Protein 5OD2 (pdb70)

Structure (mmCIF, N/CA/C/O backbone):
data_5OD2
#
_entry.id   5OD2
#
_cell.length_a   154.565
_cell.length_b   154.565
_cell.length_c   50.483
_cell.angle_alpha   90.00
_cell.angle_beta   90.00
_cell.angle_gamma   120.00
#
_symmetry.space_group_name_H-M   'P 31'
#
loop_
_entity.id
_entity.type
_entity.pdbx_description
1 polymer 'Bifunctional ADP-specific glucokinase/phosphofructokinase'
2 non-polymer alpha-D-glucopyranose
3 non-polymer (2R,3R,4S,5R)-2-(4-AMINO-5-IODO-7H-PYRROLO[2,3-D]PYRIMIDIN-7-YL)-5-(HYDROXYMETHYL)TETRAHYDROFURAN-3,4-DIOL
4 non-polymer 'MAGNESIUM ION'
5 non-polymer 'PHOSPHATE ION'
6 water water
#
loop_
_atom_site.group_PDB
_atom_site.id
_atom_site.type_symbol
_atom_site.label_atom_id
_atom_site.label_alt_id
_atom_site.label_comp_id
_atom_site.label_asym_id
_atom_site.label_entity_id
_atom_site.label_seq_id
_atom_site.pdbx_PDB_ins_code
_atom_site.Cartn_x
_atom_site.Cartn_y
_atom_site.Cartn_z
_atom_site.occupancy
_atom_site.B_iso_or_equiv
_atom_site.auth_seq_id
_atom_site.auth_comp_id
_atom_site.auth_asym_id
_atom_site.auth_atom_id
_atom_site.pdbx_PDB_model_num
ATOM 1 N N . GLU A 1 3 ? 35.447 -10.090 -7.417 1.00 42.56 6 GLU A N 1
ATOM 2 C CA . GLU A 1 3 ? 36.580 -10.814 -8.080 1.00 42.37 6 GLU A CA 1
ATOM 3 C C . GLU A 1 3 ? 37.118 -11.998 -7.255 1.00 39.15 6 GLU A C 1
ATOM 4 O O . GLU A 1 3 ? 37.214 -13.080 -7.787 1.00 33.80 6 GLU A O 1
ATOM 10 N N . ILE A 1 4 ? 37.466 -11.813 -5.978 1.00 36.73 7 ILE A N 1
ATOM 11 C CA . ILE A 1 4 ? 37.735 -12.970 -5.112 1.00 35.09 7 ILE A CA 1
ATOM 12 C C . ILE A 1 4 ? 36.495 -13.875 -5.026 1.00 34.37 7 ILE A C 1
ATOM 13 O O . ILE A 1 4 ? 36.594 -15.076 -5.142 1.00 34.11 7 ILE A O 1
ATOM 18 N N . LYS A 1 5 ? 35.333 -13.275 -4.844 1.00 36.46 8 LYS A N 1
ATOM 19 C CA . LYS A 1 5 ? 34.064 -13.982 -4.863 1.00 38.19 8 LYS A CA 1
ATOM 20 C C . LYS A 1 5 ? 33.892 -14.889 -6.046 1.00 36.23 8 LYS A C 1
ATOM 21 O O . LYS A 1 5 ? 33.423 -16.024 -5.946 1.00 33.93 8 LYS A O 1
ATOM 27 N N . LYS A 1 6 ? 34.188 -14.320 -7.188 1.00 31.79 9 LYS A N 1
ATOM 28 C CA . LYS A 1 6 ? 34.031 -15.012 -8.428 1.00 35.46 9 LYS A CA 1
ATOM 29 C C . LYS A 1 6 ? 34.983 -16.211 -8.486 1.00 30.01 9 LYS A C 1
ATOM 30 O O . LYS A 1 6 ? 34.560 -17.258 -8.917 1.00 27.00 9 LYS A O 1
ATOM 36 N N . PHE A 1 7 ? 36.246 -16.037 -8.093 1.00 26.59 10 PHE A N 1
ATOM 37 C CA . PHE A 1 7 ? 37.196 -17.152 -8.059 1.00 27.68 10 PHE A CA 1
ATOM 38 C C . PHE A 1 7 ? 36.655 -18.274 -7.166 1.00 25.39 10 PHE A C 1
ATOM 39 O O . PHE A 1 7 ? 36.591 -19.427 -7.591 1.00 23.34 10 PHE A O 1
ATOM 47 N N . ILE A 1 8 ? 36.210 -17.907 -5.963 1.00 23.36 11 ILE A N 1
ATOM 48 C CA . ILE A 1 8 ? 35.719 -18.855 -4.991 1.00 24.84 11 ILE A CA 1
ATOM 49 C C . ILE A 1 8 ? 34.456 -19.615 -5.445 1.00 26.69 11 ILE A C 1
ATOM 50 O O . ILE A 1 8 ? 34.356 -20.838 -5.234 1.00 24.75 11 ILE A O 1
ATOM 55 N N . GLU A 1 9 ? 33.523 -18.893 -6.070 1.00 26.31 12 GLU A N 1
ATOM 56 C CA . GLU A 1 9 ? 32.346 -19.486 -6.687 1.00 28.90 12 GLU A CA 1
ATOM 57 C C . GLU A 1 9 ? 32.726 -20.495 -7.721 1.00 26.20 12 GLU A C 1
ATOM 58 O O . GLU A 1 9 ? 32.096 -21.555 -7.833 1.00 23.16 12 GLU A O 1
ATOM 64 N N . THR A 1 10 ? 33.715 -20.148 -8.538 1.00 24.13 13 THR A N 1
ATOM 65 C CA . THR A 1 10 ? 34.116 -21.010 -9.650 1.00 24.35 13 THR A CA 1
ATOM 66 C C . THR A 1 10 ? 34.623 -22.351 -9.187 1.00 23.24 13 THR A C 1
ATOM 67 O O . THR A 1 10 ? 34.320 -23.360 -9.816 1.00 22.26 13 THR A O 1
ATOM 71 N N . ILE A 1 11 ? 35.339 -22.394 -8.070 1.00 23.75 14 ILE A N 1
ATOM 72 C CA . ILE A 1 11 ? 35.882 -23.666 -7.589 1.00 24.35 14 ILE A CA 1
ATOM 73 C C . ILE A 1 11 ? 35.000 -24.449 -6.627 1.00 23.95 14 ILE A C 1
ATOM 74 O O . ILE A 1 11 ? 35.336 -25.579 -6.262 1.00 20.89 14 ILE A O 1
ATOM 79 N N . LYS A 1 12 ? 33.913 -23.845 -6.189 1.00 25.63 15 LYS A N 1
ATOM 80 C CA . LYS A 1 12 ? 33.176 -24.373 -5.065 1.00 28.30 15 LYS A CA 1
ATOM 81 C C . LYS A 1 12 ? 32.634 -25.815 -5.295 1.00 26.83 15 LYS A C 1
ATOM 82 O O . LYS A 1 12 ? 32.657 -26.640 -4.371 1.00 29.96 15 LYS A O 1
ATOM 88 N N . GLY A 1 13 ? 32.177 -26.104 -6.502 1.00 24.48 16 GLY A N 1
ATOM 89 C CA . GLY A 1 13 ? 31.595 -27.392 -6.803 1.00 24.09 16 GLY A CA 1
ATOM 90 C C . GLY A 1 13 ? 32.612 -28.463 -7.082 1.00 24.73 16 GLY A C 1
ATOM 91 O O . GLY A 1 13 ? 32.229 -29.594 -7.217 1.00 26.57 16 GLY A O 1
ATOM 92 N N . THR A 1 14 ? 33.902 -28.130 -7.073 1.00 23.91 17 THR A N 1
ATOM 93 C CA . THR A 1 14 ? 34.960 -29.098 -7.396 1.00 23.03 17 THR A CA 1
ATOM 94 C C . THR A 1 14 ? 35.356 -29.948 -6.178 1.00 23.67 17 THR A C 1
ATOM 95 O O . THR A 1 14 ? 35.271 -29.519 -5.027 1.00 28.85 17 THR A O 1
ATOM 99 N N . LYS A 1 15 ? 35.606 -31.208 -6.439 1.00 21.37 18 LYS A N 1
ATOM 100 C CA . LYS A 1 15 ? 35.861 -32.164 -5.397 1.00 22.91 18 LYS A CA 1
ATOM 101 C C . LYS A 1 15 ? 37.195 -32.751 -5.703 1.00 19.31 18 LYS A C 1
ATOM 102 O O . LYS A 1 15 ? 37.479 -33.060 -6.840 1.00 19.52 18 LYS A O 1
ATOM 108 N N . LEU A 1 16 ? 37.968 -32.970 -4.666 1.00 21.19 19 LEU A N 1
ATOM 109 C CA . LEU A 1 16 ? 39.378 -33.347 -4.791 1.00 20.65 19 LEU A CA 1
ATOM 110 C C . LEU A 1 16 ? 39.772 -34.538 -3.925 1.00 20.35 19 LEU A C 1
ATOM 111 O O . LEU A 1 16 ? 39.463 -34.566 -2.726 1.00 20.08 19 LEU A O 1
ATOM 116 N N . PHE A 1 17 ? 40.548 -35.444 -4.499 1.00 19.48 20 PHE A N 1
ATOM 117 C CA . PHE A 1 17 ? 41.284 -36.442 -3.759 1.00 20.98 20 PHE A CA 1
ATOM 118 C C . PHE A 1 17 ? 4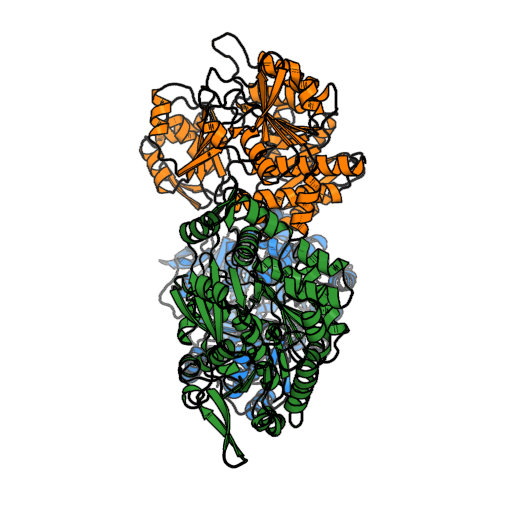2.756 -36.037 -3.729 1.00 20.54 20 PHE A C 1
ATOM 119 O O . PHE A 1 17 ? 43.306 -35.579 -4.730 1.00 20.96 20 PHE A O 1
ATOM 127 N N . THR A 1 18 ? 43.428 -36.257 -2.611 1.00 19.88 21 THR A N 1
ATOM 128 C CA . THR A 1 18 ? 44.850 -36.018 -2.572 1.00 20.60 21 THR A CA 1
ATOM 129 C C . THR A 1 18 ? 45.553 -37.094 -1.731 1.00 21.20 21 THR A C 1
ATOM 130 O O . THR A 1 18 ? 45.020 -37.563 -0.733 1.00 18.01 21 THR A O 1
ATOM 134 N N . ALA A 1 19 ? 46.756 -37.443 -2.170 1.00 19.71 22 ALA A N 1
ATOM 135 C CA . ALA A 1 19 ? 47.615 -38.445 -1.557 1.00 20.05 22 ALA A CA 1
ATOM 136 C C . ALA A 1 19 ? 49.050 -38.167 -2.009 1.00 17.99 22 ALA A C 1
ATOM 137 O O . ALA A 1 19 ? 49.223 -37.498 -3.000 1.00 21.31 22 ALA A O 1
ATOM 139 N N . TYR A 1 20 ? 50.089 -38.643 -1.367 1.00 19.47 23 TYR A N 1
ATOM 140 C CA . TYR A 1 20 ? 50.096 -39.577 -0.256 1.00 19.40 23 TYR A CA 1
ATOM 141 C C . TYR A 1 20 ? 50.708 -39.057 1.036 1.00 21.41 23 TYR A C 1
ATOM 142 O O . TYR A 1 20 ? 50.732 -39.792 2.065 1.00 20.86 23 TYR A O 1
ATOM 151 N N . ASN A 1 21 ? 51.234 -37.833 0.990 1.00 20.20 24 ASN A N 1
ATOM 152 C CA . ASN A 1 21 ? 52.191 -37.354 2.013 1.00 20.33 24 ASN A CA 1
ATOM 153 C C . ASN A 1 21 ? 51.676 -36.257 2.878 1.00 20.25 24 ASN A C 1
ATOM 154 O O . ASN A 1 21 ? 51.253 -35.191 2.388 1.00 17.59 24 ASN A O 1
ATOM 159 N N . THR A 1 22 ? 51.676 -36.550 4.188 1.00 21.34 25 THR A N 1
ATOM 160 C CA . THR A 1 22 ? 51.454 -35.542 5.197 1.00 23.01 25 THR A CA 1
ATOM 161 C C . THR A 1 22 ? 52.488 -35.737 6.279 1.00 22.98 25 THR A C 1
ATOM 162 O O . THR A 1 22 ? 52.992 -36.837 6.513 1.00 22.75 25 THR A O 1
ATOM 166 N N . ASN A 1 23 ? 52.874 -34.633 6.890 1.00 25.00 26 ASN A N 1
ATOM 167 C CA . ASN A 1 23 ? 53.845 -34.684 7.969 1.00 24.20 26 ASN A CA 1
ATOM 168 C C . ASN A 1 23 ? 53.742 -33.401 8.755 1.00 23.42 26 ASN A C 1
ATOM 169 O O . ASN A 1 23 ? 52.950 -32.516 8.440 1.00 22.37 26 ASN A O 1
ATOM 174 N N . VAL A 1 24 ? 54.504 -33.326 9.823 1.00 23.24 27 VAL A N 1
ATOM 175 C CA . VAL A 1 24 ? 54.760 -32.045 10.465 1.00 23.29 27 VAL A CA 1
ATOM 176 C C . VAL A 1 24 ? 55.994 -31.420 9.757 1.00 19.84 27 VAL A C 1
ATOM 177 O O . VAL A 1 24 ? 57.014 -32.107 9.538 1.00 20.50 27 VAL A O 1
ATOM 181 N N . ASP A 1 25 ? 55.894 -30.129 9.447 1.00 18.37 28 ASP A N 1
ATOM 182 C CA . ASP A 1 25 ? 57.034 -29.313 9.028 1.00 17.47 28 ASP A CA 1
ATOM 183 C C . ASP A 1 25 ? 57.433 -28.456 10.214 1.00 19.03 28 ASP A C 1
ATOM 184 O O . ASP A 1 25 ? 56.671 -27.618 10.677 1.00 19.27 28 ASP A O 1
ATOM 189 N N . ALA A 1 26 ? 58.588 -28.763 10.774 1.00 20.80 29 ALA A N 1
ATOM 190 C CA . ALA A 1 26 ? 59.155 -27.965 11.874 1.00 20.25 29 ALA A CA 1
ATOM 191 C C . ALA A 1 26 ? 60.051 -26.931 11.215 1.00 21.89 29 ALA A C 1
ATOM 192 O O . ALA A 1 26 ? 61.058 -27.289 10.587 1.00 21.72 29 ALA A O 1
ATOM 194 N N . ILE A 1 27 ? 59.687 -25.667 11.352 1.00 21.77 30 ILE A N 1
ATOM 195 C CA . ILE A 1 27 ? 60.289 -24.562 10.601 1.00 22.87 30 ILE A CA 1
ATOM 196 C C . ILE A 1 27 ? 61.227 -23.745 11.498 1.00 23.16 30 ILE A C 1
ATOM 197 O O . ILE A 1 27 ? 60.841 -23.320 12.586 1.00 22.17 30 ILE A O 1
ATOM 202 N N . LYS A 1 28 ? 62.469 -23.591 11.044 1.00 23.42 31 LYS A N 1
ATOM 203 C CA . LYS A 1 28 ? 63.413 -22.596 11.590 1.00 24.38 31 LYS A CA 1
ATOM 204 C C . LYS A 1 28 ? 63.612 -21.411 10.628 1.00 24.60 31 LYS A C 1
ATOM 205 O O . LYS A 1 28 ? 63.995 -21.598 9.457 1.00 24.21 31 LYS A O 1
ATOM 211 N N . TYR A 1 29 ? 63.338 -20.207 11.116 1.00 24.25 32 TYR A N 1
ATOM 212 C CA . TYR A 1 29 ? 63.616 -18.949 10.385 1.00 24.54 32 TYR A CA 1
ATOM 213 C C . TYR A 1 29 ? 65.010 -18.535 10.693 1.00 24.75 32 TYR A C 1
ATOM 214 O O . TYR A 1 29 ? 65.297 -18.072 11.795 1.00 24.53 32 TYR A O 1
ATOM 223 N N . LEU A 1 30 ? 65.908 -18.795 9.757 1.00 25.77 33 LEU A N 1
ATOM 224 C CA . LEU A 1 30 ? 67.345 -18.617 10.022 1.00 26.39 33 LEU A CA 1
ATOM 225 C C . LEU A 1 30 ? 67.674 -17.145 10.049 1.00 27.41 33 LEU A C 1
ATOM 226 O O . LEU A 1 30 ? 67.191 -16.392 9.211 1.00 26.81 33 LEU A O 1
ATOM 231 N N . LYS A 1 31 ? 68.483 -16.758 11.029 1.00 30.33 34 LYS A N 1
ATOM 232 C CA . LYS A 1 31 ? 69.180 -15.471 11.048 1.00 32.53 34 LYS A CA 1
ATOM 233 C C . LYS A 1 31 ? 70.686 -15.669 10.828 1.00 31.57 34 LYS A C 1
ATOM 234 O O . LYS A 1 31 ? 71.226 -16.794 10.995 1.00 28.25 34 LYS A O 1
ATOM 240 N N . ASP A 1 32 ? 71.378 -14.586 10.457 1.00 33.05 35 ASP A N 1
ATOM 241 C CA . ASP A 1 32 ? 72.845 -14.589 10.227 1.00 32.03 35 ASP A CA 1
ATOM 242 C C . ASP A 1 32 ? 73.577 -15.420 11.270 1.00 33.19 35 ASP A C 1
ATOM 243 O O . ASP A 1 32 ? 74.370 -16.296 10.959 1.00 31.28 35 ASP A O 1
ATOM 248 N N . GLU A 1 33 ? 73.263 -15.138 12.522 1.00 35.19 36 GLU A N 1
ATOM 249 C CA . GLU A 1 33 ? 73.945 -15.754 13.631 1.00 38.34 36 GLU A CA 1
ATOM 250 C C . GLU A 1 33 ? 73.620 -17.251 13.786 1.00 34.71 36 GLU A C 1
ATOM 251 O O . GLU A 1 33 ? 74.459 -18.002 14.256 1.00 30.89 36 GLU A O 1
ATOM 257 N N . ASP A 1 34 ? 72.429 -17.689 13.371 1.00 34.64 37 ASP A N 1
ATOM 258 C CA . ASP A 1 34 ? 72.081 -19.112 13.427 1.00 30.65 37 ASP A CA 1
ATOM 259 C C . ASP A 1 34 ? 72.983 -19.868 12.492 1.00 30.28 37 ASP A C 1
ATOM 260 O O . ASP A 1 34 ? 73.522 -20.930 12.827 1.00 35.36 37 ASP A O 1
ATOM 265 N N . VAL A 1 35 ? 73.180 -19.321 11.306 1.00 28.28 38 VAL A N 1
ATOM 266 C CA . VAL A 1 35 ? 74.035 -19.985 10.304 1.00 27.26 38 VAL A CA 1
ATOM 267 C C . VAL A 1 35 ? 75.526 -19.939 10.721 1.00 27.31 38 VAL A C 1
ATOM 268 O O . VAL A 1 35 ? 76.247 -20.949 10.622 1.00 26.39 38 VAL A O 1
ATOM 272 N N . GLN A 1 36 ? 75.964 -18.779 11.192 1.00 27.94 39 GLN A N 1
ATOM 273 C CA . GLN A 1 36 ? 77.325 -18.619 11.662 1.00 27.54 39 GLN A CA 1
ATOM 274 C C . GLN A 1 36 ? 77.670 -19.640 12.730 1.00 27.56 39 GLN A C 1
ATOM 275 O O . GLN A 1 36 ? 78.734 -20.230 12.691 1.00 25.19 39 GLN A O 1
ATOM 281 N N . LYS A 1 37 ? 76.741 -19.839 13.654 1.00 28.52 40 LYS A N 1
ATOM 282 C CA . LYS A 1 37 ? 76.857 -20.862 14.691 1.00 33.01 40 LYS A CA 1
ATOM 283 C C . LYS A 1 37 ? 76.918 -22.289 14.142 1.00 32.39 40 LYS A C 1
ATOM 284 O O . LYS A 1 37 ? 77.676 -23.120 14.640 1.00 33.12 40 LYS A O 1
ATOM 290 N N . LEU A 1 38 ? 76.106 -22.591 13.148 1.00 28.84 41 LEU A N 1
ATOM 291 C CA . LEU A 1 38 ? 76.145 -23.913 12.541 1.00 32.70 41 LEU A CA 1
ATOM 292 C C . LEU A 1 38 ? 77.527 -24.180 11.912 1.00 29.91 41 LEU A C 1
ATOM 293 O O . LEU A 1 38 ? 78.150 -25.175 12.238 1.00 29.70 41 LEU A O 1
ATOM 298 N N . VAL A 1 39 ? 78.023 -23.270 11.074 1.00 29.76 42 VAL A N 1
ATOM 299 C CA . VAL A 1 39 ? 79.341 -23.475 10.436 1.00 27.22 42 VAL A CA 1
ATOM 300 C C . VAL A 1 39 ? 80.515 -23.475 11.448 1.00 27.44 42 VAL A C 1
ATOM 301 O O . VAL A 1 39 ? 81.444 -24.296 11.331 1.00 28.62 42 VAL A O 1
ATOM 305 N N . ASP A 1 40 ? 80.436 -22.636 12.464 1.00 28.36 43 ASP A N 1
ATOM 306 C CA . ASP A 1 40 ? 81.488 -22.579 13.510 1.00 31.63 43 ASP A CA 1
ATOM 307 C C . ASP A 1 40 ? 81.631 -23.856 14.399 1.00 31.90 43 ASP A C 1
ATOM 308 O O . ASP A 1 40 ? 82.656 -24.044 15.066 1.00 32.70 43 ASP A O 1
ATOM 313 N N . GLU A 1 41 ? 80.624 -24.727 14.403 1.00 31.87 44 GLU A N 1
ATOM 314 C CA . GLU A 1 41 ? 80.749 -26.012 15.079 1.00 33.09 44 GLU A CA 1
ATOM 315 C C . GLU A 1 41 ? 81.762 -26.940 14.370 1.00 32.89 44 GLU A C 1
ATOM 316 O O . GLU A 1 41 ? 82.238 -27.921 14.960 1.00 26.48 44 GLU A O 1
ATOM 322 N N . PHE A 1 42 ? 82.106 -26.628 13.129 1.00 29.28 45 PHE A N 1
ATOM 323 C CA . PHE A 1 42 ? 83.003 -27.463 12.327 1.00 32.58 45 PHE A CA 1
ATOM 324 C C . PHE A 1 42 ? 84.232 -26.692 11.894 1.00 32.64 45 PHE A C 1
ATOM 325 O O . PHE A 1 42 ? 84.254 -25.480 11.942 1.00 32.79 45 PHE A O 1
ATOM 333 N N . ASN A 1 43 ? 85.262 -27.433 11.500 1.00 32.89 46 ASN A N 1
ATOM 334 C CA . ASN A 1 43 ? 86.360 -26.887 10.729 1.00 33.86 46 ASN A CA 1
ATOM 335 C C . ASN A 1 43 ? 85.795 -26.448 9.371 1.00 28.96 46 ASN A C 1
ATOM 336 O O . ASN A 1 43 ? 85.218 -27.258 8.646 1.00 28.89 46 ASN A O 1
ATOM 341 N N . HIS A 1 44 ? 85.949 -25.163 9.050 1.00 29.67 47 HIS A N 1
ATOM 342 C CA . HIS A 1 44 ? 85.426 -24.572 7.803 1.00 29.51 47 HIS A CA 1
ATOM 343 C C . HIS A 1 44 ? 85.961 -25.258 6.567 1.00 29.16 47 HIS A C 1
ATOM 344 O O . HIS A 1 44 ? 85.195 -25.486 5.613 1.00 32.68 47 HIS A O 1
ATOM 351 N N . LYS A 1 45 ? 87.218 -25.693 6.628 1.00 26.74 48 LYS A N 1
ATOM 352 C CA . LYS A 1 45 ? 87.812 -26.551 5.605 1.00 27.03 48 LYS A CA 1
ATOM 353 C C . LYS A 1 45 ? 87.032 -27.881 5.400 1.00 27.14 48 LYS A C 1
ATOM 354 O O . LYS A 1 45 ? 86.889 -28.331 4.271 1.00 23.24 48 LYS A O 1
ATOM 356 N N . ASP A 1 46 ? 86.556 -28.505 6.481 1.00 25.44 49 ASP A N 1
ATOM 357 C CA . ASP A 1 46 ? 85.788 -29.770 6.362 1.00 28.10 49 ASP A CA 1
ATOM 358 C C . ASP A 1 46 ? 84.444 -29.539 5.681 1.00 25.36 49 ASP A C 1
ATOM 359 O O . ASP A 1 46 ? 83.967 -30.385 4.941 1.00 24.25 49 ASP A O 1
ATOM 364 N N . ILE A 1 47 ? 83.840 -28.377 5.946 1.00 27.15 50 ILE A N 1
ATOM 365 C CA . ILE A 1 47 ? 82.617 -27.984 5.268 1.00 26.19 50 ILE A CA 1
ATOM 366 C C . ILE A 1 47 ? 82.848 -27.843 3.757 1.00 25.31 50 ILE A C 1
ATOM 367 O O . ILE A 1 47 ? 82.061 -28.339 2.939 1.00 25.79 50 ILE A O 1
ATOM 372 N N . ILE A 1 48 ? 83.899 -27.144 3.379 1.00 28.11 51 ILE A N 1
ATOM 373 C CA . ILE A 1 48 ? 84.193 -26.899 1.939 1.00 28.62 51 ILE A CA 1
ATOM 374 C C . ILE A 1 48 ? 84.442 -28.227 1.245 1.00 28.65 51 ILE A C 1
ATOM 375 O O . ILE A 1 48 ? 83.956 -28.420 0.158 1.00 28.33 51 ILE A O 1
ATOM 380 N N . GLU A 1 49 ? 85.167 -29.135 1.902 1.00 31.87 52 GLU A N 1
ATOM 381 C CA . GLU A 1 49 ? 85.501 -30.462 1.329 1.00 34.50 52 GLU A CA 1
ATOM 382 C C . GLU A 1 49 ? 84.248 -31.334 1.217 1.00 31.68 52 GLU A C 1
ATOM 383 O O . GLU A 1 49 ? 83.988 -31.924 0.176 1.00 30.31 52 GLU A O 1
ATOM 389 N N . ARG A 1 50 ? 83.403 -31.298 2.234 1.00 28.35 53 ARG A N 1
ATOM 390 C CA . ARG A 1 50 ? 82.137 -32.004 2.135 1.00 27.94 53 ARG A CA 1
ATOM 391 C C . ARG A 1 50 ? 81.194 -31.430 1.038 1.00 27.59 53 ARG A C 1
ATOM 392 O O . ARG A 1 50 ? 80.485 -32.185 0.396 1.00 26.91 53 ARG A O 1
ATOM 400 N N . MET A 1 51 ? 81.170 -30.111 0.841 1.00 30.84 54 MET A N 1
ATOM 401 C CA . MET A 1 51 ? 80.398 -29.489 -0.266 1.00 27.51 54 MET A CA 1
ATOM 402 C C . MET A 1 51 ? 80.895 -29.986 -1.612 1.00 26.86 54 MET A C 1
ATOM 403 O O . MET A 1 51 ? 80.090 -30.239 -2.497 1.00 24.29 54 MET A O 1
ATOM 408 N N . GLU A 1 52 ? 82.216 -30.171 -1.753 1.00 30.31 55 GLU A N 1
ATOM 409 C CA . GLU A 1 52 ? 82.821 -30.736 -2.984 1.00 31.68 55 GLU A CA 1
ATOM 410 C C . GLU A 1 52 ? 82.288 -32.163 -3.264 1.00 29.06 55 GLU A C 1
ATOM 411 O O . GLU A 1 52 ? 82.081 -32.551 -4.396 1.00 27.04 55 GLU A O 1
ATOM 417 N N . GLU A 1 53 ? 82.022 -32.917 -2.208 1.00 28.42 56 GLU A N 1
ATOM 418 C CA . GLU A 1 53 ? 81.509 -34.270 -2.364 1.00 28.02 56 GLU A CA 1
ATOM 419 C C . GLU A 1 53 ? 80.031 -34.323 -2.737 1.00 27.55 56 GLU A C 1
ATOM 420 O O . GLU A 1 53 ? 79.576 -35.308 -3.291 1.00 25.80 56 GLU A O 1
ATOM 426 N N . TYR A 1 54 ? 79.293 -33.279 -2.371 1.00 27.46 57 TYR A N 1
ATOM 427 C CA . TYR A 1 54 ? 77.865 -33.139 -2.623 1.00 25.70 57 TYR A CA 1
ATOM 428 C C . TYR A 1 54 ? 77.000 -34.316 -2.105 1.00 25.01 57 TYR A C 1
ATOM 429 O O . TYR A 1 54 ? 76.506 -35.104 -2.884 1.00 23.23 57 TYR A O 1
ATOM 438 N N . PRO A 1 55 ? 76.890 -34.465 -0.793 1.00 22.00 58 PRO A N 1
ATOM 439 C CA . PRO A 1 55 ? 76.215 -35.643 -0.282 1.00 21.98 58 PRO A CA 1
ATOM 440 C C . PRO A 1 55 ? 74.750 -35.541 -0.626 1.00 23.50 58 PRO A C 1
ATOM 441 O O . PRO A 1 55 ? 74.148 -34.480 -0.487 1.00 24.27 58 PRO A O 1
ATOM 445 N N . ARG A 1 56 ? 74.204 -36.650 -1.074 1.00 24.65 59 ARG A N 1
ATOM 446 C CA . ARG A 1 56 ? 72.812 -36.766 -1.462 1.00 27.39 59 ARG A CA 1
ATOM 447 C C . ARG A 1 56 ? 71.989 -37.416 -0.371 1.00 24.77 59 ARG A C 1
ATOM 448 O O . ARG A 1 56 ? 70.790 -37.640 -0.545 1.00 20.61 59 ARG A O 1
ATOM 456 N N . ILE A 1 57 ? 72.638 -37.743 0.744 1.00 23.70 60 ILE A N 1
ATOM 457 C CA . ILE A 1 57 ? 71.918 -38.181 1.931 1.00 24.29 60 ILE A CA 1
ATOM 458 C C . ILE A 1 57 ? 72.676 -37.637 3.119 1.00 23.61 60 ILE A C 1
ATOM 459 O O . ILE A 1 57 ? 73.900 -37.635 3.135 1.00 23.34 60 ILE A O 1
ATOM 464 N N . ILE A 1 58 ? 71.941 -37.173 4.096 1.00 22.87 61 ILE A N 1
ATOM 465 C CA . ILE A 1 58 ? 72.510 -36.699 5.362 1.00 23.04 61 ILE A CA 1
ATOM 466 C C . ILE A 1 58 ? 72.703 -37.873 6.333 1.00 24.45 61 ILE A C 1
ATOM 467 O O . ILE A 1 58 ? 71.758 -38.459 6.818 1.00 23.33 61 ILE A O 1
ATOM 472 N N . GLU A 1 59 ? 73.963 -38.252 6.555 1.00 27.61 62 GLU A N 1
ATOM 473 C CA . GLU A 1 59 ? 74.310 -39.308 7.530 1.00 28.77 62 GLU A CA 1
ATOM 474 C C . GLU A 1 59 ? 74.921 -38.754 8.819 1.00 30.69 62 GLU A C 1
ATOM 475 O O . GLU A 1 59 ? 74.918 -39.429 9.837 1.00 29.71 62 GLU A O 1
ATOM 481 N N . GLU A 1 60 ? 75.490 -37.550 8.763 1.00 27.90 63 GLU A N 1
ATOM 482 C CA . GLU A 1 60 ? 76.005 -36.890 9.955 1.00 28.45 63 GLU A CA 1
ATOM 483 C C . GLU A 1 60 ? 75.762 -35.401 9.786 1.00 26.85 63 GLU A C 1
ATOM 484 O O . GLU A 1 60 ? 75.566 -34.929 8.653 1.00 26.58 63 GLU A O 1
ATOM 490 N N . PRO A 1 61 ? 75.798 -34.650 10.888 1.00 27.99 64 PRO A N 1
ATOM 491 C CA . PRO A 1 61 ? 75.486 -33.231 10.786 1.00 26.76 64 PRO A CA 1
ATOM 492 C C . PRO A 1 61 ? 76.306 -32.440 9.750 1.00 25.42 64 PRO A C 1
ATOM 493 O O . PRO A 1 61 ? 75.799 -31.484 9.184 1.00 26.82 64 PRO A O 1
ATOM 497 N N . LEU A 1 62 ? 77.564 -32.815 9.508 1.00 24.13 65 LEU A N 1
ATOM 498 C CA . LEU A 1 62 ? 78.383 -32.119 8.518 1.00 23.18 65 LEU A CA 1
ATOM 499 C C . LEU A 1 62 ? 77.785 -32.166 7.087 1.00 23.07 65 LEU A C 1
ATOM 500 O O . LEU A 1 62 ? 77.874 -31.198 6.330 1.00 22.04 65 LEU A O 1
ATOM 505 N N . ASP A 1 63 ? 77.137 -33.271 6.747 1.00 23.25 66 ASP A N 1
ATOM 506 C CA . ASP A 1 63 ? 76.417 -33.423 5.495 1.00 21.44 66 ASP A CA 1
ATOM 507 C C . ASP A 1 63 ? 75.326 -32.361 5.358 1.00 22.95 66 ASP A C 1
ATOM 508 O O . ASP A 1 63 ? 75.193 -31.727 4.312 1.00 25.26 66 ASP A O 1
ATOM 513 N N . PHE A 1 64 ? 74.591 -32.133 6.442 1.00 22.39 67 PHE A N 1
ATOM 514 C CA . PHE A 1 64 ? 73.541 -31.117 6.523 1.00 22.70 67 PHE A CA 1
ATOM 515 C C . PHE A 1 64 ? 74.074 -29.720 6.320 1.00 22.92 67 PHE A C 1
ATOM 516 O O . PHE A 1 64 ? 73.556 -28.953 5.501 1.00 25.31 67 PHE A O 1
ATOM 524 N N . VAL A 1 65 ? 75.095 -29.379 7.092 1.00 23.54 68 VAL A N 1
ATOM 525 C CA . VAL A 1 65 ? 75.684 -28.067 7.025 1.00 22.21 68 VAL A CA 1
ATOM 526 C C . VAL A 1 65 ? 76.202 -27.804 5.623 1.00 20.50 68 VAL A C 1
ATOM 527 O O . VAL A 1 65 ? 75.964 -26.732 5.084 1.00 21.81 68 VAL A O 1
ATOM 531 N N . ALA A 1 66 ? 76.881 -28.784 5.032 1.00 21.29 69 ALA A N 1
ATOM 532 C CA . ALA A 1 66 ? 77.377 -28.631 3.648 1.00 21.84 69 ALA A CA 1
ATOM 533 C C . ALA A 1 66 ? 76.286 -28.319 2.656 1.00 20.31 69 ALA A C 1
ATOM 534 O O . ALA A 1 66 ? 76.412 -27.383 1.874 1.00 21.94 69 ALA A O 1
ATOM 536 N N . ARG A 1 67 ? 75.211 -29.103 2.681 1.00 20.51 70 ARG A N 1
ATOM 537 C CA . ARG A 1 67 ? 74.092 -28.871 1.735 1.00 19.81 70 ARG A CA 1
ATOM 538 C C . ARG A 1 67 ? 73.302 -27.590 2.052 1.00 19.77 70 ARG A C 1
ATOM 539 O O . ARG A 1 67 ? 72.842 -26.940 1.133 1.00 19.92 70 ARG A O 1
ATOM 547 N N . LEU A 1 68 ? 73.162 -27.217 3.320 1.00 19.24 71 LEU A N 1
ATOM 548 C CA . LEU A 1 68 ? 72.494 -25.957 3.658 1.00 20.24 71 LEU A CA 1
ATOM 549 C C . LEU A 1 68 ? 73.291 -24.777 3.102 1.00 21.20 71 LEU A C 1
ATOM 550 O O . LEU A 1 68 ? 72.732 -23.889 2.470 1.00 24.26 71 LEU A O 1
ATOM 555 N N . VAL A 1 69 ? 74.606 -24.778 3.299 1.00 21.35 72 VAL A N 1
ATOM 556 C CA . VAL A 1 69 ? 75.439 -23.669 2.772 1.00 21.19 72 VAL A CA 1
ATOM 557 C C . VAL A 1 69 ? 75.311 -23.612 1.285 1.00 20.61 72 VAL A C 1
ATOM 558 O O . VAL A 1 69 ? 75.187 -22.543 0.698 1.00 19.39 72 VAL A O 1
ATOM 562 N N . HIS A 1 70 ? 75.357 -24.775 0.648 1.00 21.01 73 HIS A N 1
ATOM 563 C CA . HIS A 1 70 ? 75.177 -24.822 -0.788 1.00 22.01 73 HIS A CA 1
ATOM 564 C C . HIS A 1 70 ? 73.840 -24.174 -1.247 1.00 21.11 73 HIS A C 1
ATOM 565 O O . HIS A 1 70 ? 73.805 -23.444 -2.267 1.00 24.37 73 HIS A O 1
ATOM 572 N N . SER A 1 71 ? 72.761 -24.450 -0.517 1.00 20.65 74 SER A N 1
ATOM 573 C CA . SER A 1 71 ? 71.418 -23.911 -0.851 1.00 20.90 74 SER A CA 1
ATOM 574 C C . SER A 1 71 ? 71.416 -22.387 -0.691 1.00 21.54 74 SER A C 1
ATOM 575 O O . SER A 1 71 ? 70.974 -21.657 -1.566 1.00 20.42 74 SER A O 1
ATOM 578 N N . ILE A 1 72 ? 71.969 -21.904 0.423 1.00 24.22 75 ILE A N 1
ATOM 579 C CA . ILE A 1 72 ? 72.072 -20.456 0.639 1.00 25.44 75 ILE A CA 1
ATOM 580 C C . ILE A 1 72 ? 72.922 -19.774 -0.450 1.00 26.77 75 ILE A C 1
ATOM 581 O O . ILE A 1 72 ? 72.536 -18.740 -1.018 1.00 24.02 75 ILE A O 1
ATOM 586 N N . LYS A 1 73 ? 74.065 -20.387 -0.749 1.00 27.59 76 LYS A N 1
ATOM 587 C CA . LYS A 1 73 ? 75.025 -19.811 -1.670 1.00 27.58 76 LYS A CA 1
ATOM 588 C C . LYS A 1 73 ? 74.511 -19.754 -3.096 1.00 25.14 76 LYS A C 1
ATOM 589 O O . LYS A 1 73 ? 74.671 -18.757 -3.777 1.00 24.87 76 LYS A O 1
ATOM 595 N N . THR A 1 74 ? 73.870 -20.824 -3.542 1.00 24.98 77 THR A N 1
ATOM 596 C CA . THR A 1 74 ? 73.299 -20.854 -4.881 1.00 25.93 77 THR A CA 1
ATOM 597 C C . THR A 1 74 ? 71.910 -20.201 -4.928 1.00 22.89 77 THR A C 1
ATOM 598 O O . THR A 1 74 ? 71.393 -19.963 -5.980 1.00 21.45 77 THR A O 1
ATOM 602 N N . GLY A 1 75 ? 71.296 -19.993 -3.781 1.00 22.60 78 GLY A N 1
ATOM 603 C CA . GLY A 1 75 ? 69.961 -19.432 -3.708 1.00 24.81 78 GLY A CA 1
ATOM 604 C C . GLY A 1 75 ? 68.873 -20.349 -4.210 1.00 25.51 78 GLY A C 1
ATOM 605 O O . GLY A 1 75 ? 67.863 -19.856 -4.675 1.00 25.06 78 GLY A O 1
ATOM 606 N N . LYS A 1 76 ? 69.068 -21.665 -4.092 1.00 24.86 79 LYS A N 1
ATOM 607 C CA . LYS A 1 76 ? 68.149 -22.642 -4.648 1.00 28.73 79 LYS A CA 1
ATOM 608 C C . LYS A 1 76 ? 67.631 -23.590 -3.595 1.00 26.21 79 LYS A C 1
ATOM 609 O O . LYS A 1 76 ? 68.413 -24.112 -2.806 1.00 28.16 79 LYS A O 1
ATOM 615 N N . PRO A 1 77 ? 66.312 -23.851 -3.629 1.00 23.37 80 PRO A N 1
ATOM 616 C CA . PRO A 1 77 ? 65.755 -24.862 -2.735 1.00 21.67 80 PRO A CA 1
ATOM 617 C C . PRO A 1 77 ? 66.316 -26.261 -2.939 1.00 19.27 80 PRO A C 1
ATOM 618 O O . PRO A 1 77 ? 66.688 -26.611 -4.034 1.00 18.85 80 PRO A O 1
ATOM 622 N N . ALA A 1 78 ? 66.322 -27.055 -1.879 1.00 19.22 81 ALA A N 1
ATOM 623 C CA . ALA A 1 78 ? 66.655 -28.470 -1.967 1.00 19.72 81 ALA A CA 1
ATOM 624 C C . ALA A 1 78 ? 65.965 -29.246 -0.869 1.00 21.46 81 ALA A C 1
ATOM 625 O O . ALA A 1 78 ? 65.558 -28.657 0.156 1.00 20.01 81 ALA A O 1
ATOM 627 N N . GLU A 1 79 ? 65.800 -30.554 -1.128 1.00 20.52 82 GLU A N 1
ATOM 628 C CA . GLU A 1 79 ? 65.244 -31.494 -0.160 1.00 21.43 82 GLU A CA 1
ATOM 629 C C . GLU A 1 79 ? 66.143 -32.750 -0.127 1.00 21.63 82 GLU A C 1
ATOM 630 O O . GLU A 1 79 ? 66.390 -33.381 -1.171 1.00 21.29 82 GLU A O 1
ATOM 636 N N . VAL A 1 80 ? 66.688 -33.044 1.046 1.00 20.10 83 VAL A N 1
ATOM 637 C CA . VAL A 1 80 ? 67.721 -34.045 1.183 1.00 21.94 83 VAL A CA 1
ATOM 638 C C . VAL A 1 80 ? 67.363 -34.982 2.318 1.00 22.63 83 VAL A C 1
ATOM 639 O O . VAL A 1 80 ? 67.130 -34.510 3.444 1.00 19.87 83 VAL A O 1
ATOM 643 N N . PRO A 1 81 ? 67.329 -36.302 2.046 1.00 21.41 84 PRO A N 1
ATOM 644 C CA . PRO A 1 81 ? 66.913 -37.207 3.092 1.00 22.53 84 PRO A CA 1
ATOM 645 C C . PRO A 1 81 ? 67.959 -37.407 4.190 1.00 25.14 84 PRO A C 1
ATOM 646 O O . PRO A 1 81 ? 69.165 -37.285 3.934 1.00 23.87 84 PRO A O 1
ATOM 650 N N . ILE A 1 82 ? 67.470 -37.785 5.374 1.00 24.28 85 ILE A N 1
ATOM 651 C CA . ILE A 1 82 ? 68.330 -38.223 6.459 1.00 24.04 85 ILE A CA 1
ATOM 652 C C . ILE A 1 82 ? 68.234 -39.713 6.678 1.00 22.63 85 ILE A C 1
ATOM 653 O O . ILE A 1 82 ? 67.163 -40.317 6.500 1.00 22.95 85 ILE A O 1
ATOM 658 N N . LYS A 1 83 ? 69.339 -40.287 7.142 1.00 22.75 86 LYS A N 1
ATOM 659 C CA . LYS A 1 83 ? 69.360 -41.627 7.696 1.00 23.97 86 LYS A CA 1
ATOM 660 C C . LYS A 1 83 ? 68.636 -41.584 9.079 1.00 29.45 86 LYS A C 1
ATOM 661 O O . LYS A 1 83 ? 68.548 -40.554 9.736 1.00 34.33 86 LYS A O 1
ATOM 664 N N . ASP A 1 84 ? 68.084 -42.711 9.460 1.00 32.23 87 ASP A N 1
ATOM 665 C CA . ASP A 1 84 ? 67.199 -42.811 10.614 1.00 40.46 87 ASP A CA 1
ATOM 666 C C . ASP A 1 84 ? 67.889 -42.954 11.978 1.00 39.05 87 ASP A C 1
ATOM 667 O O . ASP A 1 84 ? 67.178 -43.131 12.983 1.00 44.13 87 ASP A O 1
ATOM 672 N N . ASP A 1 85 ? 69.216 -42.938 12.055 1.00 35.67 88 ASP A N 1
ATOM 673 C CA . ASP A 1 85 ? 69.864 -43.156 13.377 1.00 39.80 88 ASP A CA 1
ATOM 674 C C . ASP A 1 85 ? 69.589 -42.092 14.476 1.00 34.30 88 ASP A C 1
ATOM 675 O O . ASP A 1 85 ? 69.315 -40.898 14.227 1.00 30.31 88 ASP A O 1
ATOM 680 N N . LYS A 1 86 ? 69.702 -42.564 15.714 1.00 36.74 89 LYS A N 1
ATOM 681 C CA . LYS A 1 86 ? 69.376 -41.792 16.901 1.00 34.56 89 LYS A CA 1
ATOM 682 C C . LYS A 1 86 ? 70.237 -40.545 17.045 1.00 38.02 89 LYS A C 1
ATOM 683 O O . LYS A 1 86 ? 69.713 -39.446 17.285 1.00 36.50 89 LYS A O 1
ATOM 689 N N . LYS A 1 87 ? 71.558 -40.726 16.944 1.00 43.05 90 LYS A N 1
ATOM 690 C CA . LYS A 1 87 ? 72.517 -39.642 17.212 1.00 42.32 90 LYS A CA 1
ATOM 691 C C . LYS A 1 87 ? 72.240 -38.456 16.350 1.00 35.27 90 LYS A C 1
ATOM 692 O O . LYS A 1 87 ? 72.312 -37.345 16.812 1.00 38.90 90 LYS A O 1
ATOM 698 N N . LEU A 1 88 ? 71.976 -38.712 15.082 1.00 33.58 91 LEU A N 1
ATOM 699 C CA . LEU A 1 88 ? 71.661 -37.673 14.112 1.00 33.66 91 LEU A CA 1
ATOM 700 C C . LEU A 1 88 ? 70.323 -36.952 14.378 1.00 38.30 91 LEU A C 1
ATOM 701 O O . LEU A 1 88 ? 70.271 -35.719 14.398 1.00 37.91 91 LEU A O 1
ATOM 706 N N . HIS A 1 89 ? 69.268 -37.745 14.561 1.00 40.58 92 HIS A N 1
ATOM 707 C CA . HIS A 1 89 ? 67.921 -37.282 15.001 1.00 47.31 92 HIS A CA 1
ATOM 708 C C . HIS A 1 89 ? 67.984 -36.327 16.230 1.00 43.89 92 HIS A C 1
ATOM 709 O O . HIS A 1 89 ? 67.385 -35.239 16.237 1.00 38.45 92 HIS A O 1
ATOM 716 N N . GLU A 1 90 ? 68.754 -36.724 17.235 1.00 40.63 93 GLU A N 1
ATOM 717 C CA . GLU A 1 90 ? 68.944 -35.921 18.428 1.00 39.12 93 GLU A CA 1
ATOM 718 C C . GLU A 1 90 ? 69.685 -34.623 18.186 1.00 39.74 93 GLU A C 1
ATOM 719 O O . GLU A 1 90 ? 69.350 -33.595 18.789 1.00 38.73 93 GLU A O 1
ATOM 725 N N . TRP A 1 91 ? 70.710 -34.654 17.335 1.00 38.69 94 TRP A N 1
ATOM 726 C CA . TRP A 1 91 ? 71.450 -33.433 17.010 1.00 36.97 94 TRP A CA 1
ATOM 727 C C . TRP A 1 91 ? 70.482 -32.414 16.390 1.00 37.89 94 TRP A C 1
ATOM 728 O O . TRP A 1 91 ? 70.525 -31.227 16.705 1.00 38.72 94 TRP A O 1
ATOM 739 N N . PHE A 1 92 ? 69.599 -32.902 15.530 1.00 35.69 95 PHE A N 1
ATOM 740 C CA . PHE A 1 92 ? 68.578 -32.061 14.920 1.00 37.73 95 PHE A CA 1
ATOM 741 C C . PHE A 1 92 ? 67.529 -31.529 15.913 1.00 43.14 95 PHE A C 1
ATOM 742 O O . PHE A 1 92 ? 66.970 -30.454 15.684 1.00 41.19 95 PHE A O 1
ATOM 750 N N . ASP A 1 93 ? 67.206 -32.301 16.952 1.00 47.00 96 ASP A N 1
ATOM 751 C CA . ASP A 1 93 ? 66.250 -31.851 18.000 1.00 49.89 96 ASP A CA 1
ATOM 752 C C . ASP A 1 93 ? 66.772 -30.726 18.851 1.00 44.13 96 ASP A C 1
ATOM 753 O O . ASP A 1 93 ? 65.981 -29.953 19.324 1.00 45.84 96 ASP A O 1
ATOM 758 N N . ARG A 1 94 ? 68.077 -30.672 19.098 1.00 37.40 97 ARG A N 1
ATOM 759 C CA . ARG A 1 94 ? 68.702 -29.538 19.823 1.00 35.90 97 ARG A CA 1
ATOM 760 C C . ARG A 1 94 ? 68.481 -28.176 19.115 1.00 35.79 97 ARG A C 1
ATOM 761 O O . ARG A 1 94 ? 68.658 -27.121 19.721 1.00 33.24 97 ARG A O 1
ATOM 763 N N . ILE A 1 95 ? 68.102 -28.197 17.835 1.00 31.23 98 ILE A N 1
ATOM 764 C CA . ILE A 1 95 ? 67.850 -26.975 17.115 1.00 31.88 98 ILE A CA 1
ATOM 765 C C . ILE A 1 95 ? 66.524 -26.438 17.620 1.00 30.35 98 ILE A C 1
ATOM 766 O O . ILE A 1 95 ? 65.614 -27.209 17.871 1.00 28.11 98 ILE A O 1
ATOM 771 N N . LYS A 1 96 ? 66.433 -25.121 17.760 1.00 30.37 99 LYS A N 1
ATOM 772 C CA . LYS A 1 96 ? 65.204 -24.465 18.240 1.00 33.25 99 LYS A CA 1
ATOM 773 C C . LYS A 1 96 ? 64.368 -24.044 17.036 1.00 32.16 99 LYS A C 1
ATOM 774 O O . LYS A 1 96 ? 64.745 -23.158 16.270 1.00 32.23 99 LYS A O 1
ATOM 780 N N . TYR A 1 97 ? 63.228 -24.694 16.852 1.00 30.74 100 TYR A N 1
ATOM 781 C CA . TYR A 1 97 ? 62.335 -24.391 15.704 1.00 30.15 100 TYR A CA 1
ATOM 782 C C . TYR A 1 97 ? 61.364 -23.307 16.090 1.00 28.76 100 TYR A C 1
ATOM 783 O O . TYR A 1 97 ? 60.972 -23.208 17.232 1.00 31.49 100 TYR A O 1
ATOM 792 N N . ASP A 1 98 ? 60.977 -22.477 15.152 1.00 25.20 101 ASP A N 1
ATOM 793 C CA . ASP A 1 98 ? 60.091 -21.372 15.470 1.00 27.15 101 ASP A CA 1
ATOM 794 C C . ASP A 1 98 ? 58.598 -21.735 15.425 1.00 28.84 101 ASP A C 1
ATOM 795 O O . ASP A 1 98 ? 57.806 -21.141 16.143 1.00 28.20 101 ASP A O 1
ATOM 800 N N . GLU A 1 99 ? 58.219 -22.674 14.551 1.00 29.51 102 GLU A N 1
ATOM 801 C CA . GLU A 1 99 ? 56.832 -23.121 14.447 1.00 27.70 102 GLU A CA 1
ATOM 802 C C . GLU A 1 99 ? 56.760 -24.536 13.879 1.00 27.03 102 GLU A C 1
ATOM 803 O O . GLU A 1 99 ? 57.704 -25.033 13.274 1.00 23.77 102 GLU A O 1
ATOM 809 N N . GLU A 1 100 ? 55.636 -25.186 14.141 1.00 25.15 103 GLU A N 1
ATOM 810 C CA . GLU A 1 100 ? 55.268 -26.436 13.520 1.00 27.39 103 GLU A CA 1
ATOM 811 C C . GLU A 1 100 ? 54.013 -26.173 12.706 1.00 27.10 103 GLU A C 1
ATOM 812 O O . GLU A 1 100 ? 53.095 -25.549 13.217 1.00 22.62 103 GLU A O 1
ATOM 818 N N . ARG A 1 101 ? 53.958 -26.696 11.485 1.00 25.63 104 ARG A N 1
ATOM 819 C CA . ARG A 1 101 ? 52.740 -26.657 10.691 1.00 26.76 104 ARG A CA 1
ATOM 820 C C . ARG A 1 101 ? 52.577 -27.874 9.783 1.00 24.19 104 ARG A C 1
ATOM 821 O O . ARG A 1 101 ? 53.449 -28.724 9.703 1.00 26.53 104 ARG A O 1
ATOM 829 N N . MET A 1 102 ? 51.404 -27.990 9.174 1.00 21.30 105 MET A N 1
ATOM 830 C CA . MET A 1 102 ? 51.126 -29.073 8.252 1.00 21.30 105 MET A CA 1
ATOM 831 C C . MET A 1 102 ? 52.152 -29.031 7.126 1.00 19.86 105 MET A C 1
ATOM 832 O O . MET A 1 102 ? 52.429 -27.968 6.584 1.00 20.37 105 MET A O 1
ATOM 837 N N . GLY A 1 103 ? 52.749 -30.173 6.865 1.00 20.45 106 GLY A N 1
ATOM 838 C CA . GLY A 1 103 ? 53.680 -30.340 5.777 1.00 20.92 106 GLY A CA 1
ATOM 839 C C . GLY A 1 103 ? 53.268 -31.492 4.901 1.00 20.55 106 GLY A C 1
ATOM 840 O O . GLY A 1 103 ? 52.362 -32.268 5.253 1.00 21.89 106 GLY A O 1
ATOM 841 N N . GLY A 1 104 ? 53.913 -31.577 3.735 1.00 20.47 107 GLY A N 1
ATOM 842 C CA . GLY A 1 104 ? 53.598 -32.595 2.728 1.00 19.20 107 GLY A CA 1
ATOM 843 C C . GLY A 1 104 ? 52.549 -32.067 1.779 1.00 19.04 107 GLY A C 1
ATOM 844 O O . GLY A 1 104 ? 51.584 -31.406 2.190 1.00 18.27 107 GLY A O 1
ATOM 845 N N . GLN A 1 105 ? 52.718 -32.376 0.503 1.00 16.47 108 GLN A N 1
ATOM 846 C CA . GLN A 1 105 ? 51.798 -31.902 -0.521 1.00 18.88 108 GLN A CA 1
ATOM 847 C C . GLN A 1 105 ? 50.352 -32.197 -0.182 1.00 18.45 108 GLN A C 1
ATOM 848 O O . GLN A 1 105 ? 49.499 -31.325 -0.256 1.00 16.83 108 GLN A O 1
ATOM 854 N N . ALA A 1 106 ? 50.044 -33.454 0.156 1.00 20.51 109 ALA A N 1
ATOM 855 C CA . ALA A 1 106 ? 48.642 -33.818 0.349 1.00 18.90 109 ALA A CA 1
ATOM 856 C C . ALA A 1 106 ? 48.068 -33.111 1.571 1.00 19.56 109 ALA A C 1
ATOM 857 O O . ALA A 1 106 ? 46.913 -32.739 1.598 1.00 19.72 109 ALA A O 1
ATOM 859 N N . GLY A 1 107 ? 48.896 -32.871 2.574 1.00 19.42 110 GLY A N 1
ATOM 860 C CA . GLY A 1 107 ? 48.449 -32.096 3.760 1.00 19.04 110 GLY A CA 1
ATOM 861 C C . GLY A 1 107 ? 48.215 -30.615 3.475 1.00 18.34 110 GLY A C 1
ATOM 862 O O . GLY A 1 107 ? 47.192 -30.056 3.875 1.00 18.77 110 GLY A O 1
ATOM 863 N N . ILE A 1 108 ? 49.170 -29.985 2.798 1.00 18.12 111 ILE A N 1
ATOM 864 C CA . ILE A 1 108 ? 49.088 -28.566 2.474 1.00 19.61 111 ILE A CA 1
ATOM 865 C C . ILE A 1 108 ? 47.919 -28.273 1.522 1.00 17.70 111 ILE A C 1
ATOM 866 O O . ILE A 1 108 ? 47.150 -27.391 1.750 1.00 19.30 111 ILE A O 1
ATOM 871 N N . VAL A 1 109 ? 47.803 -29.058 0.474 1.00 18.97 112 VAL A N 1
ATOM 872 C CA . VAL A 1 109 ? 46.753 -28.914 -0.513 1.00 18.50 112 VAL A CA 1
ATOM 873 C C . VAL A 1 109 ? 45.390 -29.179 0.115 1.00 21.06 112 VAL A C 1
ATOM 874 O O . VAL A 1 109 ? 44.472 -28.421 -0.129 1.00 20.24 112 VAL A O 1
ATOM 878 N N . SER A 1 110 ? 45.267 -30.226 0.946 1.00 20.13 113 SER A N 1
ATOM 879 C CA . SER A 1 110 ? 44.018 -30.472 1.683 1.00 20.29 113 SER A CA 1
ATOM 880 C C . SER A 1 110 ? 43.571 -29.275 2.487 1.00 20.23 113 SER A C 1
ATOM 881 O O . SER A 1 110 ? 42.411 -28.895 2.440 1.00 19.08 113 SER A O 1
ATOM 884 N N . ASN A 1 111 ? 44.483 -28.764 3.304 1.00 20.59 114 ASN A N 1
ATOM 885 C CA . ASN A 1 111 ? 44.197 -27.613 4.130 1.00 19.56 114 ASN A CA 1
ATOM 886 C C . ASN A 1 111 ? 43.793 -26.394 3.314 1.00 17.95 114 ASN A C 1
ATOM 887 O O . ASN A 1 111 ? 42.822 -25.712 3.655 1.00 18.87 114 ASN A O 1
ATOM 892 N N . LEU A 1 112 ? 44.508 -26.157 2.230 1.00 18.23 115 LEU A N 1
ATOM 893 C CA . LEU A 1 112 ? 44.203 -25.008 1.361 1.00 19.43 115 LEU A CA 1
ATOM 894 C C . LEU A 1 112 ? 42.800 -25.103 0.781 1.00 20.32 115 LEU A C 1
ATOM 895 O O . LEU A 1 112 ? 42.015 -24.150 0.861 1.00 20.17 115 LEU A O 1
ATOM 900 N N . MET A 1 113 ? 42.479 -26.273 0.226 1.00 20.71 116 MET A N 1
ATOM 901 C CA . MET A 1 113 ? 41.205 -26.461 -0.407 1.00 20.20 116 MET A CA 1
ATOM 902 C C . MET A 1 113 ? 40.050 -26.477 0.628 1.00 21.69 116 MET A C 1
ATOM 903 O O . MET A 1 113 ? 38.940 -26.043 0.282 1.00 21.55 116 MET A O 1
ATOM 908 N N . ALA A 1 114 ? 40.331 -26.903 1.873 1.00 20.16 117 ALA A N 1
ATOM 909 C CA . ALA A 1 114 ? 39.340 -26.798 2.949 1.00 19.63 117 ALA A CA 1
ATOM 910 C C . ALA A 1 114 ? 39.123 -25.339 3.306 1.00 19.78 117 ALA A C 1
ATOM 911 O O . ALA A 1 114 ? 37.985 -24.908 3.437 1.00 21.22 117 ALA A O 1
ATOM 913 N N . THR A 1 115 ? 40.208 -24.576 3.416 1.00 19.56 118 THR A N 1
ATOM 914 C CA . THR A 1 115 ? 40.117 -23.157 3.657 1.00 20.38 118 THR A CA 1
ATOM 915 C C . THR A 1 115 ? 39.356 -22.416 2.568 1.00 20.82 118 THR A C 1
ATOM 916 O O . THR A 1 115 ? 38.572 -21.497 2.862 1.00 19.99 118 THR A O 1
ATOM 920 N N . LEU A 1 116 ? 39.568 -22.800 1.317 1.00 19.77 119 LEU A N 1
ATOM 921 C CA . LEU A 1 116 ? 38.854 -22.205 0.220 1.00 19.89 119 LEU A CA 1
ATOM 922 C C . LEU A 1 116 ? 37.426 -22.729 0.061 1.00 22.48 119 LEU A C 1
ATOM 923 O O . LEU A 1 116 ? 36.717 -22.238 -0.818 1.00 22.93 119 LEU A O 1
ATOM 928 N N . GLN A 1 117 ? 37.024 -23.719 0.857 1.00 21.53 120 GLN A N 1
ATOM 929 C CA . GLN A 1 117 ? 35.620 -24.167 0.984 1.00 24.41 120 GLN A CA 1
ATOM 930 C C . GLN A 1 117 ? 35.044 -24.850 -0.269 1.00 23.54 120 GLN A C 1
ATOM 931 O O . GLN A 1 117 ? 33.861 -24.692 -0.595 1.00 21.51 120 GLN A O 1
ATOM 937 N N . ILE A 1 118 ? 35.881 -25.660 -0.917 1.00 20.49 121 ILE A N 1
ATOM 938 C CA . ILE A 1 118 ? 35.411 -26.470 -2.018 1.00 22.77 121 ILE A CA 1
ATOM 939 C C . ILE A 1 118 ? 34.548 -27.611 -1.438 1.00 22.21 121 ILE A C 1
ATOM 940 O O . ILE A 1 118 ? 34.561 -27.866 -0.229 1.00 22.72 121 ILE A O 1
ATOM 945 N N . ASP A 1 119 ? 33.762 -28.208 -2.316 1.00 24.79 122 ASP A N 1
ATOM 946 C CA . ASP A 1 119 ? 32.628 -29.089 -1.922 1.00 27.04 122 ASP A CA 1
ATOM 947 C C . ASP A 1 119 ? 33.125 -30.300 -1.160 1.00 23.70 122 ASP A C 1
ATOM 948 O O . ASP A 1 119 ? 32.552 -30.658 -0.139 1.00 21.93 122 ASP A O 1
ATOM 953 N N . LYS A 1 120 ? 34.241 -30.878 -1.582 1.00 21.87 123 LYS A N 1
ATOM 954 C CA . LYS A 1 120 ? 34.729 -32.063 -0.911 1.00 23.68 123 LYS A CA 1
ATOM 955 C C . LYS A 1 120 ? 36.200 -32.280 -1.115 1.00 22.10 123 LYS A C 1
ATOM 956 O O . LYS A 1 120 ? 36.711 -32.121 -2.255 1.00 21.48 123 LYS A O 1
ATOM 962 N N . ILE A 1 121 ? 36.873 -32.694 -0.030 1.00 20.28 124 ILE A N 1
ATOM 963 C CA . ILE A 1 121 ? 38.278 -33.113 -0.096 1.00 20.80 124 ILE A CA 1
ATOM 964 C C . ILE A 1 121 ? 38.445 -34.455 0.598 1.00 20.62 124 ILE A C 1
ATOM 965 O O . ILE A 1 121 ? 38.061 -34.594 1.751 1.00 21.29 124 ILE A O 1
ATOM 970 N N . ILE A 1 122 ? 39.051 -35.400 -0.090 1.00 19.83 125 ILE A N 1
ATOM 971 C CA . ILE A 1 122 ? 39.357 -36.687 0.497 1.00 20.69 125 ILE A CA 1
ATOM 972 C C . ILE A 1 122 ? 40.866 -36.824 0.490 1.00 20.57 125 ILE A C 1
ATOM 973 O O . ILE A 1 122 ? 41.483 -36.767 -0.565 1.00 20.06 125 ILE A O 1
ATOM 978 N N . VAL A 1 123 ? 41.447 -36.921 1.668 1.00 19.93 126 VAL A N 1
ATOM 979 C CA . VAL A 1 123 ? 42.916 -37.022 1.823 1.00 19.68 126 VAL A CA 1
ATOM 980 C C . VAL A 1 123 ? 43.275 -38.408 2.332 1.00 19.52 126 VAL A C 1
ATOM 981 O O . VAL A 1 123 ? 42.604 -38.947 3.199 1.00 21.40 126 VAL A O 1
ATOM 985 N N . TYR A 1 124 ? 44.316 -38.992 1.766 1.00 20.77 127 TYR A N 1
ATOM 986 C CA . TYR A 1 124 ? 44.807 -40.240 2.261 1.00 21.69 127 TYR A CA 1
ATOM 987 C C . TYR A 1 124 ? 46.290 -40.135 2.528 1.00 21.58 127 TYR A C 1
ATOM 988 O O . TYR A 1 124 ? 47.084 -39.688 1.681 1.00 22.74 127 TYR A O 1
ATOM 997 N N . THR A 1 125 ? 46.654 -40.640 3.688 1.00 21.40 128 THR A N 1
ATOM 998 C CA . THR A 1 125 ? 48.026 -40.785 4.075 1.00 22.53 128 THR A CA 1
ATOM 999 C C . THR A 1 125 ? 48.080 -41.954 5.061 1.00 23.18 128 THR A C 1
ATOM 1000 O O . THR A 1 125 ? 47.122 -42.158 5.780 1.00 22.21 128 THR A O 1
ATOM 1004 N N . PRO A 1 126 ? 49.161 -42.738 5.073 1.00 25.16 129 PRO A N 1
ATOM 1005 C CA . PRO A 1 126 ? 49.121 -43.947 5.914 1.00 26.75 129 PRO A CA 1
ATOM 1006 C C . PRO A 1 126 ? 49.193 -43.721 7.404 1.00 25.94 129 PRO A C 1
ATOM 1007 O O . PRO A 1 126 ? 48.540 -44.412 8.104 1.00 27.41 129 PRO A O 1
ATOM 1011 N N . PHE A 1 127 ? 49.976 -42.752 7.878 1.00 27.29 130 PHE A N 1
ATOM 1012 C CA . PHE A 1 127 ? 50.028 -42.418 9.296 1.00 28.76 130 PHE A CA 1
ATOM 1013 C C . PHE A 1 127 ? 49.180 -41.201 9.656 1.00 28.34 130 PHE A C 1
ATOM 1014 O O . PHE A 1 127 ? 49.377 -40.084 9.124 1.00 26.91 130 PHE A O 1
ATOM 1022 N N . LEU A 1 128 ? 48.298 -41.390 10.632 1.00 22.55 131 LEU A N 1
ATOM 1023 C CA . LEU A 1 128 ? 47.457 -40.321 11.088 1.00 24.32 131 LEU A CA 1
ATOM 1024 C C . LEU A 1 128 ? 47.326 -40.348 12.625 1.00 23.31 131 LEU A C 1
ATOM 1025 O O . LEU A 1 128 ? 46.317 -40.742 13.168 1.00 24.60 131 LEU A O 1
ATOM 1030 N N . SER A 1 129 ? 48.371 -39.915 13.286 1.00 21.72 132 SER A N 1
ATOM 1031 C CA . SER A 1 129 ? 48.354 -39.697 14.719 1.00 24.18 132 SER A CA 1
ATOM 1032 C C . SER A 1 129 ? 47.463 -38.522 15.053 1.00 22.62 132 SER A C 1
ATOM 1033 O O . SER A 1 129 ? 47.126 -37.704 14.207 1.00 24.34 132 SER A O 1
ATOM 1036 N N . LYS A 1 130 ? 47.105 -38.430 16.321 1.00 25.30 133 LYS A N 1
ATOM 1037 C CA . LYS A 1 130 ? 46.270 -37.338 16.789 1.00 26.03 133 LYS A CA 1
ATOM 1038 C C . LYS A 1 130 ? 46.935 -35.989 16.518 1.00 26.80 133 LYS A C 1
ATOM 1039 O O . LYS A 1 130 ? 46.289 -35.057 16.067 1.00 26.26 133 LYS A O 1
ATOM 1045 N N . LYS A 1 131 ? 48.213 -35.860 16.840 1.00 29.84 134 LYS A N 1
ATOM 1046 C CA . LYS A 1 131 ? 48.905 -34.581 16.637 1.00 28.71 134 LYS A CA 1
ATOM 1047 C C . LYS A 1 131 ? 48.879 -34.196 15.160 1.00 27.74 134 LYS A C 1
ATOM 1048 O O . LYS A 1 131 ? 48.659 -33.030 14.814 1.00 29.04 134 LYS A O 1
ATOM 1054 N N . GLN A 1 132 ? 49.110 -35.170 14.302 1.00 26.23 135 GLN A N 1
ATOM 1055 C CA . GLN A 1 132 ? 49.070 -34.943 12.867 1.00 28.08 135 GLN A CA 1
ATOM 1056 C C . GLN A 1 132 ? 47.670 -34.552 12.412 1.00 28.43 135 GLN A C 1
ATOM 1057 O O . GLN A 1 132 ? 47.508 -33.602 11.621 1.00 30.69 135 GLN A O 1
ATOM 1063 N N . ALA A 1 133 ? 46.655 -35.256 12.893 1.00 26.64 136 ALA A N 1
ATOM 1064 C CA . ALA A 1 133 ? 45.297 -35.006 12.441 1.00 26.25 136 ALA A CA 1
ATOM 1065 C C . ALA A 1 133 ? 44.866 -33.621 12.848 1.00 25.43 136 ALA A C 1
ATOM 1066 O O . ALA A 1 133 ? 44.095 -32.975 12.139 1.00 22.34 136 ALA A O 1
ATOM 1068 N N . GLU A 1 134 ? 45.329 -33.164 14.007 1.00 24.43 137 GLU A N 1
ATOM 1069 C CA . GLU A 1 134 ? 44.896 -31.864 14.523 1.00 27.12 137 GLU A CA 1
ATOM 1070 C C . GLU A 1 134 ? 45.604 -30.692 13.891 1.00 27.95 137 GLU A C 1
ATOM 1071 O O . GLU A 1 134 ? 45.250 -29.567 14.154 1.00 27.51 137 GLU A O 1
ATOM 1077 N N . MET A 1 135 ? 46.544 -30.944 12.991 1.00 25.74 138 MET A N 1
ATOM 1078 C CA . MET A 1 135 ? 47.071 -29.889 12.137 1.00 27.11 138 MET A CA 1
ATOM 1079 C C . MET A 1 135 ? 46.271 -29.717 10.855 1.00 25.77 138 MET A C 1
ATOM 1080 O O . MET A 1 135 ? 46.605 -28.834 10.043 1.00 28.13 138 MET A O 1
ATOM 1085 N N . PHE A 1 136 ? 45.244 -30.547 10.630 1.00 20.81 139 PHE A N 1
ATOM 1086 C CA . PHE A 1 136 ? 44.344 -30.314 9.501 1.00 20.29 139 PHE A CA 1
ATOM 1087 C C . PHE A 1 136 ? 43.372 -29.200 9.851 1.00 20.31 139 PHE A C 1
ATOM 1088 O O . PHE A 1 136 ? 43.011 -29.015 11.024 1.00 20.19 139 PHE A O 1
ATOM 1096 N N . VAL A 1 137 ? 42.930 -28.484 8.844 1.00 19.21 140 VAL A N 1
ATOM 1097 C CA . VAL A 1 137 ? 41.890 -27.478 8.996 1.00 22.63 140 VAL A CA 1
ATOM 1098 C C . VAL A 1 137 ? 40.571 -28.160 9.430 1.00 23.59 140 VAL A C 1
ATOM 1099 O O . VAL A 1 137 ? 40.287 -29.304 9.059 1.00 23.19 140 VAL A O 1
ATOM 1103 N N . ASP A 1 138 ? 39.814 -27.446 10.251 1.00 25.13 141 ASP A N 1
ATOM 1104 C CA . ASP A 1 138 ? 38.552 -27.926 10.764 1.00 27.47 141 ASP A CA 1
ATOM 1105 C C . ASP A 1 138 ? 37.515 -27.628 9.699 1.00 24.83 141 ASP A C 1
ATOM 1106 O O . ASP A 1 138 ? 37.061 -26.511 9.562 1.00 24.09 141 ASP A O 1
ATOM 1111 N N . TYR A 1 139 ? 37.132 -28.645 8.950 1.00 25.61 142 TYR A N 1
ATOM 1112 C CA . TYR A 1 139 ? 36.134 -28.488 7.900 1.00 23.63 142 TYR A CA 1
ATOM 1113 C C . TYR A 1 139 ? 35.427 -29.797 7.753 1.00 24.22 142 TYR A C 1
ATOM 1114 O O . TYR A 1 139 ? 36.068 -30.846 7.574 1.00 23.12 142 TYR A O 1
ATOM 1123 N N . ASP A 1 140 ? 34.097 -29.776 7.825 1.00 27.22 143 ASP A N 1
ATOM 1124 C CA . ASP A 1 140 ? 33.315 -31.032 7.807 1.00 28.10 143 ASP A CA 1
ATOM 1125 C C . ASP A 1 140 ? 33.492 -31.844 6.519 1.00 27.43 143 ASP A C 1
ATOM 1126 O O . ASP A 1 140 ? 33.384 -33.041 6.561 1.00 23.64 143 ASP A O 1
ATOM 1131 N N . ASN A 1 141 ? 33.802 -31.203 5.392 1.00 25.63 144 ASN A N 1
ATOM 1132 C CA . ASN A 1 141 ? 34.014 -31.932 4.139 1.00 26.02 144 ASN A CA 1
ATOM 1133 C C . ASN A 1 141 ? 35.476 -32.179 3.725 1.00 24.48 144 ASN A C 1
ATOM 1134 O O . ASN A 1 141 ? 35.766 -32.392 2.553 1.00 25.27 144 ASN A O 1
ATOM 1139 N N . LEU A 1 142 ? 36.376 -32.115 4.696 1.00 22.34 145 LEU A N 1
ATOM 1140 C CA . LEU A 1 142 ? 37.723 -32.615 4.587 1.00 22.77 145 LEU A CA 1
ATOM 1141 C C . LEU A 1 142 ? 37.773 -33.983 5.272 1.00 22.58 145 LEU A C 1
ATOM 1142 O O . LEU A 1 142 ? 37.767 -34.081 6.515 1.00 20.86 145 LEU A O 1
ATOM 1147 N N . LEU A 1 143 ? 37.871 -35.024 4.443 1.00 23.19 146 LEU A N 1
ATOM 1148 C CA . LEU A 1 143 ? 37.573 -36.404 4.826 1.00 23.19 146 LEU A CA 1
ATOM 1149 C C . LEU A 1 143 ? 38.732 -37.339 4.613 1.00 23.96 146 LEU A C 1
ATOM 1150 O O . LEU A 1 143 ? 39.545 -37.133 3.734 1.00 21.94 146 LEU A O 1
ATOM 1155 N N . TYR A 1 144 ? 38.784 -38.376 5.465 1.00 23.79 147 TYR A N 1
ATOM 1156 C CA . TYR A 1 144 ? 39.770 -39.409 5.435 1.00 25.85 147 TYR A CA 1
ATOM 1157 C C . TYR A 1 144 ? 39.059 -40.771 5.279 1.00 28.54 147 TYR A C 1
ATOM 1158 O O . TYR A 1 144 ? 38.076 -41.035 5.971 1.00 22.62 147 TYR A O 1
ATOM 1167 N N . PRO A 1 145 ? 39.552 -41.636 4.360 1.00 28.15 148 PRO A N 1
ATOM 1168 C CA . PRO A 1 145 ? 38.895 -42.939 4.142 1.00 28.90 148 PRO A CA 1
ATOM 1169 C C . PRO A 1 145 ? 39.347 -43.987 5.141 1.00 31.54 148 PRO A C 1
ATOM 1170 O O . PRO A 1 145 ? 40.561 -44.173 5.345 1.00 31.48 148 PRO A O 1
ATOM 1174 N N . LEU A 1 146 ? 38.364 -44.627 5.782 1.00 33.76 149 LEU A N 1
ATOM 1175 C CA . LEU A 1 146 ? 38.575 -45.723 6.753 1.00 35.00 149 LEU A CA 1
ATOM 1176 C C . LEU A 1 146 ? 37.764 -46.946 6.302 1.00 33.65 149 LEU A C 1
ATOM 1177 O O . LEU A 1 146 ? 36.743 -46.806 5.616 1.00 33.15 149 LEU A O 1
ATOM 1182 N N . VAL A 1 147 ? 38.199 -48.131 6.707 1.00 31.27 150 VAL A N 1
ATOM 1183 C CA . VAL A 1 147 ? 37.373 -49.329 6.535 1.00 32.80 150 VAL A CA 1
ATOM 1184 C C . VAL A 1 147 ? 36.907 -49.831 7.911 1.00 35.07 150 VAL A C 1
ATOM 1185 O O . VAL A 1 147 ? 37.728 -50.196 8.749 1.00 33.40 150 VAL A O 1
ATOM 1189 N N . GLU A 1 148 ? 35.589 -49.856 8.103 1.00 34.35 151 GLU A N 1
ATOM 1190 C CA . GLU A 1 148 ? 34.965 -50.291 9.341 1.00 38.25 151 GLU A CA 1
ATOM 1191 C C . GLU A 1 148 ? 33.959 -51.368 8.999 1.00 37.90 151 GLU A C 1
ATOM 1192 O O . GLU A 1 148 ? 33.008 -51.103 8.257 1.00 36.35 151 GLU A O 1
ATOM 1198 N N . ASN A 1 149 ? 34.198 -52.577 9.514 1.00 39.81 152 ASN A N 1
ATOM 1199 C CA . ASN A 1 149 ? 33.333 -53.767 9.280 1.00 40.78 152 ASN A CA 1
ATOM 1200 C C . ASN A 1 149 ? 33.118 -54.022 7.815 1.00 37.89 152 ASN A C 1
ATOM 1201 O O . ASN A 1 149 ? 31.975 -54.109 7.349 1.00 39.77 152 ASN A O 1
ATOM 1206 N N . GLY A 1 150 ? 34.234 -54.015 7.094 1.00 35.94 153 GLY A N 1
ATOM 1207 C CA . GLY A 1 150 ? 34.230 -54.217 5.663 1.00 38.08 153 GLY A CA 1
ATOM 1208 C C . GLY A 1 150 ? 33.600 -53.150 4.777 1.00 36.87 153 GLY A C 1
ATOM 1209 O O . GLY A 1 150 ? 33.352 -53.412 3.631 1.00 39.33 153 GLY A O 1
ATOM 1210 N N . ASN A 1 151 ? 33.288 -51.973 5.315 1.00 36.43 154 ASN A N 1
ATOM 1211 C CA . ASN A 1 151 ? 32.646 -50.884 4.564 1.00 35.24 154 ASN A CA 1
ATOM 1212 C C . ASN A 1 151 ? 33.524 -49.635 4.593 1.00 32.32 154 ASN A C 1
ATOM 1213 O O . ASN A 1 151 ? 34.161 -49.334 5.620 1.00 27.52 154 ASN A O 1
ATOM 1218 N N . LEU A 1 152 ? 33.538 -48.924 3.458 1.00 30.13 155 LEU A N 1
ATOM 1219 C CA . LEU A 1 152 ? 34.200 -47.621 3.357 1.00 29.46 155 LEU A CA 1
ATOM 1220 C C . LEU A 1 152 ? 33.448 -46.547 4.159 1.00 31.22 155 LEU A C 1
ATOM 1221 O O . LEU A 1 152 ? 32.251 -46.289 3.918 1.00 30.35 155 LEU A O 1
ATOM 1226 N N . VAL A 1 153 ? 34.166 -45.893 5.061 1.00 31.54 156 VAL A N 1
ATOM 1227 C CA . VAL A 1 153 ? 33.670 -44.732 5.796 1.00 30.32 156 VAL A CA 1
ATOM 1228 C C . VAL A 1 153 ? 34.628 -43.552 5.476 1.00 29.76 156 VAL A C 1
ATOM 1229 O O . VAL A 1 153 ? 35.855 -43.663 5.621 1.00 29.72 156 VAL A O 1
ATOM 1233 N N . LEU A 1 154 ? 34.045 -42.444 5.063 1.00 25.38 157 LEU A N 1
ATOM 1234 C CA . LEU A 1 154 ? 34.719 -41.177 4.904 1.00 28.37 157 LEU A CA 1
ATOM 1235 C C . LEU A 1 154 ? 34.419 -40.348 6.114 1.00 27.00 157 LEU A C 1
ATOM 1236 O O . LEU A 1 154 ? 33.298 -39.970 6.352 1.00 27.44 157 LEU A O 1
ATOM 1241 N N . LYS A 1 155 ? 35.457 -40.103 6.891 1.00 27.55 158 LYS A N 1
ATOM 1242 C CA . LYS A 1 155 ? 35.345 -39.485 8.189 1.00 29.93 158 LYS A CA 1
ATOM 1243 C C . LYS A 1 155 ? 36.149 -38.175 8.237 1.00 28.26 158 LYS A C 1
ATOM 1244 O O . LYS A 1 155 ? 37.255 -38.099 7.683 1.00 23.73 158 LYS A O 1
ATOM 1250 N N . LYS A 1 156 ? 35.614 -37.199 8.966 1.00 24.74 159 LYS A N 1
ATOM 1251 C CA . LYS A 1 156 ? 36.251 -35.903 9.107 1.00 25.78 159 LYS A CA 1
ATOM 1252 C C . LYS A 1 156 ? 37.651 -36.111 9.617 1.00 25.13 159 LYS A C 1
ATOM 1253 O O . LYS A 1 156 ? 37.851 -36.776 10.645 1.00 24.16 159 LYS A O 1
ATOM 1259 N N . VAL A 1 157 ? 38.639 -35.606 8.889 1.00 23.54 160 VAL A N 1
ATOM 1260 C CA . VAL A 1 157 ? 40.008 -36.079 9.113 1.00 25.37 160 VAL A CA 1
ATOM 1261 C C . VAL A 1 157 ? 40.461 -35.873 10.537 1.00 21.62 160 VAL A C 1
ATOM 1262 O O . VAL A 1 157 ? 41.175 -36.689 11.081 1.00 22.86 160 VAL A O 1
ATOM 1266 N N . ARG A 1 158 ? 40.066 -34.766 11.127 1.00 24.80 161 ARG A N 1
ATOM 1267 C CA . ARG A 1 158 ? 40.501 -34.418 12.482 1.00 26.03 161 ARG A CA 1
ATOM 1268 C C . ARG A 1 158 ? 40.024 -35.443 13.552 1.00 26.75 161 ARG A C 1
ATOM 1269 O O . ARG A 1 158 ? 40.577 -35.481 14.631 1.00 27.62 161 ARG A O 1
ATOM 1277 N N . GLU A 1 159 ? 39.012 -36.232 13.240 1.00 28.23 162 GLU A N 1
ATOM 1278 C CA . GLU A 1 159 ? 38.464 -37.251 14.153 1.00 30.21 162 GLU A CA 1
ATOM 1279 C C . GLU A 1 159 ? 38.879 -38.659 13.777 1.00 29.75 162 GLU A C 1
ATOM 1280 O O . GLU A 1 159 ? 38.466 -39.597 14.418 1.00 28.65 162 GLU A O 1
ATOM 1286 N N . ALA A 1 160 ? 39.678 -38.815 12.714 1.00 27.95 163 ALA A N 1
ATOM 1287 C CA . ALA A 1 160 ? 39.960 -40.133 12.139 1.00 27.13 163 ALA A CA 1
ATOM 1288 C C . ALA A 1 160 ? 41.292 -40.726 12.625 1.00 26.48 163 ALA A C 1
ATOM 1289 O O . ALA A 1 160 ? 41.757 -41.704 12.104 1.00 25.47 163 ALA A O 1
ATOM 1291 N N . TYR A 1 161 ? 41.891 -40.125 13.641 1.00 30.41 164 TYR A N 1
ATOM 1292 C CA . TYR A 1 161 ? 43.264 -40.458 14.038 1.00 28.53 164 TYR A CA 1
ATOM 1293 C C . TYR A 1 161 ? 43.320 -41.777 14.772 1.00 28.88 164 TYR A C 1
ATOM 1294 O O . TYR A 1 161 ? 42.313 -42.302 15.215 1.00 26.10 164 TYR A O 1
ATOM 1303 N N . ARG A 1 162 ? 44.526 -42.290 14.890 1.00 29.80 165 ARG A N 1
ATOM 1304 C CA . ARG A 1 162 ? 44.754 -43.527 15.566 1.00 33.92 165 ARG A CA 1
ATOM 1305 C C . ARG A 1 162 ? 46.166 -43.462 16.117 1.00 35.75 165 ARG A C 1
ATOM 1306 O O . ARG A 1 162 ? 46.831 -42.425 16.001 1.00 33.10 165 ARG A O 1
ATOM 1314 N N . ASP A 1 163 ? 46.641 -44.561 16.699 1.00 36.03 166 ASP A N 1
ATOM 1315 C CA . ASP A 1 163 ? 47.891 -44.568 17.455 1.00 33.33 166 ASP A CA 1
ATOM 1316 C C . ASP A 1 163 ? 49.049 -44.835 16.528 1.00 30.67 166 ASP A C 1
ATOM 1317 O O . ASP A 1 163 ? 49.807 -45.803 16.701 1.00 34.91 166 ASP A O 1
ATOM 1322 N N . ASP A 1 164 ? 49.224 -43.961 15.555 1.00 30.54 167 ASP A N 1
ATOM 1323 C CA . ASP A 1 164 ? 50.240 -44.130 14.537 1.00 29.52 167 ASP A CA 1
ATOM 1324 C C . ASP A 1 164 ? 51.476 -43.323 14.936 1.00 28.86 167 ASP A C 1
ATOM 1325 O O . ASP A 1 164 ? 51.391 -42.354 15.678 1.00 24.94 167 ASP A O 1
ATOM 1330 N N . PRO A 1 165 ? 52.634 -43.705 14.400 1.00 29.33 168 PRO A N 1
ATOM 1331 C CA . PRO A 1 165 ? 53.780 -42.812 14.519 1.00 29.05 168 PRO A CA 1
ATOM 1332 C C . PRO A 1 165 ? 53.568 -41.457 13.815 1.00 30.81 168 PRO A C 1
ATOM 1333 O O . PRO A 1 165 ? 52.673 -41.308 12.991 1.00 28.89 168 PRO A O 1
ATOM 1337 N N . ILE A 1 166 ? 54.463 -40.521 14.090 1.00 36.14 169 ILE A N 1
ATOM 1338 C CA . ILE A 1 166 ? 54.415 -39.150 13.549 1.00 32.19 169 ILE A CA 1
ATOM 1339 C C . ILE A 1 166 ? 55.696 -38.998 12.725 1.00 31.25 169 ILE A C 1
ATOM 1340 O O . ILE A 1 166 ? 56.765 -39.541 13.095 1.00 27.03 169 ILE A O 1
ATOM 1345 N N . LYS A 1 167 ? 55.574 -38.353 11.554 1.00 27.75 170 LYS A N 1
ATOM 1346 C CA . LYS A 1 167 ? 56.708 -38.008 10.699 1.00 24.50 170 LYS A CA 1
ATOM 1347 C C . LYS A 1 167 ? 56.984 -36.510 10.823 1.00 24.56 170 LYS A C 1
ATOM 1348 O O . LYS A 1 167 ? 56.056 -35.695 10.683 1.00 22.31 170 LYS A O 1
ATOM 1354 N N . ILE A 1 168 ? 58.258 -36.156 11.023 1.00 22.48 171 ILE A N 1
ATOM 1355 C CA . ILE A 1 168 ? 58.660 -34.745 11.121 1.00 24.08 171 ILE A CA 1
ATOM 1356 C C . ILE A 1 168 ? 59.727 -34.435 10.116 1.00 22.02 171 ILE A C 1
ATOM 1357 O O . ILE A 1 168 ? 60.767 -35.078 10.098 1.00 26.58 171 ILE A O 1
ATOM 1362 N N . ASN A 1 169 ? 59.474 -33.449 9.257 1.00 20.91 172 ASN A N 1
ATOM 1363 C CA . ASN A 1 169 ? 60.504 -32.859 8.430 1.00 20.59 172 ASN A CA 1
ATOM 1364 C C . ASN A 1 169 ? 60.936 -31.492 8.967 1.00 22.00 172 ASN A C 1
ATOM 1365 O O . ASN A 1 169 ? 60.149 -30.746 9.571 1.00 22.06 172 ASN A O 1
ATOM 1370 N N . ARG A 1 170 ? 62.164 -31.130 8.648 1.00 21.05 173 ARG A N 1
ATOM 1371 C CA . ARG A 1 170 ? 62.737 -29.909 9.188 1.00 23.13 173 ARG A CA 1
ATOM 1372 C C . ARG A 1 170 ? 63.039 -28.961 8.058 1.00 20.11 173 ARG A C 1
ATOM 1373 O O . ARG A 1 170 ? 63.732 -29.298 7.091 1.00 20.70 173 ARG A O 1
ATOM 1381 N N . ILE A 1 171 ? 62.460 -27.785 8.170 1.00 19.09 174 ILE A N 1
ATOM 1382 C CA . ILE A 1 171 ? 62.471 -26.785 7.142 1.00 18.85 174 ILE A CA 1
ATOM 1383 C C . ILE A 1 171 ? 63.358 -25.614 7.606 1.00 21.34 174 ILE A C 1
ATOM 1384 O O . ILE A 1 171 ? 63.081 -24.975 8.629 1.00 18.44 174 ILE A O 1
ATOM 1389 N N . PHE A 1 172 ? 64.398 -25.317 6.822 1.00 20.50 175 PHE A N 1
ATOM 1390 C CA . PHE A 1 172 ? 65.287 -24.186 7.118 1.00 19.49 175 PHE A CA 1
ATOM 1391 C C . PHE A 1 172 ? 65.067 -23.086 6.154 1.00 17.84 175 PHE A C 1
ATOM 1392 O O . PHE A 1 172 ? 65.482 -23.164 4.998 1.00 20.34 175 PHE A O 1
ATOM 1400 N N . GLU A 1 173 ? 64.363 -22.052 6.632 1.00 19.47 176 GLU A N 1
ATOM 1401 C CA . GLU A 1 173 ? 63.955 -20.895 5.819 1.00 20.13 176 GLU A CA 1
ATOM 1402 C C . GLU A 1 173 ? 64.971 -19.764 5.934 1.00 19.70 176 GLU A C 1
ATOM 1403 O O . GLU A 1 173 ? 65.391 -19.428 7.004 1.00 20.20 176 GLU A O 1
ATOM 1409 N N . PHE A 1 174 ? 65.360 -19.202 4.816 1.00 21.39 177 PHE A N 1
ATOM 1410 C CA . PHE A 1 174 ? 66.229 -18.035 4.831 1.00 23.14 177 PHE A CA 1
ATOM 1411 C C . PHE A 1 174 ? 65.767 -17.027 3.826 1.00 24.20 177 PHE A C 1
ATOM 1412 O O . PHE A 1 174 ? 65.073 -17.355 2.868 1.00 23.93 177 PHE A O 1
ATOM 1420 N N . LYS A 1 175 ? 66.128 -15.783 4.092 1.00 26.42 178 LYS A N 1
ATOM 1421 C CA . LYS A 1 175 ? 65.728 -14.647 3.288 1.00 28.61 178 LYS A CA 1
ATOM 1422 C C . LYS A 1 175 ? 66.900 -14.060 2.541 1.00 24.88 178 LYS A C 1
ATOM 1423 O O . LYS A 1 175 ? 68.034 -14.117 3.009 1.00 23.62 178 LYS A O 1
ATOM 1429 N N . LYS A 1 176 ? 66.600 -13.479 1.383 1.00 26.21 179 LYS A N 1
ATOM 1430 C CA . LYS A 1 176 ? 67.514 -12.601 0.661 1.00 27.67 179 LYS A CA 1
ATOM 1431 C C . LYS A 1 176 ? 68.153 -11.612 1.618 1.00 26.33 179 LYS A C 1
ATOM 1432 O O . LYS A 1 176 ? 67.445 -11.000 2.395 1.00 25.19 179 LYS A O 1
ATOM 1438 N N . GLY A 1 177 ? 69.480 -11.525 1.611 1.00 27.38 180 GLY A N 1
ATOM 1439 C CA . GLY A 1 177 ? 70.211 -10.623 2.505 1.00 27.18 180 GLY A CA 1
ATOM 1440 C C . GLY A 1 177 ? 70.854 -11.309 3.697 1.00 27.35 180 GLY A C 1
ATOM 1441 O O . GLY A 1 177 ? 71.724 -10.727 4.342 1.00 30.59 180 GLY A O 1
ATOM 1442 N N . LEU A 1 178 ? 70.444 -12.539 4.005 1.00 27.36 181 LEU A N 1
ATOM 1443 C CA . LEU A 1 178 ? 71.063 -13.291 5.086 1.00 25.67 181 LEU A CA 1
ATOM 1444 C C . LEU A 1 178 ? 72.537 -13.439 4.742 1.00 24.91 181 LEU A C 1
ATOM 1445 O O . LEU A 1 178 ? 72.889 -13.640 3.569 1.00 25.08 181 LEU A O 1
ATOM 1450 N N . LYS A 1 179 ? 73.392 -13.321 5.742 1.00 24.54 182 LYS A N 1
ATOM 1451 C CA . LYS A 1 179 ? 74.832 -13.402 5.504 1.00 28.26 182 LYS A CA 1
ATOM 1452 C C . LYS A 1 179 ? 75.616 -14.001 6.650 1.00 26.59 182 LYS A C 1
ATOM 1453 O O . LYS A 1 179 ? 75.243 -13.912 7.810 1.00 28.05 182 LYS A O 1
ATOM 1459 N N . PHE A 1 180 ? 76.742 -14.581 6.290 1.00 25.48 183 PHE A N 1
ATOM 1460 C CA . PHE A 1 180 ? 77.614 -15.227 7.237 1.00 25.26 183 PHE A CA 1
ATOM 1461 C C . PHE A 1 180 ? 78.983 -15.408 6.597 1.00 26.82 183 PHE A C 1
ATOM 1462 O O . PHE A 1 180 ? 79.175 -15.142 5.383 1.00 25.49 183 PHE A O 1
ATOM 1470 N N . LYS A 1 181 ? 79.934 -15.883 7.394 1.00 29.58 184 LYS A N 1
ATOM 1471 C CA . LYS A 1 181 ? 81.315 -16.077 6.916 1.00 32.58 184 LYS A CA 1
ATOM 1472 C C . LYS A 1 181 ? 81.712 -17.556 6.938 1.00 28.49 184 LYS A C 1
ATOM 1473 O O . LYS A 1 181 ? 81.568 -18.229 7.934 1.00 29.75 184 LYS A O 1
ATOM 1479 N N . LEU A 1 182 ? 82.222 -18.028 5.829 1.00 26.58 185 LEU A N 1
ATOM 1480 C CA . LEU A 1 182 ? 82.775 -19.370 5.716 1.00 26.28 185 LEU A CA 1
ATOM 1481 C C . LEU A 1 182 ? 84.177 -19.340 5.075 1.00 25.08 185 LEU A C 1
ATOM 1482 O O . LEU A 1 182 ? 84.350 -19.014 3.900 1.00 29.11 185 LEU A O 1
ATOM 1487 N N . ASN A 1 183 ? 85.167 -19.735 5.853 1.00 25.62 186 ASN A N 1
ATOM 1488 C CA . ASN A 1 183 ? 86.552 -19.849 5.414 1.00 30.55 186 ASN A CA 1
ATOM 1489 C C . ASN A 1 183 ? 87.050 -18.501 4.780 1.00 31.86 186 ASN A C 1
ATOM 1490 O O . ASN A 1 183 ? 87.661 -18.474 3.709 1.00 32.49 186 ASN A O 1
ATOM 1495 N N . GLY A 1 184 ? 86.736 -17.411 5.461 1.00 33.88 187 GLY A N 1
ATOM 1496 C CA . GLY A 1 184 ? 87.103 -16.070 5.024 1.00 38.16 187 GLY A CA 1
ATOM 1497 C C . GLY A 1 184 ? 86.127 -15.363 4.099 1.00 36.96 187 GLY A C 1
ATOM 1498 O O . GLY A 1 184 ? 86.196 -14.137 3.988 1.00 41.16 187 GLY A O 1
ATOM 1499 N N . GLU A 1 185 ? 85.273 -16.118 3.397 1.00 33.52 188 GLU A N 1
ATOM 1500 C CA . GLU A 1 185 ? 84.388 -15.551 2.384 1.00 31.00 188 GLU A CA 1
ATOM 1501 C C . GLU A 1 185 ? 83.059 -15.208 3.043 1.00 29.94 188 GLU A C 1
ATOM 1502 O O . GLU A 1 185 ? 82.458 -16.022 3.774 1.00 28.71 188 GLU A O 1
ATOM 1508 N N . GLU A 1 186 ? 82.603 -13.991 2.811 1.00 27.44 189 GLU A N 1
ATOM 1509 C CA . GLU A 1 186 ? 81.280 -13.623 3.253 1.00 30.72 189 GLU A CA 1
ATOM 1510 C C . GLU A 1 186 ? 80.299 -14.096 2.195 1.00 29.00 189 GLU A C 1
ATOM 1511 O O . GLU A 1 186 ? 80.434 -13.774 1.032 1.00 29.14 189 GLU A O 1
ATOM 1517 N N . ILE A 1 187 ? 79.336 -14.898 2.618 1.00 30.38 190 ILE A N 1
ATOM 1518 C CA . ILE A 1 187 ? 78.326 -15.430 1.727 1.00 29.13 190 ILE A CA 1
ATOM 1519 C C . ILE A 1 187 ? 77.006 -14.712 2.037 1.00 30.95 190 ILE A C 1
ATOM 1520 O O . ILE A 1 187 ? 76.634 -14.574 3.205 1.00 27.45 190 ILE A O 1
ATOM 1525 N N . THR A 1 188 ? 76.346 -14.224 0.985 1.00 28.80 191 THR A N 1
ATOM 1526 C CA . THR A 1 188 ? 75.103 -13.500 1.120 1.00 29.03 191 THR A CA 1
ATOM 1527 C C . THR A 1 188 ? 74.042 -14.208 0.286 1.00 26.94 191 THR A C 1
ATOM 1528 O O . THR A 1 188 ? 74.261 -14.509 -0.878 1.00 26.99 191 THR A O 1
ATOM 1532 N N . ALA A 1 189 ? 72.923 -14.521 0.908 1.00 25.69 192 ALA A N 1
ATOM 1533 C CA . ALA A 1 189 ? 71.766 -15.056 0.166 1.00 26.44 192 ALA A CA 1
ATOM 1534 C C . ALA A 1 189 ? 71.205 -14.032 -0.821 1.00 28.57 192 ALA A C 1
ATOM 1535 O O . ALA A 1 189 ? 70.860 -12.917 -0.445 1.00 28.17 192 ALA A O 1
ATOM 1537 N N . LYS A 1 190 ? 71.078 -14.442 -2.077 1.00 30.99 193 LYS A N 1
ATOM 1538 C CA . LYS A 1 190 ? 70.490 -13.614 -3.134 1.00 33.23 193 LYS A CA 1
ATOM 1539 C C . LYS A 1 190 ? 68.987 -13.868 -3.351 1.00 31.30 193 LYS A C 1
ATOM 1540 O O . LYS A 1 190 ? 68.341 -13.151 -4.105 1.00 27.72 193 LYS A O 1
ATOM 1546 N N . GLN A 1 191 ? 68.473 -14.933 -2.753 1.00 27.02 194 GLN A N 1
ATOM 1547 C CA . GLN A 1 191 ? 67.059 -15.312 -2.872 1.00 25.77 194 GLN A CA 1
ATOM 1548 C C . GLN A 1 191 ? 66.549 -15.758 -1.522 1.00 24.00 194 GLN A C 1
ATOM 1549 O O . GLN A 1 191 ? 67.308 -16.266 -0.692 1.00 24.40 194 GLN A O 1
ATOM 1555 N N . SER A 1 192 ? 65.251 -15.640 -1.338 1.00 23.77 195 SER A N 1
ATOM 1556 C CA . SER A 1 192 ? 64.577 -16.209 -0.189 1.00 24.65 195 SER A CA 1
ATOM 1557 C C . SER A 1 192 ? 64.079 -17.589 -0.583 1.00 22.16 195 SER A C 1
ATOM 1558 O O . SER A 1 192 ? 63.303 -17.711 -1.524 1.00 21.59 195 SER A O 1
ATOM 1561 N N . THR A 1 193 ? 64.485 -18.621 0.127 1.00 21.86 196 THR A N 1
ATOM 1562 C CA . THR A 1 193 ? 63.972 -19.972 -0.164 1.00 22.37 196 THR A CA 1
ATOM 1563 C C . THR A 1 193 ? 64.188 -20.839 1.061 1.00 22.28 196 THR A C 1
ATOM 1564 O O . THR A 1 193 ? 64.360 -20.302 2.163 1.00 22.14 196 THR A O 1
ATOM 1568 N N . ARG A 1 194 ? 64.181 -22.157 0.900 1.00 22.59 197 ARG A N 1
ATOM 1569 C CA . ARG A 1 194 ? 64.230 -23.064 2.051 1.00 23.00 197 ARG A CA 1
ATOM 1570 C C . ARG A 1 194 ? 64.911 -24.375 1.685 1.00 21.75 197 ARG A C 1
ATOM 1571 O O . ARG A 1 194 ? 64.830 -24.813 0.531 1.00 21.98 197 ARG A O 1
ATOM 1579 N N . PHE A 1 195 ? 65.554 -24.950 2.685 1.00 20.91 198 PHE A N 1
ATOM 1580 C CA . PHE A 1 195 ? 66.247 -26.212 2.580 1.00 20.79 198 PHE A CA 1
ATOM 1581 C C . PHE A 1 195 ? 65.521 -27.202 3.483 1.00 19.02 198 PHE A C 1
ATOM 1582 O O . PHE A 1 195 ? 65.266 -26.904 4.665 1.00 17.35 198 PHE A O 1
ATOM 1590 N N . ILE A 1 196 ? 65.167 -28.355 2.912 1.00 17.40 199 ILE A N 1
ATOM 1591 C CA . ILE A 1 196 ? 64.355 -29.344 3.606 1.00 18.63 199 ILE A CA 1
ATOM 1592 C C . ILE A 1 196 ? 65.168 -30.572 3.966 1.00 20.52 199 ILE A C 1
ATOM 1593 O O . ILE A 1 196 ? 65.772 -31.192 3.087 1.00 19.24 199 ILE A O 1
ATOM 1598 N N . VAL A 1 197 ? 65.139 -30.926 5.250 1.00 19.58 200 VAL A N 1
ATOM 1599 C CA . VAL A 1 197 ? 65.672 -32.151 5.726 1.00 19.04 200 VAL A CA 1
ATOM 1600 C C . VAL A 1 197 ? 64.554 -33.152 5.808 1.00 19.59 200 VAL A C 1
ATOM 1601 O O . VAL A 1 197 ? 63.634 -33.001 6.598 1.00 21.56 200 VAL A O 1
ATOM 1605 N N . ALA A 1 198 ? 64.625 -34.176 4.963 1.00 21.17 201 ALA A N 1
ATOM 1606 C CA . ALA A 1 198 ? 63.503 -35.078 4.712 1.00 20.29 201 ALA A CA 1
ATOM 1607 C C . ALA A 1 198 ? 63.674 -36.394 5.470 1.00 22.61 201 ALA A C 1
ATOM 1608 O O . ALA A 1 198 ? 64.631 -37.127 5.277 1.00 22.65 201 ALA A O 1
ATOM 1610 N N . SER A 1 199 ? 62.707 -36.675 6.319 1.00 19.58 202 SER A N 1
ATOM 1611 C CA . SER A 1 199 ? 62.638 -37.940 6.975 1.00 20.94 202 SER A CA 1
ATOM 1612 C C . SER A 1 199 ? 61.985 -38.951 6.029 1.00 19.93 202 SER A C 1
ATOM 1613 O O . SER A 1 199 ? 61.086 -38.596 5.281 1.00 21.78 202 SER A O 1
ATOM 1616 N N . ARG A 1 200 ? 62.472 -40.184 6.037 1.00 19.31 203 ARG A N 1
ATOM 1617 C CA . ARG A 1 200 ? 61.871 -41.288 5.287 1.00 20.54 203 ARG A CA 1
ATOM 1618 C C . ARG A 1 200 ? 61.750 -42.497 6.212 1.00 21.65 203 ARG A C 1
ATOM 1619 O O . ARG A 1 200 ? 62.515 -43.464 6.116 1.00 21.60 203 ARG A O 1
ATOM 1627 N N . PRO A 1 201 ? 60.760 -42.473 7.112 1.00 23.67 204 PRO A N 1
ATOM 1628 C CA . PRO A 1 201 ? 60.808 -43.508 8.144 1.00 25.44 204 PRO A CA 1
ATOM 1629 C C . PRO A 1 201 ? 60.605 -44.877 7.513 1.00 26.28 204 PRO A C 1
ATOM 1630 O O . PRO A 1 201 ? 59.809 -45.010 6.586 1.00 27.13 204 PRO A O 1
ATOM 1634 N N . GLU A 1 202 ? 61.360 -45.863 7.994 1.00 27.97 205 GLU A N 1
ATOM 1635 C CA . GLU A 1 202 ? 61.368 -47.200 7.399 1.00 28.49 205 GLU A CA 1
ATOM 1636 C C . GLU A 1 202 ? 59.951 -47.788 7.252 1.00 28.00 205 GLU A C 1
ATOM 1637 O O . GLU A 1 202 ? 59.624 -48.383 6.203 1.00 26.75 205 GLU 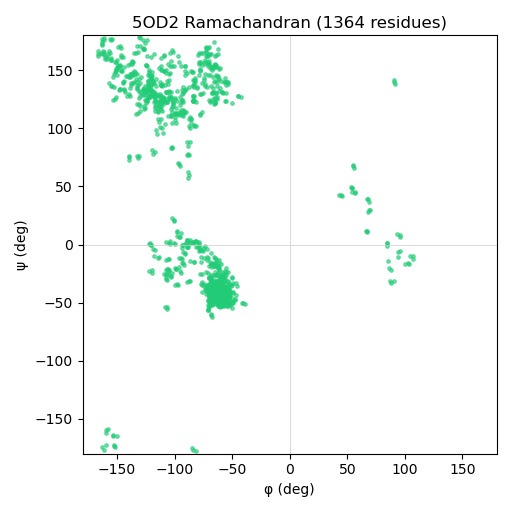A O 1
ATOM 1643 N N . ALA A 1 203 ? 59.115 -47.598 8.273 1.00 27.33 206 ALA A N 1
ATOM 1644 C CA . ALA A 1 203 ? 57.761 -48.180 8.319 1.00 29.38 206 ALA A CA 1
ATOM 1645 C C . ALA A 1 203 ? 56.686 -47.479 7.441 1.00 28.01 206 ALA A C 1
ATOM 1646 O O . ALA A 1 203 ? 55.616 -48.037 7.201 1.00 24.78 206 ALA A O 1
ATOM 1648 N N . LEU A 1 204 ? 56.977 -46.268 6.974 1.00 28.66 207 LEU A N 1
ATOM 1649 C CA . LEU A 1 204 ? 55.998 -45.428 6.269 1.00 28.03 207 LEU A CA 1
ATOM 1650 C C . LEU A 1 204 ? 56.180 -45.607 4.773 1.00 23.68 207 LEU A C 1
ATOM 1651 O O . LEU A 1 204 ? 57.196 -45.250 4.207 1.00 26.42 207 LEU A O 1
ATOM 1656 N N . ARG A 1 205 ? 55.188 -46.214 4.157 1.00 22.81 208 ARG A N 1
ATOM 1657 C CA . ARG A 1 205 ? 55.249 -46.539 2.738 1.00 23.33 208 ARG A CA 1
ATOM 1658 C C . ARG A 1 205 ? 54.369 -45.584 1.930 1.00 23.32 208 ARG A C 1
ATOM 1659 O O . ARG A 1 205 ? 53.302 -45.080 2.375 1.00 23.09 208 ARG A O 1
ATOM 1667 N N . ILE A 1 206 ? 54.826 -45.315 0.726 1.00 21.72 209 ILE A N 1
ATOM 1668 C CA . ILE A 1 206 ? 54.100 -44.422 -0.127 1.00 22.47 209 ILE A CA 1
ATOM 1669 C C . ILE A 1 206 ? 53.138 -45.325 -0.873 1.00 21.94 209 ILE A C 1
ATOM 1670 O O . ILE A 1 206 ? 53.459 -45.828 -1.967 1.00 24.29 209 ILE A O 1
ATOM 1675 N N . GLU A 1 207 ? 51.973 -45.535 -0.256 1.00 21.69 210 GLU A N 1
ATOM 1676 C CA . GLU A 1 207 ? 50.982 -46.437 -0.798 1.00 22.61 210 GLU A CA 1
ATOM 1677 C C . GLU A 1 207 ? 49.637 -46.177 -0.213 1.00 25.15 210 GLU A C 1
ATOM 1678 O O . GLU A 1 207 ? 49.539 -45.522 0.816 1.00 28.73 210 GLU A O 1
ATOM 1684 N N . ILE A 1 208 ? 48.606 -46.704 -0.865 1.00 25.68 211 ILE A N 1
ATOM 1685 C CA . ILE A 1 208 ? 47.304 -46.880 -0.264 1.00 27.99 211 ILE A CA 1
ATOM 1686 C C . ILE A 1 208 ? 47.284 -48.308 0.303 1.00 28.36 211 ILE A C 1
ATOM 1687 O O . ILE A 1 208 ? 47.530 -49.266 -0.410 1.00 25.39 211 ILE A O 1
ATOM 1692 N N . LYS A 1 209 ? 46.994 -48.450 1.584 1.00 30.39 212 LYS A N 1
ATOM 1693 C CA . LYS A 1 209 ? 46.985 -49.782 2.208 1.00 34.46 212 LYS A CA 1
ATOM 1694 C C . LYS A 1 209 ? 45.833 -50.610 1.649 1.00 30.85 212 LYS A C 1
ATOM 1695 O O . LYS A 1 209 ? 44.817 -50.021 1.225 1.00 29.52 212 LYS A O 1
ATOM 1701 N N . ASP A 1 210 ? 45.991 -51.942 1.656 1.00 28.20 213 ASP A N 1
ATOM 1702 C CA . ASP A 1 210 ? 45.019 -52.889 1.019 1.00 30.04 213 ASP A CA 1
ATOM 1703 C C . ASP A 1 210 ? 43.563 -52.652 1.386 1.00 27.52 213 ASP A C 1
ATOM 1704 O O . ASP A 1 210 ? 42.702 -52.702 0.510 1.00 27.44 213 ASP A O 1
ATOM 1709 N N . ASP A 1 211 ? 43.291 -52.354 2.659 1.00 27.31 214 ASP A N 1
ATOM 1710 C CA . ASP A 1 211 ? 41.919 -52.157 3.114 1.00 29.23 214 ASP A CA 1
ATOM 1711 C C . ASP A 1 211 ? 41.213 -51.053 2.319 1.00 28.63 214 ASP A C 1
ATOM 1712 O O . ASP A 1 211 ? 40.181 -51.291 1.680 1.00 27.93 214 ASP A O 1
ATOM 1717 N N . VAL A 1 212 ? 41.827 -49.882 2.242 1.00 27.57 215 VAL A N 1
ATOM 1718 C CA . VAL A 1 212 ? 41.224 -48.764 1.525 1.00 26.02 215 VAL A CA 1
ATOM 1719 C C . VAL A 1 212 ? 41.360 -48.966 0.008 1.00 26.36 215 VAL A C 1
ATOM 1720 O O . VAL A 1 212 ? 40.503 -48.519 -0.776 1.00 29.24 215 VAL A O 1
ATOM 1724 N N . ARG A 1 213 ? 42.465 -49.569 -0.415 1.00 27.48 216 ARG A N 1
ATOM 1725 C CA . ARG A 1 213 ? 42.807 -49.633 -1.852 1.00 29.21 216 ARG A CA 1
ATOM 1726 C C . ARG A 1 213 ? 41.744 -50.327 -2.697 1.00 30.56 216 ARG A C 1
ATOM 1727 O O . ARG A 1 213 ? 41.471 -49.925 -3.823 1.00 24.88 216 ARG A O 1
ATOM 1735 N N . LYS A 1 214 ? 41.125 -51.354 -2.115 1.00 33.13 217 LYS A N 1
ATOM 1736 C CA . LYS A 1 214 ? 39.885 -51.985 -2.661 1.00 35.17 217 LYS A CA 1
ATOM 1737 C C . LYS A 1 214 ? 38.794 -50.951 -3.103 1.00 33.91 217 LYS A C 1
ATOM 1738 O O . LYS A 1 214 ? 38.057 -51.158 -4.073 1.00 33.81 217 LYS A O 1
ATOM 1744 N N . PHE A 1 215 ? 38.675 -49.840 -2.377 1.00 32.42 218 PHE A N 1
ATOM 1745 C CA . PHE A 1 215 ? 37.658 -48.821 -2.682 1.00 31.37 218 PHE A CA 1
ATOM 1746 C C . PHE A 1 215 ? 38.139 -47.629 -3.531 1.00 29.84 218 PHE A C 1
ATOM 1747 O O . PHE A 1 215 ? 37.385 -46.674 -3.723 1.00 30.26 218 PHE A O 1
ATOM 1755 N N . LEU A 1 216 ? 39.366 -47.655 -4.042 1.00 27.87 219 LEU A N 1
ATOM 1756 C CA . LEU A 1 216 ? 39.858 -46.508 -4.848 1.00 28.20 219 LEU A CA 1
ATOM 1757 C C . LEU A 1 216 ? 38.942 -46.111 -5.993 1.00 27.38 219 LEU A C 1
ATOM 1758 O O . LEU A 1 216 ? 38.720 -44.924 -6.174 1.00 29.77 219 LEU A O 1
ATOM 1763 N N . PRO A 1 217 ? 38.416 -47.095 -6.756 1.00 27.28 220 PRO A N 1
ATOM 1764 C CA . PRO A 1 217 ? 37.462 -46.729 -7.801 1.00 26.63 220 PRO A CA 1
ATOM 1765 C C . PRO A 1 217 ? 36.277 -45.897 -7.309 1.00 25.63 220 PRO A C 1
ATOM 1766 O O . PRO A 1 217 ? 35.886 -44.960 -8.010 1.00 26.96 220 PRO A O 1
ATOM 1770 N N . LYS A 1 218 ? 35.727 -46.258 -6.135 1.00 23.85 221 LYS A N 1
ATOM 1771 C CA . LYS A 1 218 ? 34.565 -45.556 -5.541 1.00 23.24 221 LYS A CA 1
ATOM 1772 C C . LYS A 1 218 ? 34.990 -44.164 -5.079 1.00 22.84 221 LYS A C 1
ATOM 1773 O O . LYS A 1 218 ? 34.257 -43.211 -5.222 1.00 22.21 221 LYS A O 1
ATOM 1775 N N . ILE A 1 219 ? 36.197 -44.061 -4.519 1.00 23.05 222 ILE A N 1
ATOM 1776 C CA . ILE A 1 219 ? 36.783 -42.757 -4.162 1.00 24.86 222 ILE A CA 1
ATOM 1777 C C . ILE A 1 219 ? 36.922 -41.853 -5.390 1.00 23.07 222 ILE A C 1
ATOM 1778 O O . ILE A 1 219 ? 36.560 -40.682 -5.353 1.00 21.80 222 ILE A O 1
ATOM 1783 N N . GLY A 1 220 ? 37.460 -42.391 -6.472 1.00 24.96 223 GLY A N 1
ATOM 1784 C CA . GLY A 1 220 ? 37.505 -41.659 -7.755 1.00 25.11 223 GLY A CA 1
ATOM 1785 C C . GLY A 1 220 ? 36.166 -41.120 -8.228 1.00 27.21 223 GLY A C 1
ATOM 1786 O O . GLY A 1 220 ? 36.068 -39.978 -8.705 1.00 26.55 223 GLY A O 1
ATOM 1787 N N . GLU A 1 221 ? 35.129 -41.954 -8.136 1.00 29.21 224 GLU A N 1
ATOM 1788 C CA . GLU A 1 221 ? 33.778 -41.526 -8.505 1.00 30.33 224 GLU A CA 1
ATOM 1789 C C . GLU A 1 221 ? 33.249 -40.437 -7.623 1.00 27.63 224 GLU A C 1
ATOM 1790 O O . GLU A 1 221 ? 32.432 -39.658 -8.066 1.00 23.84 224 GLU A O 1
ATOM 1796 N N . ALA A 1 222 ? 33.657 -40.427 -6.356 1.00 25.01 225 ALA A N 1
ATOM 1797 C CA . ALA A 1 222 ? 33.256 -39.364 -5.438 1.00 25.93 225 ALA A CA 1
ATOM 1798 C C . ALA A 1 222 ? 33.916 -37.982 -5.702 1.00 24.96 225 ALA A C 1
ATOM 1799 O O . ALA A 1 222 ? 33.514 -37.013 -5.096 1.00 26.82 225 ALA A O 1
ATOM 1801 N N . VAL A 1 223 ? 34.957 -37.907 -6.528 1.00 21.53 226 VAL A N 1
ATOM 1802 C CA . VAL A 1 223 ? 35.688 -36.639 -6.752 1.00 22.39 226 VAL A CA 1
ATOM 1803 C C . VAL A 1 223 ? 35.735 -36.254 -8.246 1.00 22.92 226 VAL A C 1
ATOM 1804 O O . VAL A 1 223 ? 35.251 -36.993 -9.098 1.00 20.62 226 VAL A O 1
ATOM 1808 N N . ASP A 1 224 ? 36.313 -35.080 -8.531 1.00 21.57 227 ASP A N 1
ATOM 1809 C CA . ASP A 1 224 ? 36.504 -34.611 -9.891 1.00 21.92 227 ASP A CA 1
ATOM 1810 C C . ASP A 1 224 ? 37.950 -34.697 -10.337 1.00 22.66 227 ASP A C 1
ATOM 1811 O O . ASP A 1 224 ? 38.226 -34.729 -11.540 1.00 21.24 227 ASP A O 1
ATOM 1816 N N . CYS A 1 225 ? 38.873 -34.741 -9.385 1.00 19.99 228 CYS A N 1
ATOM 1817 C CA . CYS A 1 225 ? 40.281 -34.691 -9.730 1.00 20.32 228 CYS A CA 1
ATOM 1818 C C . CYS A 1 225 ? 41.127 -35.142 -8.576 1.00 18.72 228 CYS A C 1
ATOM 1819 O O . CYS A 1 225 ? 40.628 -35.301 -7.453 1.00 17.52 228 CYS A O 1
ATOM 1822 N N . ALA A 1 226 ? 42.395 -35.439 -8.876 1.00 18.31 229 ALA A N 1
ATOM 1823 C CA . ALA A 1 226 ? 43.313 -35.908 -7.872 1.00 18.40 229 ALA A CA 1
ATOM 1824 C C . ALA A 1 226 ? 44.633 -35.165 -7.958 1.00 18.70 229 ALA A C 1
ATOM 1825 O O . ALA A 1 226 ? 45.126 -34.923 -9.069 1.00 19.68 229 ALA A O 1
ATOM 1827 N N . PHE A 1 227 ? 45.177 -34.768 -6.794 1.00 17.93 230 PHE A N 1
ATOM 1828 C CA . PHE A 1 227 ? 46.484 -34.104 -6.687 1.00 17.48 230 PHE A CA 1
ATOM 1829 C C . PHE A 1 227 ? 47.394 -35.088 -5.926 1.00 18.93 230 PHE A C 1
ATOM 1830 O O . PHE A 1 227 ? 47.188 -35.366 -4.733 1.00 18.19 230 PHE A O 1
ATOM 1838 N N . LEU A 1 228 ? 48.417 -35.576 -6.632 1.00 18.13 231 LEU A N 1
ATOM 1839 C CA . LEU A 1 228 ? 49.254 -36.651 -6.186 1.00 18.16 231 LEU A CA 1
ATOM 1840 C C . LEU A 1 228 ? 50.713 -36.252 -6.074 1.00 18.49 231 LEU A C 1
ATOM 1841 O O . LEU A 1 228 ? 51.300 -35.651 -7.004 1.00 18.59 231 LEU A O 1
ATOM 1846 N N . SER A 1 229 ? 51.292 -36.607 -4.938 1.00 16.96 232 SER A N 1
ATOM 1847 C CA . SER A 1 229 ? 52.706 -36.393 -4.701 1.00 18.85 232 SER A CA 1
ATOM 1848 C C . SER A 1 229 ? 53.193 -37.275 -3.551 1.00 18.40 232 SER A C 1
ATOM 1849 O O . SER A 1 229 ? 52.442 -38.099 -3.054 1.00 20.95 232 SER A O 1
ATOM 1852 N N . GLY A 1 230 ? 54.457 -37.131 -3.177 1.00 19.07 233 GLY A N 1
ATOM 1853 C CA . GLY A 1 230 ? 55.028 -37.932 -2.108 1.00 19.65 233 GLY A CA 1
ATOM 1854 C C . GLY A 1 230 ? 55.990 -38.981 -2.597 1.00 20.39 233 GLY A C 1
ATOM 1855 O O . GLY A 1 230 ? 56.735 -39.550 -1.805 1.00 20.60 233 GLY A O 1
ATOM 1856 N N . TYR A 1 231 ? 56.039 -39.182 -3.914 1.00 21.35 234 TYR A N 1
ATOM 1857 C CA . TYR A 1 231 ? 56.927 -40.180 -4.536 1.00 20.72 234 TYR A CA 1
ATOM 1858 C C . TYR A 1 231 ? 58.373 -39.892 -4.163 1.00 22.38 234 TYR A C 1
ATOM 1859 O O . TYR A 1 231 ? 59.218 -40.814 -4.119 1.00 22.19 234 TYR A O 1
ATOM 1868 N N . GLN A 1 232 ? 58.664 -38.613 -3.884 1.00 20.32 235 GLN A N 1
ATOM 1869 C CA . GLN A 1 232 ? 60.000 -38.183 -3.487 1.00 20.06 235 GLN A CA 1
ATOM 1870 C C . GLN A 1 232 ? 60.603 -38.875 -2.251 1.00 20.36 235 GLN A C 1
ATOM 1871 O O . GLN A 1 232 ? 61.828 -38.875 -2.080 1.00 19.92 235 GLN A O 1
ATOM 1877 N N . ALA A 1 233 ? 59.753 -39.436 -1.389 1.00 20.14 236 ALA A N 1
ATOM 1878 C CA . ALA A 1 233 ? 60.228 -40.158 -0.221 1.00 20.05 236 ALA A CA 1
ATOM 1879 C C . ALA A 1 233 ? 60.380 -41.674 -0.425 1.00 21.12 236 ALA A C 1
ATOM 1880 O O . ALA A 1 233 ? 60.855 -42.331 0.489 1.00 19.44 236 ALA A O 1
ATOM 1882 N N . ILE A 1 234 ? 60.078 -42.216 -1.619 1.00 20.99 237 ILE A N 1
ATOM 1883 C CA . ILE A 1 234 ? 60.266 -43.653 -1.861 1.00 21.87 237 ILE A CA 1
ATOM 1884 C C . ILE A 1 234 ? 61.755 -44.005 -1.849 1.00 23.09 237 ILE A C 1
ATOM 1885 O O . ILE A 1 234 ? 62.550 -43.306 -2.461 1.00 20.64 237 ILE A O 1
ATOM 1890 N N . LYS A 1 235 ? 62.125 -45.042 -1.094 1.00 22.77 238 LYS A N 1
ATOM 1891 C CA . LYS A 1 235 ? 63.515 -45.547 -1.091 1.00 24.88 238 LYS A CA 1
ATOM 1892 C C . LYS A 1 235 ? 63.677 -46.637 -2.141 1.00 23.40 238 LYS A C 1
ATOM 1893 O O . LYS A 1 235 ? 62.726 -47.369 -2.448 1.00 21.00 238 LYS A O 1
ATOM 1899 N N . GLU A 1 236 ? 64.895 -46.790 -2.634 1.00 22.54 239 GLU A N 1
ATOM 1900 C CA . GLU A 1 236 ? 65.270 -47.921 -3.491 1.00 24.71 239 GLU A CA 1
ATOM 1901 C C . GLU A 1 236 ? 65.007 -49.305 -2.869 1.00 24.10 239 GLU A C 1
ATOM 1902 O O . GLU A 1 236 ? 64.485 -50.211 -3.523 1.00 23.99 239 GLU A O 1
ATOM 1908 N N . GLU A 1 237 ? 65.340 -49.453 -1.592 1.00 25.41 240 GLU A N 1
ATOM 1909 C CA . GLU A 1 237 ? 65.165 -50.710 -0.873 1.00 27.38 240 GLU A CA 1
ATOM 1910 C C . GLU A 1 237 ? 64.656 -50.457 0.522 1.00 25.61 240 GLU A C 1
ATOM 1911 O O . GLU A 1 237 ? 65.031 -49.474 1.146 1.00 23.14 240 GLU A O 1
ATOM 1917 N N . TYR A 1 238 ? 63.803 -51.362 0.996 1.00 23.67 241 TYR A N 1
ATOM 1918 C CA . TYR A 1 238 ? 63.421 -51.444 2.391 1.00 25.91 241 TYR A CA 1
ATOM 1919 C C . TYR A 1 238 ? 64.006 -52.741 2.977 1.00 25.86 241 TYR A C 1
ATOM 1920 O O . TYR A 1 238 ? 64.292 -53.711 2.245 1.00 25.79 241 TYR A O 1
ATOM 1929 N N . ARG A 1 239 ? 64.236 -52.744 4.283 1.00 26.69 242 ARG A N 1
ATOM 1930 C CA . ARG A 1 239 ? 64.826 -53.928 4.940 1.00 26.81 242 ARG A CA 1
ATOM 1931 C C . ARG A 1 239 ? 63.988 -55.215 4.796 1.00 25.45 242 ARG A C 1
ATOM 1932 O O . ARG A 1 239 ? 64.525 -56.292 4.800 1.00 25.06 242 ARG A O 1
ATOM 1940 N N . ASP A 1 240 ? 62.684 -55.079 4.656 1.00 24.05 243 ASP A N 1
ATOM 1941 C CA . ASP A 1 240 ? 61.781 -56.224 4.452 1.00 23.88 243 ASP A CA 1
ATOM 1942 C C . ASP A 1 240 ? 61.790 -56.743 3.025 1.00 25.21 243 ASP A C 1
ATOM 1943 O O . ASP A 1 240 ? 61.044 -57.683 2.716 1.00 25.60 243 ASP A O 1
ATOM 1948 N N . GLY A 1 241 ? 62.622 -56.156 2.156 1.00 23.32 244 GLY A N 1
ATOM 1949 C CA . GLY A 1 241 ? 62.796 -56.659 0.806 1.00 23.41 244 GLY A CA 1
ATOM 1950 C C . GLY A 1 241 ? 61.917 -56.015 -0.242 1.00 23.99 244 GLY A C 1
ATOM 1951 O O . GLY A 1 241 ? 62.109 -56.266 -1.403 1.00 23.80 244 GLY A O 1
ATOM 1952 N N . LYS A 1 242 ? 60.980 -55.163 0.168 1.00 26.17 245 LYS A N 1
ATOM 1953 C CA . LYS A 1 242 ? 60.267 -54.312 -0.779 1.00 24.61 245 LYS A CA 1
ATOM 1954 C C . LYS A 1 242 ? 61.243 -53.312 -1.361 1.00 22.33 245 LYS A C 1
ATOM 1955 O O . LYS A 1 242 ? 62.216 -52.910 -0.728 1.00 19.87 245 LYS A O 1
ATOM 1961 N N . THR A 1 243 ? 60.972 -52.923 -2.590 1.00 21.27 246 THR A N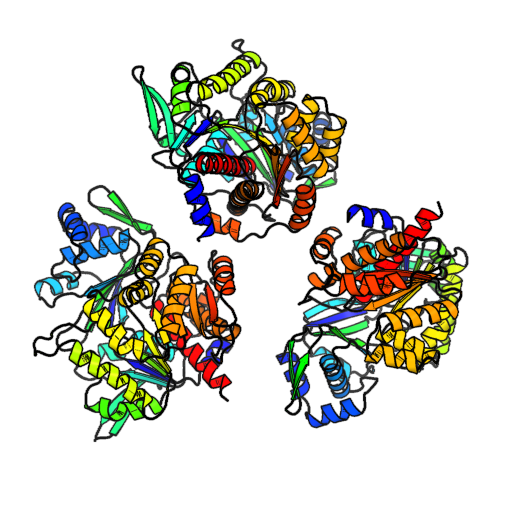 1
ATOM 1962 C CA . THR A 1 243 ? 61.789 -51.996 -3.352 1.00 20.62 246 THR A CA 1
ATOM 1963 C C . THR A 1 243 ? 60.948 -50.854 -3.976 1.00 21.40 246 THR A C 1
ATOM 1964 O O . THR A 1 243 ? 59.720 -50.896 -3.981 1.00 17.92 246 THR A O 1
ATOM 1968 N N . ALA A 1 244 ? 61.657 -49.855 -4.528 1.00 21.79 247 ALA A N 1
ATOM 1969 C CA . ALA A 1 244 ? 61.021 -48.729 -5.190 1.00 23.20 247 ALA A CA 1
ATOM 1970 C C . ALA A 1 244 ? 60.061 -49.237 -6.280 1.00 24.03 247 ALA A C 1
ATOM 1971 O O . ALA A 1 244 ? 58.929 -48.810 -6.383 1.00 23.73 247 ALA A O 1
ATOM 1973 N N . LYS A 1 245 ? 60.536 -50.191 -7.058 1.00 26.74 248 LYS A N 1
ATOM 1974 C CA . LYS A 1 245 ? 59.723 -50.734 -8.161 1.00 30.53 248 LYS A CA 1
ATOM 1975 C C . LYS A 1 245 ? 58.353 -51.225 -7.710 1.00 25.59 248 LYS A C 1
ATOM 1976 O O . LYS A 1 245 ? 57.366 -51.010 -8.409 1.00 24.85 248 LYS A O 1
ATOM 1982 N N . TYR A 1 246 ? 58.293 -51.882 -6.555 1.00 24.17 249 TYR A N 1
ATOM 1983 C CA . TYR A 1 246 ? 57.026 -52.419 -6.020 1.00 21.91 249 TYR A CA 1
ATOM 1984 C C . TYR A 1 246 ? 56.083 -51.256 -5.788 1.00 21.84 249 TYR A C 1
ATOM 1985 O O . TYR A 1 246 ? 54.921 -51.343 -6.170 1.00 25.68 249 TYR A O 1
ATOM 1994 N N . TYR A 1 247 ? 56.572 -50.172 -5.174 1.00 20.48 250 TYR A N 1
ATOM 1995 C CA . TYR A 1 247 ? 55.685 -49.023 -4.834 1.00 21.17 250 TYR A CA 1
ATOM 1996 C C . TYR A 1 247 ? 55.317 -48.206 -6.047 1.00 19.33 250 TYR A C 1
ATOM 1997 O O . TYR A 1 247 ? 54.177 -47.741 -6.175 1.00 18.40 250 TYR A O 1
ATOM 2006 N N . PHE A 1 248 ? 56.234 -48.108 -6.978 1.00 20.57 251 PHE A N 1
ATOM 2007 C CA . PHE A 1 248 ? 55.910 -47.425 -8.228 1.00 23.09 251 PHE A CA 1
ATOM 2008 C C . PHE A 1 248 ? 54.896 -48.173 -9.124 1.00 24.51 251 PHE A C 1
ATOM 2009 O O . PHE A 1 248 ? 53.984 -47.528 -9.659 1.00 25.09 251 PHE A O 1
ATOM 2017 N N . GLU A 1 249 ? 55.046 -49.491 -9.279 1.00 25.65 252 GLU A N 1
ATOM 2018 C CA . GLU A 1 249 ? 54.050 -50.293 -10.006 1.00 25.63 252 GLU A CA 1
ATOM 2019 C C . GLU A 1 249 ? 52.685 -50.176 -9.360 1.00 24.09 252 GLU A C 1
ATOM 2020 O O . GLU A 1 249 ? 51.696 -49.976 -10.029 1.00 20.99 252 GLU A O 1
ATOM 2026 N N . ARG A 1 250 ? 52.672 -50.250 -8.032 1.00 22.27 253 ARG A N 1
ATOM 2027 C CA . ARG A 1 250 ? 51.442 -50.083 -7.274 1.00 24.31 253 ARG A CA 1
ATOM 2028 C C . ARG A 1 250 ? 50.798 -48.684 -7.437 1.00 23.52 253 ARG A C 1
ATOM 2029 O O . ARG A 1 250 ? 49.580 -48.564 -7.573 1.00 25.37 253 ARG A O 1
ATOM 2037 N N . ALA A 1 251 ? 51.625 -47.644 -7.398 1.00 22.22 254 ALA A N 1
ATOM 2038 C CA . ALA A 1 251 ? 51.163 -46.268 -7.551 1.00 21.58 254 ALA A CA 1
ATOM 2039 C C . ALA A 1 251 ? 50.614 -45.960 -8.940 1.00 21.00 254 ALA A C 1
ATOM 2040 O O . ALA A 1 251 ? 49.655 -45.201 -9.073 1.00 19.90 254 ALA A O 1
ATOM 2042 N N . GLU A 1 252 ? 51.231 -46.526 -9.973 1.00 22.51 255 GLU A N 1
ATOM 2043 C CA . GLU A 1 252 ? 50.726 -46.430 -11.332 1.00 23.10 255 GLU A CA 1
ATOM 2044 C C . GLU A 1 252 ? 49.362 -47.061 -11.435 1.00 24.37 255 GLU A C 1
ATOM 2045 O O . GLU A 1 252 ? 48.418 -46.493 -12.007 1.00 25.37 255 GLU A O 1
ATOM 2051 N N . GLU A 1 253 ? 49.231 -48.237 -10.842 1.00 23.74 256 GLU A N 1
ATOM 2052 C CA . GLU A 1 253 ? 47.950 -48.886 -10.759 1.00 26.08 256 GLU A CA 1
ATOM 2053 C C . GLU A 1 253 ? 46.913 -48.087 -9.956 1.00 23.85 256 GLU A C 1
ATOM 2054 O O . GLU A 1 253 ? 45.748 -48.065 -10.305 1.00 22.91 256 GLU A O 1
ATOM 2060 N N . ASP A 1 254 ? 47.325 -47.405 -8.896 1.00 23.83 257 ASP A N 1
ATOM 2061 C CA . ASP A 1 254 ? 46.423 -46.508 -8.139 1.00 24.78 257 ASP A CA 1
ATOM 2062 C C . ASP A 1 254 ? 45.752 -45.476 -9.034 1.00 22.98 257 ASP A C 1
ATOM 2063 O O . ASP A 1 254 ? 44.549 -45.200 -8.890 1.00 20.41 257 ASP A O 1
ATOM 2068 N N . ILE A 1 255 ? 46.533 -44.927 -9.957 1.00 22.08 258 ILE A N 1
ATOM 2069 C CA . ILE A 1 255 ? 46.032 -43.932 -10.872 1.00 24.33 258 ILE A CA 1
ATOM 2070 C C . ILE A 1 255 ? 44.929 -44.553 -11.791 1.00 25.09 258 ILE A C 1
ATOM 2071 O O . ILE A 1 255 ? 43.877 -43.971 -11.976 1.00 20.93 258 ILE A O 1
ATOM 2076 N N . LYS A 1 256 ? 45.175 -45.758 -12.298 1.00 26.77 259 LYS A N 1
ATOM 2077 C CA . LYS A 1 256 ? 44.160 -46.449 -13.109 1.00 31.00 259 LYS A CA 1
ATOM 2078 C C . LYS A 1 256 ? 42.925 -46.792 -12.294 1.00 25.69 259 LYS A C 1
ATOM 2079 O O . LYS A 1 256 ? 41.819 -46.676 -12.780 1.00 23.89 259 LYS A O 1
ATOM 2085 N N . LEU A 1 257 ? 43.117 -47.242 -11.051 1.00 26.18 260 LEU A N 1
ATOM 2086 C CA . LEU A 1 257 ? 41.982 -47.524 -10.136 1.00 25.03 260 LEU A CA 1
ATOM 2087 C C . LEU A 1 257 ? 41.128 -46.286 -9.862 1.00 26.74 260 LEU A C 1
ATOM 2088 O O . LEU A 1 257 ? 39.887 -46.323 -9.918 1.00 22.94 260 LEU A O 1
ATOM 2093 N N . LEU A 1 258 ? 41.793 -45.159 -9.628 1.00 26.25 261 LEU A N 1
ATOM 2094 C CA . LEU A 1 258 ? 41.082 -43.918 -9.446 1.00 26.70 261 LEU A CA 1
ATOM 2095 C C 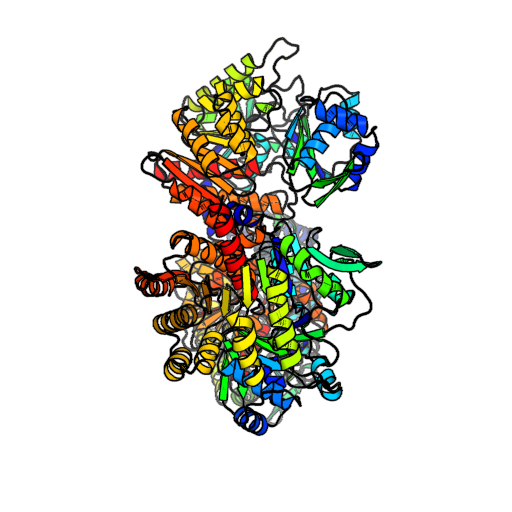. LEU A 1 258 ? 40.255 -43.543 -10.653 1.00 26.26 261 LEU A C 1
ATOM 2096 O O . LEU A 1 258 ? 39.219 -42.902 -10.510 1.00 23.67 261 LEU A O 1
ATOM 2101 N N . LYS A 1 259 ? 40.769 -43.855 -11.843 1.00 26.50 262 LYS A N 1
ATOM 2102 C CA . LYS A 1 259 ? 40.085 -43.524 -13.086 1.00 27.90 262 LYS A CA 1
ATOM 2103 C C . LYS A 1 259 ? 39.098 -44.599 -13.553 1.00 29.04 262 LYS A C 1
ATOM 2104 O O . LYS A 1 259 ? 38.527 -44.466 -14.613 1.00 26.99 262 LYS A O 1
ATOM 2110 N N . LYS A 1 260 ? 38.934 -45.652 -12.775 1.00 30.85 263 LYS A N 1
ATOM 2111 C CA . LYS A 1 260 ? 38.271 -46.870 -13.259 1.00 37.15 263 LYS A CA 1
ATOM 2112 C C . LYS A 1 260 ? 36.786 -46.666 -13.550 1.00 35.99 263 LYS A C 1
ATOM 2113 O O . LYS A 1 260 ? 36.287 -47.138 -14.566 1.00 32.13 263 LYS A O 1
ATOM 2119 N N . ASN A 1 261 ? 36.088 -45.965 -12.663 1.00 34.23 264 ASN A N 1
ATOM 2120 C CA . ASN A 1 261 ? 34.662 -45.725 -12.873 1.00 37.00 264 ASN A CA 1
ATOM 2121 C C . ASN A 1 261 ? 34.337 -44.308 -13.313 1.00 38.08 264 ASN A C 1
ATOM 2122 O O . ASN A 1 261 ? 33.200 -44.063 -13.713 1.00 39.51 264 ASN A O 1
ATOM 2127 N N . LYS A 1 262 ? 35.299 -43.385 -13.211 1.00 35.31 265 LYS A N 1
ATOM 2128 C CA . LYS A 1 262 ? 35.112 -41.998 -13.646 1.00 34.22 265 LYS A CA 1
ATOM 2129 C C . LYS A 1 262 ? 36.435 -41.504 -14.128 1.00 33.39 265 LYS A C 1
ATOM 2130 O O . LYS A 1 262 ? 37.436 -41.706 -13.461 1.00 37.13 265 LYS A O 1
ATOM 2136 N N . ASN A 1 263 ? 36.482 -40.868 -15.280 1.00 36.67 266 ASN A N 1
ATOM 2137 C CA . ASN A 1 263 ? 37.772 -40.377 -15.769 1.00 40.25 266 ASN A CA 1
ATOM 2138 C C . ASN A 1 263 ? 38.054 -38.958 -15.219 1.00 38.02 266 ASN A C 1
ATOM 2139 O O . ASN A 1 263 ? 37.852 -37.928 -15.869 1.00 40.58 266 ASN A O 1
ATOM 2144 N N . ILE A 1 264 ? 38.452 -38.960 -13.948 1.00 33.11 267 ILE A N 1
ATOM 2145 C CA . ILE A 1 264 ? 38.852 -37.764 -13.242 1.00 29.56 267 ILE A CA 1
ATOM 2146 C C . ILE A 1 264 ? 40.187 -37.288 -13.772 1.00 27.28 267 ILE A C 1
ATOM 2147 O O . ILE A 1 264 ? 40.982 -38.090 -14.298 1.00 26.27 267 ILE A O 1
ATOM 2152 N N . LYS A 1 265 ? 40.459 -35.997 -13.601 1.00 25.16 268 LYS A N 1
ATOM 2153 C CA . LYS A 1 265 ? 41.762 -35.443 -13.947 1.00 25.29 268 LYS A CA 1
ATOM 2154 C C . LYS A 1 265 ? 42.750 -35.673 -12.810 1.00 22.01 268 LYS A C 1
ATOM 2155 O O . LYS A 1 265 ? 42.414 -35.513 -11.647 1.00 20.53 268 LYS A O 1
ATOM 2161 N N . THR A 1 266 ? 43.978 -36.045 -13.170 1.00 21.95 269 THR A N 1
ATOM 2162 C CA . THR A 1 266 ? 45.020 -36.301 -12.182 1.00 21.83 269 THR A CA 1
ATOM 2163 C C . THR A 1 266 ? 46.252 -35.402 -12.458 1.00 20.50 269 THR A C 1
ATOM 2164 O O . THR A 1 266 ? 46.599 -35.117 -13.595 1.00 18.51 269 THR A O 1
ATOM 2168 N N . HIS A 1 267 ? 46.891 -35.011 -11.371 1.00 19.19 270 HIS A N 1
ATOM 2169 C CA . HIS A 1 267 ? 47.992 -34.085 -11.358 1.00 19.88 270 HIS A CA 1
ATOM 2170 C C . HIS A 1 267 ? 49.126 -34.663 -10.542 1.00 18.80 270 HIS A C 1
ATOM 2171 O O . HIS A 1 267 ? 48.916 -35.114 -9.403 1.00 19.21 270 HIS A O 1
ATOM 2178 N N . LEU A 1 268 ? 50.318 -34.597 -11.121 1.00 18.50 271 LEU A N 1
ATOM 2179 C CA . LEU A 1 268 ? 51.563 -34.929 -10.454 1.00 18.42 271 LEU A CA 1
ATOM 2180 C C . LEU A 1 268 ? 52.294 -33.664 -10.055 1.00 17.25 271 LEU A C 1
ATOM 2181 O O . LEU A 1 268 ? 52.595 -32.844 -10.871 1.00 16.10 271 LEU A O 1
ATOM 2186 N N . GLU A 1 269 ? 52.608 -33.533 -8.773 1.00 19.18 272 GLU A N 1
ATOM 2187 C CA . GLU A 1 269 ? 53.463 -32.449 -8.330 1.00 18.27 272 GLU A CA 1
ATOM 2188 C C . GLU A 1 269 ? 54.819 -33.024 -8.100 1.00 17.42 272 GLU A C 1
ATOM 2189 O O . GLU A 1 269 ? 55.004 -33.863 -7.246 1.00 16.72 272 GLU A O 1
ATOM 2195 N N . PHE A 1 270 ? 55.769 -32.516 -8.869 1.00 17.70 273 PHE A N 1
ATOM 2196 C CA . PHE A 1 270 ? 57.165 -32.856 -8.727 1.00 18.89 273 PHE A CA 1
ATOM 2197 C C . PHE A 1 270 ? 57.735 -32.215 -7.479 1.00 18.96 273 PHE A C 1
ATOM 2198 O O . PHE A 1 270 ? 57.087 -31.431 -6.805 1.00 19.87 273 PHE A O 1
ATOM 2206 N N . ALA A 1 271 ? 58.944 -32.615 -7.141 1.00 17.70 274 ALA A N 1
ATOM 2207 C CA . ALA A 1 271 ? 59.647 -32.119 -5.977 1.00 18.26 274 ALA A CA 1
ATOM 2208 C C . ALA A 1 271 ? 61.149 -32.288 -6.206 1.00 20.39 274 ALA A C 1
ATOM 2209 O O . ALA A 1 271 ? 61.562 -32.820 -7.211 1.00 21.68 274 ALA A O 1
ATOM 2211 N N . SER A 1 272 ? 61.966 -31.807 -5.269 1.00 21.19 275 SER A N 1
ATOM 2212 C CA . SER A 1 272 ? 63.409 -32.006 -5.329 1.00 20.44 275 SER A CA 1
ATOM 2213 C C . SER A 1 272 ? 63.664 -33.478 -4.855 1.00 20.98 275 SER A C 1
ATOM 2214 O O . SER A 1 272 ? 63.356 -33.835 -3.714 1.00 22.81 275 SER A O 1
ATOM 2217 N N . ILE A 1 273 ? 64.112 -34.327 -5.764 1.00 19.38 276 ILE A N 1
ATOM 2218 C CA . ILE A 1 273 ? 64.321 -35.763 -5.503 1.00 21.11 276 ILE A CA 1
ATOM 2219 C C . ILE A 1 273 ? 65.812 -36.038 -5.606 1.00 20.02 276 ILE A C 1
ATOM 2220 O O . ILE A 1 273 ? 66.393 -36.038 -6.708 1.00 18.51 276 ILE A O 1
ATOM 2225 N N . SER A 1 274 ? 66.416 -36.271 -4.449 1.00 20.20 277 SER A N 1
ATOM 2226 C CA . SER A 1 274 ? 67.861 -36.437 -4.333 1.00 21.43 277 SER A CA 1
ATOM 2227 C C . SER A 1 274 ? 68.387 -37.664 -5.047 1.00 21.16 277 SER A C 1
ATOM 2228 O O . SER A 1 274 ? 69.476 -37.631 -5.587 1.00 24.74 277 SER A O 1
ATOM 2231 N N . ASN A 1 275 ? 67.634 -38.750 -5.056 1.00 20.76 278 ASN A N 1
ATOM 2232 C CA . ASN A 1 275 ? 68.083 -39.998 -5.658 1.00 20.58 278 ASN A CA 1
ATOM 2233 C C . ASN A 1 275 ? 67.614 -40.021 -7.079 1.00 21.69 278 ASN A C 1
ATOM 2234 O O . ASN A 1 275 ? 66.415 -40.093 -7.353 1.00 20.69 278 ASN A O 1
ATOM 2239 N N . ILE A 1 276 ? 68.567 -40.019 -7.994 1.00 21.85 279 ILE A N 1
ATOM 2240 C CA . ILE A 1 276 ? 68.240 -39.938 -9.426 1.00 24.08 279 ILE A CA 1
ATOM 2241 C C . ILE A 1 276 ? 67.476 -41.163 -9.955 1.00 21.89 279 ILE A C 1
ATOM 2242 O O . ILE A 1 276 ? 66.732 -41.026 -10.915 1.00 22.88 279 ILE A O 1
ATOM 2247 N N . GLU A 1 277 ? 67.623 -42.335 -9.332 1.00 23.03 280 GLU A N 1
ATOM 2248 C CA . GLU A 1 277 ? 66.846 -43.526 -9.746 1.00 25.89 280 GLU A CA 1
ATOM 2249 C C . GLU A 1 277 ? 65.369 -43.417 -9.403 1.00 25.33 280 GLU A C 1
ATOM 2250 O O . GLU A 1 277 ? 64.534 -43.744 -10.210 1.00 26.22 280 GLU A O 1
ATOM 2256 N N . ILE A 1 278 ? 65.071 -42.901 -8.223 1.00 24.27 281 ILE A N 1
ATOM 2257 C CA . ILE A 1 278 ? 63.695 -42.587 -7.847 1.00 22.35 281 ILE A CA 1
ATOM 2258 C C . ILE A 1 278 ? 63.109 -41.505 -8.764 1.00 21.55 281 ILE A C 1
ATOM 2259 O O . ILE A 1 278 ? 61.944 -41.605 -9.204 1.00 20.49 281 ILE A O 1
ATOM 2264 N N . ARG A 1 279 ? 63.918 -40.490 -9.045 1.00 20.11 282 ARG A N 1
ATOM 2265 C CA . ARG A 1 279 ? 63.462 -39.383 -9.905 1.00 21.28 282 ARG A CA 1
ATOM 2266 C C . ARG A 1 279 ? 63.033 -39.900 -11.276 1.00 20.57 282 ARG A C 1
ATOM 2267 O O . ARG A 1 279 ? 61.996 -39.517 -11.828 1.00 20.98 282 ARG A O 1
ATOM 2275 N N . LYS A 1 280 ? 63.844 -40.796 -11.797 1.00 20.83 283 LYS A N 1
ATOM 2276 C CA . LYS A 1 280 ? 63.525 -41.472 -13.039 1.00 23.21 283 LYS A CA 1
ATOM 2277 C C . LYS A 1 280 ? 62.252 -42.257 -12.994 1.00 21.40 283 LYS A C 1
ATOM 2278 O O . LYS A 1 280 ? 61.443 -42.225 -13.929 1.00 22.32 283 LYS A O 1
ATOM 2284 N N . MET A 1 281 ? 62.053 -42.980 -11.906 1.00 21.19 284 MET A N 1
ATOM 2285 C CA . MET A 1 281 ? 60.822 -43.753 -11.762 1.00 23.02 284 MET A CA 1
ATOM 2286 C C . MET A 1 281 ? 59.551 -42.877 -11.713 1.00 22.42 284 MET A C 1
ATOM 2287 O O . MET A 1 281 ? 58.495 -43.290 -12.206 1.00 19.42 284 MET A O 1
ATOM 2292 N N . VAL A 1 282 ? 59.658 -41.685 -11.137 1.00 20.88 285 VAL A N 1
ATOM 2293 C CA . VAL A 1 282 ? 58.500 -40.760 -11.104 1.00 19.95 285 VAL A CA 1
ATOM 2294 C C . VAL A 1 282 ? 58.082 -40.407 -12.541 1.00 20.04 285 VAL A C 1
ATOM 2295 O O . VAL A 1 282 ? 56.912 -40.525 -12.923 1.00 18.29 285 VAL A O 1
ATOM 2299 N N . VAL A 1 283 ? 59.081 -40.110 -13.367 1.00 20.50 286 VAL A N 1
ATOM 2300 C CA . VAL A 1 283 ? 58.857 -39.903 -14.797 1.00 22.96 286 VAL A CA 1
ATOM 2301 C C . VAL A 1 283 ? 58.251 -41.117 -15.500 1.00 21.76 286 VAL A C 1
ATOM 2302 O O . VAL A 1 283 ? 57.236 -41.020 -16.181 1.00 21.48 286 VAL A O 1
ATOM 2306 N N . ASP A 1 284 ? 58.874 -42.270 -15.334 1.00 24.27 287 ASP A N 1
ATOM 2307 C CA . ASP A 1 284 ? 58.457 -43.481 -16.083 1.00 26.01 287 ASP A CA 1
ATOM 2308 C C . ASP A 1 284 ? 57.105 -44.024 -15.670 1.00 24.94 287 ASP A C 1
ATOM 2309 O O . ASP A 1 284 ? 56.337 -44.484 -16.509 1.00 23.19 287 ASP A O 1
ATOM 2314 N N . TYR A 1 285 ? 56.813 -43.970 -14.380 1.00 22.60 288 TYR A N 1
ATOM 2315 C CA . TYR A 1 285 ? 55.609 -44.604 -13.856 1.00 23.91 288 TYR A CA 1
ATOM 2316 C C . TYR A 1 285 ? 54.460 -43.637 -13.637 1.00 24.11 288 TYR A C 1
ATOM 2317 O O . TYR A 1 285 ? 53.308 -44.058 -13.742 1.00 25.11 288 TYR A O 1
ATOM 2326 N N . ILE A 1 286 ? 54.747 -42.388 -13.243 1.00 22.50 289 ILE A N 1
ATOM 2327 C CA . ILE A 1 286 ? 53.670 -41.456 -12.808 1.00 21.69 289 ILE A CA 1
ATOM 2328 C C . ILE A 1 286 ? 53.398 -40.366 -13.860 1.00 22.92 289 ILE A C 1
ATOM 2329 O O . ILE A 1 286 ? 52.249 -40.228 -14.308 1.00 20.33 289 ILE A O 1
ATOM 2334 N N . LEU A 1 287 ? 54.444 -39.641 -14.280 1.00 21.65 290 LEU A N 1
ATOM 2335 C CA . LEU A 1 287 ? 54.290 -38.578 -15.279 1.00 22.94 290 LEU A CA 1
ATOM 2336 C C . LEU A 1 287 ? 53.596 -39.075 -16.554 1.00 22.98 290 LEU A C 1
ATOM 2337 O O . LEU A 1 287 ? 52.805 -38.364 -17.123 1.00 22.55 290 LEU A O 1
ATOM 2342 N N . SER A 1 288 ? 53.901 -40.306 -16.968 1.00 23.11 291 SER A N 1
ATOM 2343 C CA . SER A 1 288 ? 53.309 -40.970 -18.132 1.00 25.03 291 SER A CA 1
ATOM 2344 C C . SER A 1 288 ? 51.825 -41.272 -18.018 1.00 24.24 291 SER A C 1
ATOM 2345 O O . SER A 1 288 ? 51.233 -41.638 -19.030 1.00 21.44 291 SER A O 1
ATOM 2348 N N . ASN A 1 289 ? 51.228 -41.125 -16.828 1.00 21.48 292 ASN A N 1
ATOM 2349 C CA . ASN A 1 289 ? 49.834 -41.472 -16.602 1.00 24.97 292 ASN A CA 1
ATOM 2350 C C . ASN A 1 289 ? 48.922 -40.373 -16.091 1.00 25.73 292 ASN A C 1
ATOM 2351 O O . ASN A 1 289 ? 47.726 -40.615 -15.883 1.00 32.45 292 ASN A O 1
ATOM 2356 N N . VAL A 1 290 ? 49.469 -39.185 -15.901 1.00 23.44 293 VAL A N 1
ATOM 2357 C CA . VAL A 1 290 ? 48.682 -38.080 -15.410 1.00 23.13 293 VAL A CA 1
ATOM 2358 C C . VAL A 1 290 ? 48.261 -37.108 -16.521 1.00 21.91 293 VAL A C 1
ATOM 2359 O O . VAL A 1 290 ? 48.796 -37.112 -17.637 1.00 21.84 293 VAL A O 1
ATOM 2363 N N . GLU A 1 291 ? 47.300 -36.252 -16.185 1.00 21.29 294 GLU A N 1
ATOM 2364 C CA . GLU A 1 291 ? 46.856 -35.210 -17.096 1.00 20.62 294 GLU A CA 1
ATOM 2365 C C . GLU A 1 291 ? 47.537 -33.852 -16.882 1.00 18.67 294 GLU A C 1
ATOM 2366 O O . GLU A 1 291 ? 47.509 -32.986 -17.780 1.00 18.65 294 GLU A O 1
ATOM 2372 N N . SER A 1 292 ? 48.053 -33.625 -15.683 1.00 17.64 295 SER A N 1
ATOM 2373 C CA . SER A 1 292 ? 48.653 -32.360 -15.326 1.00 17.41 295 SER A CA 1
ATOM 2374 C C . SER A 1 292 ? 49.898 -32.601 -14.540 1.00 17.95 295 SER A C 1
ATOM 2375 O O . SER A 1 292 ? 49.970 -33.590 -13.785 1.00 19.05 295 SER A O 1
ATOM 2378 N N . VAL A 1 293 ? 50.901 -31.747 -14.737 1.00 17.44 296 VAL A N 1
ATOM 2379 C CA . VAL A 1 293 ? 52.142 -31.832 -14.008 1.00 17.64 296 VAL A CA 1
ATOM 2380 C C . VAL A 1 293 ? 52.606 -30.429 -13.594 1.00 19.40 296 VAL A C 1
ATOM 2381 O O . VAL A 1 293 ? 52.477 -29.473 -14.373 1.00 18.09 296 VAL A O 1
ATOM 2385 N N . GLY A 1 294 ? 53.073 -30.332 -12.348 1.00 18.43 297 GLY A N 1
ATOM 2386 C CA . GLY A 1 294 ? 53.534 -29.105 -11.766 1.00 19.53 297 GLY A CA 1
ATOM 2387 C C . GLY A 1 294 ? 54.996 -29.269 -11.371 1.00 18.60 297 GLY A C 1
ATOM 2388 O O . GLY A 1 294 ? 55.347 -30.222 -10.707 1.00 20.75 297 GLY A O 1
ATOM 2389 N N . MET A 1 295 ? 55.817 -28.338 -11.809 1.00 18.59 298 MET A N 1
ATOM 2390 C CA . MET A 1 295 ? 57.259 -28.350 -11.612 1.00 18.83 298 MET A CA 1
ATOM 2391 C C . MET A 1 295 ? 57.763 -26.930 -11.436 1.00 18.17 298 MET A C 1
ATOM 2392 O O . MET A 1 295 ? 57.229 -26.014 -12.043 1.00 16.93 298 MET A O 1
ATOM 2397 N N . ASP A 1 296 ? 58.831 -26.750 -10.671 1.00 20.21 299 ASP A N 1
ATOM 2398 C CA . ASP A 1 296 ? 59.652 -25.559 -10.831 1.00 19.75 299 ASP A CA 1
ATOM 2399 C C . ASP A 1 296 ? 60.629 -25.735 -11.995 1.00 20.31 299 ASP A C 1
ATOM 2400 O O . ASP A 1 296 ? 60.615 -26.728 -12.696 1.00 20.00 299 ASP A O 1
ATOM 2405 N N . GLU A 1 297 ? 61.465 -24.734 -12.215 1.00 22.38 300 GLU A N 1
ATOM 2406 C CA . GLU A 1 297 ? 62.357 -24.725 -13.355 1.00 26.51 300 GLU A CA 1
ATOM 2407 C C . GLU A 1 297 ? 63.400 -25.824 -13.290 1.00 23.45 300 GLU A C 1
ATOM 2408 O O . GLU A 1 297 ? 63.712 -26.444 -14.292 1.00 22.46 300 GLU A O 1
ATOM 2414 N N . THR A 1 298 ? 63.962 -26.018 -12.120 1.00 21.76 301 THR A N 1
ATOM 2415 C CA . THR A 1 298 ? 64.922 -27.065 -11.911 1.00 22.45 301 THR A CA 1
ATOM 2416 C C . THR A 1 298 ? 64.277 -28.420 -12.177 1.00 21.83 301 THR A C 1
ATOM 2417 O O . THR A 1 298 ? 64.918 -29.323 -12.710 1.00 24.02 301 THR A O 1
ATOM 2421 N N . GLU A 1 299 ? 63.036 -28.581 -11.755 1.00 20.23 302 GLU A N 1
ATOM 2422 C CA . GLU A 1 299 ? 62.346 -29.875 -11.879 1.00 19.10 302 GLU A CA 1
ATOM 2423 C C . GLU A 1 299 ? 62.106 -30.194 -13.344 1.00 18.37 302 GLU A C 1
ATOM 2424 O O . GLU A 1 299 ? 62.396 -31.322 -13.773 1.00 19.43 302 GLU A O 1
ATOM 2430 N N . ILE A 1 300 ? 61.680 -29.224 -14.136 1.00 19.06 303 ILE A N 1
ATOM 2431 C CA . ILE A 1 300 ? 61.495 -29.507 -15.577 1.00 19.90 303 ILE A CA 1
ATOM 2432 C C . ILE A 1 300 ? 62.828 -29.798 -16.237 1.00 20.38 303 ILE A C 1
ATOM 2433 O O . ILE A 1 300 ? 62.924 -30.717 -17.068 1.00 22.31 303 ILE A O 1
ATOM 2438 N N . ALA A 1 301 ? 63.873 -29.070 -15.855 1.00 19.48 304 ALA A N 1
ATOM 2439 C CA . ALA A 1 301 ? 65.220 -29.407 -16.362 1.00 20.98 304 ALA A CA 1
ATOM 2440 C C . ALA A 1 301 ? 65.570 -30.867 -16.059 1.00 21.28 304 ALA A C 1
ATOM 2441 O O . ALA A 1 301 ? 66.005 -31.592 -16.934 1.00 22.92 304 ALA A O 1
ATOM 2443 N N . ASN A 1 302 ? 65.359 -31.269 -14.821 1.00 21.68 305 ASN A N 1
ATOM 2444 C CA . ASN A 1 302 ? 65.612 -32.623 -14.399 1.00 21.58 305 ASN A CA 1
ATOM 2445 C C . ASN A 1 302 ? 64.855 -33.676 -15.191 1.00 21.63 305 ASN A C 1
ATOM 2446 O O . ASN A 1 302 ? 65.422 -34.715 -15.522 1.00 18.75 305 ASN A O 1
ATOM 2451 N N . VAL A 1 303 ? 63.571 -33.413 -15.447 1.00 19.74 306 VAL A N 1
ATOM 2452 C CA . VAL A 1 303 ? 62.754 -34.298 -16.264 1.00 20.28 306 VAL A CA 1
ATOM 2453 C C . VAL A 1 303 ? 63.304 -34.404 -17.688 1.00 20.26 306 VAL A C 1
ATOM 2454 O O . VAL A 1 303 ? 63.359 -35.496 -18.277 1.00 17.14 306 VAL A O 1
ATOM 2458 N N . LEU A 1 304 ? 63.666 -33.257 -18.234 1.00 19.29 307 LEU A N 1
ATOM 2459 C CA . LEU A 1 304 ? 64.162 -33.194 -19.598 1.00 21.61 307 LEU A CA 1
ATOM 2460 C C . LEU A 1 304 ? 65.445 -33.967 -19.749 1.00 21.41 307 LEU A C 1
ATOM 2461 O O . LEU A 1 304 ? 65.612 -34.687 -20.723 1.00 20.96 307 LEU A O 1
ATOM 2466 N N . HIS A 1 305 ? 66.309 -33.872 -18.744 1.00 21.49 308 HIS A N 1
ATOM 2467 C CA . HIS A 1 305 ? 67.552 -34.638 -18.676 1.00 22.58 308 HIS A CA 1
ATOM 2468 C C . HIS A 1 305 ? 67.317 -36.171 -18.618 1.00 23.23 308 HIS A C 1
ATOM 2469 O O . HIS A 1 305 ? 67.880 -36.939 -19.418 1.00 20.32 308 HIS A O 1
ATOM 2476 N N . ILE A 1 306 ? 66.393 -36.591 -17.769 1.00 21.61 309 ILE A N 1
ATOM 2477 C CA . ILE A 1 306 ? 65.922 -37.990 -17.766 1.00 24.41 309 ILE A CA 1
ATOM 2478 C C . ILE A 1 306 ? 65.410 -38.460 -19.148 1.00 24.38 309 ILE A C 1
ATOM 2479 O O . ILE A 1 306 ? 65.600 -39.612 -19.515 1.00 26.82 309 ILE A O 1
ATOM 2484 N N . LEU A 1 307 ? 64.762 -37.587 -19.897 1.00 23.13 310 LEU A N 1
ATOM 2485 C CA . LEU A 1 307 ? 64.258 -37.906 -21.231 1.00 23.60 310 LEU A CA 1
ATOM 2486 C C . LEU A 1 307 ? 65.306 -37.756 -22.343 1.00 24.46 310 LEU A C 1
ATOM 2487 O O . LEU A 1 307 ? 65.002 -37.927 -23.506 1.00 27.11 310 LEU A O 1
ATOM 2492 N N . GLY A 1 308 ? 66.525 -37.387 -21.994 1.00 25.16 311 GLY A N 1
ATOM 2493 C CA . GLY A 1 308 ? 67.626 -37.348 -22.921 1.00 24.60 311 GLY A CA 1
ATOM 2494 C C . GLY A 1 308 ? 67.886 -36.012 -23.538 1.00 25.87 311 GLY A C 1
ATOM 2495 O O . GLY A 1 308 ? 68.729 -35.950 -24.417 1.00 26.61 311 GLY A O 1
ATOM 2496 N N . TYR A 1 309 ? 67.182 -34.956 -23.098 1.00 25.10 312 TYR A N 1
ATOM 2497 C CA . TYR A 1 309 ? 67.349 -33.593 -23.649 1.00 27.18 312 TYR A CA 1
ATOM 2498 C C . TYR A 1 309 ? 68.315 -32.790 -22.805 1.00 25.09 312 TYR A C 1
ATOM 2499 O O . TYR A 1 309 ? 67.925 -31.796 -22.153 1.00 25.32 312 TYR A O 1
ATOM 2508 N N . ASP A 1 310 ? 69.568 -33.228 -22.854 1.00 25.60 313 ASP A N 1
ATOM 2509 C CA . ASP A 1 310 ? 70.647 -32.746 -21.978 1.00 26.20 313 ASP A CA 1
ATOM 2510 C C . ASP A 1 310 ? 70.993 -31.314 -22.250 1.00 23.35 313 ASP A C 1
ATOM 2511 O O . ASP A 1 310 ? 71.085 -30.520 -21.331 1.00 22.89 313 ASP A O 1
ATOM 2516 N N . GLU A 1 311 ? 71.158 -30.951 -23.513 1.00 23.90 314 GLU A N 1
ATOM 2517 C CA . GLU A 1 311 ? 71.550 -29.573 -23.818 1.00 24.68 314 GLU A CA 1
ATOM 2518 C C . GLU A 1 311 ? 70.454 -28.571 -23.403 1.00 22.57 314 GLU A C 1
ATOM 2519 O O . GLU A 1 311 ? 70.740 -27.547 -22.796 1.00 22.73 314 GLU A O 1
ATOM 2525 N N . LEU A 1 312 ? 69.199 -28.883 -23.708 1.00 25.34 315 LEU A N 1
ATOM 2526 C CA . LEU A 1 312 ? 68.081 -27.971 -23.376 1.00 24.10 315 LEU A CA 1
ATOM 2527 C C . LEU A 1 312 ? 67.959 -27.893 -21.878 1.00 23.51 315 LEU A C 1
ATOM 2528 O O . LEU A 1 312 ? 67.812 -26.816 -21.290 1.00 21.92 315 LEU A O 1
ATOM 2533 N N . SER A 1 313 ? 68.020 -29.034 -21.218 1.00 24.88 316 SER A N 1
ATOM 2534 C CA . SER A 1 313 ? 67.941 -28.990 -19.746 1.00 25.42 316 SER A CA 1
ATOM 2535 C C . SER A 1 313 ? 69.057 -28.155 -19.105 1.00 23.11 316 SER A C 1
ATOM 2536 O O . SER A 1 313 ? 68.803 -27.381 -18.184 1.00 20.66 316 SER A O 1
ATOM 2539 N N . ASN A 1 314 ? 70.296 -28.324 -19.557 1.00 22.71 317 ASN A N 1
ATOM 2540 C CA . ASN A 1 314 ? 71.403 -27.544 -19.012 1.00 22.45 317 ASN A CA 1
ATOM 2541 C C . ASN A 1 314 ? 71.219 -26.041 -19.331 1.00 23.38 317 ASN A C 1
ATOM 2542 O O . ASN A 1 314 ? 71.501 -25.204 -18.503 1.00 23.51 317 ASN A O 1
ATOM 2547 N N . ASN A 1 315 ? 70.728 -25.716 -20.522 1.00 23.71 318 ASN A N 1
ATOM 2548 C CA . ASN A 1 315 ? 70.435 -24.320 -20.841 1.00 24.36 318 ASN A CA 1
ATOM 2549 C C . ASN A 1 315 ? 69.402 -23.713 -19.923 1.00 23.17 318 ASN A C 1
ATOM 2550 O O . ASN A 1 315 ? 69.559 -22.596 -19.449 1.00 24.44 318 ASN A O 1
ATOM 2555 N N . ILE A 1 316 ? 68.375 -24.495 -19.614 1.00 22.66 319 ILE A N 1
ATOM 2556 C CA . ILE A 1 316 ? 67.377 -24.062 -18.638 1.00 22.60 319 ILE A CA 1
ATOM 2557 C C . ILE A 1 316 ? 67.991 -23.744 -17.290 1.00 20.34 319 ILE A C 1
ATOM 2558 O O . ILE A 1 316 ? 67.759 -22.670 -16.755 1.00 23.11 319 ILE A O 1
ATOM 2563 N N . LEU A 1 317 ? 68.756 -24.674 -16.761 1.00 20.45 320 LEU A N 1
ATOM 2564 C CA . LEU A 1 317 ? 69.484 -24.467 -15.490 1.00 21.84 320 LEU A CA 1
ATOM 2565 C C . LEU A 1 317 ? 70.391 -23.240 -15.517 1.00 23.07 320 LEU A C 1
ATOM 2566 O O . LEU A 1 317 ? 70.446 -22.487 -14.580 1.00 22.41 320 LEU A O 1
ATOM 2571 N N . LYS A 1 318 ? 71.109 -23.064 -16.615 1.00 23.59 321 LYS A N 1
ATOM 2572 C CA . LYS A 1 318 ? 72.033 -21.962 -16.766 1.00 25.51 321 LYS A CA 1
ATOM 2573 C C . LYS A 1 318 ? 71.388 -20.591 -16.883 1.00 26.45 321 LYS A C 1
ATOM 2574 O O . LYS A 1 318 ? 71.808 -19.646 -16.208 1.00 23.03 321 LYS A O 1
ATOM 2580 N N . ASP A 1 319 ? 70.443 -20.453 -17.802 1.00 26.96 322 ASP A N 1
ATOM 2581 C CA . ASP A 1 319 ? 69.923 -19.119 -18.178 1.00 28.20 322 ASP A CA 1
ATOM 2582 C C . ASP A 1 319 ? 68.473 -18.823 -17.827 1.00 29.42 322 ASP A C 1
ATOM 2583 O O . ASP A 1 319 ? 68.046 -17.671 -17.965 1.00 28.86 322 ASP A O 1
ATOM 2588 N N . SER A 1 320 ? 67.707 -19.842 -17.410 1.00 28.25 323 SER A N 1
ATOM 2589 C CA . SER A 1 320 ? 66.265 -19.694 -17.169 1.00 29.67 323 SER A CA 1
ATOM 2590 C C . SER A 1 320 ? 65.478 -18.929 -18.244 1.00 29.47 323 SER A C 1
ATOM 2591 O O . SER A 1 320 ? 64.694 -18.082 -17.891 1.00 32.98 323 SER A O 1
ATOM 2594 N N . PHE A 1 321 ? 65.735 -19.153 -19.526 1.00 28.36 324 PHE A N 1
ATOM 2595 C CA . PHE A 1 321 ? 65.018 -18.440 -20.584 1.00 29.31 324 PHE A CA 1
ATOM 2596 C C . PHE A 1 321 ? 63.650 -19.063 -20.712 1.00 27.55 324 PHE A C 1
ATOM 2597 O O . PHE A 1 321 ? 63.512 -20.271 -20.875 1.00 26.71 324 PHE A O 1
ATOM 2605 N N . ILE A 1 322 ? 62.664 -18.207 -20.689 1.00 25.77 325 ILE A N 1
ATOM 2606 C CA . ILE A 1 322 ? 61.297 -18.620 -20.795 1.00 27.95 325 ILE A CA 1
ATOM 2607 C C . ILE A 1 322 ? 61.065 -19.390 -22.078 1.00 24.28 325 ILE A C 1
ATOM 2608 O O . ILE A 1 322 ? 60.330 -20.384 -22.070 1.00 22.34 325 ILE A O 1
ATOM 2613 N N . GLU A 1 323 ? 61.744 -18.988 -23.152 1.00 23.43 326 GLU A N 1
ATOM 2614 C CA . GLU A 1 323 ? 61.689 -19.703 -24.425 1.00 25.74 326 GLU A CA 1
ATOM 2615 C C . GLU A 1 323 ? 62.103 -21.170 -24.294 1.00 23.66 326 GLU A C 1
ATOM 2616 O O . GLU A 1 323 ? 61.499 -22.060 -24.884 1.00 24.29 326 GLU A O 1
ATOM 2622 N N . ASP A 1 324 ? 63.147 -21.414 -23.532 1.00 23.16 327 ASP A N 1
ATOM 2623 C CA . ASP A 1 324 ? 63.612 -22.765 -23.338 1.00 23.33 327 ASP A CA 1
ATOM 2624 C C . ASP A 1 324 ? 62.656 -23.604 -22.487 1.00 22.88 327 ASP A C 1
ATOM 2625 O O . ASP A 1 324 ? 62.462 -24.786 -22.764 1.00 23.17 327 ASP A O 1
ATOM 2630 N N . VAL A 1 325 ? 62.079 -22.987 -21.459 1.00 22.04 328 VAL A N 1
ATOM 2631 C CA . VAL A 1 325 ? 61.069 -23.653 -20.621 1.00 21.75 328 VAL A CA 1
ATOM 2632 C C . VAL A 1 325 ? 59.872 -24.061 -21.468 1.00 20.30 328 VAL A C 1
ATOM 2633 O O . VAL A 1 325 ? 59.387 -25.211 -21.403 1.00 18.57 328 VAL A O 1
ATOM 2637 N N . ILE A 1 326 ? 59.408 -23.126 -22.289 1.00 22.50 329 ILE A N 1
ATOM 2638 C CA . ILE A 1 326 ? 58.297 -23.408 -23.204 1.00 22.29 329 ILE A CA 1
ATOM 2639 C C . ILE A 1 326 ? 58.644 -24.574 -24.140 1.00 22.66 329 ILE A C 1
ATOM 2640 O O . ILE A 1 326 ? 57.860 -25.505 -24.276 1.00 22.83 329 ILE A O 1
ATOM 2645 N N . GLU A 1 327 ? 59.822 -24.548 -24.739 1.00 23.96 330 GLU A N 1
ATOM 2646 C CA . GLU A 1 327 ? 60.272 -25.656 -25.594 1.00 26.73 330 GLU A CA 1
ATOM 2647 C C . GLU A 1 327 ? 60.221 -26.970 -24.838 1.00 24.92 330 GLU A C 1
ATOM 2648 O O . GLU A 1 327 ? 59.753 -27.996 -25.374 1.00 26.41 330 GLU A O 1
ATOM 2654 N N . GLY A 1 328 ? 60.686 -26.964 -23.594 1.00 22.87 331 GLY A N 1
ATOM 2655 C CA . GLY A 1 328 ? 60.648 -28.170 -22.798 1.00 20.87 331 GLY A CA 1
ATOM 2656 C C . GLY A 1 328 ? 59.229 -28.675 -22.584 1.00 22.06 331 GLY A C 1
ATOM 2657 O O . GLY A 1 328 ? 58.942 -29.881 -22.627 1.00 22.31 331 GLY A O 1
ATOM 2658 N N . ALA A 1 329 ? 58.333 -27.757 -22.296 1.00 23.60 332 ALA A N 1
ATOM 2659 C CA . ALA A 1 329 ? 56.928 -28.126 -22.041 1.00 23.92 332 ALA A CA 1
ATOM 2660 C C . ALA A 1 329 ? 56.311 -28.799 -23.235 1.00 22.86 332 ALA A C 1
ATOM 2661 O O . ALA A 1 329 ? 55.599 -29.800 -23.113 1.00 24.23 332 ALA A O 1
ATOM 2663 N N . LYS A 1 330 ? 56.598 -28.251 -24.400 1.00 23.23 333 LYS A N 1
ATOM 2664 C CA . LYS A 1 330 ? 56.137 -28.828 -25.663 1.00 24.12 333 LYS A CA 1
ATOM 2665 C C . LYS A 1 330 ? 56.665 -30.228 -25.896 1.00 23.10 333 LYS A C 1
ATOM 2666 O O . LYS A 1 330 ? 55.927 -31.093 -26.336 1.00 23.79 333 LYS A O 1
ATOM 2672 N N . ILE A 1 331 ? 57.929 -30.449 -25.552 1.00 22.90 334 ILE A N 1
ATOM 2673 C CA . ILE A 1 331 ? 58.493 -31.795 -25.603 1.00 24.34 334 ILE A CA 1
ATOM 2674 C C . ILE A 1 331 ? 57.700 -32.749 -24.734 1.00 22.51 334 ILE A C 1
ATOM 2675 O O . ILE A 1 331 ? 57.372 -33.848 -25.175 1.00 24.71 334 ILE A O 1
ATOM 2680 N N . LEU A 1 332 ? 57.378 -32.341 -23.508 1.00 22.18 335 LEU A N 1
ATOM 2681 C CA . LEU A 1 332 ? 56.552 -33.199 -22.651 1.00 22.78 335 LEU A CA 1
ATOM 2682 C C . LEU A 1 332 ? 55.176 -33.499 -23.234 1.00 22.60 335 LEU A C 1
ATOM 2683 O O . LEU A 1 332 ? 54.741 -34.644 -23.236 1.00 23.74 335 LEU A O 1
ATOM 2688 N N . LEU A 1 333 ? 54.486 -32.473 -23.704 1.00 22.43 336 LEU A N 1
ATOM 2689 C CA . LEU A 1 333 ? 53.189 -32.642 -24.393 1.00 23.28 336 LEU A CA 1
ATOM 2690 C C . LEU A 1 333 ? 53.251 -33.581 -25.596 1.00 24.10 336 LEU A C 1
ATOM 2691 O O . LEU A 1 333 ? 52.395 -34.460 -25.765 1.00 22.11 336 LEU A O 1
ATOM 2696 N N . ASP A 1 334 ? 54.306 -33.460 -26.371 1.00 27.40 337 ASP A N 1
ATOM 2697 C CA . ASP A 1 334 ? 54.499 -34.357 -27.515 1.00 31.05 337 ASP A CA 1
ATOM 2698 C C . ASP A 1 334 ? 54.851 -35.777 -27.115 1.00 30.03 337 ASP A C 1
ATOM 2699 O O . ASP A 1 334 ? 54.371 -36.706 -27.713 1.00 27.80 337 ASP A O 1
ATOM 2704 N N . LYS A 1 335 ? 55.653 -35.927 -26.082 1.00 30.70 338 LYS A N 1
ATOM 2705 C CA . LYS A 1 335 ? 56.033 -37.240 -25.572 1.00 35.14 338 LYS A CA 1
ATOM 2706 C C . LYS A 1 335 ? 54.879 -37.991 -24.869 1.00 33.62 338 LYS A C 1
ATOM 2707 O O . LYS A 1 335 ? 54.782 -39.197 -25.001 1.00 32.28 338 LYS A O 1
ATOM 2713 N N . PHE A 1 336 ? 54.081 -37.280 -24.061 1.00 29.88 339 PHE A N 1
ATOM 2714 C CA . PHE A 1 336 ? 53.069 -37.867 -23.187 1.00 27.98 339 PHE A CA 1
ATOM 2715 C C . PHE A 1 336 ? 51.657 -37.441 -23.602 1.00 30.46 339 PHE A C 1
ATOM 2716 O O . PHE A 1 336 ? 51.166 -36.355 -23.255 1.00 26.08 339 PHE A O 1
ATOM 2724 N N . LYS A 1 337 ? 51.036 -38.297 -24.396 1.00 33.52 340 LYS A N 1
ATOM 2725 C CA . LYS A 1 337 ? 49.704 -38.050 -24.951 1.00 37.53 340 LYS A CA 1
ATOM 2726 C C . LYS A 1 337 ? 48.614 -37.801 -23.929 1.00 34.10 340 LYS A C 1
ATOM 2727 O O . LYS A 1 337 ? 47.649 -37.113 -24.252 1.00 31.61 340 LYS A O 1
ATOM 2733 N N . ASN A 1 338 ? 48.700 -38.467 -22.774 1.00 34.09 341 ASN A N 1
ATOM 2734 C CA . ASN A 1 338 ? 47.723 -38.280 -21.678 1.00 34.86 341 ASN A CA 1
ATOM 2735 C C . ASN A 1 338 ? 47.821 -36.912 -21.049 1.00 28.55 341 ASN A C 1
ATOM 2736 O O . ASN A 1 338 ? 46.855 -36.435 -20.465 1.00 23.45 341 ASN A O 1
ATOM 2741 N N . LEU A 1 339 ? 49.000 -36.317 -21.124 1.00 23.61 342 LEU A N 1
ATOM 2742 C CA . LEU A 1 339 ? 49.206 -35.016 -20.540 1.00 26.52 342 LEU A CA 1
ATOM 2743 C C . LEU A 1 339 ? 48.393 -33.965 -21.319 1.00 26.36 342 LEU A C 1
ATOM 2744 O O . LEU A 1 339 ? 48.403 -33.996 -22.525 1.00 25.48 342 LEU A O 1
ATOM 2749 N N . GLU A 1 340 ? 47.638 -33.150 -20.610 1.00 23.31 343 GLU A N 1
ATOM 2750 C CA . GLU A 1 340 ? 46.895 -32.039 -21.166 1.00 24.81 343 GLU A CA 1
ATOM 2751 C C . GLU A 1 340 ? 47.495 -30.675 -20.836 1.00 23.08 343 GLU A C 1
ATOM 2752 O O . GLU A 1 340 ? 47.261 -29.722 -21.541 1.00 22.52 343 GLU A O 1
ATOM 2758 N N . VAL A 1 341 ? 48.149 -30.556 -19.691 1.00 21.13 344 VAL A N 1
ATOM 2759 C CA . VAL A 1 341 ? 48.707 -29.272 -19.292 1.00 19.38 344 VAL A CA 1
ATOM 2760 C C . VAL A 1 341 ? 50.041 -29.432 -18.580 1.00 19.10 344 VAL A C 1
ATOM 2761 O O . VAL A 1 341 ? 50.186 -30.275 -17.684 1.00 16.90 344 VAL A O 1
ATOM 2765 N N . VAL A 1 342 ? 51.025 -28.649 -19.017 1.00 18.77 345 VAL A N 1
ATOM 2766 C CA . VAL A 1 342 ? 52.319 -28.595 -18.384 1.00 19.63 345 VAL A CA 1
ATOM 2767 C C . VAL A 1 342 ? 52.381 -27.275 -17.651 1.00 19.46 345 VAL A C 1
ATOM 2768 O O . VAL A 1 342 ? 52.231 -26.226 -18.257 1.00 17.26 345 VAL A O 1
ATOM 2772 N N . GLN A 1 343 ? 52.621 -27.353 -16.343 1.00 19.53 346 GLN A N 1
ATOM 2773 C CA . GLN A 1 343 ? 52.712 -26.165 -15.510 1.00 20.43 346 GLN A CA 1
ATOM 2774 C C . GLN A 1 343 ? 54.079 -26.011 -14.877 1.00 20.69 346 GLN A C 1
ATOM 2775 O O . GLN A 1 343 ? 54.588 -26.954 -14.180 1.00 18.56 346 GLN A O 1
ATOM 2781 N N . VAL A 1 344 ? 54.659 -24.840 -15.087 1.00 18.48 347 VAL A N 1
ATOM 2782 C CA . VAL A 1 344 ? 55.976 -24.508 -14.509 1.00 19.93 347 VAL A CA 1
ATOM 2783 C C . VAL A 1 344 ? 55.873 -23.239 -13.707 1.00 18.08 347 VAL A C 1
ATOM 2784 O O . VAL A 1 344 ? 55.289 -22.273 -14.164 1.00 22.13 347 VAL A O 1
ATOM 2788 N N . HIS A 1 345 ? 56.368 -23.255 -12.494 1.00 18.15 348 HIS A N 1
ATOM 2789 C CA . HIS A 1 345 ? 56.333 -22.079 -11.629 1.00 19.03 348 HIS A CA 1
ATOM 2790 C C . HIS A 1 345 ? 57.750 -21.683 -11.201 1.00 18.68 348 HIS A C 1
ATOM 2791 O O . HIS A 1 345 ? 58.536 -22.544 -10.856 1.00 19.49 348 HIS A O 1
ATOM 2798 N N . THR A 1 346 ? 58.079 -20.413 -11.274 1.00 19.32 349 THR A N 1
ATOM 2799 C CA . THR A 1 346 ? 59.357 -19.895 -10.778 1.00 21.34 349 THR A CA 1
ATOM 2800 C C . THR A 1 346 ? 59.022 -18.707 -9.904 1.00 22.59 349 THR A C 1
ATOM 2801 O O . THR A 1 346 ? 57.869 -18.327 -9.788 1.00 19.78 349 THR A O 1
ATOM 2805 N N . ILE A 1 347 ? 60.042 -18.096 -9.306 1.00 24.85 350 ILE A N 1
ATOM 2806 C CA . ILE A 1 347 ? 59.816 -16.917 -8.494 1.00 26.53 350 ILE A CA 1
ATOM 2807 C C . ILE A 1 347 ? 59.286 -15.719 -9.311 1.00 23.11 350 ILE A C 1
ATOM 2808 O O . ILE A 1 347 ? 58.710 -14.805 -8.729 1.00 24.17 350 ILE A O 1
ATOM 2813 N N . TYR A 1 348 ? 59.405 -15.761 -10.620 1.00 23.25 351 TYR A N 1
ATOM 2814 C CA . TYR A 1 348 ? 58.946 -14.695 -11.493 1.00 26.32 351 TYR A CA 1
ATOM 2815 C C . TYR A 1 348 ? 57.589 -14.917 -12.170 1.00 26.56 351 TYR A C 1
ATOM 2816 O O . TYR A 1 348 ? 56.983 -13.953 -12.643 1.00 22.23 351 TYR A O 1
ATOM 2825 N N . TYR A 1 349 ? 57.116 -16.173 -12.262 1.00 24.89 352 TYR A N 1
ATOM 2826 C CA . TYR A 1 349 ? 55.914 -16.457 -13.056 1.00 23.63 352 TYR A CA 1
ATOM 2827 C C . TYR A 1 349 ? 55.372 -17.839 -12.779 1.00 23.85 352 TYR A C 1
ATOM 2828 O O . TYR A 1 349 ? 56.098 -18.716 -12.263 1.00 22.82 352 TYR A O 1
ATOM 2837 N N . ILE A 1 350 ? 54.119 -18.037 -13.165 1.00 21.20 353 ILE A N 1
ATOM 2838 C CA . ILE A 1 350 ? 53.608 -19.389 -13.397 1.00 21.64 353 ILE A CA 1
ATOM 2839 C C . ILE A 1 350 ? 53.161 -19.449 -14.864 1.00 22.11 353 ILE A C 1
ATOM 2840 O O . ILE A 1 350 ? 52.576 -18.481 -15.373 1.00 21.22 353 ILE A O 1
ATOM 2845 N N . LEU A 1 351 ? 53.420 -20.593 -15.499 1.00 19.37 354 LEU A N 1
ATOM 2846 C CA . LEU A 1 351 ? 53.190 -20.846 -16.900 1.00 20.00 354 LEU A CA 1
ATOM 2847 C C . LEU A 1 351 ? 52.335 -22.074 -17.066 1.00 19.01 354 LEU A C 1
ATOM 2848 O O . LEU A 1 351 ? 52.628 -23.088 -16.433 1.00 18.47 354 LEU A O 1
ATOM 2853 N N . PHE A 1 352 ? 51.338 -22.011 -17.957 1.00 19.25 355 PHE A N 1
ATOM 2854 C CA . PHE A 1 352 ? 50.685 -23.162 -18.534 1.00 19.02 355 PHE A CA 1
ATOM 2855 C C . PHE A 1 352 ? 51.020 -23.302 -20.044 1.00 20.17 355 PHE A C 1
ATOM 2856 O O . PHE A 1 352 ? 50.988 -22.329 -20.819 1.00 19.42 355 PHE A O 1
ATOM 2864 N N . VAL A 1 353 ? 51.300 -24.534 -20.440 1.00 20.34 356 VAL A N 1
ATOM 2865 C CA . VAL A 1 353 ? 51.439 -24.909 -21.841 1.00 20.03 356 VAL A CA 1
ATOM 2866 C C . VAL A 1 353 ? 50.462 -26.027 -22.115 1.00 19.38 356 VAL A C 1
ATOM 2867 O O . VAL A 1 353 ? 50.467 -27.068 -21.435 1.00 19.51 356 VAL A O 1
ATOM 2871 N N . CYS A 1 354 ? 49.635 -25.830 -23.136 1.00 19.67 357 CYS A N 1
ATOM 2872 C CA . CYS A 1 354 ? 48.588 -26.773 -23.526 1.00 20.11 357 CYS A CA 1
ATOM 2873 C C . CYS A 1 354 ? 48.596 -26.937 -25.050 1.00 20.96 357 CYS A C 1
ATOM 2874 O O . CYS A 1 354 ? 49.197 -26.163 -25.768 1.00 19.16 357 CYS A O 1
ATOM 2877 N N . ARG A 1 355 ? 47.929 -27.962 -25.538 1.00 23.18 358 ARG A N 1
ATOM 2878 C CA . ARG A 1 355 ? 47.711 -28.118 -26.984 1.00 22.20 358 ARG A CA 1
ATOM 2879 C C . ARG A 1 355 ? 46.563 -27.179 -27.396 1.00 23.76 358 ARG A C 1
ATOM 2880 O O . ARG A 1 355 ? 45.699 -26.790 -26.565 1.00 24.30 358 ARG A O 1
ATOM 2888 N N . ALA A 1 356 ? 46.544 -26.796 -28.661 1.00 22.26 359 ALA A N 1
ATOM 2889 C CA . ALA A 1 356 ? 45.450 -25.968 -29.220 1.00 21.87 359 ALA A CA 1
ATOM 2890 C C . ALA A 1 356 ? 44.080 -26.625 -29.081 1.00 22.70 359 ALA A C 1
ATOM 2891 O O . ALA A 1 356 ? 43.063 -25.950 -28.883 1.00 24.18 359 ALA A O 1
ATOM 2893 N N . ASP A 1 357 ? 44.042 -27.942 -29.137 1.00 21.09 360 ASP A N 1
ATOM 2894 C CA . ASP A 1 357 ? 42.808 -28.688 -28.976 1.00 23.26 360 ASP A CA 1
ATOM 2895 C C . ASP A 1 357 ? 42.255 -28.719 -27.564 1.00 23.46 360 ASP A C 1
ATOM 2896 O O . ASP A 1 357 ? 41.212 -29.305 -27.338 1.00 25.50 360 ASP A O 1
ATOM 2901 N N . ASN A 1 358 ? 42.966 -28.137 -26.594 1.00 25.45 361 ASN A N 1
ATOM 2902 C CA . ASN A 1 358 ? 42.440 -28.065 -25.221 1.00 23.13 361 ASN A CA 1
ATOM 2903 C C . ASN A 1 358 ? 41.068 -27.391 -25.274 1.00 24.69 361 ASN A C 1
ATOM 2904 O O . ASN A 1 358 ? 40.905 -26.432 -26.010 1.00 23.84 361 ASN A O 1
ATOM 2909 N N . PRO A 1 359 ? 40.072 -27.908 -24.534 1.00 23.96 362 PRO A N 1
ATOM 2910 C CA . PRO A 1 359 ? 38.764 -27.184 -24.521 1.00 23.52 362 PRO A CA 1
ATOM 2911 C C . PRO A 1 359 ? 38.820 -25.731 -24.027 1.00 24.11 362 PRO A C 1
ATOM 2912 O O . PRO A 1 359 ? 37.965 -24.950 -24.403 1.00 25.52 362 PRO A O 1
ATOM 2916 N N . LEU A 1 360 ? 39.792 -25.361 -23.198 1.00 23.37 363 LEU A N 1
ATOM 2917 C CA . LEU A 1 360 ? 39.857 -23.986 -22.684 1.00 24.57 363 LEU A CA 1
ATOM 2918 C C . LEU A 1 360 ? 40.550 -23.033 -23.635 1.00 23.97 363 LEU A C 1
ATOM 2919 O O . LEU A 1 360 ? 41.449 -23.412 -24.375 1.00 23.09 363 LEU A O 1
ATOM 2924 N N . SER A 1 361 ? 40.124 -21.780 -23.613 1.00 23.28 364 SER A N 1
ATOM 2925 C CA . SER A 1 361 ? 40.788 -20.734 -24.361 1.00 22.88 364 SER A CA 1
ATOM 2926 C C . SER A 1 361 ? 42.022 -20.273 -23.617 1.00 23.85 364 SER A C 1
ATOM 2927 O O . SER A 1 361 ? 42.159 -20.502 -22.416 1.00 23.77 364 SER A O 1
ATOM 2930 N N . LYS A 1 362 ? 42.902 -19.580 -24.315 1.00 24.52 365 LYS A N 1
ATOM 2931 C CA . LYS A 1 362 ? 44.018 -18.939 -23.642 1.00 27.56 365 LYS A CA 1
ATOM 2932 C C . LYS A 1 362 ? 43.571 -18.042 -22.472 1.00 25.79 365 LYS A C 1
ATOM 2933 O O . LYS A 1 362 ? 44.222 -18.028 -21.450 1.00 24.79 365 LYS A O 1
ATOM 2939 N N . GLU A 1 363 ? 42.496 -17.286 -22.632 1.00 27.59 366 GLU A N 1
ATOM 2940 C CA . GLU A 1 363 ? 42.001 -16.384 -21.570 1.00 26.67 366 GLU A CA 1
ATOM 2941 C C . GLU A 1 363 ? 41.535 -17.197 -20.343 1.00 25.90 366 GLU A C 1
ATOM 2942 O O . GLU A 1 363 ? 41.706 -16.770 -19.202 1.00 26.69 366 GLU A O 1
ATOM 2948 N N . GLU A 1 364 ? 40.912 -18.347 -20.569 1.00 24.45 367 GLU A N 1
ATOM 2949 C CA . GLU A 1 364 ? 40.477 -19.177 -19.452 1.00 25.70 367 GLU A CA 1
ATOM 2950 C C . GLU A 1 364 ? 41.701 -19.770 -18.732 1.00 22.66 367 GLU A C 1
ATOM 2951 O O . GLU A 1 364 ? 41.736 -19.885 -17.504 1.00 24.38 367 GLU A O 1
ATOM 2957 N N . LEU A 1 365 ? 42.715 -20.140 -19.496 1.00 22.29 368 LEU A N 1
ATOM 2958 C CA . LEU A 1 365 ? 43.961 -20.620 -18.878 1.00 22.17 368 LEU A CA 1
ATOM 2959 C C . LEU A 1 365 ? 44.563 -19.504 -18.030 1.00 22.21 368 LEU A C 1
ATOM 2960 O O . LEU A 1 365 ? 45.009 -19.783 -16.897 1.00 19.82 368 LEU A O 1
ATOM 2965 N N . GLU A 1 366 ? 44.552 -18.266 -18.554 1.00 21.13 369 GLU A N 1
ATOM 2966 C CA . GLU A 1 366 ? 45.066 -17.133 -17.815 1.00 24.16 369 GLU A CA 1
ATOM 2967 C C . GLU A 1 366 ? 44.361 -16.946 -16.507 1.00 22.59 369 GLU A C 1
ATOM 2968 O O . GLU A 1 366 ? 44.988 -16.593 -15.521 1.00 21.41 369 GLU A O 1
ATOM 2974 N N . GLU A 1 367 ? 43.038 -17.093 -16.508 1.00 22.17 370 GLU A N 1
ATOM 2975 C CA . GLU A 1 367 ? 42.230 -16.908 -15.273 1.00 23.92 370 GLU A CA 1
ATOM 2976 C C . GLU A 1 367 ? 42.647 -17.906 -14.189 1.00 23.16 370 GLU A C 1
ATOM 2977 O O . GLU A 1 367 ? 42.818 -17.529 -13.033 1.00 24.54 370 GLU A O 1
ATOM 2983 N N . CYS A 1 368 ? 42.900 -19.164 -14.570 1.00 20.77 371 CYS A N 1
ATOM 2984 C CA . CYS A 1 368 ? 43.493 -20.130 -13.642 1.00 20.44 371 CYS A CA 1
ATOM 2985 C C . CYS A 1 368 ? 44.766 -19.635 -12.990 1.00 18.61 371 CYS A C 1
ATOM 2986 O O . CYS A 1 368 ? 44.956 -19.746 -11.802 1.00 16.56 371 CYS A O 1
ATOM 2989 N N . LEU A 1 369 ? 45.649 -19.107 -13.796 1.00 19.69 372 LEU A N 1
ATOM 2990 C CA . LEU A 1 369 ? 46.974 -18.670 -13.303 1.00 21.13 372 LEU A CA 1
ATOM 2991 C C . LEU A 1 369 ? 46.910 -17.410 -12.483 1.00 21.65 372 LEU A C 1
ATOM 2992 O O . LEU A 1 369 ? 47.600 -17.288 -11.478 1.00 19.33 372 LEU A O 1
ATOM 2997 N N . GLU A 1 370 ? 46.091 -16.473 -12.911 1.00 21.38 373 GLU A N 1
ATOM 2998 C CA . GLU A 1 370 ? 45.836 -15.286 -12.113 1.00 24.47 373 GLU A CA 1
ATOM 2999 C C . GLU A 1 370 ? 45.276 -15.639 -10.728 1.00 22.33 373 GLU A C 1
ATOM 3000 O O . GLU A 1 370 ? 45.749 -15.124 -9.725 1.00 20.42 373 GLU A O 1
ATOM 3006 N N . PHE A 1 371 ? 44.317 -16.574 -10.657 1.00 21.53 374 PHE A N 1
ATOM 3007 C CA . PHE A 1 371 ? 43.838 -17.052 -9.341 1.00 20.19 374 PHE A CA 1
ATOM 3008 C C . PHE A 1 371 ? 45.001 -17.609 -8.518 1.00 18.70 374 PHE A C 1
ATOM 3009 O O . PHE A 1 371 ? 45.158 -17.313 -7.328 1.00 17.70 374 PHE A O 1
ATOM 3017 N N . SER A 1 372 ? 45.797 -18.453 -9.145 1.00 19.32 375 SER A N 1
ATOM 3018 C CA . SER A 1 372 ? 46.833 -19.152 -8.429 1.00 20.89 375 SER A CA 1
ATOM 3019 C C . SER A 1 372 ? 47.855 -18.190 -7.868 1.00 19.31 375 SER A C 1
ATOM 3020 O O . SER A 1 372 ? 48.290 -18.337 -6.709 1.00 20.23 375 SER A O 1
ATOM 3023 N N . THR A 1 373 ? 48.191 -17.175 -8.646 1.00 18.29 376 THR A N 1
ATOM 3024 C CA . THR A 1 373 ? 49.158 -16.150 -8.200 1.00 20.60 376 THR A CA 1
ATOM 3025 C C . THR A 1 373 ? 48.655 -15.378 -6.971 1.00 20.42 376 THR A C 1
ATOM 3026 O O . THR A 1 373 ? 49.425 -15.090 -6.058 1.00 18.52 376 THR A O 1
ATOM 3030 N N . ILE A 1 374 ? 47.359 -15.091 -6.911 1.00 20.62 377 ILE A N 1
ATOM 3031 C CA . ILE A 1 374 ? 46.783 -14.481 -5.711 1.00 22.29 377 ILE A CA 1
ATOM 3032 C C . ILE A 1 374 ? 46.930 -15.344 -4.464 1.00 22.26 377 ILE A C 1
ATOM 3033 O O . ILE A 1 374 ? 47.289 -14.860 -3.368 1.00 23.30 377 ILE A O 1
ATOM 3038 N N . LEU A 1 375 ? 46.727 -16.650 -4.626 1.00 20.84 378 LEU A N 1
ATOM 3039 C CA . LEU A 1 375 ? 46.978 -17.547 -3.508 1.00 20.00 378 LEU A CA 1
ATOM 3040 C C . LEU A 1 375 ? 48.442 -17.519 -3.062 1.00 19.93 378 LEU A C 1
ATOM 3041 O O . LEU A 1 375 ? 48.744 -17.414 -1.875 1.00 21.64 378 LEU A O 1
ATOM 3046 N N . ALA A 1 376 ? 49.344 -17.661 -4.014 1.00 20.44 379 ALA A N 1
ATOM 3047 C CA . ALA A 1 376 ? 50.766 -17.743 -3.704 1.00 20.03 379 ALA A CA 1
ATOM 3048 C C . ALA A 1 376 ? 51.291 -16.465 -3.050 1.00 20.76 379 ALA A C 1
ATOM 3049 O O . ALA A 1 376 ? 51.969 -16.547 -2.038 1.00 18.77 379 ALA A O 1
ATOM 3051 N N . SER A 1 377 ? 50.948 -15.296 -3.589 1.00 21.13 380 SER A N 1
ATOM 3052 C CA . SER A 1 377 ? 51.434 -14.060 -2.989 1.00 22.49 380 SER A CA 1
ATOM 3053 C C . SER A 1 377 ? 50.841 -13.839 -1.629 1.00 22.02 380 SER A C 1
ATOM 3054 O O . SER A 1 377 ? 51.539 -13.340 -0.780 1.00 22.86 380 SER A O 1
ATOM 3057 N N . THR A 1 378 ? 49.570 -14.189 -1.416 1.00 22.48 381 THR A N 1
ATOM 3058 C CA . THR A 1 378 ? 48.972 -14.107 -0.049 1.00 20.72 381 THR A CA 1
ATOM 3059 C C . THR A 1 378 ? 49.769 -14.956 0.920 1.00 21.24 381 THR A C 1
ATOM 3060 O O . THR A 1 378 ? 50.144 -14.524 2.024 1.00 21.99 381 THR A O 1
ATOM 3064 N N . LYS A 1 379 ? 50.051 -16.188 0.515 1.00 19.56 382 LYS A N 1
ATOM 3065 C CA . LYS A 1 379 ? 50.787 -17.093 1.390 1.00 20.45 382 LYS A CA 1
ATOM 3066 C C . LYS A 1 379 ? 52.203 -16.552 1.633 1.00 19.11 382 LYS A C 1
ATOM 3067 O O . LYS A 1 379 ? 52.697 -16.663 2.740 1.00 19.16 382 LYS A O 1
ATOM 3073 N N . ALA A 1 380 ? 52.870 -16.037 0.605 1.00 20.83 383 ALA A N 1
ATOM 3074 C CA . ALA A 1 380 ? 54.237 -15.488 0.771 1.00 21.79 383 ALA A CA 1
ATOM 3075 C C . ALA A 1 380 ? 54.265 -14.313 1.793 1.00 25.56 383 ALA A C 1
ATOM 3076 O O . ALA A 1 380 ? 55.185 -14.203 2.621 1.00 25.00 383 ALA A O 1
ATOM 3078 N N . LYS A 1 381 ? 53.224 -13.488 1.758 1.00 25.26 384 LYS A N 1
ATOM 3079 C CA . LYS A 1 381 ? 53.083 -12.337 2.672 1.00 28.18 384 LYS A CA 1
ATOM 3080 C C . LYS A 1 381 ? 52.815 -12.777 4.099 1.00 30.08 384 LYS A C 1
ATOM 3081 O O . LYS A 1 381 ? 53.548 -12.426 5.014 1.00 27.73 384 LYS A O 1
ATOM 3087 N N . LEU A 1 382 ? 51.789 -13.602 4.282 1.00 30.63 385 LEU A N 1
ATOM 3088 C CA . LEU A 1 382 ? 51.340 -13.982 5.607 1.00 30.58 385 LEU A CA 1
ATOM 3089 C C . LEU A 1 382 ? 51.964 -15.226 6.153 1.00 31.48 385 LEU A C 1
ATOM 3090 O O . LEU A 1 382 ? 51.848 -15.471 7.330 1.00 40.04 385 LEU A O 1
ATOM 3095 N N . GLY A 1 383 ? 52.565 -16.067 5.330 1.00 32.55 386 GLY A N 1
ATOM 3096 C CA . GLY A 1 383 ? 53.030 -17.374 5.781 1.00 31.36 386 GLY A CA 1
ATOM 3097 C C . GLY A 1 383 ? 52.009 -18.490 5.638 1.00 31.43 386 GLY A C 1
ATOM 3098 O O . GLY A 1 383 ? 52.381 -19.652 5.449 1.00 32.98 386 GLY A O 1
ATOM 3099 N N . ASN A 1 384 ? 50.729 -18.155 5.766 1.00 34.18 387 ASN A N 1
ATOM 3100 C CA . ASN A 1 384 ? 49.616 -19.129 5.712 1.00 37.43 387 ASN A CA 1
ATOM 3101 C C . ASN A 1 384 ? 48.385 -18.417 5.197 1.00 35.07 387 ASN A C 1
ATOM 3102 O O . ASN A 1 384 ? 48.241 -17.226 5.450 1.00 32.62 387 ASN A O 1
ATOM 3107 N N . ILE A 1 385 ? 47.522 -19.152 4.487 1.00 31.33 388 ILE A N 1
ATOM 3108 C CA . ILE A 1 385 ? 46.216 -18.694 4.096 1.00 30.09 388 ILE A CA 1
ATOM 3109 C C . ILE A 1 385 ? 45.233 -19.327 5.104 1.00 29.62 388 ILE A C 1
ATOM 3110 O O . ILE A 1 385 ? 45.035 -20.547 5.109 1.00 23.91 388 ILE A O 1
ATOM 3115 N N . ARG A 1 386 ? 44.660 -18.504 5.979 1.00 29.01 389 ARG A N 1
ATOM 3116 C CA . ARG A 1 386 ? 43.811 -18.985 7.062 1.00 29.76 389 ARG A CA 1
ATOM 3117 C C . ARG A 1 386 ? 42.334 -18.749 6.725 1.00 29.52 389 ARG A C 1
ATOM 3118 O O . ARG A 1 386 ? 41.478 -19.453 7.209 1.00 27.36 389 ARG A O 1
ATOM 3120 N N . ALA A 1 387 ? 42.041 -17.742 5.903 1.00 31.33 390 ALA A N 1
ATOM 3121 C CA . ALA A 1 387 ? 40.675 -17.450 5.488 1.00 32.58 390 ALA A CA 1
ATOM 3122 C C . ALA A 1 387 ? 40.661 -16.839 4.105 1.00 31.82 390 ALA A C 1
ATOM 3123 O O . ALA A 1 387 ? 41.623 -16.224 3.669 1.00 31.29 390 ALA A O 1
ATOM 3125 N N . ILE A 1 388 ? 39.547 -17.042 3.415 1.00 28.12 391 ILE A N 1
ATOM 3126 C CA . ILE A 1 388 ? 39.334 -16.522 2.053 1.00 28.25 391 ILE A CA 1
ATOM 3127 C C . ILE A 1 388 ? 39.601 -15.013 2.004 1.00 26.89 391 ILE A C 1
ATOM 3128 O O . ILE A 1 388 ? 40.164 -14.464 1.057 1.00 25.65 391 ILE A O 1
ATOM 3133 N N . ASP A 1 389 ? 39.175 -14.348 3.064 1.00 27.32 392 ASP A N 1
ATOM 3134 C CA . ASP A 1 389 ? 39.385 -12.941 3.177 1.00 27.54 392 ASP A CA 1
ATOM 3135 C C . ASP A 1 389 ? 40.877 -12.512 3.096 1.00 26.17 392 ASP A C 1
ATOM 3136 O O . ASP A 1 389 ? 41.187 -11.380 2.661 1.00 26.02 392 ASP A O 1
ATOM 3141 N N . ASP A 1 390 ? 41.786 -13.374 3.551 1.00 25.33 393 ASP A N 1
ATOM 3142 C CA . ASP A 1 390 ? 43.237 -13.105 3.440 1.00 24.59 393 ASP A CA 1
ATOM 3143 C C . ASP A 1 390 ? 43.691 -12.836 2.012 1.00 24.18 393 ASP A C 1
ATOM 3144 O O . ASP A 1 390 ? 44.720 -12.202 1.828 1.00 23.20 393 ASP A O 1
ATOM 3149 N N . LEU A 1 391 ? 42.952 -13.348 1.007 1.00 23.88 394 LEU A N 1
ATOM 3150 C CA . LEU A 1 391 ? 43.340 -13.221 -0.359 1.00 23.27 394 LEU A CA 1
ATOM 3151 C C . LEU A 1 391 ? 43.432 -11.783 -0.838 1.00 25.22 394 LEU A C 1
ATOM 3152 O O . LEU A 1 391 ? 44.128 -11.497 -1.829 1.00 25.47 394 LEU A O 1
ATOM 3157 N N . HIS A 1 392 ? 42.765 -10.874 -0.141 1.00 26.03 395 HIS A N 1
ATOM 3158 C CA . HIS A 1 392 ? 42.940 -9.438 -0.406 1.00 28.39 395 HIS A CA 1
ATOM 3159 C C . HIS A 1 392 ? 44.384 -8.951 -0.250 1.00 25.66 395 HIS A C 1
ATOM 3160 O O . HIS A 1 392 ? 44.795 -8.056 -0.952 1.00 24.87 395 HIS A O 1
ATOM 3167 N N . GLU A 1 393 ? 45.175 -9.618 0.572 1.00 28.75 396 GLU A N 1
ATOM 3168 C CA . GLU A 1 393 ? 46.599 -9.296 0.672 1.00 30.01 396 GLU A CA 1
ATOM 3169 C C . GLU A 1 393 ? 47.303 -9.512 -0.645 1.00 32.56 396 GLU A C 1
ATOM 3170 O O . GLU A 1 393 ? 48.089 -8.661 -1.116 1.00 31.63 396 GLU A O 1
ATOM 3176 N N . GLY A 1 394 ? 47.085 -10.683 -1.229 1.00 32.71 397 GLY A N 1
ATOM 3177 C CA . GLY A 1 394 ? 47.760 -11.011 -2.471 1.00 31.68 397 GLY A CA 1
ATOM 3178 C C . GLY A 1 394 ? 47.347 -10.097 -3.594 1.00 33.87 397 GLY A C 1
ATOM 3179 O O . GLY A 1 394 ? 48.146 -9.717 -4.448 1.00 36.54 397 GLY A O 1
ATOM 3180 N N . LEU A 1 395 ? 46.083 -9.731 -3.580 1.00 34.45 398 LEU A N 1
ATOM 3181 C CA . LEU A 1 395 ? 45.533 -8.844 -4.588 1.00 38.10 398 LEU A CA 1
ATOM 3182 C C . LEU A 1 395 ? 46.092 -7.414 -4.543 1.00 36.88 398 LEU A C 1
ATOM 3183 O O . LEU A 1 395 ? 46.161 -6.781 -5.553 1.00 41.75 398 LEU A O 1
ATOM 3188 N N . LYS A 1 396 ? 46.550 -6.957 -3.390 1.00 41.58 399 LYS A N 1
ATOM 3189 C CA . LYS A 1 396 ? 47.277 -5.679 -3.243 1.00 46.26 399 LYS A CA 1
ATOM 3190 C C . LYS A 1 396 ? 48.677 -5.672 -3.903 1.00 43.26 399 LYS A C 1
ATOM 3191 O O . LYS A 1 396 ? 49.178 -4.610 -4.214 1.00 40.17 399 LYS A O 1
ATOM 3197 N N . ILE A 1 397 ? 49.337 -6.826 -4.020 1.00 39.54 400 ILE A N 1
ATOM 3198 C CA . ILE A 1 397 ? 50.726 -6.884 -4.467 1.00 34.04 400 ILE A CA 1
ATOM 3199 C C . ILE A 1 397 ? 50.743 -6.848 -5.983 1.00 33.11 400 ILE A C 1
ATOM 3200 O O . ILE A 1 397 ? 50.102 -7.662 -6.604 1.00 26.86 400 ILE A O 1
ATOM 3205 N N . PRO A 1 398 ? 51.470 -5.881 -6.580 1.00 34.76 401 PRO A N 1
ATOM 3206 C CA . PRO A 1 398 ? 51.433 -5.794 -8.021 1.00 34.77 401 PRO A CA 1
ATOM 3207 C C . PRO A 1 398 ? 52.304 -6.865 -8.676 1.00 36.84 401 PRO A C 1
ATOM 3208 O O . PRO A 1 398 ? 53.209 -7.428 -8.038 1.00 34.73 401 PRO A O 1
ATOM 3212 N N . HIS A 1 399 ? 51.977 -7.173 -9.936 1.00 37.44 402 HIS A N 1
ATOM 3213 C CA . HIS A 1 399 ? 52.759 -8.086 -10.775 1.00 38.09 402 HIS A CA 1
ATOM 3214 C C . HIS A 1 399 ? 54.198 -7.600 -10.792 1.00 37.89 402 HIS A C 1
ATOM 3215 O O . HIS A 1 399 ? 54.414 -6.407 -10.847 1.00 39.27 402 HIS A O 1
ATOM 3222 N N . ASN A 1 400 ? 55.177 -8.503 -10.723 1.00 36.77 403 ASN A N 1
ATOM 3223 C CA . ASN A 1 400 ? 56.590 -8.084 -10.659 1.00 35.67 403 ASN A CA 1
ATOM 3224 C C . ASN A 1 400 ? 57.007 -7.355 -11.954 1.00 39.00 403 ASN A C 1
ATOM 3225 O O . ASN A 1 400 ? 56.294 -7.429 -12.984 1.00 40.10 403 ASN A O 1
ATOM 3230 N N . LYS A 1 401 ? 58.123 -6.623 -11.894 1.00 40.41 404 LYS A N 1
ATOM 3231 C CA . LYS A 1 401 ? 58.430 -5.656 -12.973 1.00 39.33 404 LYS A CA 1
ATOM 3232 C C . LYS A 1 401 ? 58.812 -6.312 -14.300 1.00 41.55 404 LYS A C 1
ATOM 3233 O O . LYS A 1 401 ? 58.674 -5.698 -15.333 1.00 43.70 404 LYS A O 1
ATOM 3239 N N . TYR A 1 402 ? 59.191 -7.581 -14.277 1.00 40.27 405 TYR A N 1
ATOM 3240 C CA . TYR A 1 402 ? 59.499 -8.340 -15.496 1.00 44.31 405 TYR A CA 1
ATOM 3241 C C . TYR A 1 402 ? 58.241 -8.878 -16.217 1.00 44.03 405 TYR A C 1
ATOM 3242 O O . TYR A 1 402 ? 58.373 -9.540 -17.233 1.00 51.79 405 TYR A O 1
ATOM 3251 N N . GLY A 1 403 ? 57.042 -8.572 -15.708 1.00 46.09 406 GLY A N 1
ATOM 3252 C CA . GLY A 1 403 ? 55.835 -9.275 -16.041 1.00 39.90 406 GLY A CA 1
ATOM 3253 C C . GLY A 1 403 ? 55.441 -9.043 -17.463 1.00 45.25 406 GLY A C 1
ATOM 3254 O O . GLY A 1 403 ? 55.383 -9.983 -18.255 1.00 53.23 406 GLY A O 1
ATOM 3255 N N . ASP A 1 404 ? 55.152 -7.801 -17.815 1.00 48.20 407 ASP A N 1
ATOM 3256 C CA . ASP A 1 404 ? 54.664 -7.519 -19.175 1.00 51.75 407 ASP A CA 1
ATOM 3257 C C . ASP A 1 404 ? 55.607 -8.140 -20.159 1.00 50.07 407 ASP A C 1
ATOM 3258 O O . ASP A 1 404 ? 55.195 -8.616 -21.206 1.00 55.51 407 ASP A O 1
ATOM 3263 N N . LEU A 1 405 ? 56.884 -8.145 -19.796 1.00 50.03 408 LEU A N 1
ATOM 3264 C CA . LEU A 1 405 ? 57.948 -8.612 -20.657 1.00 48.10 408 LEU A CA 1
ATOM 3265 C C . LEU A 1 405 ? 57.915 -10.141 -20.829 1.00 38.27 408 LEU A C 1
ATOM 3266 O O . LEU A 1 405 ? 57.850 -10.642 -21.929 1.00 32.96 408 LEU A O 1
ATOM 3271 N N . LEU A 1 406 ? 57.946 -10.871 -19.721 1.00 34.72 409 LEU A N 1
ATOM 3272 C CA . LEU A 1 406 ? 57.773 -12.333 -19.725 1.00 36.67 409 LEU A CA 1
ATOM 3273 C C . LEU A 1 406 ? 56.492 -12.776 -20.423 1.00 34.53 409 LEU A C 1
ATOM 3274 O O . LEU A 1 406 ? 56.475 -13.702 -21.229 1.00 33.25 409 LEU A O 1
ATOM 3279 N N . LYS A 1 407 ? 55.417 -12.082 -20.100 1.00 32.19 410 LYS A N 1
ATOM 3280 C CA . LYS A 1 407 ? 54.107 -12.352 -20.667 1.00 39.23 410 LYS A CA 1
ATOM 3281 C C . LYS A 1 407 ? 54.099 -12.183 -22.186 1.00 36.64 410 LYS A C 1
ATOM 3282 O O . LYS A 1 407 ? 53.569 -13.011 -22.914 1.00 35.07 410 LYS A O 1
ATOM 3288 N N . GLU A 1 408 ? 54.661 -11.062 -22.626 1.00 39.20 411 GLU A N 1
ATOM 3289 C CA . GLU A 1 408 ? 54.821 -10.724 -24.044 1.00 42.78 411 GLU A CA 1
ATOM 3290 C C . GLU A 1 408 ? 55.606 -11.808 -24.758 1.00 35.05 411 GLU A C 1
ATOM 3291 O O . GLU A 1 408 ? 55.176 -12.270 -25.793 1.00 37.10 411 GLU A O 1
ATOM 3297 N N . ILE A 1 409 ? 56.724 -12.236 -24.186 1.00 35.55 412 ILE A N 1
ATOM 3298 C CA . ILE A 1 409 ? 57.553 -13.267 -24.818 1.00 36.91 412 ILE A CA 1
ATOM 3299 C C . ILE A 1 409 ? 56.791 -14.575 -24.955 1.00 39.99 412 ILE A C 1
ATOM 3300 O O . ILE A 1 409 ? 56.693 -15.182 -26.033 1.00 38.61 412 ILE A O 1
ATOM 3305 N N . ALA A 1 410 ? 56.247 -15.030 -23.835 1.00 41.58 413 ALA A N 1
ATOM 3306 C CA . ALA A 1 410 ? 55.520 -16.298 -23.821 1.00 42.31 413 ALA A CA 1
ATOM 3307 C C . ALA A 1 410 ? 54.337 -16.284 -24.779 1.00 38.87 413 ALA A C 1
ATOM 3308 O O . ALA A 1 410 ? 54.069 -17.280 -25.476 1.00 39.10 413 ALA A O 1
ATOM 3310 N N . GLU A 1 411 ? 53.629 -15.157 -24.806 1.00 43.84 414 GLU A N 1
ATOM 3311 C CA . GLU A 1 411 ? 52.366 -15.011 -25.559 1.00 49.67 414 GLU A CA 1
ATOM 3312 C C . GLU A 1 411 ? 52.565 -15.192 -27.050 1.00 42.97 414 GLU A C 1
ATOM 3313 O O . GLU A 1 411 ? 51.706 -15.736 -27.744 1.00 38.99 414 GLU A O 1
ATOM 3319 N N . LYS A 1 412 ? 53.729 -14.784 -27.529 1.00 42.37 415 LYS A N 1
ATOM 3320 C CA . LYS A 1 412 ? 54.091 -15.032 -28.913 1.00 37.82 415 LYS A CA 1
ATOM 3321 C C . LYS A 1 412 ? 54.235 -16.494 -29.270 1.00 34.05 415 LYS A C 1
ATOM 3322 O O . LYS A 1 412 ? 54.378 -16.765 -30.419 1.00 34.32 415 LYS A O 1
ATOM 3324 N N . PHE A 1 413 ? 54.275 -17.436 -28.323 1.00 34.38 416 PHE A N 1
ATOM 3325 C CA . PHE A 1 413 ? 54.290 -18.887 -28.647 1.00 34.06 416 PHE A CA 1
ATOM 3326 C C . PHE A 1 413 ? 52.893 -19.521 -28.744 1.00 34.24 416 PHE A C 1
ATOM 3327 O O . PHE A 1 413 ? 52.791 -20.742 -28.943 1.00 31.56 416 PHE A O 1
ATOM 3335 N N . ASN A 1 414 ? 51.835 -18.720 -28.564 1.00 31.07 417 ASN A N 1
ATOM 3336 C CA . ASN A 1 414 ? 50.504 -19.143 -28.944 1.00 29.23 417 ASN A CA 1
ATOM 3337 C C . ASN A 1 414 ? 50.458 -19.273 -30.423 1.00 30.85 417 ASN A C 1
ATOM 3338 O O . ASN A 1 414 ? 50.741 -18.323 -31.113 1.00 33.68 417 ASN A O 1
ATOM 3343 N N . ASP A 1 415 ? 50.053 -20.429 -30.931 1.00 31.38 418 ASP A N 1
ATOM 3344 C CA . ASP A 1 415 ? 49.957 -20.595 -32.376 1.00 30.03 418 ASP A CA 1
ATOM 3345 C C . ASP A 1 415 ? 48.925 -21.654 -32.643 1.00 29.81 418 ASP A C 1
ATOM 3346 O O . ASP A 1 415 ? 48.177 -22.004 -31.752 1.00 29.22 418 ASP A O 1
ATOM 3351 N N . ASN A 1 416 ? 48.886 -22.191 -33.844 1.00 29.09 419 ASN A N 1
ATOM 3352 C CA . ASN A 1 416 ? 47.859 -23.164 -34.191 1.00 30.33 419 ASN A CA 1
ATOM 3353 C C . ASN A 1 416 ? 47.968 -24.444 -33.438 1.00 29.43 419 ASN A C 1
ATOM 3354 O O . ASN A 1 416 ? 47.036 -25.216 -33.496 1.00 29.56 419 ASN A O 1
ATOM 3359 N N . ASN A 1 417 ? 49.127 -24.733 -32.839 1.00 25.93 420 ASN A N 1
ATOM 3360 C CA . ASN A 1 417 ? 49.362 -26.028 -32.196 1.00 26.20 420 ASN A CA 1
ATOM 3361 C C . ASN A 1 417 ? 49.355 -25.984 -30.675 1.00 24.45 420 ASN A C 1
ATOM 3362 O O . ASN A 1 417 ? 49.065 -26.993 -30.036 1.00 24.68 420 ASN A O 1
ATOM 3367 N N . TYR A 1 418 ? 49.664 -24.831 -30.075 1.00 22.35 421 TYR A N 1
ATOM 3368 C CA . TYR A 1 418 ? 49.830 -24.768 -28.613 1.00 22.67 421 TYR A CA 1
ATOM 3369 C C . TYR A 1 418 ? 49.160 -23.516 -28.083 1.00 22.35 421 TYR A C 1
ATOM 3370 O O . TYR A 1 418 ? 49.103 -22.500 -28.771 1.00 22.30 421 TYR A O 1
ATOM 3379 N N . LYS A 1 419 ? 48.629 -23.612 -26.878 1.00 22.20 422 LYS A N 1
ATOM 3380 C CA . LYS A 1 419 ? 48.062 -22.492 -26.133 1.00 22.24 422 LYS A CA 1
ATOM 3381 C C . LYS A 1 419 ? 48.997 -22.270 -24.957 1.00 24.54 422 LYS A C 1
ATOM 3382 O O . LYS A 1 419 ? 49.319 -23.226 -24.229 1.00 23.87 422 LYS A O 1
ATOM 3388 N N . ILE A 1 420 ? 49.444 -21.022 -24.785 1.00 24.42 423 ILE A N 1
ATOM 3389 C CA . ILE A 1 420 ? 50.330 -20.635 -23.692 1.00 26.09 423 ILE A CA 1
ATOM 3390 C C . ILE A 1 420 ? 49.718 -19.489 -22.879 1.00 24.94 423 ILE A C 1
ATOM 3391 O O . ILE A 1 420 ? 49.195 -18.523 -23.441 1.00 22.85 423 ILE A O 1
ATOM 3396 N N . ALA A 1 421 ? 49.750 -19.635 -21.554 1.00 23.31 424 ALA A N 1
ATOM 3397 C CA . ALA A 1 421 ? 49.345 -18.564 -20.620 1.00 23.24 424 ALA A CA 1
ATOM 3398 C C . ALA A 1 421 ? 50.419 -18.402 -19.585 1.00 22.99 424 ALA A C 1
ATOM 3399 O O . ALA A 1 421 ? 51.030 -19.398 -19.176 1.00 23.05 424 ALA A O 1
ATOM 3401 N N . LEU A 1 422 ? 50.664 -17.150 -19.202 1.00 21.97 425 LEU A N 1
ATOM 3402 C CA . LEU A 1 422 ? 51.661 -16.829 -18.213 1.00 24.30 425 LEU A CA 1
ATOM 3403 C C . LEU A 1 422 ? 51.138 -15.744 -17.271 1.00 25.68 425 LEU A C 1
ATOM 3404 O O . LEU A 1 422 ? 50.703 -14.701 -17.742 1.00 29.70 425 LEU A O 1
ATOM 3409 N N . SER A 1 423 ? 51.205 -15.987 -15.963 1.00 22.98 426 SER A N 1
ATOM 3410 C CA . SER A 1 423 ? 50.911 -14.982 -14.987 1.00 25.91 426 SER A CA 1
ATOM 3411 C C . SER A 1 423 ? 52.177 -14.606 -14.225 1.00 25.43 426 SER A C 1
ATOM 3412 O O . SER A 1 423 ? 52.772 -15.450 -13.561 1.00 22.97 426 SER A O 1
ATOM 3415 N N . PRO A 1 424 ? 52.607 -13.334 -14.315 1.00 24.48 427 PRO A N 1
ATOM 3416 C CA . PRO A 1 424 ? 53.784 -12.913 -13.522 1.00 24.86 427 PRO A CA 1
ATOM 3417 C C . PRO A 1 424 ? 53.495 -13.046 -12.054 1.00 22.21 427 PRO A C 1
ATOM 3418 O O . PRO A 1 424 ? 52.383 -12.767 -11.634 1.00 22.31 427 PRO A O 1
ATOM 3422 N N . SER A 1 425 ? 54.481 -13.406 -11.261 1.00 23.05 428 SER A N 1
ATOM 3423 C CA . SER A 1 425 ? 54.283 -13.430 -9.820 1.00 23.36 428 SER A CA 1
ATOM 3424 C C . SER A 1 425 ? 54.038 -12.035 -9.272 1.00 26.82 428 SER A C 1
ATOM 3425 O O . SER A 1 425 ? 54.504 -11.020 -9.831 1.00 24.13 428 SER A O 1
ATOM 3428 N N . ARG A 1 426 ? 53.344 -12.011 -8.142 1.00 27.99 429 ARG A N 1
ATOM 3429 C CA . ARG A 1 426 ? 53.131 -10.809 -7.355 1.00 28.93 429 ARG A CA 1
ATOM 3430 C C . ARG A 1 426 ? 54.097 -10.862 -6.148 1.00 31.11 429 ARG A C 1
ATOM 3431 O O . ARG A 1 426 ? 53.739 -11.298 -5.050 1.00 27.30 429 ARG A O 1
ATOM 3439 N N . TYR A 1 427 ? 55.327 -10.421 -6.402 1.00 32.64 430 TYR A N 1
ATOM 3440 C CA . TYR A 1 427 ? 56.474 -10.747 -5.608 1.00 31.46 430 TYR A CA 1
ATOM 3441 C C . TYR A 1 427 ? 56.573 -9.854 -4.409 1.00 30.24 430 TYR A C 1
ATOM 3442 O O . TYR A 1 427 ? 56.419 -8.648 -4.508 1.00 29.13 430 TYR A O 1
ATOM 3451 N N . VAL A 1 428 ? 56.856 -10.470 -3.282 1.00 30.58 431 VAL A N 1
ATOM 3452 C CA . VAL A 1 428 ? 56.950 -9.817 -1.967 1.00 33.01 431 VAL A CA 1
ATOM 3453 C C . VAL A 1 428 ? 58.431 -9.920 -1.602 1.00 39.15 431 VAL A C 1
ATOM 3454 O O . VAL A 1 428 ? 58.975 -11.047 -1.569 1.00 37.92 431 VAL A O 1
ATOM 3458 N N . GLU A 1 429 ? 59.094 -8.790 -1.331 1.00 38.09 432 GLU A N 1
ATOM 3459 C CA . GLU A 1 429 ? 60.548 -8.803 -1.034 1.00 37.94 432 GLU A CA 1
ATOM 3460 C C . GLU A 1 429 ? 60.935 -9.583 0.195 1.00 34.57 432 GLU A C 1
ATOM 3461 O O . GLU A 1 429 ? 61.939 -10.285 0.179 1.00 34.34 432 GLU A O 1
ATOM 3467 N N . LYS A 1 430 ? 60.168 -9.483 1.263 1.00 35.19 433 LYS A N 1
ATOM 3468 C CA . LYS A 1 430 ? 60.535 -10.181 2.508 1.00 39.31 433 LYS A CA 1
ATOM 3469 C C . LYS A 1 430 ? 59.418 -11.148 2.854 1.00 33.89 433 LYS A C 1
ATOM 3470 O O . LYS A 1 430 ? 58.553 -10.822 3.651 1.00 30.61 433 LYS A O 1
ATOM 3476 N N . PRO A 1 431 ? 59.413 -12.329 2.218 1.00 30.82 434 PRO A N 1
ATOM 3477 C CA . PRO A 1 431 ? 58.287 -13.227 2.454 1.00 27.97 434 PRO A CA 1
ATOM 3478 C C . PRO A 1 431 ? 58.396 -13.843 3.839 1.00 28.30 434 PRO A C 1
ATOM 3479 O O . PRO A 1 431 ? 59.507 -14.036 4.347 1.00 23.50 434 PRO A O 1
ATOM 3483 N N . LYS A 1 432 ? 57.259 -14.089 4.473 1.00 27.58 435 LYS A N 1
ATOM 3484 C CA . LYS A 1 432 ? 57.291 -14.695 5.778 1.00 32.17 435 LYS A CA 1
ATOM 3485 C C . LYS A 1 432 ? 57.887 -16.095 5.726 1.00 31.22 435 LYS A C 1
ATOM 3486 O O . LYS A 1 432 ? 58.730 -16.457 6.553 1.00 32.38 435 LYS A O 1
ATOM 3492 N N . SER A 1 433 ? 57.485 -16.856 4.731 1.00 28.81 436 SER A N 1
ATOM 3493 C CA . SER A 1 433 ? 58.040 -18.206 4.503 1.00 31.46 436 SER A CA 1
ATOM 3494 C C . SER A 1 433 ? 57.836 -18.598 3.044 1.00 28.89 436 SER A C 1
ATOM 3495 O O . SER A 1 433 ? 57.105 -17.909 2.324 1.00 32.73 436 SER A O 1
ATOM 3498 N N . THR A 1 434 ? 58.515 -19.658 2.615 1.00 24.87 437 THR A N 1
ATOM 3499 C CA . THR A 1 434 ? 58.462 -20.139 1.270 1.00 21.50 437 THR A CA 1
ATOM 3500 C C . THR A 1 434 ? 58.007 -21.571 1.135 1.00 21.51 437 THR A C 1
ATOM 3501 O O . THR A 1 434 ? 57.552 -21.959 0.070 1.00 22.62 437 THR A O 1
ATOM 3505 N N . VAL A 1 435 ? 58.136 -22.375 2.167 1.00 18.66 438 VAL A N 1
ATOM 3506 C CA . VAL A 1 435 ? 57.769 -23.780 2.047 1.00 19.32 438 VAL A CA 1
ATOM 3507 C C . VAL A 1 435 ? 56.286 -23.880 1.706 1.00 17.72 438 VAL A C 1
ATOM 3508 O O . VAL A 1 435 ? 55.470 -23.195 2.320 1.00 17.85 438 VAL A O 1
ATOM 3512 N N . GLY A 1 436 ? 55.968 -24.692 0.699 1.00 17.28 439 GLY A N 1
ATOM 3513 C CA . GLY A 1 436 ? 54.579 -24.902 0.290 1.00 18.68 439 GLY A CA 1
ATOM 3514 C C . GLY A 1 436 ? 53.997 -23.885 -0.656 1.00 18.12 439 GLY A C 1
ATOM 3515 O O . GLY A 1 436 ? 52.832 -24.033 -1.090 1.00 17.56 439 GLY A O 1
ATOM 3516 N N . LEU A 1 437 ? 54.786 -22.895 -1.058 1.00 17.48 440 LEU A N 1
ATOM 3517 C CA . LEU A 1 437 ? 54.299 -21.929 -2.055 1.00 18.73 440 LEU A CA 1
ATOM 3518 C C . LEU A 1 437 ? 53.987 -22.617 -3.399 1.00 19.51 440 LEU A C 1
ATOM 3519 O O . LEU A 1 437 ? 52.962 -22.313 -4.048 1.00 20.08 440 LEU A O 1
ATOM 3524 N N . GLY A 1 438 ? 54.844 -23.546 -3.807 1.00 17.51 441 GLY A N 1
ATOM 3525 C CA . GLY A 1 438 ? 54.612 -24.254 -5.037 1.00 18.10 441 GLY A CA 1
ATOM 3526 C C . GLY A 1 438 ? 53.354 -25.095 -4.961 1.00 17.90 441 GLY A C 1
ATOM 3527 O O . GLY A 1 438 ? 52.566 -25.160 -5.924 1.00 17.88 441 GLY A O 1
ATOM 3528 N N . ASP A 1 439 ? 53.176 -25.780 -3.839 1.00 18.42 442 ASP A N 1
ATOM 3529 C CA . ASP A 1 439 ? 52.006 -26.663 -3.698 1.00 18.38 442 ASP A CA 1
ATOM 3530 C C . ASP A 1 439 ? 50.723 -25.830 -3.774 1.00 17.30 442 ASP A C 1
ATOM 3531 O O . ASP A 1 439 ? 49.700 -26.267 -4.333 1.00 16.31 442 ASP A O 1
ATOM 3536 N N . THR A 1 440 ? 50.809 -24.626 -3.221 1.00 17.44 443 THR A N 1
ATOM 3537 C CA . THR A 1 440 ? 49.703 -23.706 -3.154 1.00 16.94 443 THR A CA 1
ATOM 3538 C C . THR A 1 440 ? 49.374 -23.220 -4.562 1.00 18.94 443 THR A C 1
ATOM 3539 O O . THR A 1 440 ? 48.212 -23.261 -4.993 1.00 20.24 443 THR A O 1
ATOM 3543 N N . ILE A 1 441 ? 50.387 -22.795 -5.295 1.00 18.96 444 ILE A N 1
ATOM 3544 C CA . ILE A 1 441 ? 50.159 -22.325 -6.661 1.00 19.95 444 ILE A CA 1
ATOM 3545 C C . ILE A 1 441 ? 49.738 -23.450 -7.612 1.00 19.77 444 ILE A C 1
ATOM 3546 O O . ILE A 1 441 ? 48.836 -23.263 -8.420 1.00 18.58 444 ILE A O 1
ATOM 3551 N N . SER A 1 442 ? 50.391 -24.606 -7.526 1.00 19.80 445 SER A N 1
ATOM 3552 C CA . SER A 1 442 ? 50.059 -25.704 -8.398 1.00 18.42 445 SER A CA 1
ATOM 3553 C C . SER A 1 442 ? 48.639 -26.205 -8.205 1.00 19.15 445 SER A C 1
ATOM 3554 O O . SER A 1 442 ? 47.941 -26.451 -9.182 1.00 17.21 445 SER A O 1
ATOM 3557 N N . SER A 1 443 ? 48.247 -26.391 -6.944 1.00 19.77 446 SER A N 1
ATOM 3558 C CA . SER A 1 443 ? 46.947 -26.937 -6.612 1.00 20.41 446 SER A CA 1
ATOM 3559 C C . SER A 1 443 ? 45.871 -25.904 -6.923 1.00 20.13 446 SER A C 1
ATOM 3560 O O . SER A 1 443 ? 44.810 -26.256 -7.414 1.00 21.19 446 SER A O 1
ATOM 3563 N N . GLY A 1 444 ? 46.142 -24.626 -6.710 1.00 20.11 447 GLY A N 1
ATOM 3564 C CA . GLY A 1 444 ? 45.181 -23.603 -7.113 1.00 19.80 447 GLY A CA 1
ATOM 3565 C C . GLY A 1 444 ? 44.924 -23.591 -8.607 1.00 19.60 447 GLY A C 1
ATOM 3566 O O . GLY A 1 444 ? 43.768 -23.578 -9.070 1.00 21.28 447 GLY A O 1
ATOM 3567 N N . ALA A 1 445 ? 45.999 -23.631 -9.382 1.00 18.97 448 ALA A N 1
ATOM 3568 C CA . ALA A 1 445 ? 45.891 -23.537 -10.818 1.00 19.78 448 ALA A CA 1
ATOM 3569 C C . ALA A 1 445 ? 45.164 -24.771 -11.365 1.00 18.50 448 ALA A C 1
ATOM 3570 O O . ALA A 1 445 ? 44.357 -24.644 -12.237 1.00 19.58 448 ALA A O 1
ATOM 3572 N N . PHE A 1 446 ? 45.514 -25.951 -10.858 1.00 17.87 449 PHE A N 1
ATOM 3573 C CA . PHE A 1 446 ? 44.938 -27.236 -11.278 1.00 18.11 449 PHE A CA 1
ATOM 3574 C C . PHE A 1 446 ? 43.440 -27.365 -10.943 1.00 17.85 449 PHE A C 1
ATOM 3575 O O . PHE A 1 446 ? 42.641 -27.738 -11.782 1.00 18.38 449 PHE A O 1
ATOM 3583 N N . VAL A 1 447 ? 43.078 -27.029 -9.727 1.00 17.41 450 VAL A N 1
ATOM 3584 C CA . VAL A 1 447 ? 41.689 -27.051 -9.318 1.00 19.17 450 VAL A CA 1
ATOM 3585 C C . VAL A 1 447 ? 40.876 -26.062 -10.116 1.00 19.38 450 VAL A C 1
ATOM 3586 O O . VAL A 1 447 ? 39.766 -26.395 -10.564 1.00 20.71 450 VAL A O 1
ATOM 3590 N N . TYR A 1 448 ? 41.441 -24.889 -10.398 1.00 18.71 451 TYR A N 1
ATOM 3591 C CA . TYR A 1 448 ? 40.747 -23.931 -11.252 1.00 20.74 451 TYR A CA 1
ATOM 3592 C C . TYR A 1 448 ? 40.593 -24.481 -12.689 1.00 21.67 451 TYR A C 1
ATOM 3593 O O . TYR A 1 448 ? 39.529 -24.388 -13.278 1.00 22.71 451 TYR A O 1
ATOM 3602 N N . TYR A 1 449 ? 41.673 -25.024 -13.238 1.00 20.25 452 TYR A N 1
ATOM 3603 C CA . TYR A 1 449 ? 41.634 -25.676 -14.526 1.00 19.80 452 TYR A CA 1
ATOM 3604 C C . TYR A 1 449 ? 40.526 -26.765 -14.611 1.00 18.72 452 TYR A C 1
ATOM 3605 O O . TYR A 1 449 ? 39.704 -26.753 -15.512 1.00 18.53 452 TYR A O 1
ATOM 3614 N N . VAL A 1 450 ? 40.487 -27.664 -13.646 1.00 19.49 453 VAL A N 1
ATOM 3615 C CA . VAL A 1 450 ? 39.471 -28.702 -13.620 1.00 19.28 453 VAL A CA 1
ATOM 3616 C C . VAL A 1 450 ? 38.072 -28.070 -13.538 1.00 21.38 453 VAL A C 1
ATOM 3617 O O . VAL A 1 450 ? 37.102 -28.564 -14.168 1.00 22.21 453 VAL A O 1
ATOM 3621 N N . SER A 1 451 ? 37.971 -27.006 -12.751 1.00 19.41 454 SER A N 1
ATOM 3622 C CA . SER A 1 451 ? 36.688 -26.312 -12.540 1.00 21.99 454 SER A CA 1
ATOM 3623 C C . SER A 1 451 ? 36.161 -25.746 -13.849 1.00 21.88 454 SER A C 1
ATOM 3624 O O . SER A 1 451 ? 35.016 -25.954 -14.195 1.00 23.63 454 SER A O 1
ATOM 3627 N N . LEU A 1 452 ? 37.012 -25.048 -14.585 1.00 23.00 455 LEU A N 1
ATOM 3628 C CA . LEU A 1 452 ? 36.602 -24.444 -15.861 1.00 23.79 455 LEU A CA 1
ATOM 3629 C C . LEU A 1 452 ? 36.307 -25.471 -16.932 1.00 24.75 455 LEU A C 1
ATOM 3630 O O . LEU A 1 452 ? 35.360 -25.313 -17.710 1.00 23.60 455 LEU A O 1
ATOM 3635 N N . LEU A 1 453 ? 37.071 -26.558 -16.957 1.00 26.76 456 LEU A N 1
ATOM 3636 C CA . LEU A 1 453 ? 36.724 -27.664 -17.875 1.00 25.53 456 LEU A CA 1
ATOM 3637 C C . LEU A 1 453 ? 35.329 -28.224 -17.663 1.00 27.17 456 LEU A C 1
ATOM 3638 O O . LEU A 1 453 ? 34.574 -28.429 -18.623 1.00 27.29 456 LEU A O 1
ATOM 3643 N N . ASN A 1 454 ? 34.977 -28.460 -16.395 1.00 28.18 457 ASN A N 1
ATOM 3644 C CA . ASN A 1 454 ? 33.700 -29.034 -16.053 1.00 26.86 457 ASN A CA 1
ATOM 3645 C C . ASN A 1 454 ? 32.565 -28.061 -16.248 1.00 29.91 457 ASN A C 1
ATOM 3646 O O . ASN A 1 454 ? 31.505 -28.431 -16.712 1.00 33.57 457 ASN A O 1
ATOM 3651 N N . LYS A 1 455 ? 32.804 -26.796 -15.972 1.00 30.37 458 LYS A N 1
ATOM 3652 C CA . LYS A 1 455 ? 31.827 -25.784 -16.252 1.00 35.23 458 LYS A CA 1
ATOM 3653 C C . LYS A 1 455 ? 31.516 -25.709 -17.748 1.00 37.76 458 LYS A C 1
ATOM 3654 O O . LYS A 1 455 ? 30.346 -25.648 -18.149 1.00 41.16 458 LYS A O 1
ATOM 3660 N N . LYS A 1 456 ? 32.554 -25.760 -18.575 1.00 36.66 459 LYS A N 1
ATOM 3661 C CA . LYS A 1 456 ? 32.369 -25.718 -20.023 1.00 40.67 459 LYS A CA 1
ATOM 3662 C C . LYS A 1 456 ? 31.637 -26.968 -20.540 1.00 46.59 459 LYS A C 1
ATOM 3663 O O . LYS A 1 456 ? 30.726 -26.840 -21.349 1.00 50.44 459 LYS A O 1
ATOM 3669 N N . ARG A 1 457 ? 32.026 -28.156 -20.057 1.00 48.28 460 ARG A N 1
ATOM 3670 C CA . ARG A 1 457 ? 31.400 -29.418 -20.460 1.00 49.30 460 ARG A CA 1
ATOM 3671 C C . ARG A 1 457 ? 29.856 -29.385 -20.358 1.00 56.92 460 ARG A C 1
ATOM 3672 O O . ARG A 1 457 ? 29.209 -30.062 -21.140 1.00 68.66 460 ARG A O 1
ATOM 3674 N N . MET A 1 458 ? 29.262 -28.575 -19.461 1.00 65.31 461 MET A N 1
ATOM 3675 C CA . MET A 1 458 ? 27.788 -28.424 -19.372 1.00 65.40 461 MET A CA 1
ATOM 3676 C C . MET A 1 458 ? 27.307 -27.304 -20.298 1.00 62.89 461 MET A C 1
ATOM 3677 O O . MET A 1 458 ? 27.314 -26.133 -19.923 1.00 58.69 461 MET A O 1
ATOM 3682 N N . ILE B 1 1 ? 52.804 17.616 14.748 1.00 35.81 4 ILE B N 1
ATOM 3683 C CA . ILE B 1 1 ? 52.773 16.895 13.445 1.00 33.37 4 ILE B CA 1
ATOM 3684 C C . ILE B 1 1 ? 52.249 17.780 12.368 1.00 31.36 4 ILE B C 1
ATOM 3685 O O . ILE B 1 1 ? 51.138 18.305 12.474 1.00 30.59 4 ILE B O 1
ATOM 3690 N N . MET B 1 2 ? 52.971 17.799 11.266 1.00 30.26 5 MET B N 1
ATOM 3691 C CA . MET B 1 2 ? 52.797 18.791 10.254 1.00 31.74 5 MET B CA 1
ATOM 3692 C C . MET B 1 2 ? 51.482 18.581 9.513 1.00 29.82 5 MET B C 1
ATOM 3693 O O . MET B 1 2 ? 50.724 19.537 9.357 1.00 26.20 5 MET B O 1
ATOM 3698 N N . GLU B 1 3 ? 51.183 17.341 9.083 1.00 27.49 6 GLU B N 1
ATOM 3699 C CA . GLU B 1 3 ? 49.920 17.089 8.392 1.00 27.42 6 GLU B CA 1
ATOM 3700 C C . GLU B 1 3 ? 48.728 17.392 9.289 1.00 24.53 6 GLU B C 1
ATOM 3701 O O . GLU B 1 3 ? 47.774 17.931 8.789 1.00 24.13 6 GLU B O 1
ATOM 3707 N N . ILE B 1 4 ? 48.773 17.131 10.595 1.00 21.74 7 ILE B N 1
ATOM 3708 C CA . ILE B 1 4 ? 47.620 17.445 11.448 1.00 22.44 7 ILE B CA 1
ATOM 3709 C C . ILE B 1 4 ? 47.460 18.962 11.514 1.00 23.85 7 ILE B C 1
ATOM 3710 O O . ILE B 1 4 ? 46.346 19.500 11.397 1.00 23.27 7 ILE B O 1
ATOM 3715 N N . LYS B 1 5 ? 48.558 19.678 11.735 1.00 25.11 8 LYS B N 1
ATOM 3716 C CA . LYS B 1 5 ? 48.522 21.125 11.761 1.00 24.94 8 LYS B CA 1
ATOM 3717 C C . LYS B 1 5 ? 47.923 21.707 10.504 1.00 23.59 8 LYS B C 1
ATOM 3718 O O . LYS B 1 5 ? 47.200 22.691 10.561 1.00 21.22 8 LYS B O 1
ATOM 3724 N N . LYS B 1 6 ? 48.250 21.132 9.364 1.00 23.07 9 LYS B N 1
ATOM 3725 C CA . LYS B 1 6 ? 47.734 21.595 8.058 1.00 24.34 9 LYS B CA 1
ATOM 3726 C C . LYS B 1 6 ? 46.227 21.433 7.978 1.00 20.75 9 LYS B C 1
ATOM 3727 O O . LYS B 1 6 ? 45.547 22.355 7.586 1.00 18.45 9 LYS B O 1
ATOM 3733 N N . PHE B 1 7 ? 45.710 20.285 8.392 1.00 20.06 10 PHE B N 1
ATOM 3734 C CA . PHE B 1 7 ? 44.269 20.063 8.425 1.00 19.69 10 PHE B CA 1
ATOM 3735 C C . PHE B 1 7 ? 43.616 21.117 9.305 1.00 21.38 10 PHE B C 1
ATOM 3736 O O . PHE B 1 7 ? 42.636 21.750 8.883 1.00 20.62 10 PHE B O 1
ATOM 3744 N N . ILE B 1 8 ? 44.171 21.331 10.506 1.00 19.88 11 ILE B N 1
ATOM 3745 C CA . ILE B 1 8 ? 43.578 22.225 11.492 1.00 19.21 11 ILE B CA 1
ATOM 3746 C C . ILE B 1 8 ? 43.580 23.678 11.044 1.00 19.80 11 ILE B C 1
ATOM 3747 O O . ILE B 1 8 ? 42.593 24.394 11.234 1.00 15.15 11 ILE B O 1
ATOM 3752 N N . GLU B 1 9 ? 44.687 24.095 10.423 1.00 22.86 12 GLU B N 1
ATOM 3753 C CA . GLU B 1 9 ? 44.804 25.423 9.802 1.00 24.14 12 GLU B CA 1
ATOM 3754 C C . GLU B 1 9 ? 43.729 25.614 8.740 1.00 22.03 12 GLU B C 1
ATOM 3755 O O . GLU B 1 9 ? 43.165 26.692 8.618 1.00 18.53 12 GLU B O 1
ATOM 3761 N N . THR B 1 10 ? 43.506 24.584 7.930 1.00 20.86 13 THR B N 1
ATOM 3762 C CA . THR B 1 10 ? 42.593 24.704 6.790 1.00 19.07 13 THR B CA 1
ATOM 3763 C C . THR B 1 10 ? 41.187 24.985 7.264 1.00 17.94 13 THR B C 1
ATOM 3764 O O . THR B 1 10 ? 40.483 25.732 6.633 1.00 16.18 13 THR B O 1
ATOM 3768 N N . ILE B 1 11 ? 40.779 24.375 8.375 1.00 17.47 14 ILE B N 1
ATOM 3769 C CA . ILE B 1 11 ? 39.368 24.542 8.864 1.00 18.69 14 ILE B CA 1
ATOM 3770 C C . ILE B 1 11 ? 39.185 25.664 9.856 1.00 18.77 14 ILE B C 1
ATOM 3771 O O . ILE B 1 11 ? 38.031 26.018 10.187 1.00 18.06 14 ILE B O 1
ATOM 3776 N N . LYS B 1 12 ? 40.285 26.287 10.277 1.00 19.67 15 LYS B N 1
ATOM 3777 C CA . LYS B 1 12 ? 40.216 27.230 11.383 1.00 19.91 15 LYS B CA 1
ATOM 3778 C C . LYS B 1 12 ? 39.284 28.419 11.159 1.00 18.90 15 LYS B C 1
ATOM 3779 O O . LYS B 1 12 ? 38.534 28.817 12.078 1.00 17.24 15 LYS B O 1
ATOM 3785 N N . GLY B 1 13 ? 39.289 28.987 9.950 1.00 16.85 16 GLY B N 1
ATOM 3786 C CA . GLY B 1 13 ? 38.458 30.140 9.670 1.00 16.88 16 GLY B CA 1
ATOM 3787 C C . GLY B 1 13 ? 36.998 29.842 9.430 1.00 17.60 16 GLY B C 1
ATOM 3788 O O . GLY B 1 13 ? 36.223 30.761 9.263 1.00 15.55 16 GLY B O 1
ATOM 3789 N N . THR B 1 14 ? 36.605 28.553 9.405 1.00 18.43 17 THR B N 1
ATOM 3790 C CA . THR B 1 14 ? 35.246 28.195 9.050 1.00 17.46 17 THR B CA 1
ATOM 3791 C C . THR B 1 14 ? 34.320 28.340 10.254 1.00 17.87 17 THR B C 1
ATOM 3792 O O . THR B 1 14 ? 34.715 28.134 11.402 1.00 18.61 17 THR B O 1
ATOM 3796 N N . LYS B 1 15 ? 33.088 28.782 9.989 1.00 16.71 18 LYS B N 1
ATOM 3797 C CA . LYS B 1 15 ? 32.118 29.049 11.033 1.00 16.59 18 LYS B CA 1
ATOM 3798 C C . LYS B 1 15 ? 30.900 28.201 10.730 1.00 15.78 18 LYS B C 1
ATOM 3799 O O . LYS B 1 15 ? 30.514 28.059 9.559 1.00 15.40 18 LYS B O 1
ATOM 3805 N N . LEU B 1 16 ? 30.342 27.609 11.759 1.00 14.51 19 LEU B N 1
ATOM 3806 C CA . LEU B 1 16 ? 29.302 26.538 11.621 1.00 15.82 19 LEU B CA 1
ATOM 3807 C C . LEU B 1 16 ? 28.088 26.762 12.517 1.00 14.25 19 LEU B C 1
ATOM 3808 O O . LEU B 1 16 ? 28.225 27.127 13.669 1.00 14.18 19 LEU B O 1
ATOM 3813 N N . PHE B 1 17 ? 26.890 26.581 11.945 1.00 14.99 20 PHE B N 1
ATOM 3814 C CA . PHE B 1 17 ? 25.624 26.525 12.663 1.00 13.42 20 PHE B CA 1
ATOM 3815 C C . PHE B 1 17 ? 25.202 25.084 12.670 1.00 14.26 20 PHE B C 1
ATOM 3816 O O . PHE B 1 17 ? 25.341 24.364 11.645 1.00 14.95 20 PHE B O 1
ATOM 3824 N N . THR B 1 18 ? 24.705 24.610 13.782 1.00 12.50 21 THR B N 1
ATOM 3825 C CA . THR B 1 18 ? 24.182 23.268 13.790 1.00 14.15 21 THR B CA 1
ATOM 3826 C C . THR B 1 18 ? 22.897 23.227 14.600 1.00 14.41 21 THR B C 1
ATOM 3827 O O . THR B 1 18 ? 22.746 23.938 15.610 1.00 13.69 21 THR B O 1
ATOM 3831 N N . ALA B 1 19 ? 21.994 22.351 14.163 1.00 14.80 22 ALA B N 1
ATOM 3832 C CA . ALA B 1 19 ? 20.657 22.149 14.766 1.00 14.60 22 ALA B CA 1
ATOM 3833 C C . ALA B 1 19 ? 20.147 20.788 14.332 1.00 13.86 22 ALA B C 1
ATOM 3834 O O . ALA B 1 19 ? 20.644 20.267 13.356 1.00 14.74 22 ALA B O 1
ATOM 3836 N N . TYR B 1 20 ? 19.186 20.150 14.992 1.00 14.28 23 TYR B N 1
ATOM 3837 C CA . TYR B 1 20 ? 18.352 20.641 16.106 1.00 13.96 23 TYR B CA 1
ATOM 3838 C C . TYR B 1 20 ? 18.459 19.821 17.390 1.00 15.32 23 TYR B C 1
ATOM 3839 O O . TYR B 1 20 ? 17.842 20.189 18.396 1.00 17.35 23 TYR B O 1
ATOM 3848 N N . ASN B 1 21 ? 19.270 18.747 17.376 1.00 14.85 24 ASN B N 1
ATOM 3849 C CA . ASN B 1 21 ? 19.177 17.697 18.378 1.00 13.79 24 ASN B CA 1
ATOM 3850 C C . ASN B 1 21 ? 20.378 17.557 19.243 1.00 14.56 24 ASN B C 1
ATOM 3851 O O . ASN B 1 21 ? 21.517 17.342 18.749 1.00 13.33 24 ASN B O 1
ATOM 3856 N N . THR B 1 22 ? 20.121 17.678 20.560 1.00 14.47 25 THR B N 1
ATOM 3857 C CA . THR B 1 22 ? 21.092 17.353 21.557 1.00 17.00 25 THR B CA 1
ATOM 3858 C C . THR B 1 22 ? 20.378 16.549 22.630 1.00 16.65 25 THR B C 1
ATOM 3859 O O . THR B 1 22 ? 19.197 16.706 22.851 1.00 15.57 25 THR B O 1
ATOM 3863 N N . ASN B 1 23 ? 21.131 15.660 23.252 1.00 15.98 26 ASN B N 1
ATOM 3864 C CA . ASN B 1 23 ? 20.614 14.861 24.328 1.00 17.60 26 ASN B CA 1
ATOM 3865 C C . ASN B 1 23 ? 21.771 14.250 25.119 1.00 17.71 26 ASN B C 1
ATOM 3866 O O . ASN B 1 23 ? 22.924 14.501 24.825 1.00 16.98 26 ASN B O 1
ATOM 3871 N N . VAL B 1 24 ? 21.446 13.531 26.184 1.00 17.62 27 VAL B N 1
ATOM 3872 C CA . VAL B 1 24 ? 22.409 12.688 26.849 1.00 17.16 27 VAL B CA 1
ATOM 3873 C C . VAL B 1 24 ? 22.279 11.303 26.193 1.00 15.00 27 VAL B C 1
ATOM 3874 O O . VAL B 1 24 ? 21.161 10.818 25.929 1.00 15.13 27 VAL B O 1
ATOM 3878 N N . ASP B 1 25 ? 23.423 10.755 25.834 1.00 13.71 28 ASP B N 1
ATOM 3879 C CA . ASP B 1 25 ? 23.530 9.351 25.438 1.00 14.15 28 ASP B CA 1
ATOM 3880 C C . ASP B 1 25 ? 24.032 8.585 26.658 1.00 14.34 28 ASP B C 1
ATOM 3881 O O . ASP B 1 25 ? 25.168 8.784 27.082 1.00 13.84 28 ASP B O 1
ATOM 3886 N N . ALA B 1 26 ? 23.171 7.732 27.211 1.00 14.14 29 ALA B N 1
ATOM 3887 C CA . ALA B 1 26 ? 23.544 6.833 28.269 1.00 14.16 29 ALA B CA 1
ATOM 3888 C C . ALA B 1 26 ? 23.974 5.530 27.617 1.00 15.32 29 ALA B C 1
ATOM 3889 O O . ALA B 1 26 ? 23.157 4.865 26.975 1.00 15.24 29 ALA B O 1
ATOM 3891 N N . ILE B 1 27 ? 25.253 5.188 27.751 1.00 15.70 30 ILE B N 1
ATOM 3892 C CA . ILE B 1 27 ? 25.864 4.114 27.000 1.00 18.38 30 ILE B CA 1
ATOM 3893 C C . ILE B 1 27 ? 26.077 2.861 27.896 1.00 18.41 30 ILE B C 1
ATOM 3894 O O . ILE B 1 27 ? 26.666 2.973 28.980 1.00 16.97 30 ILE B O 1
ATOM 3899 N N . LYS B 1 28 ? 25.598 1.723 27.412 1.00 17.22 31 LYS B N 1
ATOM 3900 C CA . LYS B 1 28 ? 25.952 0.427 27.966 1.00 19.79 31 LYS B CA 1
ATOM 3901 C C . LYS B 1 28 ? 26.870 -0.361 27.027 1.00 19.38 31 LYS B C 1
ATOM 3902 O O . LYS B 1 28 ? 26.502 -0.602 25.849 1.00 16.78 31 LYS B O 1
ATOM 3908 N N . TYR B 1 29 ? 28.047 -0.760 27.534 1.00 18.11 32 TYR B N 1
ATOM 3909 C CA . TYR B 1 29 ? 28.964 -1.642 26.801 1.00 19.20 32 TYR B CA 1
ATOM 3910 C C . TYR B 1 29 ? 28.599 -3.073 27.059 1.00 19.67 32 TYR B C 1
ATOM 3911 O O . TYR B 1 29 ? 28.824 -3.554 28.162 1.00 20.67 32 TYR B O 1
ATOM 3920 N N . LEU B 1 30 ? 27.897 -3.700 26.120 1.00 19.16 33 LEU B N 1
ATOM 3921 C CA . LEU B 1 30 ? 27.317 -4.989 26.383 1.00 21.15 33 LEU B CA 1
ATOM 3922 C C . LEU B 1 30 ? 28.381 -6.047 26.410 1.00 21.50 33 LEU B C 1
ATOM 3923 O O . LEU B 1 30 ? 29.292 -6.029 25.587 1.00 22.07 33 LEU B O 1
ATOM 3928 N N . LYS B 1 31 ? 28.258 -6.959 27.380 1.00 23.18 34 LYS B N 1
ATOM 3929 C CA . LYS B 1 31 ? 29.032 -8.206 27.421 1.00 24.89 34 LYS B CA 1
ATOM 3930 C C . LYS B 1 31 ? 28.111 -9.404 27.190 1.00 24.16 34 LYS B C 1
ATOM 3931 O O . LYS B 1 31 ? 26.875 -9.285 27.360 1.00 22.28 34 LYS B O 1
ATOM 3934 N N . ASP B 1 32 ? 28.705 -10.543 26.804 1.00 25.32 35 ASP B N 1
ATOM 3935 C CA . ASP B 1 32 ? 27.944 -11.823 26.600 1.00 26.85 35 ASP B CA 1
ATOM 3936 C C . ASP B 1 32 ? 26.874 -12.022 27.632 1.00 25.79 35 ASP B C 1
ATOM 3937 O O . ASP B 1 32 ? 25.685 -12.226 27.324 1.00 24.22 35 ASP B O 1
ATOM 3942 N N . GLU B 1 33 ? 27.281 -11.890 28.884 1.00 25.64 36 GLU B N 1
ATOM 3943 C CA . GLU B 1 33 ? 26.372 -12.104 30.003 1.00 28.17 36 GLU B CA 1
ATOM 3944 C C . GLU B 1 33 ? 25.252 -11.093 30.114 1.00 25.06 36 GLU B C 1
ATOM 3945 O O . GLU B 1 33 ? 24.186 -11.415 30.634 1.00 20.54 36 GLU B O 1
ATOM 3951 N N . ASP B 1 34 ? 25.505 -9.846 29.717 1.00 24.63 37 ASP B N 1
ATOM 3952 C CA . ASP B 1 34 ? 24.443 -8.791 29.793 1.00 22.53 37 ASP B CA 1
ATOM 3953 C C . ASP B 1 34 ? 23.318 -9.172 28.843 1.00 24.09 37 ASP B C 1
ATOM 3954 O O . ASP B 1 34 ? 22.147 -9.104 29.185 1.00 23.71 37 ASP B O 1
ATOM 3959 N N . VAL B 1 35 ? 23.683 -9.629 27.652 1.00 21.68 38 VAL B N 1
ATOM 3960 C CA . VAL B 1 35 ? 22.699 -10.041 26.656 1.00 20.71 38 VAL B CA 1
ATOM 3961 C C . VAL B 1 35 ? 21.994 -11.307 27.082 1.00 21.98 38 VAL B C 1
ATOM 3962 O O . VAL B 1 35 ? 20.730 -11.420 26.987 1.00 19.43 38 VAL B O 1
ATOM 3966 N N . GLN B 1 36 ? 22.772 -12.270 27.574 1.00 21.65 39 GLN B N 1
ATOM 3967 C CA . GLN B 1 36 ? 22.183 -13.534 28.047 1.00 21.74 39 GLN B CA 1
ATOM 3968 C C . GLN B 1 36 ? 21.124 -13.296 29.102 1.00 22.72 39 GLN B C 1
ATOM 3969 O O . GLN B 1 36 ? 20.052 -13.909 29.043 1.00 22.64 39 GLN B O 1
ATOM 3975 N N . LYS B 1 37 ? 21.426 -12.390 30.022 1.00 23.87 40 LYS B N 1
ATOM 3976 C CA . LYS B 1 37 ? 20.498 -11.966 31.057 1.00 27.77 40 LYS B CA 1
ATOM 3977 C C . LYS B 1 37 ? 19.228 -11.270 30.510 1.00 26.44 40 LYS B C 1
ATOM 3978 O O . LYS B 1 37 ? 18.126 -11.515 30.988 1.00 24.62 40 LYS B O 1
ATOM 3984 N N . LEU B 1 38 ? 19.381 -10.408 29.521 1.00 23.39 41 LEU B N 1
ATOM 3985 C CA . LEU B 1 38 ? 18.230 -9.783 28.897 1.00 23.34 41 LEU B CA 1
ATOM 3986 C C . LEU B 1 38 ? 17.297 -10.824 28.253 1.00 22.82 41 LEU B C 1
ATOM 3987 O O . LEU B 1 38 ? 16.119 -10.853 28.574 1.00 24.46 41 LEU B O 1
ATOM 3992 N N . VAL B 1 39 ? 17.821 -11.735 27.428 1.00 22.20 42 VAL B N 1
ATOM 3993 C CA . VAL B 1 39 ? 16.957 -12.749 26.787 1.00 23.42 42 VAL B CA 1
ATOM 3994 C C . VAL B 1 39 ? 16.336 -13.749 27.805 1.00 23.52 42 VAL B C 1
ATOM 3995 O O . VAL B 1 39 ? 15.182 -14.148 27.669 1.00 24.21 42 VAL B O 1
ATOM 3999 N N . ASP B 1 40 ? 17.094 -14.105 28.840 1.00 26.19 43 ASP B N 1
ATOM 4000 C CA . ASP B 1 40 ? 16.622 -15.058 29.883 1.00 27.87 43 ASP B CA 1
ATOM 4001 C C . ASP B 1 40 ? 15.475 -14.520 30.782 1.00 26.01 43 ASP B C 1
ATOM 4002 O O . ASP B 1 40 ? 14.772 -15.289 31.428 1.00 23.80 43 ASP B O 1
ATOM 4007 N N . GLU B 1 41 ? 15.269 -13.212 30.790 1.00 27.24 44 GLU B N 1
ATOM 4008 C CA . GLU B 1 41 ? 14.086 -12.629 31.448 1.00 31.41 44 GLU B CA 1
ATOM 4009 C C . GLU B 1 41 ? 12.762 -13.025 30.727 1.00 27.85 44 GLU B C 1
ATOM 4010 O O . GLU B 1 41 ? 11.684 -12.919 31.321 1.00 30.93 44 GLU B O 1
ATOM 4016 N N . PHE B 1 42 ? 12.846 -13.522 29.494 1.00 24.90 45 PHE B N 1
ATOM 4017 C CA . PHE B 1 42 ? 11.653 -13.860 28.685 1.00 24.74 45 PHE B CA 1
ATOM 4018 C C . PHE B 1 42 ? 11.691 -15.295 28.226 1.00 24.79 45 PHE B C 1
ATOM 4019 O O . PHE B 1 42 ? 12.717 -15.938 28.278 1.00 27.34 45 PHE B O 1
ATOM 4027 N N . ASN B 1 43 ? 10.531 -15.800 27.829 1.00 26.83 46 ASN B N 1
ATOM 4028 C CA . ASN B 1 43 ? 10.429 -17.022 27.056 1.00 26.37 46 ASN B CA 1
ATOM 4029 C C . ASN B 1 43 ? 11.089 -16.757 25.684 1.00 25.06 46 ASN B C 1
ATOM 4030 O O . ASN B 1 43 ? 10.687 -15.827 24.980 1.00 23.75 46 ASN B O 1
ATOM 4035 N N . HIS B 1 44 ? 12.108 -17.553 25.348 1.00 23.23 47 HIS B N 1
ATOM 4036 C CA . HIS B 1 44 ? 12.877 -17.394 24.119 1.00 22.12 47 HIS B CA 1
ATOM 4037 C C . HIS B 1 44 ? 12.015 -17.465 22.890 1.00 23.15 47 HIS B C 1
ATOM 4038 O O . HIS B 1 44 ? 12.214 -16.703 21.951 1.00 20.67 47 HIS B O 1
ATOM 4045 N N . LYS B 1 45 ? 11.000 -18.317 22.945 1.00 26.08 48 LYS B N 1
ATOM 4046 C CA . LYS B 1 45 ? 9.965 -18.350 21.911 1.00 27.96 48 LYS B CA 1
ATOM 4047 C C . LYS B 1 45 ? 9.232 -17.026 21.731 1.00 23.47 48 LYS B C 1
ATOM 4048 O O . LYS B 1 45 ? 8.920 -16.682 20.604 1.00 21.44 48 LYS B O 1
ATOM 4054 N N . ASP B 1 46 ? 8.916 -16.327 22.820 1.00 22.88 49 ASP B N 1
ATOM 4055 C CA . ASP B 1 46 ? 8.254 -15.002 22.731 1.00 24.17 49 ASP B CA 1
ATOM 4056 C C . ASP B 1 46 ? 9.159 -13.948 22.044 1.00 23.35 49 ASP B C 1
ATOM 4057 O O . ASP B 1 46 ? 8.674 -13.116 21.291 1.00 22.54 49 ASP B O 1
ATOM 4062 N N . ILE B 1 47 ? 10.464 -14.036 22.278 1.00 22.61 50 ILE B N 1
ATOM 4063 C CA . ILE B 1 47 ? 11.426 -13.178 21.595 1.00 21.72 50 ILE B CA 1
ATOM 4064 C C . ILE B 1 47 ? 11.454 -13.457 20.090 1.00 21.14 50 ILE B C 1
ATOM 4065 O O . ILE B 1 47 ? 11.401 -12.547 19.288 1.00 21.19 50 ILE B O 1
ATOM 4070 N N . ILE B 1 48 ? 11.549 -14.728 19.708 1.00 20.75 51 ILE B N 1
ATOM 4071 C CA . ILE B 1 48 ? 11.546 -15.108 18.281 1.00 21.71 51 ILE B CA 1
ATOM 4072 C C . ILE B 1 48 ? 10.262 -14.640 17.584 1.00 20.38 51 ILE B C 1
ATOM 4073 O O . ILE B 1 48 ? 10.343 -14.121 16.506 1.00 19.07 51 ILE B O 1
ATOM 4078 N N . GLU B 1 49 ? 9.113 -14.777 18.242 1.00 21.73 52 GLU B N 1
ATOM 4079 C CA . GLU B 1 49 ? 7.816 -14.382 17.656 1.00 23.82 52 GLU B CA 1
ATOM 4080 C C . GLU B 1 49 ? 7.731 -12.856 17.544 1.00 20.74 52 GLU B C 1
ATOM 4081 O O . GLU B 1 49 ? 7.331 -12.321 16.510 1.00 23.23 52 GLU B O 1
ATOM 4087 N N . ARG B 1 50 ? 8.194 -12.157 18.561 1.00 19.75 53 ARG B N 1
ATOM 4088 C CA . ARG B 1 50 ? 8.245 -10.716 18.480 1.00 20.46 53 ARG B CA 1
ATOM 4089 C C . ARG B 1 50 ? 9.224 -10.201 17.379 1.00 19.16 53 ARG B C 1
ATOM 4090 O O . ARG B 1 50 ? 8.940 -9.203 16.733 1.00 21.73 53 ARG B O 1
ATOM 4098 N N . MET B 1 51 ? 10.363 -10.852 17.181 1.00 18.86 54 MET B N 1
ATOM 4099 C CA . MET B 1 51 ? 11.282 -10.523 16.068 1.00 18.18 54 MET B CA 1
ATOM 4100 C C . MET B 1 51 ? 10.626 -10.687 14.717 1.00 20.20 54 MET B C 1
ATOM 4101 O O . MET B 1 51 ? 10.833 -9.856 13.839 1.00 19.69 54 MET B O 1
ATOM 4106 N N . GLU B 1 52 ? 9.764 -11.699 14.572 1.00 20.90 55 GLU B N 1
ATOM 4107 C CA . GLU B 1 52 ? 9.008 -11.916 13.334 1.00 22.36 55 GLU B CA 1
ATOM 4108 C C . GLU B 1 52 ? 8.072 -10.739 13.053 1.00 21.27 55 GLU B C 1
ATOM 4109 O O . GLU B 1 52 ? 7.827 -10.381 11.918 1.00 20.07 55 GLU B O 1
ATOM 4115 N N . GLU B 1 53 ? 7.574 -10.117 14.100 1.00 19.80 56 GLU B N 1
ATOM 4116 C CA . GLU B 1 53 ? 6.671 -8.959 13.935 1.00 20.95 56 GLU B CA 1
ATOM 4117 C C . GLU B 1 53 ? 7.394 -7.672 13.585 1.00 21.76 56 GLU B C 1
ATOM 4118 O O . GLU B 1 53 ? 6.789 -6.768 13.015 1.00 21.87 56 GLU B O 1
ATOM 4124 N N . TYR B 1 54 ? 8.660 -7.592 13.967 1.00 19.83 57 TYR B N 1
ATOM 4125 C CA . TYR B 1 54 ? 9.510 -6.448 13.714 1.00 20.99 57 TYR B CA 1
ATOM 4126 C C . TYR B 1 54 ? 8.932 -5.131 14.236 1.00 19.09 57 TYR B C 1
ATOM 4127 O O . TYR B 1 54 ? 8.550 -4.280 13.464 1.00 21.88 57 TYR B O 1
ATOM 4136 N N . PRO B 1 55 ? 8.835 -4.972 15.561 1.00 18.85 58 PRO B N 1
ATOM 4137 C CA . PRO B 1 55 ? 8.197 -3.781 16.096 1.00 18.56 58 PRO B CA 1
ATOM 4138 C C . PRO B 1 55 ? 9.028 -2.552 15.764 1.00 19.14 58 PRO B C 1
ATOM 4139 O O . PRO B 1 55 ? 10.262 -2.589 15.878 1.00 19.68 58 PRO B O 1
ATOM 4143 N N . ARG B 1 56 ? 8.354 -1.507 15.310 1.00 19.68 59 ARG B N 1
ATOM 4144 C CA . ARG B 1 56 ? 8.988 -0.243 14.911 1.00 20.54 59 ARG B CA 1
ATOM 4145 C C . ARG B 1 56 ? 8.871 0.786 16.004 1.00 18.99 59 ARG B C 1
ATOM 4146 O O . ARG B 1 56 ? 9.302 1.924 15.826 1.00 17.08 59 ARG B O 1
ATOM 4154 N N . ILE B 1 57 ? 8.255 0.402 17.118 1.00 19.27 60 ILE B N 1
ATOM 4155 C CA . ILE B 1 57 ? 8.241 1.247 18.297 1.00 19.98 60 ILE B CA 1
ATOM 4156 C C . ILE B 1 57 ? 8.314 0.317 19.480 1.00 17.13 60 ILE B C 1
ATOM 4157 O O . ILE B 1 57 ? 7.689 -0.734 19.490 1.00 19.71 60 ILE B O 1
ATOM 4162 N N . ILE B 1 58 ? 9.086 0.709 20.451 1.00 14.66 61 ILE B N 1
ATOM 4163 C CA . ILE B 1 58 ? 9.211 -0.059 21.708 1.00 17.48 61 ILE B CA 1
ATOM 4164 C C . ILE B 1 58 ? 8.095 0.364 22.684 1.00 18.40 61 ILE B C 1
ATOM 4165 O O . ILE B 1 58 ? 8.068 1.488 23.158 1.00 16.31 61 ILE B O 1
ATOM 4170 N N . GLU B 1 59 ? 7.150 -0.533 22.911 1.00 20.64 62 GLU B N 1
ATOM 4171 C CA . GLU B 1 59 ? 6.042 -0.264 23.867 1.00 23.65 62 GLU B CA 1
ATOM 4172 C C . GLU B 1 59 ? 6.202 -1.076 25.157 1.00 23.21 62 GLU B C 1
ATOM 4173 O O . GLU B 1 59 ? 5.629 -0.712 26.176 1.00 24.31 62 GLU B O 1
ATOM 4179 N N . GLU B 1 60 ? 6.942 -2.167 25.099 1.00 19.49 63 GLU B N 1
ATOM 4180 C CA . GLU B 1 60 ? 7.241 -2.961 26.304 1.00 22.13 63 GLU B CA 1
ATOM 4181 C C . GLU B 1 60 ? 8.647 -3.540 26.140 1.00 19.67 63 GLU B C 1
ATOM 4182 O O . GLU B 1 60 ? 9.142 -3.597 25.013 1.00 21.56 63 GLU B O 1
ATOM 4188 N N . PRO B 1 61 ? 9.264 -3.971 27.237 1.00 20.98 64 PRO B N 1
ATOM 4189 C CA . PRO B 1 61 ? 10.632 -4.417 27.147 1.00 21.69 64 PRO B CA 1
ATOM 4190 C C . PRO B 1 61 ? 10.893 -5.540 26.128 1.00 20.76 64 PRO B C 1
ATOM 4191 O O . PRO B 1 61 ? 11.961 -5.583 25.544 1.00 23.01 64 PRO B O 1
ATOM 4195 N N . LEU B 1 62 ? 9.918 -6.421 25.884 1.00 20.35 65 LEU B N 1
ATOM 4196 C CA . LEU B 1 62 ? 10.087 -7.471 24.872 1.00 19.38 65 LEU B CA 1
ATOM 4197 C C . LEU B 1 62 ? 10.367 -6.920 23.448 1.00 18.66 65 LEU B C 1
ATOM 4198 O O . LEU B 1 62 ? 11.132 -7.504 22.682 1.00 17.67 65 LEU B O 1
ATOM 4203 N N . ASP B 1 63 ? 9.775 -5.788 23.111 1.00 17.35 66 ASP B N 1
ATOM 4204 C CA . ASP B 1 63 ? 10.006 -5.111 21.848 1.00 17.17 66 ASP B CA 1
ATOM 4205 C C . ASP B 1 63 ? 11.467 -4.727 21.719 1.00 16.82 66 ASP B C 1
ATOM 4206 O O . ASP B 1 63 ? 12.066 -4.925 20.673 1.00 17.86 66 ASP B O 1
ATOM 4211 N N . PHE B 1 64 ? 12.034 -4.213 22.814 1.00 16.21 67 PHE B N 1
ATOM 4212 C CA . PHE B 1 64 ? 13.451 -3.812 22.889 1.00 16.38 67 PHE B CA 1
ATOM 4213 C C . PHE B 1 64 ? 14.373 -4.996 22.685 1.00 15.78 67 PHE B C 1
ATOM 4214 O O . PHE B 1 64 ? 15.282 -4.969 21.857 1.00 14.37 67 PHE B O 1
ATOM 4222 N N . VAL B 1 65 ? 14.116 -6.050 23.447 1.00 15.59 68 VAL B N 1
ATOM 4223 C CA . VAL B 1 65 ? 14.923 -7.239 23.377 1.00 15.96 68 VAL B CA 1
ATOM 4224 C C . VAL B 1 65 ? 14.879 -7.821 21.978 1.00 16.00 68 VAL B C 1
ATOM 4225 O O . VAL B 1 65 ? 15.928 -8.183 21.445 1.00 15.56 68 VAL B O 1
ATOM 4229 N N . ALA B 1 66 ? 13.693 -7.907 21.381 1.00 14.69 69 ALA B N 1
ATOM 4230 C CA . ALA B 1 66 ? 13.583 -8.407 20.001 1.00 16.14 69 ALA B CA 1
ATOM 4231 C C . ALA B 1 66 ? 14.418 -7.624 19.016 1.00 15.98 69 ALA B C 1
ATOM 4232 O O . ALA B 1 66 ? 15.151 -8.201 18.223 1.00 18.29 69 ALA B O 1
ATOM 4234 N N . ARG B 1 67 ? 14.296 -6.300 19.060 1.00 15.73 70 ARG B N 1
ATOM 4235 C CA . ARG B 1 67 ? 15.077 -5.451 18.119 1.00 16.00 70 ARG B CA 1
ATOM 4236 C C . ARG B 1 67 ? 16.596 -5.447 18.418 1.00 16.09 70 ARG B C 1
ATOM 4237 O O . ARG B 1 67 ? 17.378 -5.382 17.486 1.00 16.06 70 ARG B O 1
ATOM 4245 N N . LEU B 1 68 ? 16.986 -5.560 19.688 1.00 14.75 71 LEU B N 1
ATOM 4246 C CA . LEU B 1 68 ? 18.381 -5.624 20.040 1.00 15.79 71 LEU B CA 1
ATOM 4247 C C . LEU B 1 68 ? 18.977 -6.914 19.487 1.00 16.60 71 LEU B C 1
ATOM 4248 O O . LEU B 1 68 ? 20.023 -6.884 18.834 1.00 18.32 71 LEU B O 1
ATOM 4253 N N . VAL B 1 69 ? 18.288 -8.043 19.688 1.00 17.06 72 VAL B N 1
ATOM 4254 C CA . VAL B 1 69 ? 18.793 -9.286 19.150 1.00 17.23 72 VAL B CA 1
ATOM 4255 C C . VAL B 1 69 ? 18.908 -9.210 17.620 1.00 15.94 72 VAL B C 1
ATOM 4256 O O . VAL B 1 69 ? 19.909 -9.653 17.037 1.00 14.23 72 VAL B O 1
ATOM 4260 N N . HIS B 1 70 ? 17.880 -8.660 16.976 1.00 16.21 73 HIS B N 1
ATOM 4261 C CA . HIS B 1 70 ? 17.941 -8.475 15.524 1.00 17.35 73 HIS B CA 1
ATOM 4262 C C . HIS B 1 70 ? 19.204 -7.670 15.075 1.00 17.08 73 HIS B C 1
ATOM 4263 O O . HIS B 1 70 ? 19.880 -8.028 14.073 1.00 16.71 73 HIS B O 1
ATOM 4270 N N . SER B 1 71 ? 19.538 -6.612 15.828 1.00 17.14 74 SER B N 1
ATOM 4271 C CA . SER B 1 71 ? 20.699 -5.743 15.509 1.00 16.87 74 SER B CA 1
ATOM 4272 C C . SER B 1 71 ? 21.999 -6.540 15.660 1.00 17.69 74 SER B C 1
ATOM 4273 O O . SER B 1 71 ? 22.861 -6.539 14.795 1.00 16.51 74 SER B O 1
ATOM 4276 N N . ILE B 1 72 ? 22.150 -7.239 16.782 1.00 18.76 75 ILE B N 1
ATOM 4277 C CA . ILE B 1 72 ? 23.310 -8.082 16.997 1.00 18.30 75 ILE B CA 1
ATOM 4278 C C . ILE B 1 72 ? 23.459 -9.156 15.897 1.00 20.32 75 ILE B C 1
ATOM 4279 O O . ILE B 1 72 ? 24.553 -9.378 15.340 1.00 17.80 75 ILE B O 1
ATOM 4284 N N . LYS B 1 73 ? 22.360 -9.825 15.613 1.00 20.25 76 LYS B N 1
ATOM 4285 C CA . LYS B 1 73 ? 22.353 -10.951 14.686 1.00 22.97 76 LYS B CA 1
ATOM 4286 C C . LYS B 1 73 ? 22.670 -10.545 13.241 1.00 20.96 76 LYS B C 1
ATOM 4287 O O . LYS B 1 73 ? 23.446 -11.192 12.570 1.00 19.87 76 LYS B O 1
ATOM 4293 N N . THR B 1 74 ? 22.093 -9.445 12.798 1.00 20.26 77 THR B N 1
ATOM 4294 C CA . THR B 1 74 ? 22.368 -8.918 11.454 1.00 19.50 77 THR B CA 1
ATOM 4295 C C . THR B 1 74 ? 23.627 -8.082 11.439 1.00 19.14 77 THR B C 1
ATOM 4296 O O . THR B 1 74 ? 24.117 -7.748 10.382 1.00 18.28 77 THR B O 1
ATOM 4300 N N . GLY B 1 75 ? 24.120 -7.681 12.599 1.00 18.80 78 GLY B N 1
ATOM 4301 C CA . GLY B 1 75 ? 25.288 -6.828 12.678 1.00 18.97 78 GLY B CA 1
ATOM 4302 C C . GLY B 1 75 ? 25.077 -5.430 12.172 1.00 18.51 78 GLY B C 1
ATOM 4303 O O . GLY B 1 75 ? 26.022 -4.814 11.716 1.00 19.68 78 GLY B O 1
ATOM 4304 N N . LYS B 1 76 ? 23.844 -4.926 12.251 1.00 18.12 79 LYS B N 1
ATOM 4305 C CA . LYS B 1 76 ? 23.496 -3.642 11.686 1.00 18.75 79 LYS B CA 1
ATOM 4306 C C . LYS B 1 76 ? 22.981 -2.690 12.767 1.00 17.90 79 LYS B C 1
ATOM 4307 O O . LYS B 1 76 ? 22.109 -3.082 13.566 1.00 17.58 79 LYS B O 1
ATOM 4313 N N . PRO B 1 77 ? 23.417 -1.413 12.717 1.00 17.10 80 PRO B N 1
ATOM 4314 C CA . PRO B 1 77 ? 22.840 -0.408 13.606 1.00 16.51 80 PRO B CA 1
ATOM 4315 C C . PRO B 1 77 ? 21.348 -0.188 13.404 1.00 16.18 80 PRO B C 1
ATOM 4316 O O . PRO B 1 77 ? 20.849 -0.332 12.305 1.00 15.70 80 PRO B O 1
ATOM 4320 N N . ALA B 1 78 ? 20.661 0.199 14.470 1.00 16.85 81 ALA B N 1
ATOM 4321 C CA . ALA B 1 78 ? 19.282 0.677 14.379 1.00 15.81 81 ALA B CA 1
ATOM 4322 C C . ALA B 1 78 ? 18.988 1.690 15.466 1.00 14.81 81 ALA B C 1
ATOM 4323 O O . ALA B 1 78 ? 19.692 1.736 16.508 1.00 12.94 81 ALA B O 1
ATOM 4325 N N . GLU B 1 79 ? 17.950 2.507 15.211 1.00 14.41 82 GLU B N 1
ATOM 4326 C CA . GLU B 1 79 ? 17.433 3.454 16.182 1.00 13.60 82 GLU B CA 1
ATOM 4327 C C . GLU B 1 79 ? 15.915 3.275 16.227 1.00 14.20 82 GLU B C 1
ATOM 4328 O O . GLU B 1 79 ? 15.221 3.468 15.188 1.00 14.52 82 GLU B O 1
ATOM 4334 N N . VAL B 1 80 ? 15.383 2.946 17.410 1.00 13.86 83 VAL B N 1
ATOM 4335 C CA . VAL B 1 80 ? 13.978 2.638 17.538 1.00 13.80 83 VAL B CA 1
ATOM 4336 C C . VAL B 1 80 ? 13.379 3.465 18.653 1.00 13.43 83 VAL B C 1
ATOM 4337 O O . VAL B 1 80 ? 13.872 3.421 19.796 1.00 13.92 83 VAL B O 1
ATOM 4341 N N . PRO B 1 81 ? 12.255 4.153 18.379 1.00 13.43 84 PRO B N 1
ATOM 4342 C CA . PRO B 1 81 ? 11.675 5.019 19.449 1.00 14.00 84 PRO B CA 1
ATOM 4343 C C . PRO B 1 81 ? 10.926 4.254 20.538 1.00 16.07 84 PRO B C 1
ATOM 4344 O O . PRO B 1 81 ? 10.462 3.119 20.300 1.00 16.69 84 PRO B O 1
ATOM 4348 N N . ILE B 1 82 ? 10.853 4.857 21.717 1.00 16.83 85 ILE B N 1
ATOM 4349 C CA . ILE B 1 82 ? 10.067 4.311 22.815 1.00 18.33 85 ILE B CA 1
ATOM 4350 C C . ILE B 1 82 ? 8.850 5.172 23.065 1.00 18.79 85 ILE B C 1
ATOM 4351 O O . ILE B 1 82 ? 8.888 6.392 22.855 1.00 17.24 85 ILE B O 1
ATOM 4356 N N . LYS B 1 83 ? 7.802 4.530 23.513 1.00 18.60 86 LYS B N 1
ATOM 4357 C CA . LYS B 1 83 ? 6.659 5.224 24.051 1.00 20.24 86 LYS B CA 1
ATOM 4358 C C . LYS B 1 83 ? 7.101 5.839 25.409 1.00 24.11 86 LYS B C 1
ATOM 4359 O O . LYS B 1 83 ? 7.986 5.333 26.082 1.00 27.92 86 LYS B O 1
ATOM 4362 N N . ASP B 1 84 ? 6.425 6.887 25.813 1.00 24.46 87 ASP B N 1
ATOM 4363 C CA . ASP B 1 84 ? 6.792 7.663 26.977 1.00 28.07 87 ASP B CA 1
ATOM 4364 C C . ASP B 1 84 ? 6.310 7.142 28.345 1.00 27.72 87 ASP B C 1
ATOM 4365 O O . ASP B 1 84 ? 6.517 7.838 29.354 1.00 30.23 87 ASP B O 1
ATOM 4370 N N . ASP B 1 85 ? 5.638 6.010 28.422 1.00 27.85 88 ASP B N 1
ATOM 4371 C CA . ASP B 1 85 ? 5.081 5.561 29.733 1.00 30.38 88 ASP B CA 1
ATOM 4372 C C . ASP B 1 85 ? 6.095 5.220 30.831 1.00 27.51 88 ASP B C 1
ATOM 4373 O O . ASP B 1 85 ? 7.269 4.838 30.594 1.00 26.41 88 ASP B O 1
ATOM 4378 N N . LYS B 1 86 ? 5.625 5.395 32.056 1.00 27.71 89 LYS B N 1
ATOM 4379 C CA . LYS B 1 86 ? 6.459 5.282 33.244 1.00 30.04 89 LYS B CA 1
ATOM 4380 C C . LYS B 1 86 ? 7.098 3.895 33.371 1.00 30.00 89 LYS B C 1
ATOM 4381 O O . LYS B 1 86 ? 8.296 3.763 33.629 1.00 25.43 89 LYS B O 1
ATOM 4387 N N . LYS B 1 87 ? 6.254 2.882 33.262 1.00 30.76 90 LYS B N 1
ATOM 4388 C CA . LYS B 1 87 ? 6.630 1.512 33.561 1.00 34.96 90 LYS B CA 1
ATOM 4389 C C . LYS B 1 87 ? 7.789 1.062 32.670 1.00 31.77 90 LYS B C 1
ATOM 4390 O O . LYS B 1 87 ? 8.725 0.435 33.148 1.00 34.17 90 LYS B O 1
ATOM 4396 N N . LEU B 1 88 ? 7.734 1.446 31.405 1.00 27.93 91 LEU B N 1
ATOM 4397 C CA . LEU B 1 88 ? 8.800 1.194 30.459 1.00 27.15 91 LEU B CA 1
ATOM 4398 C C . LEU B 1 88 ? 10.102 1.959 30.732 1.00 32.37 91 LEU B C 1
ATOM 4399 O O . LEU B 1 88 ? 11.187 1.353 30.739 1.00 29.65 91 LEU B O 1
ATOM 4404 N N . HIS B 1 89 ? 9.974 3.276 30.910 1.00 31.90 92 HIS B N 1
ATOM 4405 C CA . HIS B 1 89 ? 11.069 4.188 31.344 1.00 39.07 92 HIS B CA 1
ATOM 4406 C C . HIS B 1 89 ? 11.848 3.623 32.562 1.00 35.86 92 HIS B C 1
ATOM 4407 O O . HIS B 1 89 ? 13.093 3.572 32.568 1.00 34.62 92 HIS B O 1
ATOM 4414 N N . GLU B 1 90 ? 11.110 3.172 33.573 1.00 31.92 93 GLU B N 1
ATOM 4415 C CA . GLU B 1 90 ? 11.701 2.598 34.757 1.00 30.36 93 GLU B CA 1
ATOM 4416 C C . GLU B 1 90 ? 12.427 1.298 34.515 1.00 31.76 93 GLU B C 1
ATOM 4417 O O . GLU B 1 90 ? 13.479 1.050 35.128 1.00 30.05 93 GLU B O 1
ATOM 4423 N N . TRP B 1 91 ? 11.880 0.444 33.649 1.00 29.55 94 TRP B N 1
ATOM 4424 C CA . TRP B 1 91 ? 12.553 -0.819 33.344 1.00 27.28 94 TRP B CA 1
ATOM 4425 C C . TRP B 1 91 ? 13.916 -0.516 32.728 1.00 28.22 94 TRP B C 1
ATOM 4426 O O . TRP B 1 91 ? 14.910 -1.163 33.061 1.00 27.03 94 TRP B O 1
ATOM 4437 N N . PHE B 1 92 ? 13.955 0.485 31.860 1.00 29.75 95 PHE B N 1
ATOM 4438 C CA . PHE B 1 92 ? 15.198 0.927 31.248 1.00 30.51 95 PHE B CA 1
ATOM 4439 C C . PHE B 1 92 ? 16.187 1.572 32.255 1.00 36.34 95 PHE B C 1
ATOM 4440 O O . PHE B 1 92 ? 17.399 1.464 32.058 1.00 35.52 95 PHE B O 1
ATOM 4448 N N . ASP B 1 93 ? 15.687 2.258 33.281 1.00 39.70 96 ASP B N 1
ATOM 4449 C CA . ASP B 1 93 ? 16.560 2.835 34.362 1.00 43.89 96 ASP B CA 1
ATOM 4450 C C . ASP B 1 93 ? 17.251 1.817 35.242 1.00 39.55 96 ASP B C 1
ATOM 4451 O O . ASP B 1 93 ? 18.323 2.082 35.708 1.00 39.32 96 ASP B O 1
ATOM 4456 N N . ARG B 1 94 ? 16.637 0.669 35.471 1.00 35.78 97 ARG B N 1
ATOM 4457 C CA . ARG B 1 94 ? 17.305 -0.425 36.183 1.00 35.57 97 ARG B CA 1
ATOM 4458 C C . ARG B 1 94 ? 18.574 -0.974 35.502 1.00 33.52 97 ARG B C 1
ATOM 4459 O O . ARG B 1 94 ? 19.368 -1.706 36.121 1.00 25.50 97 ARG B O 1
ATOM 4467 N N . ILE B 1 95 ? 18.750 -0.649 34.223 1.00 27.10 98 ILE B N 1
ATOM 4468 C CA . ILE B 1 95 ? 19.918 -1.097 33.509 1.00 25.55 98 ILE B CA 1
ATOM 4469 C C . ILE B 1 95 ? 21.053 -0.241 34.025 1.00 23.03 98 ILE B C 1
ATOM 4470 O O . ILE B 1 95 ? 20.860 0.918 34.264 1.00 20.53 98 ILE B O 1
ATOM 4475 N N . LYS B 1 96 ? 22.224 -0.839 34.163 1.00 26.19 99 LYS B N 1
ATOM 4476 C CA . LYS B 1 96 ? 23.443 -0.140 34.623 1.00 28.41 99 LYS B CA 1
ATOM 4477 C C . LYS B 1 96 ? 24.235 0.364 33.429 1.00 25.71 99 LYS B C 1
ATOM 4478 O O . LYS B 1 96 ? 24.773 -0.428 32.659 1.00 26.56 99 LYS B O 1
ATOM 4484 N N . TYR B 1 97 ? 24.265 1.680 33.251 1.00 22.03 100 TYR B N 1
ATOM 4485 C CA . TYR B 1 97 ? 24.964 2.289 32.107 1.00 21.41 100 TYR B CA 1
ATOM 4486 C C . TYR B 1 97 ? 26.393 2.591 32.497 1.00 20.25 100 TYR B C 1
ATOM 4487 O O . TYR B 1 97 ? 26.673 2.821 33.639 1.00 19.86 100 TYR B O 1
ATOM 4496 N N . ASP B 1 98 ? 27.313 2.480 31.567 1.00 19.62 101 ASP B N 1
ATOM 4497 C CA . ASP B 1 98 ? 28.709 2.622 31.878 1.00 20.83 101 ASP B CA 1
ATOM 4498 C C . ASP B 1 98 ? 29.173 4.075 31.808 1.00 21.94 101 ASP B C 1
ATOM 4499 O O . ASP B 1 98 ? 30.074 4.456 32.550 1.00 22.40 101 ASP B O 1
ATOM 4504 N N . GLU B 1 99 ? 28.569 4.868 30.935 1.00 20.85 102 GLU B N 1
ATOM 4505 C CA . GLU B 1 99 ? 28.906 6.292 30.844 1.00 23.69 102 GLU B CA 1
ATOM 4506 C C . GLU B 1 99 ? 27.774 7.104 30.269 1.00 21.63 102 GLU B C 1
ATOM 4507 O O . GLU B 1 99 ? 26.830 6.560 29.669 1.00 23.47 102 GLU B O 1
ATOM 4513 N N . GLU B 1 100 ? 27.829 8.395 30.521 1.00 20.08 103 GLU B N 1
ATOM 4514 C CA . GLU B 1 100 ? 26.944 9.347 29.907 1.00 20.47 103 GLU B CA 1
ATOM 4515 C C . GLU B 1 100 ? 27.810 10.305 29.103 1.00 18.98 103 GLU B C 1
ATOM 4516 O O . GLU B 1 100 ? 28.815 10.732 29.617 1.00 15.02 103 GLU B O 1
ATOM 4522 N N . ARG B 1 101 ? 27.361 10.684 27.892 1.00 16.11 104 ARG B N 1
ATOM 4523 C CA . ARG B 1 101 ? 28.032 11.692 27.099 1.00 16.48 104 ARG B CA 1
ATOM 4524 C C . ARG B 1 101 ? 27.083 12.466 26.248 1.00 15.26 104 ARG B C 1
ATOM 4525 O O . ARG B 1 101 ? 25.912 12.112 26.103 1.00 13.66 104 ARG B O 1
ATOM 4533 N N . MET B 1 102 ? 27.586 13.521 25.653 1.00 14.12 105 MET B N 1
ATOM 4534 C CA . MET B 1 102 ? 26.808 14.269 24.676 1.00 14.15 105 MET B CA 1
ATOM 4535 C C . MET B 1 102 ? 26.310 13.344 23.559 1.00 13.40 105 MET B C 1
ATOM 4536 O O . MET B 1 102 ? 27.085 12.598 22.979 1.00 15.16 105 MET B O 1
ATOM 4541 N N . GLY B 1 103 ? 25.027 13.438 23.276 1.00 13.45 106 GLY B N 1
ATOM 4542 C CA . GLY B 1 103 ? 24.412 12.764 22.141 1.00 13.62 106 GLY B CA 1
ATOM 4543 C C . GLY B 1 103 ? 23.637 13.720 21.261 1.00 13.69 106 GLY B C 1
ATOM 4544 O O . GLY B 1 103 ? 23.437 14.883 21.626 1.00 11.26 106 GLY B O 1
ATOM 4545 N N . GLY B 1 104 ? 23.258 13.206 20.064 1.00 13.03 107 GLY B N 1
ATOM 4546 C CA . GLY B 1 104 ? 22.539 13.999 19.060 1.00 13.22 107 GLY B CA 1
ATOM 4547 C C . GLY B 1 104 ? 23.518 14.654 18.128 1.00 11.95 107 GLY B C 1
ATOM 4548 O O . GLY B 1 104 ? 24.570 15.109 18.553 1.00 12.25 107 GLY B O 1
ATOM 4549 N N . GLN B 1 105 ? 23.186 14.642 16.862 1.00 11.84 108 GLN B N 1
ATOM 4550 C CA . GLN B 1 105 ? 24.037 15.192 15.825 1.00 13.13 108 GLN B CA 1
ATOM 4551 C C . GLN B 1 105 ? 24.526 16.596 16.152 1.00 11.65 108 GLN B C 1
ATOM 4552 O O . GLN B 1 105 ? 25.718 16.874 16.105 1.00 10.57 108 GLN B O 1
ATOM 4558 N N . ALA B 1 106 ? 23.605 17.471 16.515 1.00 12.26 109 ALA B N 1
ATOM 4559 C CA . ALA B 1 106 ? 24.011 18.871 16.709 1.00 12.07 109 ALA B CA 1
ATOM 4560 C C . ALA B 1 106 ? 24.941 18.988 17.959 1.00 12.23 109 ALA B C 1
ATOM 4561 O O . ALA B 1 106 ? 25.873 19.798 17.976 1.00 12.25 109 ALA B O 1
ATOM 4563 N N . GLY B 1 107 ? 24.731 18.133 18.949 1.00 11.92 110 GLY B N 1
ATOM 4564 C CA . GLY B 1 107 ? 25.615 18.139 20.156 1.00 13.05 110 GLY B CA 1
ATOM 4565 C C . GLY B 1 107 ? 27.004 17.608 19.850 1.00 12.74 110 GLY B C 1
ATOM 4566 O O . GLY B 1 107 ? 27.992 18.174 20.264 1.00 13.99 110 GLY B O 1
ATOM 4567 N N . ILE B 1 108 ? 27.045 16.465 19.176 1.00 13.43 111 ILE B N 1
ATOM 4568 C CA . ILE B 1 108 ? 28.284 15.769 18.869 1.00 14.37 111 ILE B CA 1
ATOM 4569 C C . ILE B 1 108 ? 29.135 16.653 17.925 1.00 14.79 111 ILE B C 1
ATOM 4570 O O . ILE B 1 108 ? 30.300 16.843 18.144 1.00 14.03 111 ILE B O 1
ATOM 4575 N N . VAL B 1 109 ? 28.504 17.179 16.892 1.00 13.80 112 VAL B N 1
ATOM 4576 C CA . VAL B 1 109 ? 29.203 17.988 15.886 1.00 14.16 112 VAL B CA 1
ATOM 4577 C C . VAL B 1 109 ? 29.703 19.298 16.490 1.00 14.15 112 VAL B C 1
ATOM 4578 O O . VAL B 1 109 ? 30.832 19.672 16.259 1.00 14.37 112 VAL B O 1
ATOM 4582 N N . SER B 1 110 ? 28.876 19.971 17.270 1.00 15.16 113 SER B N 1
ATOM 4583 C CA . SER B 1 110 ? 29.295 21.134 18.040 1.00 16.28 113 SER B CA 1
ATOM 4584 C C . SER B 1 110 ? 30.539 20.909 18.855 1.00 15.47 113 SER B C 1
ATOM 4585 O O . SER B 1 110 ? 31.461 21.693 18.836 1.00 14.40 113 SER B O 1
ATOM 4588 N N . ASN B 1 111 ? 30.490 19.863 19.680 1.00 17.25 114 ASN B N 1
ATOM 4589 C CA . ASN B 1 111 ? 31.608 19.516 20.495 1.00 15.51 114 ASN B CA 1
ATOM 4590 C C . ASN B 1 111 ? 32.837 19.284 19.683 1.00 16.12 114 ASN B C 1
ATOM 4591 O O . ASN B 1 111 ? 33.941 19.693 20.073 1.00 17.26 114 ASN B O 1
ATOM 4596 N N . LEU B 1 112 ? 32.678 18.528 18.623 1.00 14.57 115 LEU B N 1
ATOM 4597 C CA . LEU B 1 112 ? 33.840 18.154 17.767 1.00 14.06 115 LEU B CA 1
ATOM 4598 C C . LEU B 1 112 ? 34.505 19.411 17.219 1.00 13.84 115 LEU B C 1
ATOM 4599 O O . LEU B 1 112 ? 35.721 19.566 17.286 1.00 12.65 115 LEU B O 1
ATOM 4604 N N . MET B 1 113 ? 33.690 20.282 16.664 1.00 12.95 116 MET B N 1
ATOM 4605 C CA . MET B 1 113 ? 34.198 21.458 16.021 1.00 13.92 116 MET B CA 1
ATOM 4606 C C . MET B 1 113 ? 34.777 22.453 17.045 1.00 13.11 116 MET B C 1
ATOM 4607 O O . MET B 1 113 ? 35.727 23.167 16.712 1.00 13.59 116 MET B O 1
ATOM 4612 N N . ALA B 1 114 ? 34.260 22.443 18.265 1.00 13.85 117 ALA B N 1
ATOM 4613 C CA . ALA B 1 114 ? 34.862 23.205 19.369 1.00 15.10 117 ALA B CA 1
ATOM 4614 C C . ALA B 1 114 ? 36.200 22.642 19.739 1.00 15.35 117 ALA B C 1
ATOM 4615 O O . ALA B 1 114 ? 37.160 23.389 19.876 1.00 15.87 117 ALA B O 1
ATOM 4617 N N . THR B 1 115 ? 36.278 21.324 19.842 1.00 16.02 118 THR B N 1
ATOM 4618 C CA . THR B 1 115 ? 37.545 20.648 20.090 1.00 15.79 118 THR B CA 1
ATOM 4619 C C . THR B 1 115 ? 38.582 20.916 19.023 1.00 18.08 118 THR B C 1
ATOM 4620 O O . THR B 1 115 ? 39.745 21.111 19.328 1.00 19.00 118 THR B O 1
ATOM 4624 N N . LEU B 1 116 ? 38.162 20.933 17.751 1.00 16.76 119 LEU B N 1
ATOM 4625 C CA . LEU B 1 116 ? 39.042 21.250 16.663 1.00 15.77 119 LEU B CA 1
ATOM 4626 C C . LEU B 1 116 ? 39.350 22.742 16.519 1.00 16.23 119 LEU B C 1
ATOM 4627 O O . LEU B 1 116 ? 40.128 23.094 15.629 1.00 16.86 119 LEU B O 1
ATOM 4632 N N . GLN B 1 117 ? 38.710 23.609 17.326 1.00 15.21 120 GLN B N 1
ATOM 4633 C CA . GLN B 1 117 ? 39.037 25.018 17.443 1.00 15.90 120 GLN B CA 1
ATOM 4634 C C . GLN B 1 117 ? 38.766 25.857 16.195 1.00 15.30 120 GLN B C 1
ATOM 4635 O O . GLN B 1 117 ? 39.536 26.821 15.867 1.00 16.38 120 GLN B O 1
ATOM 4641 N N . ILE B 1 118 ? 37.654 25.557 15.518 1.00 14.29 121 ILE B N 1
ATOM 4642 C CA . ILE B 1 118 ? 37.226 26.379 14.428 1.00 15.01 121 ILE B CA 1
ATOM 4643 C C . ILE B 1 118 ? 36.700 27.715 14.992 1.00 16.51 121 ILE B C 1
ATOM 4644 O O . ILE B 1 118 ? 36.447 27.863 16.224 1.00 15.96 121 ILE B O 1
ATOM 4649 N N . ASP B 1 119 ? 36.622 28.707 14.114 1.00 16.51 122 ASP B N 1
ATOM 4650 C CA . ASP B 1 119 ? 36.400 30.101 14.502 1.00 19.06 122 ASP B CA 1
ATOM 4651 C C . ASP B 1 119 ? 35.137 30.338 15.289 1.00 17.79 122 ASP B C 1
ATOM 4652 O O . ASP B 1 119 ? 35.105 31.061 16.278 1.00 14.54 122 ASP B O 1
ATOM 4657 N N . LYS B 1 120 ? 34.053 29.715 14.843 1.00 18.31 123 LYS B N 1
ATOM 4658 C CA . LYS B 1 120 ? 32.768 29.922 15.521 1.00 18.02 123 LYS B CA 1
ATOM 4659 C C . LYS B 1 120 ? 31.857 28.747 15.315 1.00 16.81 123 LYS B C 1
ATOM 4660 O O . LYS B 1 120 ? 31.720 28.234 14.167 1.00 14.32 123 LYS B O 1
ATOM 4666 N N . ILE B 1 121 ? 31.205 28.332 16.407 1.00 15.12 124 ILE B N 1
ATOM 4667 C CA . ILE B 1 121 ? 30.116 27.363 16.328 1.00 14.68 124 ILE B CA 1
ATOM 4668 C C . ILE B 1 121 ? 28.877 27.911 17.001 1.00 14.50 124 ILE B C 1
ATOM 4669 O O . ILE B 1 121 ? 28.906 28.336 18.171 1.00 14.78 124 ILE B O 1
ATOM 4674 N N . ILE B 1 122 ? 27.754 27.879 16.303 1.00 14.22 125 ILE B N 1
ATOM 4675 C CA . ILE B 1 122 ? 26.472 28.288 16.911 1.00 14.05 125 ILE B CA 1
ATOM 4676 C C . ILE B 1 122 ? 25.601 27.056 16.889 1.00 14.35 125 ILE B C 1
ATOM 4677 O O . ILE B 1 122 ? 25.291 26.527 15.826 1.00 14.29 125 ILE B O 1
ATOM 4682 N N . VAL B 1 123 ? 25.189 26.606 18.057 1.00 14.53 126 VAL B N 1
ATOM 4683 C CA . VAL B 1 123 ? 24.307 25.435 18.205 1.00 14.23 126 VAL B CA 1
ATOM 4684 C C . VAL B 1 123 ? 22.945 25.834 18.700 1.00 14.91 126 VAL B C 1
ATOM 4685 O O . VAL B 1 123 ? 22.809 26.682 19.583 1.00 19.74 126 VAL B O 1
ATOM 4689 N N . TYR B 1 124 ? 21.908 25.250 18.123 1.00 16.12 127 TYR B N 1
ATOM 4690 C CA . TYR B 1 124 ? 20.563 25.477 18.587 1.00 15.92 127 TYR B CA 1
ATOM 4691 C C . TYR B 1 124 ? 19.854 24.166 18.850 1.00 16.41 127 TYR B C 1
ATOM 4692 O O . TYR B 1 124 ? 19.848 23.240 18.028 1.00 16.91 127 TYR B O 1
ATOM 4701 N N . THR B 1 125 ? 19.217 24.123 20.028 1.00 16.16 128 THR B N 1
ATOM 4702 C CA . THR B 1 125 ? 18.374 23.012 20.446 1.00 16.51 128 THR B CA 1
ATOM 4703 C C . THR B 1 125 ? 17.362 23.571 21.421 1.00 17.49 128 THR B C 1
ATOM 4704 O O . THR B 1 125 ? 17.679 24.496 22.137 1.00 17.93 128 THR B O 1
ATOM 4708 N N . PRO B 1 126 ? 16.130 23.067 21.410 1.00 19.26 129 PRO B N 1
ATOM 4709 C CA . PRO B 1 126 ? 15.114 23.714 22.268 1.00 20.07 129 PRO B CA 1
ATOM 4710 C C . PRO B 1 126 ? 15.291 23.534 23.773 1.00 19.60 129 PRO B C 1
ATOM 4711 O O . PRO B 1 126 ? 15.025 24.445 24.485 1.00 20.96 129 PRO B O 1
ATOM 4715 N N . PHE B 1 127 ? 15.752 22.388 24.235 1.00 20.65 130 PHE B N 1
ATOM 4716 C CA . PHE B 1 127 ? 15.981 22.171 25.667 1.00 21.02 130 PHE B CA 1
ATOM 4717 C C . PHE B 1 127 ? 17.442 22.249 26.037 1.00 18.36 130 PHE B C 1
ATOM 4718 O O . PHE B 1 127 ? 18.290 21.511 25.511 1.00 18.66 130 PHE B O 1
ATOM 4726 N N . LEU B 1 128 ? 17.726 23.084 27.023 1.00 16.06 131 LEU B N 1
ATOM 4727 C CA . LEU B 1 128 ? 19.090 23.239 27.492 1.00 15.66 131 LEU B CA 1
ATOM 4728 C C . LEU B 1 128 ? 19.160 23.349 29.042 1.00 16.07 131 LEU B C 1
ATOM 4729 O O . LEU B 1 128 ? 19.341 24.412 29.573 1.00 18.69 131 LEU B O 1
ATOM 4734 N N . SER B 1 129 ? 19.000 22.215 29.705 1.00 17.48 132 SER B N 1
ATOM 4735 C CA . SER B 1 129 ? 19.164 22.097 31.143 1.00 19.17 132 SER B CA 1
ATOM 4736 C C . SER B 1 129 ? 20.641 22.235 31.489 1.00 19.76 132 SER B C 1
ATOM 4737 O O . SER B 1 129 ? 21.514 22.142 30.608 1.00 19.20 132 SER B O 1
ATOM 4740 N N . LYS B 1 130 ? 20.914 22.486 32.769 1.00 19.28 133 LYS B N 1
ATOM 4741 C CA . LYS B 1 130 ? 22.280 22.662 33.212 1.00 19.09 133 LYS B CA 1
ATOM 4742 C C . LYS B 1 130 ? 23.087 21.383 32.953 1.00 17.83 133 LYS B C 1
ATOM 4743 O O . LYS B 1 130 ? 24.204 21.457 32.474 1.00 17.05 133 LYS B O 1
ATOM 4749 N N . LYS B 1 131 ? 22.514 20.234 33.255 1.00 17.81 134 LYS B N 1
ATOM 4750 C CA . LYS B 1 131 ? 23.236 18.970 33.040 1.00 19.18 134 LYS B CA 1
ATOM 4751 C C . LYS B 1 131 ? 23.592 18.797 31.553 1.00 19.54 134 LYS B C 1
ATOM 4752 O O . LYS B 1 131 ? 24.696 18.395 31.215 1.00 18.86 134 LYS B O 1
ATOM 4758 N N . GLN B 1 132 ? 22.646 19.136 30.685 1.00 19.58 135 GLN B N 1
ATOM 4759 C CA . GLN B 1 132 ? 22.881 19.066 29.229 1.00 18.65 135 GLN B CA 1
ATOM 4760 C C . GLN B 1 132 ? 23.931 20.067 28.781 1.00 18.49 135 GLN B C 1
ATOM 4761 O O . GLN B 1 132 ? 24.811 19.709 28.016 1.00 20.26 135 GLN B O 1
ATOM 4767 N N . ALA B 1 133 ? 23.852 21.309 29.264 1.00 18.24 136 ALA B N 1
ATOM 4768 C CA . ALA B 1 133 ? 24.760 22.350 28.846 1.00 17.17 136 ALA B CA 1
ATOM 4769 C C . ALA B 1 133 ? 26.179 22.031 29.287 1.00 19.39 136 ALA B C 1
ATOM 4770 O O . ALA B 1 133 ? 27.133 22.286 28.554 1.00 18.04 136 ALA B O 1
ATOM 4772 N N . GLU B 1 134 ? 26.316 21.376 30.429 1.00 21.20 137 GLU B N 1
ATOM 4773 C CA . GLU B 1 134 ? 27.663 21.024 30.922 1.00 22.10 137 GLU B CA 1
ATOM 4774 C C . GLU B 1 134 ? 28.290 19.810 30.291 1.00 20.92 137 GLU B C 1
ATOM 4775 O O . GLU B 1 134 ? 29.432 19.524 30.546 1.00 20.66 137 GLU B O 1
ATOM 4781 N N . MET B 1 135 ? 27.583 19.161 29.387 1.00 21.49 138 MET B N 1
ATOM 4782 C CA . MET B 1 135 ? 28.215 18.159 28.498 1.00 20.69 138 MET B CA 1
ATOM 4783 C C . MET B 1 135 ? 28.767 18.759 27.218 1.00 18.27 138 MET B C 1
ATOM 4784 O O . MET B 1 135 ? 29.339 18.036 26.425 1.00 17.16 138 MET B O 1
ATOM 4789 N N . PHE B 1 136 ? 28.589 20.057 27.011 1.00 15.83 139 PHE B N 1
ATOM 4790 C CA . PHE B 1 136 ? 29.278 20.740 25.911 1.00 16.60 139 PHE B CA 1
ATOM 4791 C C . PHE B 1 136 ? 30.719 21.021 26.271 1.00 15.88 139 PHE B C 1
ATOM 4792 O O . PHE B 1 136 ? 31.055 21.204 27.423 1.00 16.75 139 PHE B O 1
ATOM 4800 N N . VAL B 1 137 ? 31.549 21.027 25.277 1.00 15.41 140 VAL B N 1
ATOM 4801 C CA . VAL B 1 137 ? 32.955 21.364 25.411 1.00 17.30 140 VAL B CA 1
ATOM 4802 C C . VAL B 1 137 ? 33.036 22.843 25.873 1.00 17.18 140 VAL B C 1
ATOM 4803 O O . VAL B 1 137 ? 32.224 23.684 25.473 1.00 14.97 140 VAL B O 1
ATOM 4807 N N . ASP B 1 138 ? 34.044 23.108 26.694 1.00 17.48 141 ASP B N 1
ATOM 4808 C CA . ASP B 1 138 ? 34.304 24.415 27.191 1.00 18.40 141 ASP B CA 1
ATOM 4809 C C . ASP B 1 138 ? 35.108 25.158 26.130 1.00 17.05 141 ASP B C 1
ATOM 4810 O O . ASP B 1 138 ? 36.297 24.965 25.992 1.00 17.85 141 ASP B O 1
ATOM 4815 N N . TYR B 1 139 ? 34.450 26.026 25.405 1.00 15.93 142 TYR B N 1
ATOM 4816 C CA . TYR B 1 139 ? 35.068 26.798 24.353 1.00 15.71 142 TYR B CA 1
ATOM 4817 C C . TYR B 1 139 ? 34.349 28.089 24.196 1.00 16.51 142 TYR B C 1
ATOM 4818 O O . TYR B 1 139 ? 33.114 28.097 24.006 1.00 18.16 142 TYR B O 1
ATOM 4827 N N . ASP B 1 140 ? 35.075 29.195 24.286 1.00 18.71 143 ASP B N 1
ATOM 4828 C CA . ASP B 1 140 ? 34.415 30.522 24.264 1.00 20.67 143 ASP B CA 1
ATOM 4829 C C . ASP B 1 140 ? 33.626 30.835 22.972 1.00 19.91 143 ASP B C 1
ATOM 4830 O O . ASP B 1 140 ? 32.640 31.524 23.013 1.00 22.58 143 ASP B O 1
ATOM 4835 N N . ASN B 1 141 ? 33.996 30.264 21.835 1.00 19.73 144 ASN B N 1
ATOM 4836 C CA . ASN B 1 141 ? 33.240 30.497 20.583 1.00 20.07 144 ASN B CA 1
ATOM 4837 C C . ASN B 1 141 ? 32.258 29.351 20.170 1.00 16.74 144 ASN B C 1
ATOM 4838 O O . ASN B 1 141 ? 31.960 29.184 18.987 1.00 13.99 144 ASN B O 1
ATOM 4843 N N . LEU B 1 142 ? 31.878 28.522 21.133 1.00 15.76 145 LEU B N 1
ATOM 4844 C CA . LEU B 1 142 ? 30.742 27.605 21.026 1.00 15.72 145 LEU B CA 1
ATOM 4845 C C . LEU B 1 142 ? 29.563 28.249 21.718 1.00 14.94 145 LEU B C 1
ATOM 4846 O O . LEU B 1 142 ? 29.482 28.311 22.934 1.00 17.13 145 LEU B O 1
ATOM 4851 N N . LEU B 1 143 ? 28.648 28.745 20.903 1.00 16.33 146 LEU B N 1
ATOM 4852 C CA . LEU B 1 143 ? 27.608 29.705 21.271 1.00 16.17 146 LEU B CA 1
ATOM 4853 C C . LEU B 1 143 ? 26.189 29.172 21.053 1.00 17.79 146 LEU B C 1
ATOM 4854 O O . LEU B 1 143 ? 25.943 28.372 20.152 1.00 17.20 146 LEU B O 1
ATOM 4859 N N . TYR B 1 144 ? 25.273 29.627 21.903 1.00 18.40 147 TYR B N 1
ATOM 4860 C CA . TYR B 1 144 ? 23.864 29.310 21.842 1.00 19.18 147 TYR B CA 1
ATOM 4861 C C . TYR B 1 144 ? 23.050 30.652 21.676 1.00 21.99 147 TYR B C 1
ATOM 4862 O O . TYR B 1 144 ? 23.356 31.627 22.363 1.00 21.09 147 TYR B O 1
ATOM 4871 N N . PRO B 1 145 ? 22.071 30.711 20.722 1.00 21.75 148 PRO B N 1
ATOM 4872 C CA . PRO B 1 145 ? 21.319 31.927 20.486 1.00 23.19 148 PRO B CA 1
ATOM 4873 C C . PRO B 1 145 ? 20.174 32.063 21.476 1.00 25.68 148 PRO B C 1
ATOM 4874 O O . PRO B 1 145 ? 19.411 31.120 21.688 1.00 25.74 148 PRO B O 1
ATOM 4878 N N . LEU B 1 146 ? 20.128 33.224 22.137 1.00 33.16 149 LEU B N 1
ATOM 4879 C CA . LEU B 1 146 ? 19.092 33.596 23.118 1.00 33.84 149 LEU B CA 1
ATOM 4880 C C . LEU B 1 146 ? 18.475 34.907 22.654 1.00 33.64 149 LEU B C 1
ATOM 4881 O O . LEU B 1 146 ? 19.114 35.707 21.965 1.00 35.55 149 LEU B O 1
ATOM 4886 N N . VAL B 1 147 ? 17.231 35.139 23.048 1.00 34.75 150 VAL B N 1
ATOM 4887 C CA . VAL B 1 147 ? 16.621 36.487 22.876 1.00 39.77 150 VAL B CA 1
ATOM 4888 C C . VAL B 1 147 ? 16.416 37.129 24.253 1.00 37.31 150 VAL B C 1
ATOM 4889 O O . VAL B 1 147 ? 15.686 36.607 25.096 1.00 38.27 150 VAL B O 1
ATOM 4893 N N . GLU B 1 148 ? 17.105 38.234 24.474 1.00 42.30 151 GLU B N 1
ATOM 4894 C CA . GLU B 1 148 ? 17.054 38.972 25.753 1.00 48.84 151 GLU B CA 1
ATOM 4895 C C . GLU B 1 148 ? 16.682 40.403 25.450 1.00 48.52 151 GLU B C 1
ATOM 4896 O O . GLU B 1 148 ? 17.410 41.079 24.696 1.00 50.91 151 GLU B O 1
ATOM 4902 N N . ASN B 1 149 ? 15.535 40.827 25.978 1.00 58.32 152 ASN B N 1
ATOM 4903 C CA . ASN B 1 149 ? 14.997 42.188 25.776 1.00 66.14 152 ASN B CA 1
ATOM 4904 C C . ASN B 1 149 ? 14.886 42.525 24.308 1.00 63.65 152 ASN B C 1
ATOM 4905 O O . ASN B 1 149 ? 15.393 43.563 23.847 1.00 76.19 152 ASN B O 1
ATOM 4910 N N . GLY B 1 150 ? 14.290 41.592 23.574 1.00 58.96 153 GLY B N 1
ATOM 4911 C CA . GLY B 1 150 ? 14.119 41.734 22.142 1.00 60.63 153 GLY B CA 1
ATOM 4912 C C . GLY B 1 150 ? 15.354 41.735 21.255 1.00 62.96 153 GLY B C 1
ATOM 4913 O O . GLY B 1 150 ? 15.237 42.072 20.081 1.00 65.51 153 GLY B O 1
ATOM 4914 N N . ASN B 1 151 ? 16.525 41.373 21.791 1.00 61.02 154 ASN B N 1
ATOM 4915 C CA . ASN B 1 151 ? 17.764 41.335 21.017 1.00 57.43 154 ASN B CA 1
ATOM 4916 C C . ASN B 1 151 ? 18.364 39.925 21.011 1.00 52.47 154 ASN B C 1
ATOM 4917 O O . ASN B 1 151 ? 18.304 39.209 22.032 1.00 46.26 154 ASN B O 1
ATOM 4922 N N . LEU B 1 152 ? 18.965 39.561 19.867 1.00 45.92 155 LEU B N 1
ATOM 4923 C CA . LEU B 1 152 ? 19.749 38.330 19.726 1.00 42.88 155 LEU B CA 1
ATOM 4924 C C . LEU B 1 152 ? 21.059 38.404 20.513 1.00 40.20 155 LEU B C 1
ATOM 4925 O O . LEU B 1 152 ? 21.878 39.306 20.289 1.00 43.70 155 LEU B O 1
ATOM 4930 N N . VAL B 1 153 ? 21.240 37.453 21.424 1.00 37.79 156 VAL B N 1
ATOM 4931 C CA . VAL B 1 153 ? 22.477 37.294 22.169 1.00 34.80 156 VAL B CA 1
ATOM 4932 C C . VAL B 1 153 ? 22.996 35.876 21.870 1.00 30.37 156 VAL B C 1
ATOM 4933 O O . VAL B 1 153 ? 22.270 34.879 22.011 1.00 28.20 156 VAL B O 1
ATOM 4937 N N . LEU B 1 154 ? 24.252 35.814 21.463 1.00 26.14 157 LEU B N 1
ATOM 4938 C CA . LEU B 1 154 ? 24.990 34.567 21.304 1.00 25.78 157 LEU B CA 1
ATOM 4939 C C . LEU B 1 154 ? 25.824 34.400 22.531 1.00 24.44 157 LEU B C 1
ATOM 4940 O O . LEU B 1 154 ? 26.729 35.185 22.783 1.00 26.14 157 LEU B O 1
ATOM 4945 N N . LYS B 1 155 ? 25.495 33.384 23.311 1.00 22.70 158 LYS B N 1
ATOM 4946 C CA . LYS B 1 155 ? 26.095 33.165 24.607 1.00 22.38 158 LYS B CA 1
ATOM 4947 C C . LYS B 1 155 ? 26.797 31.814 24.630 1.00 20.49 158 LYS B C 1
ATOM 4948 O O . LYS B 1 155 ? 26.297 30.819 24.084 1.00 19.34 158 LYS B O 1
ATOM 4954 N N . LYS B 1 156 ? 27.896 31.762 25.351 1.00 18.07 159 LYS B N 1
ATOM 4955 C CA . LYS B 1 156 ? 28.707 30.534 25.491 1.00 19.60 159 LYS B CA 1
ATOM 4956 C C . LYS B 1 156 ? 27.809 29.429 26.015 1.00 18.33 159 LYS B C 1
ATOM 4957 O O . LYS B 1 156 ? 27.117 29.617 27.047 1.00 17.40 159 LYS B O 1
ATOM 4963 N N . VAL B 1 157 ? 27.733 28.316 25.282 1.00 17.86 160 VAL B N 1
ATOM 4964 C CA . VAL B 1 157 ? 26.604 27.391 25.465 1.00 17.48 160 VAL B CA 1
ATOM 4965 C C . VAL B 1 157 ? 26.549 26.873 26.935 1.00 17.17 160 VAL B C 1
ATOM 4966 O O . VAL B 1 157 ? 25.479 26.714 27.484 1.00 15.04 160 VAL B O 1
ATOM 4970 N N . ARG B 1 158 ? 27.716 26.650 27.534 1.00 17.97 161 ARG B N 1
ATOM 4971 C CA . ARG B 1 158 ? 27.784 26.108 28.891 1.00 20.01 161 ARG B CA 1
ATOM 4972 C C . ARG B 1 158 ? 27.174 27.041 29.958 1.00 20.64 161 ARG B C 1
ATOM 4973 O O . ARG B 1 158 ? 26.835 26.583 31.030 1.00 22.45 161 ARG B O 1
ATOM 4981 N N . GLU B 1 159 ? 26.993 28.320 29.639 1.00 22.49 162 GLU B N 1
ATOM 4982 C CA . GLU B 1 159 ? 26.406 29.314 30.544 1.00 23.64 162 GLU B CA 1
ATOM 4983 C C . GLU B 1 159 ? 25.002 29.722 30.159 1.00 23.52 162 GLU B C 1
ATOM 4984 O O . GLU B 1 159 ? 24.401 30.535 30.812 1.00 22.89 162 GLU B O 1
ATOM 4990 N N . ALA B 1 160 ? 24.452 29.123 29.111 1.00 22.84 163 ALA B N 1
ATOM 4991 C CA . ALA B 1 160 ? 23.171 29.553 28.544 1.00 21.30 163 ALA B CA 1
ATOM 4992 C C . ALA B 1 160 ? 21.985 28.703 29.029 1.00 21.02 163 ALA B C 1
ATOM 4993 O O . ALA B 1 160 ? 20.893 28.824 28.517 1.00 19.97 163 ALA B O 1
ATOM 4995 N N . TYR B 1 161 ? 22.202 27.854 30.032 1.00 20.10 164 TYR B N 1
ATOM 4996 C CA . TYR B 1 161 ? 21.189 26.857 30.434 1.00 19.59 164 TYR B CA 1
ATOM 4997 C C . TYR B 1 161 ? 20.011 27.514 31.151 1.00 20.73 164 TYR B C 1
ATOM 4998 O O . TYR B 1 161 ? 20.101 28.650 31.644 1.00 17.87 164 TYR B O 1
ATOM 5007 N N . ARG B 1 162 ? 18.953 26.756 31.272 1.00 21.67 165 ARG B N 1
ATOM 5008 C CA . ARG B 1 162 ? 17.762 27.205 31.970 1.00 23.28 165 ARG B CA 1
ATOM 5009 C C . ARG B 1 162 ? 17.077 25.946 32.514 1.00 23.98 165 ARG B C 1
ATOM 5010 O O . ARG B 1 162 ? 17.634 24.843 32.420 1.00 21.64 165 ARG B O 1
ATOM 5018 N N . ASP B 1 163 ? 15.888 26.096 33.072 1.00 23.77 166 ASP B N 1
ATOM 5019 C CA . ASP B 1 163 ? 15.232 25.053 33.855 1.00 25.14 166 ASP B CA 1
ATOM 5020 C C . ASP B 1 163 ? 14.410 24.164 32.962 1.00 24.09 166 ASP B C 1
ATOM 5021 O O . ASP B 1 163 ? 13.180 24.042 33.129 1.00 23.76 166 ASP B O 1
ATOM 5026 N N . ASP B 1 164 ? 15.065 23.572 31.974 1.00 20.31 167 ASP B N 1
ATOM 5027 C CA . ASP B 1 164 ? 14.387 22.810 30.954 1.00 20.32 167 ASP B CA 1
ATOM 5028 C C . ASP B 1 164 ? 14.429 21.364 31.315 1.00 19.03 167 ASP B C 1
ATOM 5029 O O . ASP B 1 164 ? 15.303 20.927 32.058 1.00 19.15 167 ASP B O 1
ATOM 5034 N N . PRO B 1 165 ? 13.561 20.588 30.705 1.00 19.23 168 PRO B N 1
ATOM 5035 C CA . PRO B 1 165 ? 13.696 19.136 30.880 1.00 19.93 168 PRO B CA 1
ATOM 5036 C C . PRO B 1 165 ? 14.926 18.602 30.162 1.00 20.50 168 PRO B C 1
ATOM 5037 O O . PRO B 1 165 ? 15.544 19.309 29.358 1.00 20.12 168 PRO B O 1
ATOM 5041 N N . ILE B 1 166 ? 15.255 17.352 30.422 1.00 22.76 169 ILE B N 1
ATOM 5042 C CA . ILE B 1 166 ? 16.471 16.685 29.897 1.00 26.02 169 ILE B CA 1
ATOM 5043 C C . ILE B 1 166 ? 15.938 15.491 29.079 1.00 23.23 169 ILE B C 1
ATOM 5044 O O . ILE B 1 166 ? 14.929 14.873 29.443 1.00 19.79 169 ILE B O 1
ATOM 5049 N N . LYS B 1 167 ? 16.549 15.261 27.916 1.00 21.09 170 LYS B N 1
ATOM 5050 C CA . LYS B 1 167 ? 16.253 14.130 27.039 1.00 17.76 170 LYS B CA 1
ATOM 5051 C C . LYS B 1 167 ? 17.420 13.114 27.148 1.00 16.47 170 LYS B C 1
ATOM 5052 O O . LYS B 1 167 ? 18.588 13.507 27.046 1.00 16.17 170 LYS B O 1
ATOM 5058 N N . ILE B 1 168 ? 17.081 11.850 27.347 1.00 14.90 171 ILE B N 1
ATOM 5059 C CA . ILE B 1 168 ? 18.058 10.793 27.484 1.00 18.85 171 ILE B CA 1
ATOM 5060 C C . ILE B 1 168 ? 17.773 9.695 26.481 1.00 17.49 171 ILE B C 1
ATOM 5061 O O . ILE B 1 168 ? 16.675 9.145 26.463 1.00 19.16 171 ILE B O 1
ATOM 5066 N N . ASN B 1 169 ? 18.759 9.412 25.623 1.00 15.84 172 ASN B N 1
ATOM 5067 C CA . ASN B 1 169 ? 18.722 8.206 24.789 1.00 14.24 172 ASN B CA 1
ATOM 5068 C C . ASN B 1 169 ? 19.642 7.138 25.351 1.00 14.18 172 ASN B C 1
ATOM 5069 O O . ASN B 1 169 ? 20.695 7.433 25.947 1.00 12.95 172 ASN B O 1
ATOM 5074 N N . ARG B 1 170 ? 19.298 5.893 25.047 1.00 14.76 173 ARG B N 1
ATOM 5075 C CA . ARG B 1 170 ? 20.030 4.780 25.576 1.00 16.10 173 ARG B CA 1
ATOM 5076 C C . ARG B 1 170 ? 20.697 4.023 24.456 1.00 16.35 173 ARG B C 1
ATOM 5077 O O . ARG B 1 170 ? 20.067 3.614 23.470 1.00 15.03 173 ARG B O 1
ATOM 5085 N N . ILE B 1 171 ? 22.016 3.904 24.579 1.00 15.18 174 ILE B N 1
ATOM 5086 C CA . ILE B 1 171 ? 22.841 3.361 23.534 1.00 15.12 174 ILE B CA 1
ATOM 5087 C C . ILE B 1 171 ? 23.403 2.020 23.966 1.00 15.72 174 ILE B C 1
ATOM 5088 O O . ILE B 1 171 ? 24.087 1.932 25.002 1.00 19.15 174 ILE B O 1
ATOM 5093 N N . PHE B 1 172 ? 23.176 0.987 23.161 1.00 14.38 175 PHE B N 1
ATOM 5094 C CA . PHE B 1 172 ? 23.632 -0.356 23.490 1.00 13.88 175 PHE B CA 1
ATOM 5095 C C . PHE B 1 172 ? 24.697 -0.774 22.539 1.00 12.73 175 PHE B C 1
ATOM 5096 O O . PHE B 1 172 ? 24.410 -1.071 21.370 1.00 12.13 175 PHE B O 1
ATOM 5104 N N . GLU B 1 173 ? 25.946 -0.687 23.020 1.00 11.48 176 GLU B N 1
ATOM 5105 C CA . GLU B 1 173 ? 27.127 -0.929 22.204 1.00 13.24 176 GLU B CA 1
ATOM 5106 C C . GLU B 1 173 ? 27.526 -2.363 22.322 1.00 13.77 176 GLU B C 1
ATOM 5107 O O . GLU B 1 173 ? 27.604 -2.912 23.399 1.00 13.40 176 GLU B O 1
ATOM 5113 N N . PHE B 1 174 ? 27.844 -2.985 21.209 1.00 16.12 177 PHE B N 1
ATOM 5114 C CA . PHE B 1 174 ? 28.415 -4.317 21.237 1.00 17.05 177 PHE B CA 1
ATOM 5115 C C . PHE B 1 174 ? 29.560 -4.413 20.241 1.00 18.57 177 PHE B C 1
ATOM 5116 O O . PHE B 1 174 ? 29.594 -3.712 19.257 1.00 19.24 177 PHE B O 1
ATOM 5124 N N . LYS B 1 175 ? 30.418 -5.386 20.489 1.00 22.18 178 LYS B N 1
ATOM 5125 C CA . LYS B 1 175 ? 31.571 -5.669 19.687 1.00 22.06 178 LYS B CA 1
ATOM 5126 C C . LYS B 1 175 ? 31.474 -6.970 18.949 1.00 21.62 178 LYS B C 1
ATOM 5127 O O . LYS B 1 175 ? 30.829 -7.931 19.408 1.00 22.07 178 LYS B O 1
ATOM 5133 N N . LYS B 1 176 ? 32.125 -7.008 17.785 1.00 23.05 179 LYS B N 1
ATOM 5134 C CA . LYS B 1 176 ? 32.381 -8.243 17.056 1.00 24.28 179 LYS B CA 1
ATOM 5135 C C . LYS B 1 176 ? 32.871 -9.310 18.030 1.00 24.83 179 LYS B C 1
ATOM 5136 O O . LYS B 1 176 ? 33.808 -9.052 18.778 1.00 24.06 179 LYS B O 1
ATOM 5142 N N . GLY B 1 177 ? 32.242 -10.481 18.022 1.00 23.60 180 GLY B N 1
ATOM 5143 C CA . GLY B 1 177 ? 32.659 -11.602 18.885 1.00 24.33 180 GLY B CA 1
ATOM 5144 C C . GLY B 1 177 ? 31.760 -11.802 20.081 1.00 24.52 180 GLY B C 1
ATOM 5145 O O . GLY B 1 177 ? 31.819 -12.855 20.713 1.00 23.88 180 GLY B O 1
ATOM 5146 N N . LEU B 1 178 ? 30.940 -10.798 20.414 1.00 24.19 181 LEU B N 1
ATOM 5147 C CA . LEU B 1 178 ? 29.964 -10.943 21.473 1.00 23.22 181 LEU B CA 1
ATOM 5148 C C . LEU B 1 178 ? 29.087 -12.133 21.113 1.00 22.89 181 LEU B C 1
ATOM 5149 O O . LEU B 1 178 ? 28.724 -12.325 19.936 1.00 22.23 181 LEU B O 1
ATOM 5154 N N . LYS B 1 179 ? 28.748 -12.932 22.107 1.00 22.71 182 LYS B N 1
ATOM 5155 C CA . LYS B 1 179 ? 27.928 -14.112 21.858 1.00 25.07 182 LYS B CA 1
ATOM 5156 C C . LYS B 1 179 ? 27.016 -14.518 23.002 1.00 20.82 182 LYS B C 1
ATOM 5157 O O . LYS B 1 179 ? 27.262 -14.224 24.179 1.00 21.05 182 LYS B O 1
ATOM 5163 N N . PHE B 1 180 ? 25.926 -15.166 22.618 1.00 19.54 183 PHE B N 1
ATOM 5164 C CA . PHE B 1 180 ? 24.886 -15.554 23.572 1.00 19.99 183 PHE B CA 1
ATOM 5165 C C . PHE B 1 180 ? 24.001 -16.615 22.911 1.00 22.03 183 PHE B C 1
ATOM 5166 O O . PHE B 1 180 ? 24.168 -16.927 21.718 1.00 21.57 183 PHE B O 1
ATOM 5174 N N . LYS B 1 181 ? 23.104 -17.192 23.708 1.00 22.76 184 LYS B N 1
ATOM 5175 C CA . LYS B 1 181 ? 22.253 -18.281 23.221 1.00 25.41 184 LYS B CA 1
ATOM 5176 C C . LYS B 1 181 ? 20.780 -17.873 23.267 1.00 23.09 184 LYS B C 1
ATOM 5177 O O . LYS B 1 181 ? 20.307 -17.362 24.269 1.00 22.71 184 LYS B O 1
ATOM 5183 N N . LEU B 1 182 ? 20.100 -18.074 22.161 1.00 22.30 185 LEU B N 1
ATOM 5184 C CA . LEU B 1 182 ? 18.694 -17.826 22.058 1.00 23.70 185 LEU B CA 1
ATOM 5185 C C . LEU B 1 182 ? 18.001 -19.031 21.408 1.00 23.47 185 LEU B C 1
ATOM 5186 O O . LEU B 1 182 ? 18.185 -19.338 20.235 1.00 21.92 185 LEU B O 1
ATOM 5191 N N . ASN B 1 183 ? 17.179 -19.701 22.196 1.00 25.25 186 ASN B N 1
ATOM 5192 C CA . ASN B 1 183 ? 16.346 -20.820 21.759 1.00 25.86 186 ASN B CA 1
ATOM 5193 C C . ASN B 1 183 ? 17.213 -21.929 21.145 1.00 26.54 186 ASN B C 1
ATOM 5194 O O . ASN B 1 183 ? 16.941 -22.442 20.060 1.00 25.79 186 ASN B O 1
ATOM 5199 N N . GLY B 1 184 ? 18.313 -22.229 21.828 1.00 27.51 187 GLY B N 1
ATOM 5200 C CA . GLY B 1 184 ? 19.285 -23.212 21.368 1.00 30.55 187 GLY B CA 1
ATOM 5201 C C . GLY B 1 184 ? 20.394 -22.746 20.421 1.00 29.67 187 GLY B C 1
ATOM 5202 O O . GLY B 1 184 ? 21.405 -23.436 20.301 1.00 25.99 187 GLY B O 1
ATOM 5203 N N . GLU B 1 185 ? 20.198 -21.614 19.736 1.00 28.86 188 GLU B N 1
ATOM 5204 C CA . GLU B 1 185 ? 21.148 -21.148 18.716 1.00 29.35 188 GLU B CA 1
ATOM 5205 C C . GLU B 1 185 ? 22.131 -20.188 19.363 1.00 28.38 188 GLU B C 1
ATOM 5206 O O . GLU B 1 185 ? 21.731 -19.264 20.090 1.00 28.39 188 GLU B O 1
ATOM 5212 N N . GLU B 1 186 ? 23.409 -20.431 19.140 1.00 26.78 189 GLU B N 1
ATOM 5213 C CA . GLU B 1 186 ? 24.420 -19.510 19.599 1.00 28.86 189 GLU B CA 1
ATOM 5214 C C . GLU B 1 186 ? 24.546 -18.417 18.530 1.00 29.03 189 GLU B C 1
ATOM 5215 O O . GLU B 1 186 ? 24.720 -18.705 17.358 1.00 28.64 189 GLU B O 1
ATOM 5221 N N . ILE B 1 187 ? 24.354 -17.178 18.952 1.00 25.35 190 ILE B N 1
ATOM 5222 C CA . ILE B 1 187 ? 24.405 -16.045 18.064 1.00 25.29 190 ILE B CA 1
ATOM 5223 C C . ILE B 1 187 ? 25.689 -15.320 18.378 1.00 25.32 190 ILE B C 1
ATOM 5224 O O . ILE B 1 187 ? 25.985 -15.051 19.548 1.00 26.30 190 ILE B O 1
ATOM 5229 N N . THR B 1 188 ? 26.443 -14.997 17.333 1.00 23.71 191 THR B N 1
ATOM 5230 C CA . THR B 1 188 ? 27.690 -14.284 17.477 1.00 23.54 191 THR B CA 1
ATOM 5231 C C . THR B 1 188 ? 27.612 -12.996 16.654 1.00 20.68 191 THR B C 1
ATOM 5232 O O . THR B 1 188 ? 27.262 -13.023 15.492 1.00 21.70 191 THR B O 1
ATOM 5236 N N . ALA B 1 189 ? 27.912 -11.874 17.273 1.00 20.25 192 ALA B N 1
ATOM 5237 C CA . ALA B 1 189 ? 28.079 -10.606 16.542 1.00 21.60 192 ALA B CA 1
ATOM 5238 C C . ALA B 1 189 ? 29.258 -10.674 15.556 1.00 22.25 192 ALA B C 1
ATOM 5239 O O . ALA B 1 189 ? 30.393 -10.953 15.933 1.00 22.21 192 ALA B O 1
ATOM 5241 N N . LYS B 1 190 ? 28.975 -10.340 14.318 1.00 24.47 193 LYS B N 1
ATOM 5242 C CA . LYS B 1 190 ? 29.954 -10.297 13.242 1.00 26.65 193 LYS B CA 1
ATOM 5243 C C . LYS B 1 190 ? 30.519 -8.864 12.997 1.00 27.82 193 LYS B C 1
ATOM 5244 O O . LYS B 1 190 ? 31.504 -8.690 12.259 1.00 24.02 193 LYS B O 1
ATOM 5250 N N . GLN B 1 191 ? 29.884 -7.861 13.610 1.00 24.89 194 GLN B N 1
ATOM 5251 C CA . GLN B 1 191 ? 30.286 -6.455 13.494 1.00 23.09 194 GLN B CA 1
ATOM 5252 C C . GLN B 1 191 ? 30.140 -5.769 14.858 1.00 19.86 194 GLN B C 1
ATOM 5253 O O . GLN B 1 191 ? 29.373 -6.201 15.692 1.00 17.34 194 GLN B O 1
ATOM 5259 N N . SER B 1 192 ? 30.910 -4.719 15.057 1.00 17.69 195 SER B N 1
ATOM 5260 C CA . SER B 1 192 ? 30.793 -3.868 16.229 1.00 17.88 195 SER B CA 1
ATOM 5261 C C . SER B 1 192 ? 29.889 -2.722 15.807 1.00 17.40 195 SER B C 1
ATOM 5262 O O . SER B 1 192 ? 30.198 -2.011 14.870 1.00 17.91 195 SER B O 1
ATOM 5265 N N . THR B 1 193 ? 28.792 -2.525 16.494 1.00 16.42 196 THR B N 1
ATOM 5266 C CA . THR B 1 193 ? 27.935 -1.388 16.201 1.00 15.16 196 THR B CA 1
ATOM 5267 C C . THR B 1 193 ? 27.090 -1.117 17.469 1.00 14.16 196 THR B C 1
ATOM 5268 O O . THR B 1 193 ? 27.460 -1.568 18.542 1.00 12.58 196 THR B O 1
ATOM 5272 N N . ARG B 1 194 ? 25.958 -0.436 17.305 1.00 13.84 197 ARG B N 1
ATOM 5273 C CA . ARG B 1 194 ? 25.151 -0.010 18.444 1.00 14.02 197 ARG B CA 1
ATOM 5274 C C . ARG B 1 194 ? 23.696 0.074 18.083 1.00 15.57 197 ARG B C 1
ATOM 5275 O O . ARG B 1 194 ? 23.343 0.348 16.897 1.00 15.13 197 ARG B O 1
ATOM 5283 N N . PHE B 1 195 ? 22.857 -0.173 19.094 1.00 15.02 198 PHE B N 1
ATOM 5284 C CA . PHE B 1 195 ? 21.433 -0.109 18.972 1.00 14.85 198 PHE B CA 1
ATOM 5285 C C . PHE B 1 195 ? 20.972 1.025 19.856 1.00 15.03 198 PHE B C 1
ATOM 5286 O O . PHE B 1 195 ? 21.332 1.064 21.042 1.00 14.48 198 PHE B O 1
ATOM 5294 N N . ILE B 1 196 ? 20.151 1.912 19.292 1.00 13.33 199 ILE B N 1
ATOM 5295 C CA . ILE B 1 196 ? 19.706 3.101 19.972 1.00 13.53 199 ILE B CA 1
ATOM 5296 C C . ILE B 1 196 ? 18.264 3.035 20.310 1.00 14.33 199 ILE B C 1
ATOM 5297 O O . ILE B 1 196 ? 17.413 2.853 19.447 1.00 13.62 199 ILE B O 1
ATOM 5302 N N . VAL B 1 197 ? 17.984 3.256 21.582 1.00 15.17 200 VAL B N 1
ATOM 5303 C CA . VAL B 1 197 ? 16.636 3.445 22.064 1.00 16.43 200 VAL B CA 1
ATOM 5304 C C . VAL B 1 197 ? 16.376 4.924 22.147 1.00 16.15 200 VAL B C 1
ATOM 5305 O O . VAL B 1 197 ? 16.962 5.624 22.963 1.00 16.90 200 VAL B O 1
ATOM 5309 N N . ALA B 1 198 ? 15.460 5.394 21.316 1.00 16.59 201 ALA B N 1
ATOM 5310 C CA . ALA B 1 198 ? 15.284 6.796 21.089 1.00 15.39 201 ALA B CA 1
ATOM 5311 C C . ALA B 1 198 ? 14.081 7.322 21.861 1.00 16.84 201 ALA B C 1
ATOM 5312 O O . ALA B 1 198 ? 12.936 6.901 21.639 1.00 15.34 201 ALA B O 1
ATOM 5314 N N . SER B 1 199 ? 14.338 8.307 22.707 1.00 13.99 202 SER B N 1
ATOM 5315 C CA . SER B 1 199 ? 13.293 9.042 23.342 1.00 15.11 202 SER B CA 1
ATOM 5316 C C . SER B 1 199 ? 12.772 10.133 22.382 1.00 16.33 202 SER B C 1
ATOM 5317 O O . SER B 1 199 ? 13.531 10.704 21.641 1.00 16.42 202 SER B O 1
ATOM 5320 N N . ARG B 1 200 ? 11.456 10.349 22.350 1.00 15.86 203 ARG B N 1
ATOM 5321 C CA . ARG B 1 200 ? 10.828 11.441 21.613 1.00 16.89 203 ARG B CA 1
ATOM 5322 C C . ARG B 1 200 ? 9.847 12.166 22.554 1.00 18.90 203 ARG B C 1
ATOM 5323 O O . ARG B 1 200 ? 8.617 11.996 22.465 1.00 18.67 203 ARG B O 1
ATOM 5331 N N . PRO B 1 201 ? 10.372 12.978 23.471 1.00 19.49 204 PRO B N 1
ATOM 5332 C CA . PRO B 1 201 ? 9.467 13.469 24.497 1.00 19.45 204 PRO B CA 1
ATOM 5333 C C . PRO B 1 201 ? 8.412 14.352 23.869 1.00 20.67 204 PRO B C 1
ATOM 5334 O O . PRO B 1 201 ? 8.720 15.113 22.920 1.00 18.83 204 PRO B O 1
ATOM 5338 N N . GLU B 1 202 ? 7.178 14.225 24.346 1.00 18.42 205 GLU B N 1
ATOM 5339 C CA . GLU B 1 202 ? 6.020 14.907 23.718 1.00 20.24 205 GLU B CA 1
ATOM 5340 C C . GLU B 1 202 ? 6.253 16.424 23.551 1.00 18.63 205 GLU B C 1
ATOM 5341 O O . GLU B 1 202 ? 5.951 16.998 22.509 1.00 18.83 205 GLU B O 1
ATOM 5347 N N . ALA B 1 203 ? 6.828 17.061 24.591 1.00 17.46 206 ALA B N 1
ATOM 5348 C CA . ALA B 1 203 ? 7.017 18.500 24.611 1.00 16.62 206 ALA B CA 1
ATOM 5349 C C . ALA B 1 203 ? 8.209 19.039 23.740 1.00 17.23 206 ALA B C 1
ATOM 5350 O O . ALA B 1 203 ? 8.303 20.259 23.515 1.00 15.86 206 ALA B O 1
ATOM 5352 N N . LEU B 1 204 ? 9.087 18.157 23.239 1.00 16.48 207 LEU B N 1
ATOM 5353 C CA . LEU B 1 204 ? 10.320 18.585 22.585 1.00 17.65 207 LEU B CA 1
ATOM 5354 C C . LEU B 1 204 ? 10.094 18.519 21.089 1.00 16.25 207 LEU B C 1
ATOM 5355 O O . LEU B 1 204 ? 9.887 17.432 20.520 1.00 17.03 207 LEU B O 1
ATOM 5360 N N . ARG B 1 205 ? 10.075 19.674 20.469 1.00 15.28 208 ARG B N 1
ATOM 5361 C CA . ARG B 1 205 ? 9.785 19.782 19.051 1.00 16.02 208 ARG B CA 1
ATOM 5362 C C . ARG B 1 205 ? 11.064 20.046 18.236 1.00 15.43 208 ARG B C 1
ATOM 5363 O O . ARG B 1 205 ? 12.034 20.707 18.685 1.00 15.76 208 ARG B O 1
ATOM 5371 N N . ILE B 1 206 ? 11.065 19.514 17.034 1.00 15.19 209 ILE B N 1
ATOM 5372 C CA . ILE B 1 206 ? 12.194 19.676 16.151 1.00 16.58 209 ILE B CA 1
ATOM 5373 C C . ILE B 1 206 ? 11.957 20.956 15.383 1.00 17.13 209 ILE B C 1
ATOM 5374 O O . ILE B 1 206 ? 11.320 20.968 14.314 1.00 17.47 209 ILE B O 1
ATOM 5379 N N . GLU B 1 207 ? 12.354 22.059 16.021 1.00 17.75 210 GLU B N 1
ATOM 5380 C CA . GLU B 1 207 ? 12.068 23.379 15.521 1.00 16.96 210 GLU B CA 1
ATOM 5381 C C . GLU B 1 207 ? 12.988 24.416 16.116 1.00 17.16 210 GLU B C 1
ATOM 5382 O O . GLU B 1 207 ? 13.586 24.165 17.143 1.00 19.24 210 GLU B O 1
ATOM 5388 N N . ILE B 1 208 ? 13.075 25.564 15.457 1.00 17.21 211 ILE B N 1
ATOM 5389 C CA . ILE B 1 208 ? 13.605 26.767 16.056 1.00 19.42 211 ILE B CA 1
ATOM 5390 C C . ILE B 1 208 ? 12.391 27.521 16.615 1.00 20.70 211 ILE B C 1
ATOM 5391 O O . ILE B 1 208 ? 11.452 27.807 15.897 1.00 18.18 211 ILE B O 1
ATOM 5396 N N . LYS B 1 209 ? 12.418 27.835 17.899 1.00 23.17 212 LYS B N 1
ATOM 5397 C CA . LYS B 1 209 ? 11.293 28.549 18.528 1.00 27.04 212 LYS B CA 1
ATOM 5398 C C . LYS B 1 209 ? 11.186 29.935 17.966 1.00 24.86 212 LYS B C 1
ATOM 5399 O O . LYS B 1 209 ? 12.199 30.511 17.549 1.00 23.34 212 LYS B O 1
ATOM 5405 N N . ASP B 1 210 ? 9.954 30.488 17.972 1.00 28.11 213 ASP B N 1
ATOM 5406 C CA . ASP B 1 210 ? 9.654 31.810 17.351 1.00 27.04 213 ASP B CA 1
ATOM 5407 C C . ASP B 1 210 ? 10.604 32.943 17.729 1.00 26.18 213 ASP B C 1
ATOM 5408 O O . ASP B 1 210 ? 10.996 33.721 16.861 1.00 26.21 213 ASP B O 1
ATOM 5413 N N . ASP B 1 211 ? 10.974 33.022 18.999 1.00 29.02 214 ASP B N 1
ATOM 5414 C CA . ASP B 1 211 ? 11.862 34.105 19.452 1.00 29.89 214 ASP B CA 1
ATOM 5415 C C . ASP B 1 211 ? 13.191 34.134 18.649 1.00 27.49 214 ASP B C 1
ATOM 5416 O O . ASP B 1 211 ? 13.512 35.126 18.024 1.00 25.60 214 ASP B O 1
ATOM 5421 N N . VAL B 1 212 ? 13.881 33.000 18.569 1.00 25.18 215 VAL B N 1
ATOM 5422 C CA . VAL B 1 212 ? 15.162 32.923 17.854 1.00 23.09 215 VAL B CA 1
ATOM 5423 C C . VAL B 1 212 ? 14.922 32.888 16.343 1.00 23.59 215 VAL B C 1
ATOM 5424 O O . VAL B 1 212 ? 15.728 33.431 15.560 1.00 22.69 215 VAL B O 1
ATOM 5428 N N . ARG B 1 213 ? 13.806 32.283 15.920 1.00 20.51 216 ARG B N 1
ATOM 5429 C CA . ARG B 1 213 ? 13.576 32.059 14.496 1.00 21.20 216 ARG B CA 1
ATOM 5430 C C . ARG B 1 213 ? 13.541 33.331 13.645 1.00 23.04 216 ARG B C 1
ATOM 5431 O O . ARG B 1 213 ? 14.002 33.344 12.505 1.00 23.66 216 ARG B O 1
ATOM 5439 N N . LYS B 1 214 ? 12.984 34.394 14.219 1.00 26.97 217 LYS B N 1
ATOM 5440 C CA . LYS B 1 214 ? 13.065 35.775 13.696 1.00 30.70 217 LYS B CA 1
ATOM 5441 C C . LYS B 1 214 ? 14.514 36.189 13.273 1.00 32.42 217 LYS B C 1
ATOM 5442 O O . LYS B 1 214 ? 14.715 36.911 12.289 1.00 28.48 217 LYS B O 1
ATOM 5448 N N . PHE B 1 215 ? 15.524 35.676 13.979 1.00 29.01 218 PHE B N 1
ATOM 5449 C CA . PHE B 1 215 ? 16.921 36.007 13.667 1.00 29.42 218 PHE B CA 1
ATOM 5450 C C . PHE B 1 215 ? 17.684 34.983 12.819 1.00 27.67 218 PHE B C 1
ATOM 5451 O O . PHE B 1 215 ? 18.898 35.139 12.616 1.00 25.09 218 PHE B O 1
ATOM 5459 N N . LEU B 1 216 ? 17.017 33.947 12.304 1.00 25.94 219 LEU B N 1
ATOM 5460 C CA . LEU B 1 216 ? 17.740 32.941 11.496 1.00 23.56 219 LEU B CA 1
ATOM 5461 C C . LEU B 1 216 ? 18.569 33.527 10.383 1.00 23.17 219 LEU B C 1
ATOM 5462 O O . LEU B 1 216 ? 19.704 33.095 10.171 1.00 21.31 219 LEU B O 1
ATOM 5467 N N . PRO B 1 217 ? 18.014 34.514 9.654 1.00 25.69 220 PRO B N 1
ATOM 5468 C CA . PRO B 1 217 ? 18.828 35.104 8.556 1.00 25.68 220 PRO B CA 1
ATOM 5469 C C . PRO B 1 217 ? 20.140 35.698 9.034 1.00 24.03 220 PRO B C 1
ATOM 5470 O O . PRO B 1 217 ? 21.151 35.543 8.341 1.00 23.97 220 PRO B O 1
ATOM 5474 N N . LYS B 1 218 ? 20.111 36.316 10.211 1.00 22.85 221 LYS B N 1
ATOM 5475 C CA . LYS B 1 218 ? 21.308 36.927 10.794 1.00 27.57 221 LYS B CA 1
ATOM 5476 C C . LYS B 1 218 ? 22.269 35.844 11.279 1.00 24.75 221 LYS B C 1
ATOM 5477 O O . LYS B 1 218 ? 23.484 35.997 11.140 1.00 22.99 221 LYS B O 1
ATOM 5483 N N . ILE B 1 219 ? 21.730 34.766 11.832 1.00 21.97 222 ILE B N 1
ATOM 5484 C CA . ILE B 1 219 ? 22.554 33.615 12.194 1.00 23.23 222 ILE B CA 1
ATOM 5485 C C . ILE B 1 219 ? 23.275 33.024 10.978 1.00 22.07 222 ILE B C 1
ATOM 5486 O O . ILE B 1 219 ? 24.465 32.740 11.028 1.00 20.35 222 ILE B O 1
ATOM 5491 N N . GLY B 1 220 ? 22.543 32.847 9.877 1.00 23.27 223 GLY B N 1
ATOM 5492 C CA . GLY B 1 220 ? 23.142 32.426 8.614 1.00 22.08 223 GLY B CA 1
ATOM 5493 C C . GLY B 1 220 ? 24.287 33.300 8.146 1.00 23.66 223 GLY B C 1
ATOM 5494 O O . GLY B 1 220 ? 25.340 32.803 7.668 1.00 20.84 223 GLY B O 1
ATOM 5495 N N . GLU B 1 221 ? 24.097 34.614 8.229 1.00 23.85 224 GLU B N 1
ATOM 5496 C CA . GLU B 1 221 ? 25.172 35.525 7.873 1.00 25.85 224 GLU B CA 1
ATOM 5497 C C . GLU B 1 221 ? 26.385 35.408 8.754 1.00 21.66 224 GLU B C 1
ATOM 5498 O O . GLU B 1 221 ? 27.471 35.747 8.338 1.00 22.01 224 GLU B O 1
ATOM 5504 N N . ALA B 1 222 ? 26.186 35.073 10.017 1.00 20.41 225 ALA B N 1
ATOM 5505 C CA . ALA B 1 222 ? 27.315 34.884 10.958 1.00 17.97 225 ALA B CA 1
ATOM 5506 C C . ALA B 1 222 ? 28.147 33.630 10.695 1.00 17.07 225 ALA B C 1
ATOM 5507 O O . ALA B 1 222 ? 29.172 33.464 11.312 1.00 18.55 225 ALA B O 1
ATOM 5509 N N . VAL B 1 223 ? 27.676 32.721 9.850 1.00 16.02 226 VAL B N 1
ATOM 5510 C CA . VAL B 1 223 ? 28.371 31.432 9.626 1.00 16.06 226 VAL B CA 1
ATOM 5511 C C . VAL B 1 223 ? 28.673 31.191 8.149 1.00 14.33 226 VAL B C 1
ATOM 5512 O O . VAL B 1 223 ? 28.320 31.980 7.293 1.00 14.39 226 VAL B O 1
ATOM 5516 N N . ASP B 1 224 ? 29.405 30.124 7.865 1.00 15.42 227 ASP B N 1
ATOM 5517 C CA . ASP B 1 224 ? 29.690 29.688 6.518 1.00 14.66 227 ASP B CA 1
ATOM 5518 C C . ASP B 1 224 ? 28.836 28.495 6.064 1.00 13.84 227 ASP B C 1
ATOM 5519 O O . ASP B 1 224 ? 28.719 28.259 4.868 1.00 13.74 227 ASP B O 1
ATOM 5524 N N . CYS B 1 225 ? 28.339 27.701 7.010 1.00 13.49 228 CYS B N 1
ATOM 5525 C CA . CYS B 1 225 ? 27.676 26.461 6.681 1.00 13.77 228 CYS B CA 1
ATOM 5526 C C . CYS B 1 225 ? 26.841 26.003 7.827 1.00 14.13 228 CYS B C 1
ATOM 5527 O O . CYS B 1 225 ? 26.973 26.514 8.947 1.00 13.16 228 CYS B O 1
ATOM 5530 N N . ALA B 1 226 ? 25.960 25.044 7.539 1.00 13.61 229 ALA B N 1
ATOM 5531 C CA . ALA B 1 226 ? 25.097 24.514 8.540 1.00 13.28 229 ALA B CA 1
ATOM 5532 C C . ALA B 1 226 ? 25.058 22.994 8.429 1.00 13.82 229 ALA B C 1
ATOM 5533 O O . ALA B 1 226 ? 24.968 22.447 7.319 1.00 13.01 229 ALA B O 1
ATOM 5535 N N . PHE B 1 227 ? 25.051 22.337 9.582 1.00 14.28 230 PHE B N 1
ATOM 5536 C CA . PHE B 1 227 ? 24.944 20.869 9.691 1.00 14.61 230 PHE B CA 1
ATOM 5537 C C . PHE B 1 227 ? 23.644 20.611 10.430 1.00 14.54 230 PHE B C 1
ATOM 5538 O O . PHE B 1 227 ? 23.507 20.936 11.639 1.00 13.16 230 PHE B O 1
ATOM 5546 N N . LEU B 1 228 ? 22.704 19.990 9.718 1.00 13.68 231 LEU B N 1
ATOM 5547 C CA . LEU B 1 228 ? 21.340 19.820 10.163 1.00 13.39 231 LEU B CA 1
ATOM 5548 C C . LEU B 1 228 ? 20.910 18.380 10.273 1.00 14.08 231 LEU B C 1
ATOM 5549 O O . LEU B 1 228 ? 21.127 17.554 9.349 1.00 13.26 231 LEU B O 1
ATOM 5554 N N . SER B 1 229 ? 20.282 18.064 11.402 1.00 13.68 232 SER B N 1
ATOM 5555 C CA . SER B 1 229 ? 19.739 16.746 11.639 1.00 13.58 232 SER B CA 1
ATOM 5556 C C . SER B 1 229 ? 18.755 16.775 12.782 1.00 13.87 232 SER B C 1
ATOM 5557 O O . SER B 1 229 ? 18.421 17.852 13.268 1.00 14.05 232 SER B O 1
ATOM 5560 N N . GLY B 1 230 ? 18.252 15.611 13.195 1.00 13.15 233 GLY B N 1
ATOM 5561 C CA . GLY B 1 230 ? 17.253 15.532 14.249 1.00 12.99 233 GLY B CA 1
ATOM 5562 C C . GLY B 1 230 ? 15.839 15.258 13.755 1.00 14.34 233 GLY B C 1
ATOM 5563 O O . GLY B 1 230 ? 14.974 14.904 14.540 1.00 13.03 233 GLY B O 1
ATOM 5564 N N . TYR B 1 231 ? 15.627 15.332 12.427 1.00 13.41 234 TYR B N 1
ATOM 5565 C CA . TYR B 1 231 ? 14.340 15.073 11.819 1.00 13.04 234 TYR B CA 1
ATOM 5566 C C . TYR B 1 231 ? 13.826 13.650 12.167 1.00 13.21 234 TYR B C 1
ATOM 5567 O O . TYR B 1 231 ? 12.610 13.429 12.210 1.00 11.01 234 TYR B O 1
ATOM 5576 N N . GLN B 1 232 ? 14.757 12.736 12.437 1.00 12.37 235 GLN B N 1
ATOM 5577 C CA . GLN B 1 232 ? 14.432 11.401 12.859 1.00 13.61 235 GLN B CA 1
ATOM 5578 C C . GLN B 1 232 ? 13.505 11.261 14.081 1.00 14.05 235 GLN B C 1
ATOM 5579 O O . GLN B 1 232 ? 12.867 10.205 14.261 1.00 13.14 235 GLN B O 1
ATOM 5585 N N . ALA B 1 233 ? 13.463 12.286 14.934 1.00 13.77 236 ALA B N 1
ATOM 5586 C CA . ALA B 1 233 ? 12.617 12.244 16.098 1.00 14.03 236 ALA B CA 1
ATOM 5587 C C . ALA B 1 233 ? 11.255 12.868 15.873 1.00 14.59 236 ALA B C 1
ATOM 5588 O O . ALA B 1 233 ? 10.441 12.805 16.791 1.00 14.31 236 ALA B O 1
ATOM 5590 N N . ILE B 1 234 ? 10.985 13.439 14.696 1.00 14.72 237 ILE B N 1
ATOM 5591 C CA . ILE B 1 234 ? 9.642 14.040 14.439 1.00 16.78 237 ILE B CA 1
ATOM 5592 C C . ILE B 1 234 ? 8.565 12.940 14.470 1.00 17.35 237 ILE B C 1
ATOM 5593 O O . ILE B 1 234 ? 8.742 11.884 13.870 1.00 15.70 237 ILE B O 1
ATOM 5598 N N . LYS B 1 235 ? 7.492 13.172 15.228 1.00 19.20 238 LYS B N 1
ATOM 5599 C CA . LYS B 1 235 ? 6.339 12.231 15.245 1.00 19.61 238 LYS B CA 1
ATOM 5600 C C . LYS B 1 235 ? 5.314 12.659 14.184 1.00 18.75 238 LYS B C 1
ATOM 5601 O O . LYS B 1 235 ? 5.185 13.840 13.865 1.00 18.15 238 LYS B O 1
ATOM 5607 N N . GLU B 1 236 ? 4.544 11.693 13.704 1.00 19.96 239 GLU B N 1
ATOM 5608 C CA . GLU B 1 236 ? 3.405 11.974 12.852 1.00 20.05 239 GLU B CA 1
ATOM 5609 C C . GLU B 1 236 ? 2.384 12.935 13.462 1.00 19.99 239 GLU B C 1
ATOM 5610 O O . GLU B 1 236 ? 1.842 13.827 12.783 1.00 17.92 239 GLU B O 1
ATOM 5616 N N . GLU B 1 237 ? 2.098 12.750 14.744 1.00 20.28 240 GLU B N 1
ATOM 5617 C CA . GLU B 1 237 ? 1.087 13.537 15.413 1.00 21.10 240 GLU B CA 1
ATOM 5618 C C . GLU B 1 237 ? 1.554 13.835 16.831 1.00 19.20 240 GLU B C 1
ATOM 5619 O O . GLU B 1 237 ? 2.166 12.980 17.488 1.00 18.29 240 GLU B O 1
ATOM 5625 N N . TYR B 1 238 ? 1.192 15.016 17.288 1.00 18.70 241 TYR B N 1
ATOM 5626 C CA . TYR B 1 238 ? 1.290 15.399 18.679 1.00 19.26 241 TYR B CA 1
ATOM 5627 C C . TYR B 1 238 ? -0.120 15.605 19.265 1.00 20.47 241 TYR B C 1
ATOM 5628 O O . TYR B 1 238 ? -1.091 15.847 18.527 1.00 17.91 241 TYR B O 1
ATOM 5637 N N . ARG B 1 239 ? -0.255 15.395 20.577 1.00 21.03 242 ARG B N 1
ATOM 5638 C CA . ARG B 1 239 ? -1.568 15.528 21.244 1.00 22.46 242 ARG B CA 1
ATOM 5639 C C . ARG B 1 239 ? -2.206 16.922 21.103 1.00 20.39 242 ARG B C 1
ATOM 5640 O O . ARG B 1 239 ? -3.392 17.044 21.125 1.00 20.06 242 ARG B O 1
ATOM 5648 N N . ASP B 1 240 ? -1.395 17.954 20.940 1.00 19.97 243 ASP B N 1
ATOM 5649 C CA . ASP B 1 240 ? -1.886 19.297 20.745 1.00 19.66 243 ASP B CA 1
ATOM 5650 C C . ASP B 1 240 ? -2.359 19.555 19.311 1.00 18.48 243 ASP B C 1
ATOM 5651 O O . ASP B 1 240 ? -2.755 20.643 19.017 1.00 18.57 243 ASP B O 1
ATOM 5656 N N . GLY B 1 241 ? -2.277 18.553 18.437 1.00 17.64 244 GLY B N 1
ATOM 5657 C CA . GLY B 1 241 ? -2.784 18.674 17.076 1.00 18.53 244 GLY B CA 1
ATOM 5658 C C . GLY B 1 241 ? -1.761 19.064 16.036 1.00 18.46 244 GLY B C 1
ATOM 5659 O O . GLY B 1 241 ? -2.077 19.046 14.884 1.00 16.53 244 GLY B O 1
ATOM 5660 N N . LYS B 1 242 ? -0.520 19.372 16.457 1.00 19.38 245 LYS B N 1
ATOM 5661 C CA . LYS B 1 242 ? 0.562 19.574 15.528 1.00 19.29 245 LYS B CA 1
ATOM 5662 C C . LYS B 1 242 ? 0.890 18.222 14.925 1.00 17.77 245 LYS B C 1
ATOM 5663 O O . LYS B 1 242 ? 0.701 17.165 15.559 1.00 17.55 245 LYS B O 1
ATOM 5669 N N . THR B 1 243 ? 1.397 18.265 13.715 1.00 15.51 246 THR B N 1
ATOM 5670 C CA . THR B 1 243 ? 1.736 17.078 12.949 1.00 16.95 246 THR B CA 1
ATOM 5671 C C . THR B 1 243 ? 3.130 17.178 12.325 1.00 15.84 246 THR B C 1
ATOM 5672 O O . THR B 1 243 ? 3.753 18.250 12.316 1.00 15.80 246 THR B O 1
ATOM 5676 N N . ALA B 1 244 ? 3.582 16.056 11.770 1.00 15.55 247 ALA B N 1
ATOM 5677 C CA . ALA B 1 244 ? 4.874 16.021 11.099 1.00 15.38 247 ALA B CA 1
ATOM 5678 C C . ALA B 1 244 ? 4.946 17.098 10.022 1.00 16.59 247 ALA B C 1
ATOM 5679 O O . ALA B 1 244 ? 5.951 17.846 9.916 1.00 14.28 247 ALA B O 1
ATOM 5681 N N . LYS B 1 245 ? 3.898 17.182 9.221 1.00 17.55 248 LYS B N 1
ATOM 5682 C CA . LYS B 1 245 ? 3.858 18.161 8.119 1.00 20.74 248 LYS B CA 1
ATOM 5683 C C . LYS B 1 245 ? 4.130 19.599 8.567 1.00 18.98 248 LYS B C 1
ATOM 5684 O O . LYS B 1 245 ? 4.869 20.313 7.893 1.00 19.82 248 LYS B O 1
ATOM 5690 N N . TYR B 1 246 ? 3.605 19.996 9.722 1.00 17.96 249 TYR B N 1
ATOM 5691 C CA . TYR B 1 246 ? 3.841 21.329 10.260 1.00 16.40 249 TYR B CA 1
ATOM 5692 C C . TYR B 1 246 ? 5.343 21.539 10.484 1.00 14.99 249 TYR B C 1
ATOM 5693 O O . TYR B 1 246 ? 5.845 22.567 10.123 1.00 15.40 249 TYR B O 1
ATOM 5702 N N . TYR B 1 247 ? 6.007 20.592 11.136 1.00 14.74 250 TYR B N 1
ATOM 5703 C CA . TYR B 1 247 ? 7.428 20.732 11.467 1.00 15.64 250 TYR B CA 1
ATOM 5704 C C . TYR B 1 247 ? 8.317 20.610 10.252 1.00 14.03 250 TYR B C 1
ATOM 5705 O O . TYR B 1 247 ? 9.290 21.331 10.122 1.00 16.23 250 TYR B O 1
ATOM 5714 N N . PHE B 1 248 ? 7.945 19.750 9.323 1.00 15.43 251 PHE B N 1
ATOM 5715 C CA . PHE B 1 248 ? 8.683 19.662 8.077 1.00 16.24 251 PHE B CA 1
ATOM 5716 C C . PHE B 1 248 ? 8.559 20.938 7.180 1.00 17.15 251 PHE B C 1
ATOM 5717 O O . PHE B 1 248 ? 9.585 21.379 6.641 1.00 16.18 251 PHE B O 1
ATOM 5725 N N . GLU B 1 249 ? 7.355 21.505 7.044 1.00 15.81 252 GLU B N 1
ATOM 5726 C CA . GLU B 1 249 ? 7.203 22.731 6.307 1.00 15.93 252 GLU B CA 1
ATOM 5727 C C . GLU B 1 249 ? 8.057 23.827 6.962 1.00 16.06 252 GLU B C 1
ATOM 5728 O O . GLU B 1 249 ? 8.695 24.625 6.271 1.00 14.13 252 GLU B O 1
ATOM 5734 N N . ARG B 1 250 ? 7.972 23.906 8.290 1.00 15.04 253 ARG B N 1
ATOM 5735 C CA . ARG B 1 250 ? 8.720 24.879 9.062 1.00 15.88 253 ARG B CA 1
ATOM 5736 C C . ARG B 1 250 ? 10.243 24.696 8.906 1.00 15.58 253 ARG B C 1
ATOM 5737 O O . ARG B 1 250 ? 10.994 25.679 8.734 1.00 17.46 253 ARG B O 1
ATOM 5745 N N . ALA B 1 251 ? 10.686 23.452 8.929 1.00 15.07 254 ALA B N 1
ATOM 5746 C CA . ALA B 1 251 ? 12.134 23.147 8.784 1.00 15.34 254 ALA B CA 1
ATOM 5747 C C . ALA B 1 251 ? 12.670 23.493 7.388 1.00 14.98 254 ALA B C 1
ATOM 5748 O O . ALA B 1 251 ? 13.819 23.874 7.239 1.00 15.61 254 ALA B O 1
ATOM 5750 N N . GLU B 1 252 ? 11.867 23.219 6.347 1.00 16.35 255 GLU B N 1
ATOM 5751 C CA . GLU B 1 252 ? 12.213 23.590 4.975 1.00 16.22 255 GLU B CA 1
ATOM 5752 C C . GLU B 1 252 ? 12.369 25.121 4.855 1.00 17.15 255 GLU B C 1
ATOM 5753 O O . GLU B 1 252 ? 13.364 25.622 4.303 1.00 17.05 255 GLU B O 1
ATOM 5759 N N . GLU B 1 253 ? 11.446 25.847 5.450 1.00 15.69 256 GLU B N 1
ATOM 5760 C CA . GLU B 1 253 ? 11.560 27.267 5.537 1.00 18.56 256 GLU B CA 1
ATOM 5761 C C . GLU B 1 253 ? 12.827 27.725 6.336 1.00 17.84 256 GLU B C 1
ATOM 5762 O O . GLU B 1 253 ? 13.411 28.715 5.993 1.00 16.60 256 GLU B O 1
ATOM 5768 N N . ASP B 1 254 ? 13.197 27.017 7.392 1.00 17.00 257 ASP B N 1
ATOM 5769 C CA . ASP B 1 254 ? 14.399 27.316 8.165 1.00 16.95 257 ASP B CA 1
ATOM 5770 C C . ASP B 1 254 ? 15.631 27.352 7.299 1.00 18.36 257 ASP B C 1
ATOM 5771 O O . ASP B 1 254 ? 16.475 28.263 7.435 1.00 16.88 257 ASP B O 1
ATOM 5776 N N . ILE B 1 255 ? 15.701 26.392 6.395 1.00 17.24 258 ILE B N 1
ATOM 5777 C CA . ILE B 1 255 ? 16.796 26.336 5.477 1.00 18.30 258 ILE B CA 1
ATOM 5778 C C . ILE B 1 255 ? 16.842 27.573 4.540 1.00 20.17 258 ILE B C 1
ATOM 5779 O O . ILE B 1 255 ? 17.891 28.203 4.366 1.00 17.24 258 ILE B O 1
ATOM 5784 N N . LYS B 1 256 ? 15.700 27.953 3.994 1.00 22.79 259 LYS B N 1
ATOM 5785 C CA . LYS B 1 256 ? 15.630 29.197 3.195 1.00 25.34 259 LYS B CA 1
ATOM 5786 C C . LYS B 1 256 ? 15.960 30.437 4.031 1.00 21.05 259 LYS B C 1
ATOM 5787 O O . LYS B 1 256 ? 16.642 31.355 3.540 1.00 21.94 259 LYS B O 1
ATOM 5793 N N . LEU B 1 257 ? 15.488 30.493 5.266 1.00 17.74 260 LEU B N 1
ATOM 5794 C CA . LEU B 1 257 ? 15.814 31.612 6.160 1.00 19.21 260 LEU B CA 1
ATOM 5795 C C . LEU B 1 257 ? 17.350 31.712 6.436 1.00 19.76 260 LEU B C 1
ATOM 5796 O O . LEU B 1 257 ? 17.935 32.808 6.414 1.00 19.30 260 LEU B O 1
ATOM 5801 N N . LEU B 1 258 ? 17.975 30.577 6.682 1.00 17.61 261 LEU B N 1
ATOM 5802 C CA . LEU B 1 258 ? 19.419 30.545 6.894 1.00 18.50 261 LEU B CA 1
ATOM 5803 C C . LEU B 1 258 ? 20.180 31.027 5.690 1.00 19.61 261 LEU B C 1
ATOM 5804 O O . LEU B 1 258 ? 21.215 31.626 5.842 1.00 20.73 261 LEU B O 1
ATOM 5809 N N . LYS B 1 259 ? 19.674 30.734 4.491 1.00 21.18 262 LYS B N 1
ATOM 5810 C CA . LYS B 1 259 ? 20.294 31.167 3.256 1.00 22.76 262 LYS B CA 1
ATOM 5811 C C . LYS B 1 259 ? 19.861 32.573 2.794 1.00 23.61 262 LYS B C 1
ATOM 5812 O O . LYS B 1 259 ? 20.257 32.994 1.727 1.00 23.15 262 LYS B O 1
ATOM 5818 N N . LYS B 1 260 ? 19.054 33.277 3.575 1.00 26.83 263 LYS B N 1
ATOM 5819 C CA . LYS B 1 260 ? 18.345 34.465 3.089 1.00 34.76 263 LYS B CA 1
ATOM 5820 C C . LYS B 1 260 ? 19.279 35.633 2.775 1.00 37.34 263 LYS B C 1
ATOM 5821 O O . LYS B 1 260 ? 19.120 36.300 1.760 1.00 38.25 263 LYS B O 1
ATOM 5827 N N . ASN B 1 261 ? 20.228 35.884 3.657 1.00 35.22 264 ASN B N 1
ATOM 5828 C CA . ASN B 1 261 ? 21.164 36.980 3.465 1.00 33.23 264 ASN B CA 1
ATOM 5829 C C . ASN B 1 261 ? 22.561 36.526 3.060 1.00 35.49 264 ASN B C 1
ATOM 5830 O O . ASN B 1 261 ? 23.360 37.372 2.665 1.00 39.26 264 ASN B O 1
ATOM 5835 N N . LYS B 1 262 ? 22.862 35.222 3.176 1.00 33.86 265 LYS B N 1
ATOM 5836 C CA . LYS B 1 262 ? 24.146 34.673 2.733 1.00 30.56 265 LYS B CA 1
ATOM 5837 C C . LYS B 1 262 ? 23.900 33.264 2.252 1.00 31.65 265 LYS B C 1
ATOM 5838 O O . LYS B 1 262 ? 23.190 32.519 2.907 1.00 33.88 265 LYS B O 1
ATOM 5844 N N . ASN B 1 263 ? 24.431 32.891 1.104 1.00 33.43 266 ASN B N 1
ATOM 5845 C CA . ASN B 1 263 ? 24.179 31.550 0.619 1.00 39.52 266 ASN B CA 1
ATOM 5846 C C . ASN B 1 263 ? 25.233 30.582 1.166 1.00 32.38 266 ASN B C 1
ATOM 5847 O O . ASN B 1 263 ? 26.221 30.214 0.518 1.00 40.43 266 ASN B O 1
ATOM 5852 N N . ILE B 1 264 ? 25.009 30.237 2.418 1.00 28.47 267 ILE B N 1
ATOM 5853 C CA . ILE B 1 264 ? 25.829 29.273 3.136 1.00 22.49 267 ILE B CA 1
ATOM 5854 C C . ILE B 1 264 ? 25.550 27.870 2.584 1.00 21.15 267 ILE B C 1
ATOM 5855 O O . ILE B 1 264 ? 24.434 27.613 2.075 1.00 21.44 267 ILE B O 1
ATOM 5860 N N . LYS B 1 265 ? 26.502 26.968 2.762 1.00 15.64 268 LYS B N 1
ATOM 5861 C CA . LYS B 1 265 ? 26.304 25.567 2.408 1.00 15.48 268 LYS B CA 1
ATOM 5862 C C . LYS B 1 265 ? 25.588 24.832 3.561 1.00 14.14 268 LYS B C 1
ATOM 5863 O O . LYS B 1 265 ? 25.877 25.064 4.743 1.00 13.74 268 LYS B O 1
ATOM 5869 N N . THR B 1 266 ? 24.633 23.993 3.219 1.00 14.15 269 THR B N 1
ATOM 5870 C CA . THR B 1 266 ? 23.851 23.263 4.200 1.00 13.73 269 THR B CA 1
ATOM 5871 C C . THR B 1 266 ? 24.000 21.767 3.920 1.00 13.75 269 THR B C 1
ATOM 5872 O O . THR B 1 266 ? 24.058 21.302 2.774 1.00 11.87 269 THR B O 1
ATOM 5876 N N . HIS B 1 267 ? 23.972 21.001 5.021 1.00 12.59 270 HIS B N 1
ATOM 5877 C CA . HIS B 1 267 ? 24.187 19.567 5.014 1.00 11.92 270 HIS B CA 1
ATOM 5878 C C . HIS B 1 267 ? 23.123 18.881 5.828 1.00 12.26 270 HIS B C 1
ATOM 5879 O O . HIS B 1 267 ? 22.834 19.310 6.970 1.00 13.07 270 HIS B O 1
ATOM 5886 N N . LEU B 1 268 ? 22.570 17.822 5.259 1.00 12.60 271 LEU B N 1
ATOM 5887 C CA . LEU B 1 268 ? 21.621 16.935 5.945 1.00 12.12 271 LEU B CA 1
ATOM 5888 C C . LEU B 1 268 ? 22.325 15.668 6.336 1.00 11.88 271 LEU B C 1
ATOM 5889 O O . LEU B 1 268 ? 22.879 14.978 5.505 1.00 10.69 271 LEU B O 1
ATOM 5894 N N . GLU B 1 269 ? 22.265 15.327 7.604 1.00 12.58 272 GLU B N 1
ATOM 5895 C CA . GLU B 1 269 ? 22.731 14.048 8.033 1.00 12.16 272 GLU B CA 1
ATOM 5896 C C . GLU B 1 269 ? 21.537 13.187 8.237 1.00 12.41 272 GLU B C 1
ATOM 5897 O O . GLU B 1 269 ? 20.734 13.438 9.108 1.00 11.81 272 GLU B O 1
ATOM 5903 N N . PHE B 1 270 ? 21.494 12.114 7.473 1.00 14.80 273 PHE B N 1
ATOM 5904 C CA . PHE B 1 270 ? 20.471 11.052 7.617 1.00 15.30 273 PHE B CA 1
ATOM 5905 C C . PHE B 1 270 ? 20.735 10.231 8.865 1.00 15.06 273 PHE B C 1
ATOM 5906 O O . PHE B 1 270 ? 21.740 10.377 9.562 1.00 15.35 273 PHE B O 1
ATOM 5914 N N . ALA B 1 271 ? 19.758 9.424 9.194 1.00 15.74 274 ALA B N 1
ATOM 5915 C CA . ALA B 1 271 ? 19.827 8.557 10.359 1.00 15.35 274 ALA B CA 1
ATOM 5916 C C . ALA B 1 271 ? 18.934 7.360 10.136 1.00 14.64 274 ALA B C 1
ATOM 5917 O O . ALA B 1 271 ? 18.247 7.283 9.141 1.00 15.04 274 ALA B O 1
ATOM 5919 N N . SER B 1 272 ? 18.918 6.427 11.078 1.00 14.65 275 SER B N 1
ATOM 5920 C CA . SER B 1 272 ? 17.985 5.291 11.029 1.00 14.91 275 SER B CA 1
ATOM 5921 C C . SER B 1 272 ? 16.599 5.825 11.489 1.00 14.82 275 SER B C 1
ATOM 5922 O O . SER B 1 272 ? 16.438 6.281 12.638 1.00 18.07 275 SER B O 1
ATOM 5925 N N . ILE B 1 273 ? 15.635 5.899 10.570 1.00 14.09 276 ILE B N 1
ATOM 5926 C CA . ILE B 1 273 ? 14.295 6.475 10.817 1.00 14.06 276 ILE B CA 1
ATOM 5927 C C . ILE B 1 273 ? 13.244 5.362 10.728 1.00 14.72 276 ILE B C 1
ATOM 5928 O O . ILE B 1 273 ? 12.954 4.829 9.641 1.00 14.65 276 ILE B O 1
ATOM 5933 N N . SER B 1 274 ? 12.754 4.957 11.902 1.00 13.72 277 SER B N 1
ATOM 5934 C CA . SER B 1 274 ? 11.891 3.798 12.032 1.00 15.42 277 SER B CA 1
ATOM 5935 C C . SER B 1 274 ? 10.537 3.987 11.319 1.00 16.61 277 SER B C 1
ATOM 5936 O O . SER B 1 274 ? 9.995 3.038 10.775 1.00 17.49 277 SER B O 1
ATOM 5939 N N . ASN B 1 275 ? 10.008 5.197 11.333 1.00 16.61 278 ASN B N 1
ATOM 5940 C CA . ASN B 1 275 ? 8.719 5.472 10.710 1.00 18.60 278 ASN B CA 1
ATOM 5941 C C . ASN B 1 275 ? 8.946 5.867 9.260 1.00 18.75 278 ASN B C 1
ATOM 5942 O O . ASN B 1 275 ? 9.498 6.924 8.974 1.00 15.67 278 ASN B O 1
ATOM 5947 N N . ILE B 1 276 ? 8.468 5.029 8.342 1.00 20.31 279 ILE B N 1
ATOM 5948 C CA . ILE B 1 276 ? 8.709 5.253 6.907 1.00 19.20 279 ILE B CA 1
ATOM 5949 C C . ILE B 1 276 ? 8.057 6.554 6.397 1.00 18.00 279 ILE B C 1
ATOM 5950 O O . ILE B 1 276 ? 8.540 7.113 5.419 1.00 19.47 279 ILE B O 1
ATOM 5955 N N . GLU B 1 277 ? 6.987 7.038 7.019 1.00 19.15 280 GLU B N 1
ATOM 5956 C CA . GLU B 1 277 ? 6.358 8.310 6.583 1.00 20.65 280 GLU B CA 1
ATOM 5957 C C . GLU B 1 277 ? 7.227 9.514 6.925 1.00 18.27 280 GLU B C 1
ATOM 5958 O O . GLU B 1 277 ? 7.354 10.405 6.126 1.00 18.19 280 GLU B O 1
ATOM 5964 N N . ILE B 1 278 ? 7.806 9.518 8.121 1.00 16.27 281 ILE B N 1
ATOM 5965 C CA . ILE B 1 278 ? 8.783 10.535 8.496 1.00 15.47 281 ILE B CA 1
ATOM 5966 C C . ILE B 1 278 ? 10.011 10.467 7.589 1.00 14.56 281 ILE B C 1
ATOM 5967 O O . ILE B 1 278 ? 10.535 11.514 7.114 1.00 13.00 281 ILE B O 1
ATOM 5972 N N . ARG B 1 279 ? 10.455 9.251 7.302 1.00 16.07 282 ARG B N 1
ATOM 5973 C CA . ARG B 1 279 ? 11.637 9.058 6.429 1.00 16.59 282 ARG B CA 1
ATOM 5974 C C . ARG B 1 279 ? 11.423 9.688 5.061 1.00 16.70 282 ARG B C 1
ATOM 5975 O O . ARG B 1 279 ? 12.301 10.369 4.501 1.00 17.13 282 ARG B O 1
ATOM 5983 N N . LYS B 1 280 ? 10.232 9.454 4.522 1.00 16.73 283 LYS B N 1
ATOM 5984 C CA . LYS B 1 280 ? 9.841 10.070 3.283 1.00 17.26 283 LYS B CA 1
ATOM 5985 C C . LYS B 1 280 ? 9.816 11.583 3.330 1.00 16.37 283 LYS B C 1
ATOM 5986 O O . LYS B 1 280 ? 10.259 12.250 2.396 1.00 15.30 283 LYS B O 1
ATOM 5992 N N . MET B 1 281 ? 9.307 12.125 4.425 1.00 15.75 284 MET B N 1
ATOM 5993 C CA . MET B 1 281 ? 9.289 13.574 4.579 1.00 16.61 284 MET B CA 1
ATOM 5994 C C . MET B 1 281 ? 10.683 14.203 4.634 1.00 15.99 284 MET B C 1
ATOM 5995 O O . MET B 1 281 ? 10.892 15.313 4.115 1.00 15.89 284 MET B O 1
ATOM 6000 N N . VAL B 1 282 ? 11.631 13.497 5.209 1.00 15.45 285 VAL B N 1
ATOM 6001 C CA . VAL B 1 282 ? 13.030 13.985 5.213 1.00 16.31 285 VAL B CA 1
ATOM 6002 C C . VAL B 1 282 ? 13.513 14.181 3.762 1.00 15.26 285 VAL B C 1
ATOM 6003 O O . VAL B 1 282 ? 14.071 15.235 3.396 1.00 14.19 285 VAL B O 1
ATOM 6007 N N . VAL B 1 283 ? 13.255 13.177 2.940 1.00 16.38 286 VAL B N 1
ATOM 6008 C CA . VAL B 1 283 ? 13.610 13.229 1.512 1.00 16.83 286 VAL B CA 1
ATOM 6009 C C . VAL B 1 283 ? 12.878 14.384 0.778 1.00 17.81 286 VAL B C 1
ATOM 6010 O O . VAL B 1 283 ? 13.507 15.217 0.141 1.00 17.41 286 VAL B O 1
ATOM 6014 N N . ASP B 1 284 ? 11.567 14.465 0.939 1.00 17.75 287 ASP B N 1
ATOM 6015 C CA . ASP B 1 284 ? 10.758 15.448 0.228 1.00 18.21 287 ASP B CA 1
ATOM 6016 C C . ASP B 1 284 ? 10.967 16.869 0.662 1.00 16.89 287 ASP B C 1
ATOM 6017 O O . ASP B 1 284 ? 10.990 17.772 -0.165 1.00 15.16 287 ASP B O 1
ATOM 6022 N N . TYR B 1 285 ? 11.150 17.077 1.957 1.00 16.28 288 TYR B N 1
ATOM 6023 C CA . TYR B 1 285 ? 11.245 18.450 2.492 1.00 17.03 288 TYR B CA 1
ATOM 6024 C C . TYR B 1 285 ? 12.684 18.950 2.701 1.00 16.19 288 TYR B C 1
ATOM 6025 O O . TYR B 1 285 ? 12.914 20.149 2.605 1.00 16.10 288 TYR B O 1
ATOM 6034 N N . ILE B 1 286 ? 13.603 18.059 3.070 1.00 15.76 289 ILE B N 1
ATOM 6035 C CA . ILE B 1 286 ? 14.945 18.493 3.510 1.00 15.72 289 ILE B CA 1
ATOM 6036 C C . ILE B 1 286 ? 16.032 18.168 2.482 1.00 13.50 289 ILE B C 1
ATOM 6037 O O . ILE B 1 286 ? 16.755 19.075 2.045 1.00 13.09 289 ILE B O 1
ATOM 6042 N N . LEU B 1 287 ? 16.118 16.913 2.069 1.00 13.23 290 LEU B N 1
ATOM 6043 C CA . LEU B 1 287 ? 17.115 16.490 1.067 1.00 14.68 290 LEU B CA 1
ATOM 6044 C C . LEU B 1 287 ? 17.045 17.304 -0.250 1.00 15.81 290 LEU B C 1
ATOM 6045 O O . LEU B 1 287 ? 18.070 17.649 -0.794 1.00 15.16 290 LEU B O 1
ATOM 6050 N N . SER B 1 288 ? 15.830 17.658 -0.665 1.00 16.16 291 SER B N 1
ATOM 6051 C CA . SER B 1 288 ? 15.559 18.509 -1.811 1.00 18.51 291 SER B CA 1
ATOM 6052 C C . SER B 1 288 ? 16.078 19.954 -1.658 1.00 18.21 291 SER B C 1
ATOM 6053 O O . SER B 1 288 ? 16.053 20.670 -2.639 1.00 18.56 291 SER B O 1
ATOM 6056 N N . ASN B 1 289 ? 16.508 20.380 -0.457 1.00 17.09 292 ASN B N 1
ATOM 6057 C CA . ASN B 1 289 ? 16.933 21.795 -0.227 1.00 18.99 292 ASN B CA 1
ATOM 6058 C C . ASN B 1 289 ? 18.351 22.014 0.265 1.00 17.77 292 ASN B C 1
ATOM 6059 O O . ASN B 1 289 ? 18.760 23.150 0.487 1.00 20.03 292 ASN B O 1
ATOM 6064 N N . VAL B 1 290 ? 19.096 20.935 0.423 1.00 17.60 293 VAL B N 1
ATOM 6065 C CA . VAL B 1 290 ? 20.462 21.034 0.949 1.00 16.32 293 VAL B CA 1
ATOM 6066 C C . VAL B 1 290 ? 21.532 20.873 -0.148 1.00 15.31 293 VAL B C 1
ATOM 6067 O O . VAL B 1 290 ? 21.243 20.443 -1.259 1.00 15.83 293 VAL B O 1
ATOM 6071 N N . GLU B 1 291 ? 22.743 21.258 0.175 1.00 13.53 294 GLU B N 1
ATOM 6072 C CA . GLU B 1 291 ? 23.869 21.112 -0.717 1.00 14.92 294 GLU B CA 1
ATOM 6073 C C . GLU B 1 291 ? 24.669 19.845 -0.495 1.00 13.76 294 GLU B C 1
ATOM 6074 O O . GLU B 1 291 ? 25.404 19.402 -1.399 1.00 13.73 294 GLU B O 1
ATOM 6080 N N . SER B 1 292 ? 24.594 19.305 0.706 1.00 12.45 295 SER B N 1
ATOM 6081 C CA . SER B 1 292 ? 25.340 18.135 1.057 1.00 12.96 295 SER B CA 1
ATOM 6082 C C . SER B 1 292 ? 24.454 17.181 1.823 1.00 12.84 295 SER B C 1
ATOM 6083 O O . SER B 1 292 ? 23.613 17.623 2.590 1.00 13.67 295 SER B O 1
ATOM 6086 N N . VAL B 1 293 ? 24.670 15.881 1.620 1.00 14.02 296 VAL B N 1
ATOM 6087 C CA . VAL B 1 293 ? 23.981 14.845 2.373 1.00 14.38 296 VAL B CA 1
ATOM 6088 C C . VAL B 1 293 ? 24.952 13.762 2.797 1.00 14.02 296 VAL B C 1
ATOM 6089 O O . VAL B 1 293 ? 25.844 13.345 2.016 1.00 15.42 296 VAL B O 1
ATOM 6093 N N . GLY B 1 294 ? 24.785 13.309 4.033 1.00 13.82 297 GLY B N 1
ATOM 6094 C CA . GLY B 1 294 ? 25.622 12.280 4.605 1.00 13.82 297 GLY B CA 1
ATOM 6095 C C . GLY B 1 294 ? 24.736 11.091 5.005 1.00 13.43 297 GLY B C 1
ATOM 6096 O O . GLY B 1 294 ? 23.705 11.283 5.658 1.00 12.47 297 GLY B O 1
ATOM 6097 N N . MET B 1 295 ? 25.128 9.894 4.580 1.00 12.93 298 MET B N 1
ATOM 6098 C CA . MET B 1 295 ? 24.355 8.656 4.769 1.00 13.13 298 MET B CA 1
ATOM 6099 C C . MET B 1 295 ? 25.266 7.492 4.945 1.00 13.40 298 MET B C 1
ATOM 6100 O O . MET B 1 295 ? 26.351 7.480 4.366 1.00 14.50 298 MET B O 1
ATOM 6105 N N . ASP B 1 296 ? 24.847 6.468 5.697 1.00 13.80 299 ASP B N 1
ATOM 6106 C CA . ASP B 1 296 ? 25.488 5.185 5.545 1.00 14.10 299 ASP B CA 1
ATOM 6107 C C . ASP B 1 296 ? 24.839 4.422 4.382 1.00 14.25 299 ASP B C 1
ATOM 6108 O O . ASP B 1 296 ? 23.995 4.953 3.673 1.00 14.72 299 ASP B O 1
ATOM 6113 N N . GLU B 1 297 ? 25.245 3.180 4.170 1.00 15.34 300 GLU B N 1
ATOM 6114 C CA . GLU B 1 297 ? 24.799 2.433 2.998 1.00 20.01 300 GLU B CA 1
ATOM 6115 C C . GLU B 1 297 ? 23.321 2.106 3.080 1.00 17.28 300 GLU B C 1
ATOM 6116 O O . GLU B 1 297 ? 22.630 2.163 2.083 1.00 15.15 300 GLU B O 1
ATOM 6122 N N . THR B 1 298 ? 22.863 1.720 4.273 1.00 15.57 301 THR B N 1
ATOM 6123 C CA . THR B 1 298 ? 21.438 1.446 4.515 1.00 15.94 301 THR B CA 1
ATOM 6124 C C . THR B 1 298 ? 20.603 2.692 4.246 1.00 15.45 301 THR B C 1
ATOM 6125 O O . THR B 1 298 ? 19.528 2.612 3.669 1.00 16.00 301 THR B O 1
ATOM 6129 N N . GLU B 1 299 ? 21.122 3.843 4.623 1.00 13.91 302 GLU B N 1
ATOM 6130 C CA . GLU B 1 299 ? 20.382 5.079 4.466 1.00 13.80 302 GLU B CA 1
ATOM 6131 C C . GLU B 1 299 ? 20.233 5.436 2.997 1.00 14.09 302 GLU B C 1
ATOM 6132 O O . GLU B 1 299 ? 19.129 5.807 2.592 1.00 13.74 302 GLU B O 1
ATOM 6138 N N . ILE B 1 300 ? 21.315 5.300 2.199 1.00 13.38 303 ILE B N 1
ATOM 6139 C CA . ILE B 1 300 ? 21.177 5.631 0.784 1.00 14.15 303 ILE B CA 1
ATOM 6140 C C . ILE B 1 300 ? 20.213 4.632 0.120 1.00 13.56 303 ILE B C 1
ATOM 6141 O O . ILE B 1 300 ? 19.391 5.028 -0.709 1.00 14.43 303 ILE B O 1
ATOM 6146 N N . ALA B 1 301 ? 20.260 3.373 0.527 1.00 13.95 304 ALA B N 1
ATOM 6147 C CA . ALA B 1 301 ? 19.315 2.414 0.011 1.00 14.53 304 ALA B CA 1
ATOM 6148 C C . ALA B 1 301 ? 17.899 2.870 0.297 1.00 15.21 304 ALA B C 1
ATOM 6149 O O . ALA B 1 301 ? 17.047 2.864 -0.581 1.00 13.29 304 ALA B O 1
ATOM 6151 N N . ASN B 1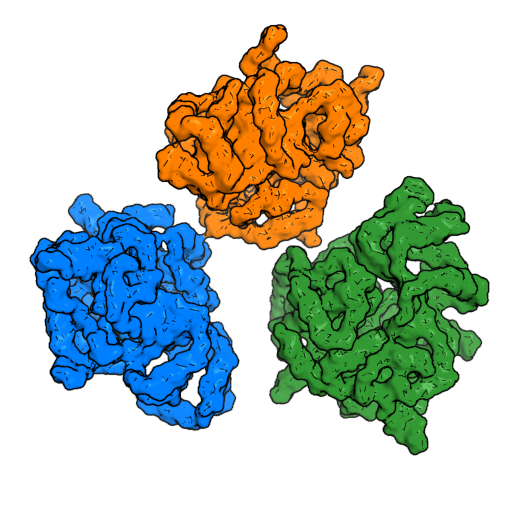 302 ? 17.656 3.252 1.551 1.00 16.46 305 ASN B N 1
ATOM 6152 C CA . ASN B 1 302 ? 16.365 3.725 1.964 1.00 16.96 305 ASN B CA 1
ATOM 6153 C C . ASN B 1 302 ? 15.840 4.911 1.184 1.00 16.66 305 ASN B C 1
ATOM 6154 O O . ASN B 1 302 ? 14.659 4.985 0.856 1.00 15.73 305 ASN B O 1
ATOM 6159 N N . VAL B 1 303 ? 16.730 5.855 0.893 1.00 15.84 306 VAL B N 1
ATOM 6160 C CA . VAL B 1 303 ? 16.384 7.049 0.083 1.00 15.84 306 VAL B CA 1
ATOM 6161 C C . VAL B 1 303 ? 16.042 6.654 -1.336 1.00 14.78 306 VAL B C 1
ATOM 6162 O O . VAL B 1 303 ? 15.075 7.145 -1.920 1.00 16.80 306 VAL B O 1
ATOM 6166 N N . LEU B 1 304 ? 16.852 5.767 -1.879 1.00 16.05 307 LEU B N 1
ATOM 6167 C CA . LEU B 1 304 ? 16.657 5.295 -3.241 1.00 16.19 307 LEU B CA 1
ATOM 6168 C C . LEU B 1 304 ? 15.279 4.618 -3.373 1.00 17.24 307 LEU B C 1
ATOM 6169 O O . LEU B 1 304 ? 14.606 4.815 -4.373 1.00 16.21 307 LEU B O 1
ATOM 6174 N N . HIS B 1 305 ? 14.903 3.826 -2.368 1.00 16.47 308 HIS B N 1
ATOM 6175 C CA . HIS B 1 305 ? 13.645 3.150 -2.332 1.00 17.59 308 HIS B CA 1
ATOM 6176 C C . HIS B 1 305 ? 12.462 4.161 -2.306 1.00 18.36 308 HIS B C 1
ATOM 6177 O O . HIS B 1 305 ? 11.514 4.056 -3.082 1.00 19.00 308 HIS B O 1
ATOM 6184 N N . ILE B 1 306 ? 12.535 5.135 -1.421 1.00 17.62 309 ILE B N 1
ATOM 6185 C CA . ILE B 1 306 ? 11.597 6.270 -1.424 1.00 19.01 309 ILE B CA 1
ATOM 6186 C C . ILE B 1 306 ? 11.481 6.939 -2.812 1.00 18.55 309 ILE B C 1
ATOM 6187 O O . ILE B 1 306 ? 10.409 7.369 -3.193 1.00 18.97 309 ILE B O 1
ATOM 6192 N N . LEU B 1 307 ? 12.570 7.006 -3.563 1.00 18.57 310 LEU B N 1
ATOM 6193 C CA . LEU B 1 307 ? 12.555 7.615 -4.901 1.00 18.80 310 LEU B CA 1
ATOM 6194 C C . LEU B 1 307 ? 12.148 6.645 -6.027 1.00 19.46 310 LEU B C 1
ATOM 6195 O O . LEU B 1 307 ? 12.172 6.994 -7.181 1.00 18.66 310 LEU B O 1
ATOM 6200 N N . GLY B 1 308 ? 11.844 5.419 -5.679 1.00 18.94 311 GLY B N 1
ATOM 6201 C CA . GLY B 1 308 ? 11.295 4.467 -6.589 1.00 19.94 311 GLY B CA 1
ATOM 6202 C C . GLY B 1 308 ? 12.313 3.572 -7.206 1.00 20.82 311 GLY B C 1
ATOM 6203 O O . GLY B 1 308 ? 11.918 2.814 -8.087 1.00 20.18 311 GLY B O 1
ATOM 6204 N N . TYR B 1 309 ? 13.591 3.611 -6.754 1.00 17.48 312 TYR B N 1
ATOM 6205 C CA . TYR B 1 309 ? 14.649 2.761 -7.289 1.00 18.55 312 TYR B CA 1
ATOM 6206 C C . TYR B 1 309 ? 14.826 1.520 -6.417 1.00 19.74 312 TYR B C 1
ATOM 6207 O O . TYR B 1 309 ? 15.889 1.329 -5.789 1.00 19.12 312 TYR B O 1
ATOM 6216 N N . ASP B 1 310 ? 13.806 0.648 -6.480 1.00 19.52 313 ASP B N 1
ATOM 6217 C CA . ASP B 1 310 ? 13.683 -0.523 -5.627 1.00 21.63 313 ASP B CA 1
ATOM 6218 C C . ASP B 1 310 ? 14.734 -1.549 -5.891 1.00 19.41 313 ASP B C 1
ATOM 6219 O O . ASP B 1 310 ? 15.357 -2.036 -4.976 1.00 20.69 313 ASP B O 1
ATOM 6224 N N . GLU B 1 311 ? 14.979 -1.862 -7.149 1.00 20.10 314 GLU B N 1
ATOM 6225 C CA . GLU B 1 311 ? 15.943 -2.920 -7.466 1.00 19.41 314 GLU B CA 1
ATOM 6226 C C . GLU B 1 311 ? 17.361 -2.515 -7.070 1.00 19.09 314 GLU B C 1
ATOM 6227 O O . GLU B 1 311 ? 18.084 -3.283 -6.442 1.00 17.31 314 GLU B O 1
ATOM 6233 N N . LEU B 1 312 ? 17.735 -1.285 -7.384 1.00 16.95 315 LEU B N 1
ATOM 6234 C CA . LEU B 1 312 ? 19.071 -0.811 -7.016 1.00 17.19 315 LEU B CA 1
ATOM 6235 C C . LEU B 1 312 ? 19.210 -0.747 -5.489 1.00 15.25 315 LEU B C 1
ATOM 6236 O O . LEU B 1 312 ? 20.213 -1.152 -4.939 1.00 15.52 315 LEU B O 1
ATOM 6241 N N . SER B 1 313 ? 18.207 -0.188 -4.818 1.00 16.58 316 SER B N 1
ATOM 6242 C CA . SER B 1 313 ? 18.254 -0.115 -3.345 1.00 16.29 316 SER B CA 1
ATOM 6243 C C . SER B 1 313 ? 18.373 -1.490 -2.717 1.00 16.85 316 SER B C 1
ATOM 6244 O O . SER B 1 313 ? 19.191 -1.694 -1.832 1.00 16.65 316 SER B O 1
ATOM 6247 N N . ASN B 1 314 ? 17.592 -2.467 -3.188 1.00 16.71 317 ASN B N 1
ATOM 6248 C CA . ASN B 1 314 ? 17.717 -3.820 -2.657 1.00 17.07 317 ASN B CA 1
ATOM 6249 C C . ASN B 1 314 ? 19.088 -4.425 -2.975 1.00 17.17 317 ASN B C 1
ATOM 6250 O O . ASN B 1 314 ? 19.664 -5.114 -2.142 1.00 17.04 317 ASN B O 1
ATOM 6255 N N . ASN B 1 315 ? 19.625 -4.181 -4.164 1.00 16.53 318 ASN B N 1
ATOM 6256 C CA . ASN B 1 315 ? 20.958 -4.696 -4.492 1.00 18.28 318 ASN B CA 1
ATOM 6257 C C . ASN B 1 315 ? 21.990 -4.117 -3.535 1.00 17.15 318 ASN B C 1
ATOM 6258 O O . ASN B 1 315 ? 22.905 -4.821 -3.088 1.00 15.47 318 ASN B O 1
ATOM 6263 N N . ILE B 1 316 ? 21.847 -2.824 -3.247 1.00 15.81 319 ILE B N 1
ATOM 6264 C CA . ILE B 1 316 ? 22.766 -2.202 -2.292 1.00 17.24 319 ILE B CA 1
ATOM 6265 C C . ILE B 1 316 ? 22.726 -2.913 -0.952 1.00 17.00 319 ILE B C 1
ATOM 6266 O O . ILE B 1 316 ? 23.777 -3.249 -0.388 1.00 16.37 319 ILE B O 1
ATOM 6271 N N . LEU B 1 317 ? 21.513 -3.071 -0.421 1.00 20.41 320 LEU B N 1
ATOM 6272 C CA . LEU B 1 317 ? 21.308 -3.816 0.864 1.00 20.63 320 LEU B CA 1
ATOM 6273 C C . LEU B 1 317 ? 21.883 -5.218 0.809 1.00 21.55 320 LEU B C 1
ATOM 6274 O O . LEU B 1 317 ? 22.519 -5.657 1.754 1.00 23.27 320 LEU B O 1
ATOM 6279 N N . LYS B 1 318 ? 21.648 -5.928 -0.305 1.00 21.26 321 LYS B N 1
ATOM 6280 C CA . LYS B 1 318 ? 22.107 -7.317 -0.455 1.00 23.96 321 LYS B CA 1
ATOM 6281 C C . LYS B 1 318 ? 23.628 -7.483 -0.585 1.00 24.85 321 LYS B C 1
ATOM 6282 O O . LYS B 1 318 ? 24.232 -8.294 0.105 1.00 23.69 321 LYS B O 1
ATOM 6288 N N . ASP B 1 319 ? 24.247 -6.710 -1.467 1.00 25.42 322 ASP B N 1
ATOM 6289 C CA . ASP B 1 319 ? 25.655 -6.943 -1.842 1.00 25.61 322 ASP B CA 1
ATOM 6290 C C . ASP B 1 319 ? 26.678 -5.865 -1.465 1.00 24.85 322 ASP B C 1
ATOM 6291 O O . ASP B 1 319 ? 27.875 -6.106 -1.619 1.00 21.72 322 ASP B O 1
ATOM 6296 N N . SER B 1 320 ? 26.212 -4.689 -1.040 1.00 25.32 323 SER B N 1
ATOM 6297 C CA . SER B 1 320 ? 27.098 -3.527 -0.783 1.00 26.05 323 SER B CA 1
ATOM 6298 C C . SER B 1 320 ? 28.157 -3.281 -1.853 1.00 25.52 323 SER B C 1
ATOM 6299 O O . SER B 1 320 ? 29.282 -3.070 -1.512 1.00 26.44 323 SER B O 1
ATOM 6302 N N . PHE B 1 321 ? 27.831 -3.375 -3.141 1.00 27.03 324 PHE B N 1
ATOM 6303 C CA . PHE B 1 321 ? 28.825 -3.115 -4.188 1.00 25.76 324 PHE B CA 1
ATOM 6304 C C . PHE B 1 321 ? 28.989 -1.610 -4.323 1.00 23.31 324 PHE B C 1
ATOM 6305 O O . PHE B 1 321 ? 28.036 -0.865 -4.472 1.00 20.44 324 PHE B O 1
ATOM 6313 N N . ILE B 1 322 ? 30.243 -1.195 -4.295 1.00 21.88 325 ILE B N 1
ATOM 6314 C CA . ILE B 1 322 ? 30.598 0.198 -4.347 1.00 22.52 325 ILE B CA 1
ATOM 6315 C C . ILE B 1 322 ? 30.069 0.787 -5.639 1.00 20.38 325 ILE B C 1
ATOM 6316 O O . ILE B 1 322 ? 29.606 1.915 -5.642 1.00 19.43 325 ILE B O 1
ATOM 6321 N N . GLU B 1 323 ? 30.093 -0.010 -6.720 1.00 19.99 326 GLU B N 1
ATOM 6322 C CA . GLU B 1 323 ? 29.494 0.406 -8.019 1.00 22.59 326 GLU B CA 1
ATOM 6323 C C . GLU B 1 323 ? 28.037 0.797 -7.920 1.00 19.36 326 GLU B C 1
ATOM 6324 O O . GLU B 1 323 ? 27.584 1.790 -8.483 1.00 18.65 326 GLU B O 1
ATOM 6330 N N . ASP B 1 324 ? 27.284 0.035 -7.147 1.00 19.68 327 ASP B N 1
ATOM 6331 C CA . ASP B 1 324 ? 25.867 0.364 -6.952 1.00 18.60 327 ASP B CA 1
ATOM 6332 C C . ASP B 1 324 ? 25.637 1.611 -6.118 1.00 16.36 327 ASP B C 1
ATOM 6333 O O . ASP B 1 324 ? 24.722 2.376 -6.386 1.00 16.31 327 ASP B O 1
ATOM 6338 N N . VAL B 1 325 ? 26.480 1.816 -5.104 1.00 16.36 328 VAL B N 1
ATOM 6339 C CA . VAL B 1 325 ? 26.403 2.992 -4.251 1.00 14.40 328 VAL B CA 1
ATOM 6340 C C . VAL B 1 325 ? 26.661 4.236 -5.087 1.00 14.53 328 VAL B C 1
ATOM 6341 O O . VAL B 1 325 ? 25.938 5.220 -5.001 1.00 12.46 328 VAL B O 1
ATOM 6345 N N . ILE B 1 326 ? 27.709 4.159 -5.902 1.00 15.34 329 ILE B N 1
ATOM 6346 C CA . ILE B 1 326 ? 28.047 5.252 -6.776 1.00 16.17 329 ILE B CA 1
ATOM 6347 C C . ILE B 1 326 ? 26.884 5.545 -7.744 1.00 17.46 329 ILE B C 1
ATOM 6348 O O . ILE B 1 326 ? 26.482 6.688 -7.871 1.00 15.31 329 ILE B O 1
ATOM 6353 N N . GLU B 1 327 ? 26.306 4.511 -8.365 1.00 18.32 330 GLU B N 1
ATOM 6354 C CA . GLU B 1 327 ? 25.110 4.692 -9.227 1.00 20.45 330 GLU B CA 1
ATOM 6355 C C . GLU B 1 327 ? 24.000 5.402 -8.474 1.00 18.13 330 GLU B C 1
ATOM 6356 O O . GLU B 1 327 ? 23.377 6.343 -8.992 1.00 19.27 330 GLU B O 1
ATOM 6362 N N . GLY B 1 328 ? 23.769 5.007 -7.228 1.00 17.13 331 GLY B N 1
ATOM 6363 C CA . GLY B 1 328 ? 22.746 5.678 -6.421 1.00 15.14 331 GLY B CA 1
ATOM 6364 C C . GLY B 1 328 ? 23.052 7.139 -6.193 1.00 14.34 331 GLY B C 1
ATOM 6365 O O . GLY B 1 328 ? 22.172 8.017 -6.253 1.00 16.27 331 GLY B O 1
ATOM 6366 N N . ALA B 1 329 ? 24.286 7.421 -5.887 1.00 14.97 332 ALA B N 1
ATOM 6367 C CA . ALA B 1 329 ? 24.682 8.821 -5.636 1.00 16.08 332 ALA B CA 1
ATOM 6368 C C . ALA B 1 329 ? 24.423 9.713 -6.853 1.00 16.07 332 ALA B C 1
ATOM 6369 O O . ALA B 1 329 ? 23.975 10.850 -6.736 1.00 16.21 332 ALA B O 1
ATOM 6371 N N . LYS B 1 330 ? 24.731 9.163 -8.016 1.00 17.02 333 LYS B N 1
ATOM 6372 C CA . LYS B 1 330 ? 24.509 9.864 -9.262 1.00 17.32 333 LYS B CA 1
ATOM 6373 C C . LYS B 1 330 ? 23.055 10.140 -9.514 1.00 17.31 333 LYS B C 1
ATOM 6374 O O . LYS B 1 330 ? 22.697 11.241 -9.956 1.00 17.02 333 LYS B O 1
ATOM 6380 N N . ILE B 1 331 ? 22.217 9.168 -9.186 1.00 17.05 334 ILE B N 1
ATOM 6381 C CA . ILE B 1 331 ? 20.794 9.405 -9.235 1.00 16.90 334 ILE B CA 1
ATOM 6382 C C . ILE B 1 331 ? 20.402 10.585 -8.397 1.00 15.66 334 ILE B C 1
ATOM 6383 O O . ILE B 1 331 ? 19.585 11.409 -8.812 1.00 17.60 334 ILE B O 1
ATOM 6388 N N . LEU B 1 332 ? 20.918 10.666 -7.172 1.00 16.29 335 LEU B N 1
ATOM 6389 C CA . LEU B 1 332 ? 20.561 11.785 -6.298 1.00 17.47 335 LEU B CA 1
ATOM 6390 C C . LEU B 1 332 ? 21.004 13.133 -6.872 1.00 15.88 335 LEU B C 1
ATOM 6391 O O . LEU B 1 332 ? 20.252 14.070 -6.876 1.00 15.61 335 LEU B O 1
ATOM 6396 N N . LEU B 1 333 ? 22.251 13.207 -7.334 1.00 16.58 336 LEU B N 1
ATOM 6397 C CA . LEU B 1 333 ? 22.769 14.409 -7.998 1.00 16.72 336 LEU B CA 1
ATOM 6398 C C . LEU B 1 333 ? 21.927 14.825 -9.201 1.00 18.67 336 LEU B C 1
ATOM 6399 O O . LEU B 1 333 ? 21.638 16.000 -9.403 1.00 17.27 336 LEU B O 1
ATOM 6404 N N . ASP B 1 334 ? 21.456 13.840 -9.957 1.00 22.21 337 ASP B N 1
ATOM 6405 C CA . ASP B 1 334 ? 20.623 14.147 -11.143 1.00 23.33 337 ASP B CA 1
ATOM 6406 C C . ASP B 1 334 ? 19.233 14.566 -10.752 1.00 23.04 337 ASP B C 1
ATOM 6407 O O . ASP B 1 334 ? 18.680 15.471 -11.364 1.00 22.29 337 ASP B O 1
ATOM 6412 N N . LYS B 1 335 ? 18.701 13.962 -9.703 1.00 20.98 338 LYS B N 1
ATOM 6413 C CA . LYS B 1 335 ? 17.375 14.301 -9.204 1.00 21.94 338 LYS B CA 1
ATOM 6414 C C . LYS B 1 335 ? 17.299 15.652 -8.488 1.00 22.20 338 LYS B C 1
ATOM 6415 O O . LYS B 1 335 ? 16.332 16.386 -8.648 1.00 23.01 338 LYS B O 1
ATOM 6421 N N . PHE B 1 336 ? 18.324 15.983 -7.696 1.00 21.12 339 PHE B N 1
ATOM 6422 C CA . PHE B 1 336 ? 18.349 17.169 -6.862 1.00 18.93 339 PHE B CA 1
ATOM 6423 C C . PHE B 1 336 ? 19.449 18.153 -7.279 1.00 20.03 339 PHE B C 1
ATOM 6424 O O . PHE B 1 336 ? 20.629 18.015 -6.888 1.00 20.06 339 PHE B O 1
ATOM 6432 N N . LYS B 1 337 ? 19.038 19.166 -8.036 1.00 20.53 340 LYS B N 1
ATOM 6433 C CA . LYS B 1 337 ? 19.927 20.203 -8.576 1.00 23.78 340 LYS B CA 1
ATOM 6434 C C . LYS B 1 337 ? 20.685 20.988 -7.548 1.00 23.77 340 LYS B C 1
ATOM 6435 O O . LYS B 1 337 ? 21.760 21.441 -7.865 1.00 24.31 340 LYS B O 1
ATOM 6437 N N . ASN B 1 338 ? 20.082 21.219 -6.381 1.00 23.22 341 ASN B N 1
ATOM 6438 C CA . ASN B 1 338 ? 20.747 21.954 -5.278 1.00 24.80 341 ASN B CA 1
ATOM 6439 C C . ASN B 1 338 ? 21.862 21.174 -4.634 1.00 20.07 341 ASN B C 1
ATOM 6440 O O . ASN B 1 338 ? 22.786 21.750 -4.086 1.00 18.48 341 ASN B O 1
ATOM 6445 N N . LEU B 1 339 ? 21.747 19.854 -4.684 1.00 18.55 342 LEU B N 1
ATOM 6446 C CA . LEU B 1 339 ? 22.786 18.995 -4.152 1.00 18.24 342 LEU B CA 1
ATOM 6447 C C . LEU B 1 339 ? 24.086 19.177 -4.933 1.00 17.89 342 LEU B C 1
ATOM 6448 O O . LEU B 1 339 ? 24.055 19.206 -6.147 1.00 16.94 342 LEU B O 1
ATOM 6453 N N . GLU B 1 340 ? 25.193 19.385 -4.215 1.00 16.30 343 GLU B N 1
ATOM 6454 C CA . GLU B 1 340 ? 26.550 19.450 -4.769 1.00 17.75 343 GLU B CA 1
ATOM 6455 C C . GLU B 1 340 ? 27.378 18.256 -4.444 1.00 15.54 343 GLU B C 1
ATOM 6456 O O . GLU B 1 340 ? 28.319 17.937 -5.172 1.00 15.93 343 GLU B O 1
ATOM 6462 N N . VAL B 1 341 ? 27.125 17.618 -3.309 1.00 15.63 344 VAL B N 1
ATOM 6463 C CA . VAL B 1 341 ? 27.924 16.490 -2.909 1.00 14.39 344 VAL B CA 1
ATOM 6464 C C . VAL B 1 341 ? 27.090 15.431 -2.199 1.00 14.33 344 VAL B C 1
ATOM 6465 O O . VAL B 1 341 ? 26.344 15.726 -1.305 1.00 13.38 344 VAL B O 1
ATOM 6469 N N . VAL B 1 342 ? 27.282 14.173 -2.609 1.00 13.44 345 VAL B N 1
ATOM 6470 C CA . VAL B 1 342 ? 26.668 13.018 -1.956 1.00 13.18 345 VAL B CA 1
ATOM 6471 C C . VAL B 1 342 ? 27.755 12.261 -1.254 1.00 12.95 345 VAL B C 1
ATOM 6472 O O . VAL B 1 342 ? 28.754 11.886 -1.855 1.00 12.17 345 VAL B O 1
ATOM 6476 N N . GLN B 1 343 ? 27.571 12.064 0.049 1.00 13.29 346 GLN B N 1
ATOM 6477 C CA . GLN B 1 343 ? 28.547 11.397 0.872 1.00 11.92 346 GLN B CA 1
ATOM 6478 C C . GLN B 1 343 ? 27.975 10.179 1.537 1.00 11.78 346 GLN B C 1
ATOM 6479 O O . GLN B 1 343 ? 26.919 10.235 2.208 1.00 11.35 346 GLN B O 1
ATOM 6485 N N . VAL B 1 344 ? 28.667 9.071 1.341 1.00 11.84 347 VAL B N 1
ATOM 6486 C CA . VAL B 1 344 ? 28.277 7.789 1.924 1.00 12.38 347 VAL B CA 1
ATOM 6487 C C . VAL B 1 344 ? 29.432 7.230 2.708 1.00 13.06 347 VAL B C 1
ATOM 6488 O O . VAL B 1 344 ? 30.556 7.217 2.244 1.00 13.79 347 VAL B O 1
ATOM 6492 N N . HIS B 1 345 ? 29.168 6.793 3.938 1.00 14.45 348 HIS B N 1
ATOM 6493 C CA . HIS B 1 345 ? 30.170 6.218 4.781 1.00 13.68 348 HIS B CA 1
ATOM 6494 C C . HIS B 1 345 ? 29.761 4.812 5.167 1.00 13.89 348 HIS B C 1
ATOM 6495 O O . HIS B 1 345 ? 28.645 4.582 5.540 1.00 14.89 348 HIS B O 1
ATOM 6502 N N . THR B 1 346 ? 30.690 3.867 5.108 1.00 15.18 349 THR B N 1
ATOM 6503 C CA . THR B 1 346 ? 30.488 2.516 5.630 1.00 16.37 349 THR B CA 1
ATOM 6504 C C . THR B 1 346 ? 31.673 2.204 6.510 1.00 17.14 349 THR B C 1
ATOM 6505 O O . THR B 1 346 ? 32.608 2.985 6.608 1.00 16.64 349 THR B O 1
ATOM 6509 N N . ILE B 1 347 ? 31.685 1.024 7.085 1.00 18.07 350 ILE B N 1
ATOM 6510 C CA . ILE B 1 347 ? 32.803 0.584 7.880 1.00 21.09 350 ILE B CA 1
ATOM 6511 C C . ILE B 1 347 ? 34.103 0.400 7.078 1.00 19.03 350 ILE B C 1
ATOM 6512 O O . ILE B 1 347 ? 35.193 0.453 7.676 1.00 22.07 350 ILE B O 1
ATOM 6517 N N . TYR B 1 348 ? 34.000 0.280 5.767 1.00 18.05 351 TYR B N 1
ATOM 6518 C CA . TYR B 1 348 ? 35.166 0.160 4.879 1.00 21.73 351 TYR B CA 1
ATOM 6519 C C . TYR B 1 348 ? 35.682 1.456 4.200 1.00 20.34 351 TYR B C 1
ATOM 6520 O O . TYR B 1 348 ? 36.861 1.495 3.774 1.00 18.25 351 TYR B O 1
ATOM 6529 N N . TYR B 1 349 ? 34.861 2.502 4.116 1.00 17.73 352 TYR B N 1
ATOM 6530 C CA . TYR B 1 349 ? 35.246 3.679 3.392 1.00 16.76 352 TYR B CA 1
ATOM 6531 C C . TYR B 1 349 ? 34.343 4.850 3.669 1.00 15.96 352 TYR B C 1
ATOM 6532 O O . TYR B 1 349 ? 33.212 4.690 4.150 1.00 16.19 352 TYR B O 1
ATOM 6541 N N . ILE B 1 350 ? 34.811 6.033 3.259 1.00 15.60 353 ILE B N 1
ATOM 6542 C CA . ILE B 1 350 ? 33.916 7.154 3.027 1.00 16.15 353 ILE B CA 1
ATOM 6543 C C . ILE B 1 350 ? 34.076 7.571 1.572 1.00 15.54 353 ILE B C 1
ATOM 6544 O O . ILE B 1 350 ? 35.213 7.586 1.059 1.00 15.38 353 ILE B O 1
ATOM 6549 N N . LEU B 1 351 ? 32.960 7.944 0.950 1.00 13.59 354 LEU B N 1
ATOM 6550 C CA . LEU B 1 351 ? 32.867 8.254 -0.498 1.00 13.98 354 LEU B CA 1
ATOM 6551 C C . LEU B 1 351 ? 32.249 9.615 -0.686 1.00 13.91 354 LEU B C 1
ATOM 6552 O O . LEU B 1 351 ? 31.235 9.908 -0.028 1.00 14.49 354 LEU B O 1
ATOM 6557 N N . PHE B 1 352 ? 32.836 10.438 -1.559 1.00 13.31 355 PHE B N 1
ATOM 6558 C CA . PHE B 1 352 ? 32.175 11.606 -2.116 1.00 14.47 355 PHE B CA 1
ATOM 6559 C C . PHE B 1 352 ? 31.888 11.390 -3.630 1.00 13.89 355 PHE B C 1
ATOM 6560 O O . PHE B 1 352 ? 32.749 10.924 -4.396 1.00 14.56 355 PHE B O 1
ATOM 6568 N N . VAL B 1 353 ? 30.700 11.799 -4.039 1.00 13.56 356 VAL B N 1
ATOM 6569 C CA . VAL B 1 353 ? 30.317 11.863 -5.420 1.00 13.79 356 VAL B CA 1
ATOM 6570 C C . VAL B 1 353 ? 29.862 13.290 -5.712 1.00 14.14 356 VAL B C 1
ATOM 6571 O O . VAL B 1 353 ? 28.971 13.829 -5.041 1.00 13.73 356 VAL B O 1
ATOM 6575 N N . CYS B 1 354 ? 30.482 13.890 -6.724 1.00 14.74 357 CYS B N 1
ATOM 6576 C CA . CYS B 1 354 ? 30.208 15.270 -7.136 1.00 15.52 357 CYS B CA 1
ATOM 6577 C C . CYS B 1 354 ? 30.049 15.362 -8.649 1.00 16.58 357 CYS B C 1
ATOM 6578 O O . CYS B 1 354 ? 30.405 14.451 -9.366 1.00 16.50 357 CYS B O 1
ATOM 6581 N N . ARG B 1 355 ? 29.500 16.471 -9.133 1.00 17.15 358 ARG B N 1
ATOM 6582 C CA . ARG B 1 355 ? 29.486 16.726 -10.553 1.00 17.44 358 ARG B CA 1
ATOM 6583 C C . ARG B 1 355 ? 30.905 17.215 -10.973 1.00 20.40 358 ARG B C 1
ATOM 6584 O O . ARG B 1 355 ? 31.673 17.770 -10.154 1.00 18.78 358 ARG B O 1
ATOM 6592 N N . ALA B 1 356 ? 31.232 17.040 -12.246 1.00 17.75 359 ALA B N 1
ATOM 6593 C CA . ALA B 1 356 ? 32.495 17.528 -12.806 1.00 19.39 359 ALA B CA 1
ATOM 6594 C C . ALA B 1 356 ? 32.642 19.051 -12.668 1.00 18.72 359 ALA B C 1
ATOM 6595 O O . ALA B 1 356 ? 33.743 19.560 -12.484 1.00 18.32 359 ALA B O 1
ATOM 6597 N N . ASP B 1 357 ? 31.531 19.767 -12.710 1.00 18.50 360 ASP B N 1
ATOM 6598 C CA . ASP B 1 357 ? 31.564 21.210 -12.600 1.00 19.48 360 ASP B CA 1
ATOM 6599 C C . ASP B 1 357 ? 31.839 21.701 -11.194 1.00 20.05 360 ASP B C 1
ATOM 6600 O O . ASP B 1 357 ? 31.846 22.910 -10.971 1.00 19.43 360 ASP B O 1
ATOM 6605 N N . ASN B 1 358 ? 31.966 20.792 -10.218 1.00 19.17 361 ASN B N 1
ATOM 6606 C CA . ASN B 1 358 ? 32.266 21.230 -8.829 1.00 18.24 361 ASN B CA 1
ATOM 6607 C C . ASN B 1 358 ? 33.541 22.060 -8.875 1.00 19.97 361 ASN B C 1
ATOM 6608 O O . ASN B 1 358 ? 34.446 21.691 -9.610 1.00 20.05 361 ASN B O 1
ATOM 6613 N N . PRO B 1 359 ? 33.644 23.128 -8.062 1.00 19.75 362 PRO B N 1
ATOM 6614 C CA . PRO B 1 359 ? 34.917 23.901 -8.089 1.00 19.36 362 PRO B CA 1
ATOM 6615 C C . PRO B 1 359 ? 36.138 23.109 -7.602 1.00 19.86 362 PRO B C 1
ATOM 6616 O O . PRO B 1 359 ? 37.245 23.438 -7.978 1.00 18.82 362 PRO B O 1
ATOM 6620 N N . LEU B 1 360 ? 35.949 22.061 -6.788 1.00 18.69 363 LEU B N 1
ATOM 6621 C CA . LEU B 1 360 ? 37.077 21.333 -6.262 1.00 18.70 363 LEU B CA 1
ATOM 6622 C C . LEU B 1 360 ? 37.546 20.244 -7.226 1.00 18.66 363 LEU B C 1
ATOM 6623 O O . LEU B 1 360 ? 36.744 19.666 -7.958 1.00 17.44 363 LEU B O 1
ATOM 6628 N N . SER B 1 361 ? 38.838 19.950 -7.199 1.00 17.02 364 SER B N 1
ATOM 6629 C CA . SER B 1 361 ? 39.380 18.825 -7.933 1.00 17.60 364 SER B CA 1
ATOM 6630 C C . SER B 1 361 ? 39.125 17.529 -7.189 1.00 18.94 364 SER B C 1
ATOM 6631 O O . SER B 1 361 ? 38.857 17.533 -5.989 1.00 16.52 364 SER B O 1
ATOM 6634 N N . LYS B 1 362 ? 39.282 16.403 -7.881 1.00 19.69 365 LYS B N 1
ATOM 6635 C CA . LYS B 1 362 ? 39.238 15.138 -7.213 1.00 21.58 365 LYS B CA 1
ATOM 6636 C C . LYS B 1 362 ? 40.240 15.068 -6.056 1.00 21.66 365 LYS B C 1
ATOM 6637 O O . LYS B 1 362 ? 39.914 14.500 -5.019 1.00 17.71 365 LYS B O 1
ATOM 6643 N N . GLU B 1 363 ? 41.462 15.575 -6.232 1.00 20.82 366 GLU B N 1
ATOM 6644 C CA . GLU B 1 363 ? 42.488 15.550 -5.134 1.00 21.43 366 GLU B CA 1
ATOM 6645 C C . GLU B 1 363 ? 42.036 16.386 -3.909 1.00 20.75 366 GLU B C 1
ATOM 6646 O O . GLU B 1 363 ? 42.283 16.012 -2.756 1.00 20.77 366 GLU B O 1
ATOM 6652 N N . GLU B 1 364 ? 41.375 17.524 -4.142 1.00 18.91 367 GLU B N 1
ATOM 6653 C CA . GLU B 1 364 ? 40.848 18.304 -3.016 1.00 18.67 367 GLU B CA 1
ATOM 6654 C C . GLU B 1 364 ? 39.713 17.554 -2.312 1.00 17.60 367 GLU B C 1
ATOM 6655 O O . GLU B 1 364 ? 39.595 17.584 -1.075 1.00 19.97 367 GLU B O 1
ATOM 6661 N N . LEU B 1 365 ? 38.869 16.881 -3.091 1.00 16.21 368 LEU B N 1
ATOM 6662 C CA . LEU B 1 365 ? 37.823 16.069 -2.487 1.00 17.56 368 LEU B CA 1
ATOM 6663 C C . LEU B 1 365 ? 38.450 14.978 -1.619 1.00 16.69 368 LEU B C 1
ATOM 6664 O O . LEU B 1 365 ? 37.985 14.744 -0.476 1.00 15.23 368 LEU B O 1
ATOM 6669 N N . GLU B 1 366 ? 39.544 14.378 -2.115 1.00 17.21 369 GLU B N 1
ATOM 6670 C CA . GLU B 1 366 ? 40.251 13.336 -1.379 1.00 18.70 369 GLU B CA 1
ATOM 6671 C C . GLU B 1 366 ? 40.789 13.819 -0.057 1.00 16.51 369 GLU B C 1
ATOM 6672 O O . GLU B 1 366 ? 40.755 13.102 0.919 1.00 16.08 369 GLU B O 1
ATOM 6678 N N . GLU B 1 367 ? 41.308 15.040 -0.030 1.00 16.40 370 GLU B N 1
ATOM 6679 C CA . GLU B 1 367 ? 41.847 15.604 1.186 1.00 17.25 370 GLU B CA 1
ATOM 6680 C C . GLU B 1 367 ? 40.761 15.739 2.257 1.00 16.48 370 GLU B C 1
ATOM 6681 O O . GLU B 1 367 ? 41.020 15.457 3.433 1.00 17.74 370 GLU B O 1
ATOM 6687 N N . CYS B 1 368 ? 39.565 16.179 1.872 1.00 16.35 371 CYS B N 1
ATOM 6688 C CA . CYS B 1 368 ? 38.425 16.210 2.795 1.00 14.80 371 CYS B CA 1
ATOM 6689 C C . CYS B 1 368 ? 38.203 14.858 3.445 1.00 14.62 371 CYS B C 1
ATOM 6690 O O . CYS B 1 368 ? 38.035 14.759 4.652 1.00 13.53 371 CYS B O 1
ATOM 6693 N N . LEU B 1 369 ? 38.276 13.808 2.647 1.00 14.80 372 LEU B N 1
ATOM 6694 C CA . LEU B 1 369 ? 37.960 12.487 3.136 1.00 14.96 372 LEU B CA 1
ATOM 6695 C C . LEU B 1 369 ? 39.064 11.909 3.985 1.00 15.28 372 LEU B C 1
ATOM 6696 O O . LEU B 1 369 ? 38.781 11.243 4.972 1.00 15.12 372 LEU B O 1
ATOM 6701 N N . GLU B 1 370 ? 40.313 12.118 3.566 1.00 16.40 373 GLU B N 1
ATOM 6702 C CA . GLU B 1 370 ? 41.477 11.747 4.400 1.00 18.35 373 GLU B CA 1
ATOM 6703 C C . GLU B 1 370 ? 41.415 12.375 5.774 1.00 15.41 373 GLU B C 1
ATOM 6704 O O . GLU B 1 370 ? 41.583 11.691 6.760 1.00 16.54 373 GLU B O 1
ATOM 6710 N N . PHE B 1 371 ? 41.118 13.664 5.846 1.00 14.50 374 PHE B N 1
ATOM 6711 C CA . PHE B 1 371 ? 40.911 14.296 7.109 1.00 13.54 374 PHE B CA 1
ATOM 6712 C C . PHE B 1 371 ? 39.821 13.592 7.970 1.00 13.64 374 PHE B C 1
ATOM 6713 O O . PHE B 1 371 ? 39.997 13.325 9.154 1.00 11.44 374 PHE B O 1
ATOM 6721 N N . SER B 1 372 ? 38.687 13.354 7.354 1.00 13.51 375 SER B N 1
ATOM 6722 C CA . SER B 1 372 ? 37.544 12.842 8.029 1.00 14.53 375 SER B CA 1
ATOM 6723 C C . SER B 1 372 ? 37.843 11.467 8.574 1.00 16.30 375 SER B C 1
ATOM 6724 O O . SER B 1 372 ? 37.481 11.181 9.742 1.00 15.17 375 SER B O 1
ATOM 6727 N N . THR B 1 373 ? 38.549 10.651 7.798 1.00 15.69 376 THR B N 1
ATOM 6728 C CA . THR B 1 373 ? 38.940 9.320 8.245 1.00 15.82 376 THR B CA 1
ATOM 6729 C C . THR B 1 373 ? 39.855 9.350 9.499 1.00 16.59 376 THR B C 1
ATOM 6730 O O . THR B 1 373 ? 39.675 8.544 10.411 1.00 15.66 376 THR B O 1
ATOM 6734 N N . ILE B 1 374 ? 40.772 10.316 9.583 1.00 17.55 377 ILE B N 1
ATOM 6735 C CA . ILE B 1 374 ? 41.564 10.512 10.791 1.00 16.73 377 ILE B CA 1
ATOM 6736 C C . ILE B 1 374 ? 40.722 10.811 12.037 1.00 16.23 377 ILE B C 1
ATOM 6737 O O . ILE B 1 374 ? 40.936 10.246 13.136 1.00 15.95 377 ILE B O 1
ATOM 6742 N N . LEU B 1 375 ? 39.714 11.628 11.865 1.00 16.01 378 LEU B N 1
ATOM 6743 C CA . LEU B 1 375 ? 38.812 11.888 12.953 1.00 15.62 378 LEU B CA 1
ATOM 6744 C C . LEU B 1 375 ? 38.079 10.645 13.382 1.00 16.89 378 LEU B C 1
ATOM 6745 O O . LEU B 1 375 ? 37.976 10.333 14.581 1.00 15.38 378 LEU B O 1
ATOM 6750 N N . ALA B 1 376 ? 37.500 9.964 12.417 1.00 16.40 379 ALA B N 1
ATOM 6751 C CA . ALA B 1 376 ? 36.664 8.808 12.732 1.00 17.23 379 ALA B CA 1
ATOM 6752 C C . ALA B 1 376 ? 37.495 7.710 13.407 1.00 17.33 379 ALA B C 1
ATOM 6753 O O . ALA B 1 376 ? 37.043 7.115 14.379 1.00 18.81 379 ALA B O 1
ATOM 6755 N N . SER B 1 377 ? 38.676 7.401 12.877 1.00 17.85 380 SER B N 1
ATOM 6756 C CA . SER B 1 377 ? 39.473 6.318 13.476 1.00 19.20 380 SER B CA 1
ATOM 6757 C C . SER B 1 377 ? 39.969 6.680 14.843 1.00 17.09 380 SER B C 1
ATOM 6758 O O . SER B 1 377 ? 39.998 5.814 15.676 1.00 17.27 380 SER B O 1
ATOM 6761 N N . THR B 1 378 ? 40.326 7.925 15.080 1.00 15.37 381 THR B N 1
ATOM 6762 C CA . THR B 1 378 ? 40.672 8.419 16.441 1.00 16.47 381 THR B CA 1
ATOM 6763 C C . THR B 1 378 ? 39.480 8.197 17.408 1.00 17.88 381 THR B C 1
ATOM 6764 O O . THR B 1 378 ? 39.638 7.630 18.486 1.00 17.52 381 THR B O 1
ATOM 6768 N N . LYS B 1 379 ? 38.273 8.553 16.963 1.00 16.40 382 LYS B N 1
ATOM 6769 C CA . LYS B 1 379 ? 37.114 8.395 17.794 1.00 16.30 382 LYS B CA 1
ATOM 6770 C C . LYS B 1 379 ? 36.829 6.897 18.034 1.00 16.53 382 LYS B C 1
ATOM 6771 O O . LYS B 1 379 ? 36.475 6.537 19.148 1.00 15.35 382 LYS B O 1
ATOM 6777 N N . ALA B 1 380 ? 36.960 6.044 17.002 1.00 15.87 383 ALA B N 1
ATOM 6778 C CA . ALA B 1 380 ? 36.741 4.607 17.174 1.00 16.56 383 ALA B CA 1
ATOM 6779 C C . ALA B 1 380 ? 37.715 4.002 18.231 1.00 18.15 383 ALA B C 1
ATOM 6780 O O . ALA B 1 380 ? 37.334 3.141 19.046 1.00 17.29 383 ALA B O 1
ATOM 6782 N N . LYS B 1 381 ? 38.950 4.489 18.228 1.00 18.84 384 LYS B N 1
ATOM 6783 C CA . LYS B 1 381 ? 39.966 4.000 19.147 1.00 21.40 384 LYS B CA 1
ATOM 6784 C C . LYS B 1 381 ? 39.695 4.438 20.575 1.00 21.07 384 LYS B C 1
ATOM 6785 O O . LYS B 1 381 ? 39.657 3.621 21.478 1.00 19.89 384 LYS B O 1
ATOM 6791 N N . LEU B 1 382 ? 39.499 5.736 20.764 1.00 20.51 385 LEU B N 1
ATOM 6792 C CA . LEU B 1 382 ? 39.423 6.337 22.061 1.00 22.37 385 LEU B CA 1
ATOM 6793 C C . LEU B 1 382 ? 38.034 6.465 22.578 1.00 25.41 385 LEU B C 1
ATOM 6794 O O . LEU B 1 382 ? 37.866 6.675 23.759 1.00 24.09 385 LEU B O 1
ATOM 6799 N N . GLY B 1 383 ? 37.018 6.344 21.726 1.00 26.94 386 GLY B N 1
ATOM 6800 C CA . GLY B 1 383 ? 35.654 6.621 22.178 1.00 25.91 386 GLY B CA 1
ATOM 6801 C C . GLY B 1 383 ? 35.241 8.082 22.050 1.00 24.82 386 GLY B C 1
ATOM 6802 O O . GLY B 1 383 ? 34.078 8.357 21.819 1.00 24.53 386 GLY B O 1
ATOM 6803 N N . ASN B 1 384 ? 36.165 9.005 22.219 1.00 23.53 387 ASN B N 1
ATOM 6804 C CA . ASN B 1 384 ? 35.905 10.454 22.146 1.00 28.63 387 ASN B CA 1
ATOM 6805 C C . ASN B 1 384 ? 37.146 11.162 21.663 1.00 24.53 387 ASN B C 1
ATOM 6806 O O . ASN B 1 384 ? 38.248 10.664 21.890 1.00 24.86 387 ASN B O 1
ATOM 6811 N N . ILE B 1 385 ? 36.955 12.293 20.998 1.00 22.06 388 ILE B N 1
ATOM 6812 C CA . ILE B 1 385 ? 38.048 13.170 20.599 1.00 21.62 388 ILE B CA 1
ATOM 6813 C C . ILE B 1 385 ? 37.959 14.342 21.552 1.00 21.25 388 ILE B C 1
ATOM 6814 O O . ILE B 1 385 ? 37.035 15.125 21.499 1.00 24.50 388 ILE B O 1
ATOM 6819 N N . ARG B 1 386 ? 38.924 14.431 22.430 1.00 22.15 389 ARG B N 1
ATOM 6820 C CA . ARG B 1 386 ? 38.917 15.417 23.503 1.00 21.54 389 ARG B CA 1
ATOM 6821 C C . ARG B 1 386 ? 39.900 16.516 23.177 1.00 20.79 389 ARG B C 1
ATOM 6822 O O . ARG B 1 386 ? 39.757 17.628 23.676 1.00 18.96 389 ARG B O 1
ATOM 6824 N N . ALA B 1 387 ? 40.928 16.222 22.384 1.00 19.25 390 ALA B N 1
ATOM 6825 C CA . ALA B 1 387 ? 41.936 17.263 22.000 1.00 18.38 390 ALA B CA 1
ATOM 6826 C C . ALA B 1 387 ? 42.499 16.958 20.619 1.00 19.74 390 ALA B C 1
ATOM 6827 O O . ALA B 1 387 ? 42.546 15.798 20.205 1.00 20.91 390 ALA B O 1
ATOM 6829 N N . ILE B 1 388 ? 42.969 18.000 19.939 1.00 20.23 391 ILE B N 1
ATOM 6830 C CA . ILE B 1 388 ? 43.591 17.893 18.629 1.00 18.63 391 ILE B CA 1
ATOM 6831 C C . ILE B 1 388 ? 44.696 16.858 18.651 1.00 20.67 391 ILE B C 1
ATOM 6832 O O . ILE B 1 388 ? 44.925 16.101 17.664 1.00 17.37 391 ILE B O 1
ATOM 6837 N N . ASP B 1 389 ? 45.453 16.871 19.750 1.00 22.20 392 ASP B N 1
ATOM 6838 C CA . ASP B 1 389 ? 46.553 15.946 19.939 1.00 24.85 392 ASP B CA 1
ATOM 6839 C C . ASP B 1 389 ? 46.127 14.455 19.871 1.00 22.00 392 ASP B C 1
ATOM 6840 O O . ASP B 1 389 ? 46.923 13.608 19.409 1.00 19.21 392 ASP B O 1
ATOM 6845 N N . ASP B 1 390 ? 44.881 14.149 20.234 1.00 19.51 393 ASP B N 1
ATOM 6846 C CA . ASP B 1 390 ? 44.358 12.783 20.067 1.00 19.80 393 ASP B CA 1
ATOM 6847 C C . ASP B 1 390 ? 44.374 12.258 18.626 1.00 18.29 393 ASP B C 1
ATOM 6848 O O . ASP B 1 390 ? 44.402 11.050 18.428 1.00 18.84 393 ASP B O 1
ATOM 6853 N N . LEU B 1 391 ? 44.366 13.158 17.629 1.00 16.60 394 LEU B N 1
ATOM 6854 C CA . LEU B 1 391 ? 44.330 12.759 16.216 1.00 16.80 394 LEU B CA 1
ATOM 6855 C C . LEU B 1 391 ? 45.516 11.939 15.781 1.00 18.26 394 LEU B C 1
ATOM 6856 O O . LEU B 1 391 ? 45.421 11.198 14.775 1.00 17.42 394 LEU B O 1
ATOM 6861 N N . HIS B 1 392 ? 46.604 12.003 16.547 1.00 20.01 395 HIS B N 1
ATOM 6862 C CA . HIS B 1 392 ? 47.755 11.097 16.297 1.00 24.67 395 HIS B CA 1
ATOM 6863 C C . HIS B 1 392 ? 47.368 9.636 16.367 1.00 23.53 395 HIS B C 1
ATOM 6864 O O . HIS B 1 392 ? 47.952 8.831 15.678 1.00 23.81 395 HIS B O 1
ATOM 6871 N N . GLU B 1 393 ? 46.347 9.302 17.160 1.00 25.74 396 GLU B N 1
ATOM 6872 C CA . GLU B 1 393 ? 45.896 7.915 17.269 1.00 27.12 396 GLU B CA 1
ATOM 6873 C C . GLU B 1 393 ? 45.365 7.438 15.957 1.00 28.04 396 GLU B C 1
ATOM 6874 O O . GLU B 1 393 ? 45.736 6.340 15.464 1.00 26.21 396 GLU B O 1
ATOM 6880 N N . GLY B 1 394 ? 44.536 8.268 15.345 1.00 26.86 397 GLY B N 1
ATOM 6881 C CA . GLY B 1 394 ? 43.962 7.887 14.051 1.00 26.19 397 GLY B CA 1
ATOM 6882 C C . GLY B 1 394 ? 45.009 7.769 12.954 1.00 27.31 397 GLY B C 1
ATOM 6883 O O . GLY B 1 394 ? 44.922 6.874 12.111 1.00 28.27 397 GLY B O 1
ATOM 6884 N N . LEU B 1 395 ? 46.007 8.658 12.985 1.00 24.46 398 LEU B N 1
ATOM 6885 C CA . LEU B 1 395 ? 47.124 8.611 12.055 1.00 24.40 398 LEU B CA 1
ATOM 6886 C C . LEU B 1 395 ? 47.960 7.354 12.110 1.00 24.68 398 LEU B C 1
ATOM 6887 O O . LEU B 1 395 ? 48.526 7.002 11.126 1.00 26.07 398 LEU B O 1
ATOM 6892 N N . LYS B 1 396 ? 48.050 6.717 13.261 1.00 27.03 399 LYS B N 1
ATOM 6893 C CA . LYS B 1 396 ? 48.765 5.458 13.447 1.00 29.56 399 LYS B CA 1
ATOM 6894 C C . LYS B 1 396 ? 48.070 4.282 12.814 1.00 27.94 399 LYS B C 1
ATOM 6895 O O . LYS B 1 396 ? 48.724 3.304 12.530 1.00 26.55 399 LYS B O 1
ATOM 6901 N N . ILE B 1 397 ? 46.751 4.352 12.628 1.00 25.56 400 ILE B N 1
ATOM 6902 C CA . ILE B 1 397 ? 46.003 3.223 12.120 1.00 22.51 400 ILE B CA 1
ATOM 6903 C C . ILE B 1 397 ? 46.109 3.238 10.594 1.00 22.75 400 ILE B C 1
ATOM 6904 O O . ILE B 1 397 ? 45.717 4.184 9.973 1.00 21.25 400 ILE B O 1
ATOM 6909 N N . PRO B 1 398 ? 46.591 2.157 9.981 1.00 23.53 401 PRO B N 1
ATOM 6910 C CA . PRO B 1 398 ? 46.674 2.171 8.547 1.00 24.86 401 PRO B CA 1
ATOM 6911 C C . PRO B 1 398 ? 45.298 2.020 7.868 1.00 26.47 401 PRO B C 1
ATOM 6912 O O . PRO B 1 398 ? 44.356 1.446 8.447 1.00 27.43 401 PRO B O 1
ATOM 6916 N N . HIS B 1 399 ? 45.224 2.456 6.614 1.00 29.59 402 HIS B N 1
ATOM 6917 C CA . HIS B 1 399 ? 44.056 2.207 5.733 1.00 30.50 402 HIS B CA 1
ATOM 6918 C C . HIS B 1 399 ? 43.773 0.734 5.656 1.00 29.55 402 HIS B C 1
ATOM 6919 O O . HIS B 1 399 ? 44.708 -0.058 5.612 1.00 27.27 402 HIS B O 1
ATOM 6926 N N . ASN B 1 400 ? 42.497 0.343 5.676 1.00 28.61 403 ASN B N 1
ATOM 6927 C CA . ASN B 1 400 ? 42.170 -1.074 5.739 1.00 29.46 403 ASN B CA 1
ATOM 6928 C C . ASN B 1 400 ? 42.643 -1.784 4.465 1.00 30.92 403 ASN B C 1
ATOM 6929 O O . ASN B 1 400 ? 42.894 -1.141 3.433 1.00 28.86 403 ASN B O 1
ATOM 6934 N N . LYS B 1 401 ? 42.751 -3.098 4.534 1.00 29.18 404 LYS B N 1
ATOM 6935 C CA . LYS B 1 401 ? 43.393 -3.846 3.457 1.00 32.09 404 LYS B CA 1
ATOM 6936 C C . LYS B 1 401 ? 42.620 -3.840 2.124 1.00 33.76 404 LYS B C 1
ATOM 6937 O O . LYS B 1 401 ? 43.197 -4.091 1.107 1.00 34.46 404 LYS B O 1
ATOM 6943 N N . TYR B 1 402 ? 41.327 -3.532 2.131 1.00 34.73 405 TYR B N 1
ATOM 6944 C CA . TYR B 1 402 ? 40.511 -3.461 0.913 1.00 34.33 405 TYR B CA 1
ATOM 6945 C C . TYR B 1 402 ? 40.671 -2.129 0.184 1.00 37.69 405 TYR B C 1
ATOM 6946 O O . TYR B 1 402 ? 39.992 -1.912 -0.816 1.00 40.44 405 TYR B O 1
ATOM 6955 N N . GLY B 1 403 ? 41.544 -1.246 0.690 1.00 36.93 406 GLY B N 1
ATOM 6956 C CA . GLY B 1 403 ? 41.533 0.158 0.375 1.00 37.55 406 GLY B CA 1
ATOM 6957 C C . GLY B 1 403 ? 41.930 0.403 -1.048 1.00 43.32 406 GLY B C 1
ATOM 6958 O O . GLY B 1 403 ? 41.126 0.890 -1.842 1.00 43.98 406 GLY B O 1
ATOM 6959 N N . ASP B 1 404 ? 43.136 -0.007 -1.413 1.00 46.13 407 ASP B N 1
ATOM 6960 C CA . ASP B 1 404 ? 43.617 0.246 -2.799 1.00 47.10 407 ASP B CA 1
ATOM 6961 C C . ASP B 1 404 ? 42.594 -0.269 -3.778 1.00 45.00 407 ASP B C 1
ATOM 6962 O O . ASP B 1 404 ? 42.369 0.335 -4.818 1.00 48.91 407 ASP B O 1
ATOM 6967 N N . LEU B 1 405 ? 41.940 -1.364 -3.405 1.00 40.75 408 LEU B N 1
ATOM 6968 C CA . LEU B 1 405 ? 40.987 -2.019 -4.258 1.00 39.33 408 LEU B CA 1
ATOM 6969 C C . LEU B 1 405 ? 39.700 -1.193 -4.419 1.00 31.09 408 LEU B C 1
ATOM 6970 O O . LEU B 1 405 ? 39.263 -0.919 -5.513 1.00 29.37 408 LEU B O 1
ATOM 6975 N N . LEU B 1 406 ? 39.064 -0.857 -3.309 1.00 28.10 409 LEU B N 1
ATOM 6976 C CA . LEU B 1 406 ? 37.901 0.027 -3.317 1.00 30.44 409 LEU B CA 1
ATOM 6977 C C . LEU B 1 406 ? 38.162 1.352 -4.035 1.00 27.72 409 LEU B C 1
ATOM 6978 O O . LEU B 1 406 ? 37.351 1.835 -4.809 1.00 28.50 409 LEU B O 1
ATOM 6983 N N . LYS B 1 407 ? 39.299 1.918 -3.725 1.00 28.75 410 LYS B N 1
ATOM 6984 C CA . LYS B 1 407 ? 39.735 3.186 -4.266 1.00 31.86 410 LYS B CA 1
ATOM 6985 C C . LYS B 1 407 ? 39.895 3.116 -5.774 1.00 31.72 410 LYS B C 1
ATOM 6986 O O . LYS B 1 407 ? 39.414 3.968 -6.502 1.00 28.60 410 LYS B O 1
ATOM 6992 N N . GLU B 1 408 ? 40.549 2.047 -6.220 1.00 35.34 411 GLU B N 1
ATOM 6993 C CA . GLU B 1 408 ? 40.726 1.731 -7.643 1.00 38.23 411 GLU B CA 1
ATOM 6994 C C . GLU B 1 408 ? 39.386 1.611 -8.339 1.00 32.19 411 GLU B C 1
ATOM 6995 O O . GLU B 1 408 ? 39.204 2.190 -9.385 1.00 28.31 411 GLU B O 1
ATOM 7001 N N . ILE B 1 409 ? 38.447 0.871 -7.752 1.00 31.50 412 ILE B N 1
ATOM 7002 C CA . ILE B 1 409 ? 37.119 0.677 -8.377 1.00 33.31 412 ILE B CA 1
ATOM 7003 C C . ILE B 1 409 ? 36.387 2.002 -8.520 1.00 33.51 412 ILE B C 1
ATOM 7004 O O . ILE B 1 409 ? 35.924 2.376 -9.596 1.00 34.41 412 ILE B O 1
ATOM 7009 N N . ALA B 1 410 ? 36.318 2.725 -7.416 1.00 31.97 413 ALA B N 1
ATOM 7010 C CA . ALA B 1 410 ? 35.590 3.989 -7.399 1.00 32.53 413 ALA B CA 1
ATOM 7011 C C . ALA B 1 410 ? 36.194 4.996 -8.344 1.00 34.46 413 ALA B C 1
ATOM 7012 O O . ALA B 1 410 ? 35.477 5.696 -9.068 1.00 31.11 413 ALA B O 1
ATOM 7014 N N . GLU B 1 411 ? 37.520 5.038 -8.361 1.00 41.59 414 GLU B N 1
ATOM 7015 C CA . GLU B 1 411 ? 38.277 6.015 -9.141 1.00 44.94 414 GLU B CA 1
ATOM 7016 C C . GLU B 1 411 ? 38.002 5.915 -10.624 1.00 44.86 414 GLU B C 1
ATOM 7017 O O . GLU B 1 411 ? 38.013 6.923 -11.343 1.00 48.65 414 GLU B O 1
ATOM 7023 N N . LYS B 1 412 ? 37.752 4.704 -11.094 1.00 44.82 415 LYS B N 1
ATOM 7024 C CA . LYS B 1 412 ? 37.344 4.490 -12.466 1.00 42.51 415 LYS B CA 1
ATOM 7025 C C . LYS B 1 412 ? 36.026 5.118 -12.860 1.00 40.54 415 LYS B C 1
ATOM 7026 O O . LYS B 1 412 ? 35.746 5.169 -14.019 1.00 41.81 415 LYS B O 1
ATOM 7028 N N . PHE B 1 413 ? 35.200 5.566 -11.920 1.00 37.00 416 PHE B N 1
ATOM 7029 C CA . PHE B 1 413 ? 33.974 6.313 -12.237 1.00 30.91 416 PHE B CA 1
ATOM 7030 C C . PHE B 1 413 ? 34.160 7.833 -12.313 1.00 27.30 416 PHE B C 1
ATOM 7031 O O . PHE B 1 413 ? 33.171 8.563 -12.540 1.00 24.75 416 PHE B O 1
ATOM 7039 N N . ASN B 1 414 ? 35.387 8.332 -12.121 1.00 22.77 417 ASN B N 1
ATOM 7040 C CA . ASN B 1 414 ? 35.726 9.698 -12.527 1.00 24.17 417 ASN B CA 1
ATOM 7041 C C . ASN B 1 414 ? 35.668 9.835 -14.032 1.00 23.90 417 ASN B C 1
ATOM 7042 O O . ASN B 1 414 ? 36.328 9.107 -14.712 1.00 28.65 417 ASN B O 1
ATOM 7047 N N . ASP B 1 415 ? 34.851 10.720 -14.540 1.00 21.56 418 ASP B N 1
ATOM 7048 C CA . ASP B 1 415 ? 34.758 10.875 -15.972 1.00 21.79 418 ASP B CA 1
ATOM 7049 C C . ASP B 1 415 ? 34.390 12.315 -16.246 1.00 22.50 418 ASP B C 1
ATOM 7050 O O . ASP B 1 415 ? 34.484 13.153 -15.357 1.00 18.96 418 ASP B O 1
ATOM 7055 N N . ASN B 1 416 ? 33.954 12.625 -17.450 1.00 23.17 419 ASN B N 1
ATOM 7056 C CA . ASN B 1 416 ? 33.615 14.005 -17.773 1.00 25.85 419 ASN B CA 1
ATOM 7057 C C . ASN B 1 416 ? 32.490 14.607 -17.056 1.00 20.74 419 ASN B C 1
ATOM 7058 O O . ASN B 1 416 ? 32.322 15.783 -17.114 1.00 21.00 419 ASN B O 1
ATOM 7063 N N . ASN B 1 417 ? 31.650 13.780 -16.459 1.00 18.95 420 ASN B N 1
ATOM 7064 C CA . ASN B 1 417 ? 30.432 14.234 -15.841 1.00 16.95 420 ASN B CA 1
ATOM 7065 C C . ASN B 1 417 ? 30.464 14.217 -14.299 1.00 16.45 420 ASN B C 1
ATOM 7066 O O . ASN B 1 417 ? 29.745 14.977 -13.649 1.00 16.67 420 ASN B O 1
ATOM 7071 N N . TYR B 1 418 ? 31.280 13.370 -13.717 1.00 16.45 421 TYR B N 1
ATOM 7072 C CA . TYR B 1 418 ? 31.265 13.173 -12.250 1.00 17.51 421 TYR B CA 1
ATOM 7073 C C . TYR B 1 418 ? 32.675 13.107 -11.706 1.00 17.03 421 TYR B C 1
ATOM 7074 O O . TYR B 1 418 ? 33.578 12.624 -12.376 1.00 14.83 421 TYR B O 1
ATOM 7083 N N . LYS B 1 419 ? 32.851 13.618 -10.486 1.00 16.46 422 LYS B N 1
ATOM 7084 C CA . LYS B 1 419 ? 34.125 13.523 -9.742 1.00 17.32 422 LYS B CA 1
ATOM 7085 C C . LYS B 1 419 ? 33.849 12.594 -8.540 1.00 17.02 422 LYS B C 1
ATOM 7086 O O . LYS B 1 419 ? 32.844 12.819 -7.827 1.00 18.32 422 LYS B O 1
ATOM 7092 N N . ILE B 1 420 ? 34.695 11.589 -8.358 1.00 15.89 423 ILE B N 1
ATOM 7093 C CA . ILE B 1 420 ? 34.565 10.633 -7.288 1.00 17.59 423 ILE B CA 1
ATOM 7094 C C . ILE B 1 420 ? 35.845 10.576 -6.449 1.00 17.68 423 ILE B C 1
ATOM 7095 O O . ILE B 1 420 ? 36.938 10.503 -7.008 1.00 16.26 423 ILE B O 1
ATOM 7100 N N . ALA B 1 421 ? 35.694 10.639 -5.120 1.00 16.29 424 ALA B N 1
ATOM 7101 C CA . ALA B 1 421 ? 36.823 10.413 -4.177 1.00 18.02 424 ALA B CA 1
ATOM 7102 C C . ALA B 1 421 ? 36.399 9.404 -3.160 1.00 16.82 424 ALA B C 1
ATOM 7103 O O . ALA B 1 421 ? 35.231 9.384 -2.751 1.00 17.77 424 ALA B O 1
ATOM 7105 N N . LEU B 1 422 ? 37.338 8.571 -2.749 1.00 17.87 425 LEU B N 1
ATOM 7106 C CA . LEU B 1 422 ? 37.101 7.529 -1.771 1.00 17.70 425 LEU B CA 1
ATOM 7107 C C . LEU B 1 422 ? 38.288 7.404 -0.843 1.00 19.65 425 LEU B C 1
ATOM 7108 O O . LEU B 1 422 ? 39.431 7.283 -1.309 1.00 20.93 425 LEU B O 1
ATOM 7113 N N . SER B 1 423 ? 38.049 7.454 0.464 1.00 18.62 426 SER B N 1
ATOM 7114 C CA . SER B 1 423 ? 39.092 7.223 1.458 1.00 19.08 426 SER B CA 1
ATOM 7115 C C . SER B 1 423 ? 38.749 5.934 2.216 1.00 19.53 426 SER B C 1
ATOM 7116 O O . SER B 1 423 ? 37.725 5.869 2.877 1.00 17.39 426 SER B O 1
ATOM 7119 N N . PRO B 1 424 ? 39.622 4.909 2.121 1.00 20.42 427 PRO B N 1
ATOM 7120 C CA . PRO B 1 424 ? 39.409 3.701 2.899 1.00 20.71 427 PRO B CA 1
ATOM 7121 C C . PRO B 1 424 ? 39.455 4.019 4.378 1.00 19.71 427 PRO B C 1
ATOM 7122 O O . PRO B 1 424 ? 40.235 4.864 4.802 1.00 18.30 427 PRO B O 1
ATOM 7126 N N . SER B 1 425 ? 38.623 3.350 5.152 1.00 17.80 428 SER B N 1
ATOM 7127 C CA . SER B 1 425 ? 38.663 3.550 6.597 1.00 19.40 428 SER B CA 1
ATOM 7128 C C . SER B 1 425 ? 39.989 3.061 7.165 1.00 19.08 428 SER B C 1
ATOM 7129 O O . SER B 1 425 ? 40.627 2.151 6.610 1.00 19.43 428 SER B O 1
ATOM 7132 N N . ARG B 1 426 ? 40.340 3.639 8.299 1.00 20.20 429 ARG B N 1
ATOM 7133 C CA . ARG B 1 426 ? 41.460 3.214 9.102 1.00 22.07 429 ARG B CA 1
ATOM 7134 C C . ARG B 1 426 ? 40.877 2.409 10.275 1.00 22.17 429 ARG B C 1
ATOM 7135 O O . ARG B 1 426 ? 40.682 2.914 11.380 1.00 21.85 429 ARG B O 1
ATOM 7143 N N . TYR B 1 427 ? 40.623 1.133 9.999 1.00 23.76 430 TYR B N 1
ATOM 7144 C CA . TYR B 1 427 ? 39.751 0.302 10.794 1.00 25.11 430 TYR B CA 1
ATOM 7145 C C . TYR B 1 427 ? 40.474 -0.220 12.022 1.00 24.45 430 TYR B C 1
ATOM 7146 O O . TYR B 1 427 ? 41.565 -0.747 11.924 1.00 25.27 430 TYR B O 1
ATOM 7155 N N . VAL B 1 428 ? 39.785 -0.159 13.146 1.00 23.61 431 VAL B N 1
ATOM 7156 C CA . VAL B 1 428 ? 40.237 -0.600 14.450 1.00 26.28 431 VAL B CA 1
ATOM 7157 C C . VAL B 1 428 ? 39.384 -1.846 14.762 1.00 28.00 431 VAL B C 1
ATOM 7158 O O . VAL B 1 428 ? 38.145 -1.731 14.814 1.00 27.50 431 VAL B O 1
ATOM 7162 N N . GLU B 1 429 ? 40.011 -3.000 15.019 1.00 28.35 432 GLU B N 1
ATOM 7163 C CA . GLU B 1 429 ? 39.255 -4.234 15.335 1.00 30.88 432 GLU B CA 1
ATOM 7164 C C . GLU B 1 429 ? 38.393 -4.185 16.572 1.00 27.58 432 GLU B C 1
ATOM 7165 O O . GLU B 1 429 ? 37.268 -4.660 16.538 1.00 30.58 432 GLU B O 1
ATOM 7171 N N . LYS B 1 430 ? 38.864 -3.577 17.646 1.00 28.51 433 LYS B N 1
ATOM 7172 C CA . LYS B 1 430 ? 38.065 -3.518 18.906 1.00 32.21 433 LYS B CA 1
ATOM 7173 C C . LYS B 1 430 ? 37.795 -2.066 19.252 1.00 28.38 433 LYS B C 1
ATOM 7174 O O . LYS B 1 430 ? 38.504 -1.496 20.070 1.00 29.56 433 LYS B O 1
ATOM 7180 N N . PRO B 1 431 ? 36.823 -1.436 18.574 1.00 24.25 434 PRO B N 1
ATOM 7181 C CA . PRO B 1 431 ? 36.616 -0.034 18.843 1.00 23.29 434 PRO B CA 1
ATOM 7182 C C . PRO B 1 431 ? 36.034 0.159 20.254 1.00 22.60 434 PRO B C 1
ATOM 7183 O O . PRO B 1 431 ? 35.274 -0.682 20.736 1.00 19.21 434 PRO B O 1
ATOM 7187 N N . LYS B 1 432 ? 36.407 1.248 20.909 1.00 20.72 435 LYS B N 1
ATOM 7188 C CA . LYS B 1 432 ? 35.844 1.526 22.190 1.00 23.18 435 LYS B CA 1
ATOM 7189 C C . LYS B 1 432 ? 34.328 1.715 22.096 1.00 22.34 435 LYS B C 1
ATOM 7190 O O . LYS B 1 432 ? 33.586 1.223 22.944 1.00 22.14 435 LYS B O 1
ATOM 7196 N N . SER B 1 433 ? 33.875 2.468 21.088 1.00 20.65 436 SER B N 1
ATOM 7197 C CA . SER B 1 433 ? 32.456 2.707 20.863 1.00 18.71 436 SER B CA 1
ATOM 7198 C C . SER B 1 433 ? 32.244 3.090 19.420 1.00 19.12 436 SER B C 1
ATOM 7199 O O . SER B 1 433 ? 33.194 3.394 18.720 1.00 17.81 436 SER B O 1
ATOM 7202 N N . THR B 1 434 ? 30.989 3.020 18.977 1.00 17.46 437 THR B N 1
ATOM 7203 C CA . THR B 1 434 ? 30.622 3.344 17.618 1.00 16.57 437 THR B CA 1
ATOM 7204 C C . THR B 1 434 ? 29.640 4.483 17.518 1.00 15.92 437 THR B C 1
ATOM 7205 O O . THR B 1 434 ? 29.543 5.099 16.457 1.00 16.21 437 THR B O 1
ATOM 7209 N N . VAL B 1 435 ? 28.877 4.785 18.555 1.00 15.19 438 VAL B N 1
ATOM 7210 C CA . VAL B 1 435 ? 27.858 5.854 18.415 1.00 15.33 438 VAL B CA 1
ATOM 7211 C C . VAL B 1 435 ? 28.556 7.163 18.059 1.00 14.84 438 VAL B C 1
ATOM 7212 O O . VAL B 1 435 ? 29.537 7.525 18.682 1.00 14.81 438 VAL B O 1
ATOM 7216 N N . GLY B 1 436 ? 28.014 7.877 17.075 1.00 14.23 439 GLY B N 1
ATOM 7217 C CA . GLY B 1 436 ? 28.544 9.195 16.675 1.00 13.19 439 GLY B CA 1
ATOM 7218 C C . GLY B 1 436 ? 29.700 9.169 15.695 1.00 12.50 439 GLY B C 1
ATOM 7219 O O . GLY B 1 436 ? 30.205 10.237 15.286 1.00 9.69 439 GLY B O 1
ATOM 7220 N N . LEU B 1 437 ? 30.145 7.961 15.306 1.00 12.61 440 LEU B N 1
ATOM 7221 C CA . LEU B 1 437 ? 31.253 7.877 14.316 1.00 12.56 440 LEU B CA 1
ATOM 7222 C C . LEU B 1 437 ? 30.858 8.537 12.982 1.00 12.18 440 LEU B C 1
ATOM 7223 O O . LEU B 1 437 ? 31.646 9.242 12.348 1.00 11.44 440 LEU B O 1
ATOM 7228 N N . GLY B 1 438 ? 29.639 8.276 12.559 1.00 11.76 441 GLY B N 1
ATOM 7229 C CA . GLY B 1 438 ? 29.155 8.839 11.351 1.00 11.73 441 GLY B CA 1
ATOM 7230 C C . GLY B 1 438 ? 29.064 10.342 11.417 1.00 11.71 441 GLY B C 1
ATOM 7231 O O . GLY B 1 438 ? 29.443 11.051 10.460 1.00 11.75 441 GLY B O 1
ATOM 7232 N N . ASP B 1 439 ? 28.585 10.850 12.533 1.00 11.58 442 ASP B N 1
ATOM 7233 C CA . ASP B 1 439 ? 28.449 12.315 12.674 1.00 12.29 442 ASP B CA 1
ATOM 7234 C C . ASP B 1 439 ? 29.811 12.989 12.603 1.00 12.49 442 ASP B C 1
ATOM 7235 O O . ASP B 1 439 ? 29.968 14.083 12.034 1.00 12.70 442 ASP B O 1
ATOM 7240 N N . THR B 1 440 ? 30.801 12.291 13.159 1.00 12.63 443 THR B N 1
ATOM 7241 C CA . THR B 1 440 ? 32.142 12.759 13.231 1.00 12.55 443 THR B CA 1
ATOM 7242 C C . THR B 1 440 ? 32.726 12.803 11.809 1.00 12.96 443 THR B C 1
ATOM 7243 O O . THR B 1 440 ? 33.309 13.800 11.408 1.00 12.57 443 THR B O 1
ATOM 7247 N N . ILE B 1 441 ? 32.562 11.713 11.069 1.00 14.30 444 ILE B N 1
ATOM 7248 C CA . ILE B 1 441 ? 33.106 11.620 9.713 1.00 14.66 444 ILE B CA 1
ATOM 7249 C C . ILE B 1 441 ? 32.385 12.551 8.770 1.00 14.47 444 ILE B C 1
ATOM 7250 O O . ILE B 1 441 ? 33.011 13.255 7.987 1.00 15.69 444 ILE B O 1
ATOM 7255 N N . SER B 1 442 ? 31.076 12.624 8.884 1.00 13.75 445 SER B N 1
ATOM 7256 C CA . SER B 1 442 ? 30.298 13.480 8.012 1.00 13.59 445 SER B CA 1
ATOM 7257 C C . SER B 1 442 ? 30.572 14.951 8.198 1.00 13.71 445 SER B C 1
ATOM 7258 O O . SER B 1 442 ? 30.726 15.684 7.210 1.00 12.21 445 SER B O 1
ATOM 7261 N N . SER B 1 443 ? 30.602 15.381 9.450 1.00 12.07 446 SER B N 1
ATOM 7262 C CA . SER B 1 443 ? 30.844 16.786 9.779 1.00 12.07 446 SER B CA 1
ATOM 7263 C C . SER B 1 443 ? 32.279 17.163 9.449 1.00 12.48 446 SER B C 1
ATOM 7264 O O . SER B 1 443 ? 32.531 18.255 8.984 1.00 13.61 446 SER B O 1
ATOM 7267 N N . GLY B 1 444 ? 33.229 16.264 9.649 1.00 13.42 447 GLY B N 1
ATOM 7268 C CA . GLY B 1 444 ? 34.621 16.560 9.297 1.00 12.99 447 GLY B CA 1
ATOM 7269 C C . GLY B 1 444 ? 34.793 16.772 7.794 1.00 13.73 447 GLY B C 1
ATOM 7270 O O . GLY B 1 444 ? 35.385 17.761 7.348 1.00 12.42 447 GLY B O 1
ATOM 7271 N N . ALA B 1 445 ? 34.197 15.865 7.019 1.00 14.30 448 ALA B N 1
ATOM 7272 C CA . ALA B 1 445 ? 34.332 15.890 5.594 1.00 14.25 448 ALA B CA 1
ATOM 7273 C C . ALA B 1 445 ? 33.651 17.123 5.067 1.00 13.34 448 ALA B C 1
ATOM 7274 O O . ALA B 1 445 ? 34.181 17.803 4.176 1.00 15.07 448 ALA B O 1
ATOM 7276 N N . PHE B 1 446 ? 32.464 17.443 5.587 1.00 12.96 449 PHE B N 1
ATOM 7277 C CA . PHE B 1 446 ? 31.696 18.634 5.160 1.00 11.67 449 PHE B CA 1
ATOM 7278 C C . PHE B 1 446 ? 32.374 19.976 5.458 1.00 11.87 449 PHE B C 1
ATOM 7279 O O . PHE B 1 446 ? 32.411 20.881 4.631 1.00 10.91 449 PHE B O 1
ATOM 7287 N N . VAL B 1 447 ? 32.864 20.117 6.652 1.00 12.64 450 VAL B N 1
ATOM 7288 C CA . VAL B 1 447 ? 33.504 21.325 7.053 1.00 13.17 450 VAL B CA 1
ATOM 7289 C C . VAL B 1 447 ? 34.793 21.518 6.224 1.00 12.70 450 VAL B C 1
ATOM 7290 O O . VAL B 1 447 ? 35.077 22.645 5.838 1.00 11.83 450 VAL B O 1
ATOM 7294 N N . TYR B 1 448 ? 35.509 20.434 5.988 1.00 12.51 451 TYR B N 1
ATOM 7295 C CA . TYR B 1 448 ? 36.691 20.522 5.192 1.00 14.09 451 TYR B CA 1
ATOM 7296 C C . TYR B 1 448 ? 36.285 20.907 3.752 1.00 15.23 451 TYR B C 1
ATOM 7297 O O . TYR B 1 448 ? 36.908 21.810 3.147 1.00 14.54 451 TYR B O 1
ATOM 7306 N N . TYR B 1 449 ? 35.245 20.260 3.204 1.00 14.02 452 TYR B N 1
ATOM 7307 C CA . TYR B 1 449 ? 34.719 20.643 1.891 1.00 13.36 452 TYR B CA 1
ATOM 7308 C C . TYR B 1 449 ? 34.379 22.158 1.820 1.00 13.57 452 TYR B C 1
ATOM 7309 O O . TYR B 1 449 ? 34.788 22.885 0.909 1.00 13.90 452 TYR B O 1
ATOM 7318 N N . VAL B 1 450 ? 33.645 22.663 2.787 1.00 14.82 453 VAL B N 1
ATOM 7319 C CA . VAL B 1 450 ? 33.256 24.101 2.813 1.00 14.25 453 VAL B CA 1
ATOM 7320 C C . VAL B 1 450 ? 34.525 24.985 2.898 1.00 14.36 453 VAL B C 1
ATOM 7321 O O . VAL B 1 450 ? 34.597 26.056 2.2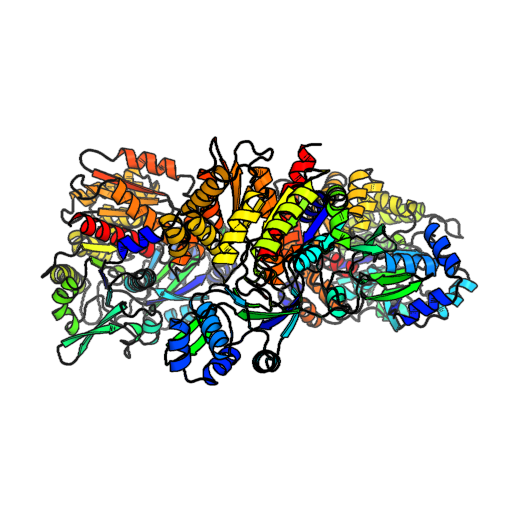67 1.00 13.19 453 VAL B O 1
ATOM 7325 N N . SER B 1 451 ? 35.490 24.505 3.681 1.00 14.31 454 SER B N 1
ATOM 7326 C CA . SER B 1 451 ? 36.744 25.247 3.904 1.00 14.62 454 SER B CA 1
ATOM 7327 C C . SER B 1 451 ? 37.498 25.407 2.586 1.00 14.37 454 SER B C 1
ATOM 7328 O O . SER B 1 451 ? 37.909 26.495 2.231 1.00 13.14 454 SER B O 1
ATOM 7331 N N . LEU B 1 452 ? 37.640 24.314 1.861 1.00 14.44 455 LEU B N 1
ATOM 7332 C CA . LEU B 1 452 ? 38.354 24.346 0.591 1.00 16.11 455 LEU B CA 1
ATOM 7333 C C . LEU B 1 452 ? 37.617 25.156 -0.480 1.00 16.01 455 LEU B C 1
ATOM 7334 O O . LEU B 1 452 ? 38.261 25.885 -1.268 1.00 14.26 455 LEU B O 1
ATOM 7339 N N . LEU B 1 453 ? 36.291 25.090 -0.482 1.00 15.57 456 LEU B N 1
ATOM 7340 C CA . LEU B 1 453 ? 35.541 25.950 -1.401 1.00 17.16 456 LEU B CA 1
ATOM 7341 C C . LEU B 1 453 ? 35.812 27.421 -1.197 1.00 17.80 456 LEU B C 1
ATOM 7342 O O . LEU B 1 453 ? 36.011 28.169 -2.176 1.00 17.08 456 LEU B O 1
ATOM 7347 N N . ASN B 1 454 ? 35.779 27.845 0.064 1.00 18.21 457 ASN B N 1
ATOM 7348 C CA . ASN B 1 454 ? 35.950 29.226 0.393 1.00 19.99 457 ASN B CA 1
ATOM 7349 C C . ASN B 1 454 ? 37.388 29.683 0.160 1.00 20.42 457 ASN B C 1
ATOM 7350 O O . ASN B 1 454 ? 37.612 30.777 -0.304 1.00 19.98 457 ASN B O 1
ATOM 7355 N N . LYS B 1 455 ? 38.342 28.828 0.456 1.00 21.85 458 LYS B N 1
ATOM 7356 C CA . LYS B 1 455 ? 39.722 29.140 0.175 1.00 26.67 458 LYS B CA 1
ATOM 7357 C C . LYS B 1 455 ? 39.916 29.400 -1.337 1.00 27.13 458 LYS B C 1
ATOM 7358 O O . LYS B 1 455 ? 40.578 30.350 -1.730 1.00 29.03 458 LYS B O 1
ATOM 7364 N N . LYS B 1 456 ? 39.331 28.543 -2.159 1.00 28.31 459 LYS B N 1
ATOM 7365 C CA . LYS B 1 456 ? 39.465 28.653 -3.610 1.00 31.73 459 LYS B CA 1
ATOM 7366 C C . LYS B 1 456 ? 38.789 29.912 -4.118 1.00 29.99 459 LYS B C 1
ATOM 7367 O O . LYS B 1 456 ? 39.360 30.617 -4.918 1.00 29.22 459 LYS B O 1
ATOM 7373 N N . ARG B 1 457 ? 37.581 30.176 -3.629 1.00 34.69 460 ARG B N 1
ATOM 7374 C CA . ARG B 1 457 ? 36.797 31.352 -4.023 1.00 36.27 460 ARG B CA 1
ATOM 7375 C C . ARG B 1 457 ? 37.543 32.666 -3.800 1.00 39.86 460 ARG B C 1
ATOM 7376 O O . ARG B 1 457 ? 37.445 33.594 -4.620 1.00 36.59 460 ARG B O 1
ATOM 7384 N N . MET B 1 458 ? 38.254 32.757 -2.680 1.00 41.67 461 MET B N 1
ATOM 7385 C CA . MET B 1 458 ? 39.183 33.861 -2.469 1.00 42.87 461 MET B CA 1
ATOM 7386 C C . MET B 1 458 ? 40.444 33.509 -3.276 1.00 40.86 461 MET B C 1
ATOM 7387 O O . MET B 1 458 ? 41.568 33.822 -2.893 1.00 34.86 461 MET B O 1
ATOM 7392 N N . GLU C 1 3 ? 67.388 -6.342 24.990 1.00 39.82 6 GLU C N 1
ATOM 7393 C CA . GLU C 1 3 ? 68.132 -7.120 26.033 1.00 40.06 6 GLU C CA 1
ATOM 7394 C C . GLU C 1 3 ? 69.220 -6.303 26.751 1.00 35.06 6 GLU C C 1
ATOM 7395 O O . GLU C 1 3 ? 70.230 -5.818 26.192 1.00 37.18 6 GLU C O 1
ATOM 7401 N N . ILE C 1 4 ? 69.026 -6.240 28.044 1.00 29.58 7 ILE C N 1
ATOM 7402 C CA . ILE C 1 4 ? 69.849 -5.428 28.875 1.00 28.65 7 ILE C CA 1
ATOM 7403 C C . ILE C 1 4 ? 71.296 -5.940 28.921 1.00 30.91 7 ILE C C 1
ATOM 7404 O O . ILE C 1 4 ? 72.240 -5.157 28.824 1.00 26.98 7 ILE C O 1
ATOM 7409 N N . LYS C 1 5 ? 71.465 -7.234 29.105 1.00 29.86 8 LYS C N 1
ATOM 7410 C CA . LYS C 1 5 ? 72.770 -7.822 29.129 1.00 32.69 8 LYS C CA 1
ATOM 7411 C C . LYS C 1 5 ? 73.579 -7.509 27.874 1.00 28.84 8 LYS C C 1
ATOM 7412 O O . LYS C 1 5 ? 74.789 -7.224 27.978 1.00 26.34 8 LYS C O 1
ATOM 7418 N N . LYS C 1 6 ? 72.925 -7.551 26.723 1.00 27.22 9 LYS C N 1
ATOM 7419 C CA . LYS C 1 6 ? 73.587 -7.250 25.461 1.00 28.32 9 LYS C CA 1
ATOM 7420 C C . LYS C 1 6 ? 74.047 -5.776 25.394 1.00 24.55 9 LYS C C 1
ATOM 7421 O O . LYS C 1 6 ? 75.195 -5.527 25.030 1.00 21.87 9 LYS C O 1
ATOM 7427 N N . PHE C 1 7 ? 73.193 -4.836 25.814 1.00 20.70 10 PHE C N 1
ATOM 7428 C CA . PHE C 1 7 ? 73.578 -3.432 25.856 1.00 21.63 10 PHE C CA 1
ATOM 7429 C C . PHE C 1 7 ? 74.813 -3.245 26.750 1.00 20.79 10 PHE C C 1
ATOM 7430 O O . PHE C 1 7 ? 75.789 -2.618 26.353 1.00 18.12 10 PHE C O 1
ATOM 7438 N N . ILE C 1 8 ? 74.763 -3.831 27.958 1.00 22.53 11 ILE C N 1
ATOM 7439 C CA . ILE C 1 8 ? 75.814 -3.656 28.931 1.00 22.47 11 ILE C CA 1
ATOM 7440 C C . ILE C 1 8 ? 77.159 -4.216 28.457 1.00 22.56 11 ILE C C 1
ATOM 7441 O O . ILE C 1 8 ? 78.231 -3.613 28.690 1.00 20.52 11 ILE C O 1
ATOM 7446 N N . GLU C 1 9 ? 77.106 -5.407 27.878 1.00 24.56 12 GLU C N 1
ATOM 7447 C CA . GLU C 1 9 ? 78.278 -6.029 27.282 1.00 27.13 12 GLU C CA 1
ATOM 7448 C C . GLU C 1 9 ? 78.881 -5.142 26.206 1.00 23.16 12 GLU C C 1
ATOM 7449 O O . GLU C 1 9 ? 80.107 -5.010 26.126 1.00 21.14 12 GLU C O 1
ATOM 7455 N N . THR C 1 10 ? 78.029 -4.556 25.368 1.00 20.90 13 THR C N 1
ATOM 7456 C CA . THR C 1 10 ? 78.524 -3.697 24.291 1.00 21.16 13 THR C CA 1
ATOM 7457 C C . THR C 1 10 ? 79.329 -2.511 24.775 1.00 19.40 13 THR C C 1
ATOM 7458 O O . THR C 1 10 ? 80.314 -2.144 24.143 1.00 18.26 13 THR C O 1
ATOM 7462 N N . ILE C 1 11 ? 78.936 -1.897 25.893 1.00 18.61 14 ILE C N 1
ATOM 7463 C CA . ILE C 1 11 ? 79.657 -0.709 26.367 1.00 18.37 14 ILE C CA 1
ATOM 7464 C C . ILE C 1 11 ? 80.798 -0.981 27.322 1.00 19.38 14 ILE C C 1
ATOM 7465 O O . ILE C 1 11 ? 81.535 -0.049 27.684 1.00 19.36 14 ILE C O 1
ATOM 7470 N N . LYS C 1 12 ? 80.946 -2.230 27.750 1.00 18.79 15 LYS C N 1
ATOM 7471 C CA . LYS C 1 12 ? 81.819 -2.538 28.869 1.00 21.24 15 LYS C CA 1
ATOM 7472 C C . LYS C 1 12 ? 83.306 -2.180 28.671 1.00 20.34 15 LYS C C 1
ATOM 7473 O O . LYS C 1 12 ? 83.937 -1.613 29.587 1.00 22.41 15 LYS C O 1
ATOM 7479 N N . GLY C 1 13 ? 83.829 -2.372 27.464 1.00 17.58 16 GLY C N 1
ATOM 7480 C CA . GLY C 1 13 ? 85.201 -2.030 27.184 1.00 17.26 16 GLY C CA 1
ATOM 7481 C C . GLY C 1 13 ? 85.475 -0.571 26.950 1.00 18.49 16 GLY C C 1
ATOM 7482 O O . GLY C 1 13 ? 86.622 -0.177 26.768 1.00 20.12 16 GLY C O 1
ATOM 7483 N N . THR C 1 14 ? 84.436 0.279 26.895 1.00 17.63 17 THR C N 1
ATOM 7484 C CA . THR C 1 14 ? 84.638 1.697 26.549 1.00 16.56 17 THR C CA 1
ATOM 7485 C C . THR C 1 14 ? 85.160 2.475 27.749 1.00 15.17 17 THR C C 1
ATOM 7486 O O . THR C 1 14 ? 84.773 2.223 28.905 1.00 14.65 17 THR C O 1
ATOM 7490 N N . LYS C 1 15 ? 85.992 3.456 27.473 1.00 16.63 18 LYS C N 1
ATOM 7491 C CA . LYS C 1 15 ? 86.573 4.273 28.509 1.00 17.96 18 LYS C CA 1
ATOM 7492 C C . LYS C 1 15 ? 86.229 5.707 28.222 1.00 17.89 18 LYS C C 1
ATOM 7493 O O . LYS C 1 15 ? 86.319 6.153 27.058 1.00 16.69 18 LYS C O 1
ATOM 7499 N N . LEU C 1 16 ? 85.917 6.453 29.272 1.00 15.53 19 LEU C N 1
ATOM 7500 C CA . LEU C 1 16 ? 85.388 7.822 29.142 1.00 17.00 19 LEU C CA 1
ATOM 7501 C C . LEU C 1 16 ? 86.122 8.852 30.021 1.00 16.68 19 LEU C C 1
ATOM 7502 O O . LEU C 1 16 ? 86.334 8.610 31.202 1.00 16.52 19 LEU C O 1
ATOM 7507 N N . PHE C 1 17 ? 86.369 10.027 29.464 1.00 15.84 20 PHE C N 1
ATOM 7508 C CA . PHE C 1 17 ? 86.750 11.183 30.220 1.00 14.46 20 PHE C CA 1
ATOM 7509 C C . PHE C 1 17 ? 85.547 12.117 30.243 1.00 14.28 20 PHE C C 1
ATOM 7510 O O . PHE C 1 17 ? 84.898 12.337 29.220 1.00 14.92 20 PHE C O 1
ATOM 7518 N N . THR C 1 18 ? 85.309 12.757 31.362 1.00 14.21 21 THR C N 1
ATOM 7519 C CA . THR C 1 18 ? 84.294 13.822 31.418 1.00 15.15 21 THR C CA 1
ATOM 7520 C C . THR C 1 18 ? 84.735 15.031 32.243 1.00 16.40 21 THR C C 1
ATOM 7521 O O . THR C 1 18 ? 85.477 14.883 33.230 1.00 16.20 21 THR C O 1
ATOM 7525 N N . ALA C 1 19 ? 84.315 16.232 31.785 1.00 14.68 22 ALA C N 1
ATOM 7526 C CA . ALA C 1 19 ? 84.640 17.513 32.388 1.00 14.72 22 ALA C CA 1
ATOM 7527 C C . ALA C 1 19 ? 83.587 18.539 31.922 1.00 13.61 22 ALA C C 1
ATOM 7528 O O . ALA C 1 19 ? 82.922 18.272 30.975 1.00 12.35 22 ALA C O 1
ATOM 7530 N N . TYR C 1 20 ? 83.364 19.661 32.579 1.00 13.58 23 TYR C N 1
ATOM 7531 C CA . TYR C 1 20 ? 84.099 20.196 33.706 1.00 14.59 23 TYR C CA 1
ATOM 7532 C C . TYR C 1 20 ? 83.302 20.352 35.026 1.00 14.47 23 TYR C C 1
ATOM 7533 O O . TYR C 1 20 ? 83.868 20.765 36.038 1.00 15.08 23 TYR C O 1
ATOM 7542 N N . ASN C 1 21 ? 82.006 20.084 34.982 1.00 13.40 24 ASN C N 1
ATOM 7543 C CA . ASN C 1 21 ? 81.076 20.567 36.003 1.00 13.75 24 ASN C CA 1
ATOM 7544 C C . ASN C 1 21 ? 80.452 19.507 36.873 1.00 13.68 24 ASN C C 1
ATOM 7545 O O . ASN C 1 21 ? 79.853 18.549 36.370 1.00 13.49 24 ASN C O 1
ATOM 7550 N N . THR C 1 22 ? 80.702 19.657 38.174 1.00 14.01 25 THR C N 1
ATOM 7551 C CA . THR C 1 22 ? 80.040 18.883 39.199 1.00 15.37 25 THR C CA 1
ATOM 7552 C C . THR C 1 22 ? 79.580 19.843 40.278 1.00 14.41 25 THR C C 1
ATOM 7553 O O . THR C 1 22 ? 80.178 20.915 40.504 1.00 13.58 25 THR C O 1
ATOM 7557 N N . ASN C 1 23 ? 78.454 19.518 40.888 1.00 14.42 26 ASN C N 1
ATOM 7558 C CA . ASN C 1 23 ? 77.941 20.335 41.960 1.00 15.16 26 ASN C CA 1
ATOM 7559 C C . ASN C 1 23 ? 76.949 19.509 42.754 1.00 15.53 26 ASN C C 1
ATOM 7560 O O . ASN C 1 23 ? 76.723 18.339 42.446 1.00 15.23 26 ASN C O 1
ATOM 7565 N N . VAL C 1 24 ? 76.424 20.100 43.807 1.00 14.95 27 VAL C N 1
ATOM 7566 C CA . VAL C 1 24 ? 75.276 19.556 44.461 1.00 16.78 27 VAL C CA 1
ATOM 7567 C C . VAL C 1 24 ? 74.041 20.178 43.805 1.00 16.63 27 VAL C C 1
ATOM 7568 O O . VAL C 1 24 ? 74.002 21.403 43.531 1.00 15.98 27 VAL C O 1
ATOM 7572 N N . ASP C 1 25 ? 73.069 19.329 43.477 1.00 15.00 28 ASP C N 1
ATOM 7573 C CA . ASP C 1 25 ? 71.755 19.797 43.043 1.00 14.87 28 ASP C CA 1
ATOM 7574 C C . ASP C 1 25 ? 70.864 19.620 44.254 1.00 16.30 28 ASP C C 1
ATOM 7575 O O . ASP C 1 25 ? 70.599 18.496 44.676 1.00 18.46 28 ASP C O 1
ATOM 7580 N N . ALA C 1 26 ? 70.399 20.725 44.799 1.00 16.11 29 ALA C N 1
ATOM 7581 C CA . ALA C 1 26 ? 69.413 20.746 45.837 1.00 16.00 29 ALA C CA 1
ATOM 7582 C C . ALA C 1 26 ? 68.048 20.845 45.161 1.00 16.64 29 ALA C C 1
ATOM 7583 O O . ALA C 1 26 ? 67.722 21.868 44.551 1.00 16.09 29 ALA C O 1
ATOM 7585 N N . ILE C 1 27 ? 67.263 19.781 45.288 1.00 15.77 30 ILE C N 1
ATOM 7586 C CA . ILE C 1 27 ? 66.018 19.626 44.556 1.00 18.69 30 ILE C CA 1
ATOM 7587 C C . ILE C 1 27 ? 64.793 19.893 45.424 1.00 18.92 30 ILE C C 1
ATOM 7588 O O . ILE C 1 27 ? 64.689 19.342 46.548 1.00 17.75 30 ILE C O 1
ATOM 7593 N N . LYS C 1 28 ? 63.921 20.783 44.945 1.00 18.31 31 LYS C N 1
ATOM 7594 C CA . LYS C 1 28 ? 62.581 20.968 45.508 1.00 20.09 31 LYS C CA 1
ATOM 7595 C C . LYS C 1 28 ? 61.544 20.399 44.565 1.00 20.33 31 LYS C C 1
ATOM 7596 O O . LYS C 1 28 ? 61.425 20.827 43.408 1.00 20.71 31 LYS C O 1
ATOM 7602 N N . TYR C 1 29 ? 60.749 19.468 45.078 1.00 19.83 32 TYR C N 1
ATOM 7603 C CA . TYR C 1 29 ? 59.583 18.984 44.361 1.00 21.86 32 TYR C CA 1
ATOM 7604 C C . TYR C 1 29 ? 58.468 19.916 44.687 1.00 21.88 32 TYR C C 1
ATOM 7605 O O . TYR C 1 29 ? 57.857 19.807 45.741 1.00 22.03 32 TYR C O 1
ATOM 7614 N N . LEU C 1 30 ? 58.132 20.780 43.739 1.00 21.20 33 LEU C N 1
ATOM 7615 C CA . LEU C 1 30 ? 57.087 21.761 43.988 1.00 23.96 33 LEU C CA 1
ATOM 7616 C C . LEU C 1 30 ? 55.698 21.119 44.041 1.00 25.06 33 LEU C C 1
ATOM 7617 O O . LEU C 1 30 ? 55.350 20.291 43.185 1.00 24.91 33 LEU C O 1
ATOM 7622 N N . LYS C 1 31 ? 54.921 21.536 45.041 1.00 26.30 34 LYS C N 1
ATOM 7623 C CA . LYS C 1 31 ? 53.461 21.288 45.065 1.00 30.59 34 LYS C CA 1
ATOM 7624 C C . LYS C 1 31 ? 52.686 22.618 44.828 1.00 27.85 34 LYS C C 1
ATOM 7625 O O . LYS C 1 31 ? 53.252 23.708 45.009 1.00 22.57 34 LYS C O 1
ATOM 7628 N N . ASP C 1 32 ? 51.391 22.498 44.478 1.00 28.69 35 ASP C N 1
ATOM 7629 C CA . ASP C 1 32 ? 50.484 23.667 44.282 1.00 30.03 35 ASP C CA 1
ATOM 7630 C C . ASP C 1 32 ? 50.686 24.743 45.336 1.00 29.73 35 ASP C C 1
ATOM 7631 O O . ASP C 1 32 ? 50.953 25.907 45.020 1.00 27.25 35 ASP C O 1
ATOM 7636 N N . GLU C 1 33 ? 50.663 24.310 46.593 1.00 30.04 36 GLU C N 1
ATOM 7637 C CA . GLU C 1 33 ? 50.785 25.211 47.708 1.00 30.79 36 GLU C CA 1
ATOM 7638 C C . GLU C 1 33 ? 52.189 25.851 47.850 1.00 27.59 36 GLU C C 1
ATOM 7639 O O . GLU C 1 33 ? 52.281 26.985 48.299 1.00 26.21 36 GLU C O 1
ATOM 7645 N N . ASP C 1 34 ? 53.261 25.180 47.420 1.00 24.11 37 ASP C N 1
ATOM 7646 C CA . ASP C 1 34 ? 54.609 25.788 47.445 1.00 21.79 37 ASP C CA 1
ATOM 7647 C C . ASP C 1 34 ? 54.656 26.981 46.482 1.00 19.39 37 ASP C C 1
ATOM 7648 O O . ASP C 1 34 ? 55.170 28.027 46.834 1.00 19.47 37 ASP C O 1
ATOM 7653 N N . VAL C 1 35 ? 54.085 26.808 45.307 1.00 18.25 38 VAL C N 1
ATOM 7654 C CA . VAL C 1 35 ? 54.085 27.870 44.315 1.00 21.77 38 VAL C CA 1
ATOM 7655 C C . VAL C 1 35 ? 53.158 29.018 44.742 1.00 22.88 38 VAL C C 1
ATOM 7656 O O . VAL C 1 35 ? 53.543 30.196 44.658 1.00 25.25 38 VAL C O 1
ATOM 7660 N N . GLN C 1 36 ? 51.963 28.664 45.259 1.00 24.36 39 GLN C N 1
ATOM 7661 C CA . GLN C 1 36 ? 50.992 29.658 45.726 1.00 25.30 39 GLN C CA 1
ATOM 7662 C C . GLN C 1 36 ? 51.586 30.533 46.815 1.00 26.80 39 GLN C C 1
ATOM 7663 O O . GLN C 1 36 ? 51.482 31.739 46.744 1.00 25.85 39 GLN C O 1
ATOM 7669 N N . LYS C 1 37 ? 52.310 29.915 47.742 1.00 28.84 40 LYS C N 1
ATOM 7670 C CA . LYS C 1 37 ? 53.093 30.618 48.746 1.00 31.43 40 LYS C CA 1
ATOM 7671 C C . LYS C 1 37 ? 54.220 31.522 48.201 1.00 28.47 40 LYS C C 1
ATOM 7672 O O . LYS C 1 37 ? 54.433 32.622 48.692 1.00 28.20 40 LYS C O 1
ATOM 7678 N N . LEU C 1 38 ? 54.966 31.061 47.210 1.00 30.08 41 LEU C N 1
ATOM 7679 C CA . LEU C 1 38 ? 56.000 31.888 46.608 1.00 27.76 41 LEU C CA 1
ATOM 7680 C C . LEU C 1 38 ? 55.345 33.140 46.023 1.00 23.71 41 LEU C C 1
ATOM 7681 O O . LEU C 1 38 ? 55.802 34.234 46.280 1.00 23.36 41 LEU C O 1
ATOM 7686 N N . VAL C 1 39 ? 54.327 32.978 45.164 1.00 22.31 42 VAL C N 1
ATOM 7687 C CA . VAL C 1 39 ? 53.738 34.159 44.505 1.00 22.34 42 VAL C CA 1
ATOM 7688 C C . VAL C 1 39 ? 53.065 35.121 45.533 1.00 23.07 42 VAL C C 1
ATOM 7689 O O . VAL C 1 39 ? 53.126 36.352 45.369 1.00 21.04 42 VAL C O 1
ATOM 7693 N N . ASP C 1 40 ? 52.427 34.558 46.571 1.00 24.18 43 ASP C N 1
ATOM 7694 C CA . ASP C 1 40 ? 51.699 35.360 47.577 1.00 26.08 43 ASP C CA 1
ATOM 7695 C C . ASP C 1 40 ? 52.625 36.185 48.460 1.00 25.76 43 ASP C C 1
ATOM 7696 O O . ASP C 1 40 ? 52.199 37.142 49.112 1.00 28.48 43 ASP C O 1
ATOM 7701 N N . GLU C 1 41 ? 53.920 35.888 48.453 1.00 28.72 44 GLU C N 1
ATOM 7702 C CA . GLU C 1 41 ? 54.896 36.789 49.124 1.00 28.17 44 GLU C CA 1
ATOM 7703 C C . GLU C 1 41 ? 55.043 38.170 48.403 1.00 24.26 44 GLU C C 1
ATOM 7704 O O . GLU C 1 41 ? 55.551 39.122 48.970 1.00 24.62 44 GLU C O 1
ATOM 7710 N N . PHE C 1 42 ? 54.614 38.269 47.156 1.00 24.90 45 PHE C N 1
ATOM 7711 C CA . PHE C 1 42 ? 54.756 39.504 46.355 1.00 23.35 45 PHE C CA 1
ATOM 7712 C C . PHE C 1 42 ? 53.421 40.053 45.971 1.00 22.21 45 PHE C C 1
ATOM 7713 O O . PHE C 1 42 ? 52.415 39.339 46.001 1.00 23.42 45 PHE C O 1
ATOM 7721 N N . ASN C 1 43 ? 53.415 41.312 45.554 1.00 22.81 46 ASN C N 1
ATOM 7722 C CA . ASN C 1 43 ? 52.305 41.832 44.775 1.00 22.90 46 ASN C CA 1
ATOM 7723 C C . ASN C 1 43 ? 52.271 41.095 43.430 1.00 20.96 46 ASN C C 1
ATOM 7724 O O . ASN C 1 43 ? 53.247 41.147 42.665 1.00 23.64 46 ASN C O 1
ATOM 7729 N N . HIS C 1 44 ? 51.145 40.455 43.106 1.00 19.35 47 HIS C N 1
ATOM 7730 C CA . HIS C 1 44 ? 51.000 39.702 41.880 1.00 19.91 47 HIS C CA 1
ATOM 7731 C C . HIS C 1 44 ? 51.232 40.544 40.656 1.00 21.95 47 HIS C C 1
ATOM 7732 O O . HIS C 1 44 ? 51.805 40.053 39.643 1.00 19.79 47 HIS C O 1
ATOM 7739 N N . LYS C 1 45 ? 50.796 41.805 40.721 1.00 21.94 48 LYS C N 1
ATOM 7740 C CA . LYS C 1 45 ? 51.061 42.767 39.638 1.00 24.69 48 LYS C CA 1
ATOM 7741 C C . LYS C 1 45 ? 52.555 42.955 39.367 1.00 21.91 48 LYS C C 1
ATOM 7742 O O . LYS C 1 45 ? 52.947 43.133 38.240 1.00 21.69 48 LYS C O 1
ATOM 7748 N N . ASP C 1 46 ? 53.371 42.946 40.424 1.00 20.58 49 ASP C N 1
ATOM 7749 C CA . ASP C 1 46 ? 54.821 43.070 40.285 1.00 19.59 49 ASP C CA 1
ATOM 7750 C C . ASP C 1 46 ? 55.431 41.874 39.615 1.00 18.59 49 ASP C C 1
ATOM 7751 O O . ASP C 1 46 ? 56.381 42.026 38.853 1.00 17.57 49 ASP C O 1
ATOM 7756 N N . ILE C 1 47 ? 54.865 40.699 39.876 1.00 16.61 50 ILE C N 1
ATOM 7757 C CA . ILE C 1 47 ? 55.302 39.451 39.214 1.00 15.64 50 ILE C CA 1
ATOM 7758 C C . ILE C 1 47 ? 55.000 39.519 37.696 1.00 15.63 50 ILE C C 1
ATOM 7759 O O . ILE C 1 47 ? 55.863 39.252 36.893 1.00 12.63 50 ILE C O 1
ATOM 7764 N N . ILE C 1 48 ? 53.770 39.925 37.342 1.00 15.81 51 ILE C N 1
ATOM 7765 C CA . ILE C 1 48 ? 53.333 40.017 35.967 1.00 17.06 51 ILE C CA 1
ATOM 7766 C C . ILE C 1 48 ? 54.254 41.008 35.203 1.00 17.56 51 ILE C C 1
ATOM 7767 O O . ILE C 1 48 ? 54.692 40.708 34.085 1.00 16.63 51 ILE C O 1
ATOM 7772 N N . GLU C 1 49 ? 54.577 42.152 35.808 1.00 15.85 52 GLU C N 1
ATOM 7773 C CA . GLU C 1 49 ? 55.392 43.140 35.131 1.00 17.31 52 GLU C CA 1
ATOM 7774 C C . GLU C 1 49 ? 56.823 42.632 35.001 1.00 18.92 52 GLU C C 1
ATOM 7775 O O . GLU C 1 49 ? 57.452 42.858 33.982 1.00 17.22 52 GLU C O 1
ATOM 7781 N N . ARG C 1 50 ? 57.344 42.039 36.061 1.00 18.55 53 ARG C N 1
ATOM 7782 C CA . ARG C 1 50 ? 58.728 41.486 36.018 1.00 18.66 53 ARG C CA 1
ATOM 7783 C C . ARG C 1 50 ? 58.857 40.369 34.985 1.00 18.92 53 ARG C C 1
ATOM 7784 O O . ARG C 1 50 ? 59.847 40.307 34.295 1.00 17.86 53 ARG C O 1
ATOM 7792 N N . MET C 1 51 ? 57.806 39.546 34.807 1.00 20.74 54 MET C N 1
ATOM 7793 C CA . MET C 1 51 ? 57.767 38.550 33.710 1.00 20.67 54 MET C CA 1
ATOM 7794 C C . MET C 1 51 ? 57.884 39.206 32.341 1.00 22.01 54 MET C C 1
ATOM 7795 O O . MET C 1 51 ? 58.570 38.701 31.491 1.00 19.34 54 MET C O 1
ATOM 7800 N N . GLU C 1 52 ? 57.221 40.349 32.127 1.00 23.62 55 GLU C N 1
ATOM 7801 C CA . GLU C 1 52 ? 57.321 41.050 30.862 1.00 24.22 55 GLU C CA 1
ATOM 7802 C C . GLU C 1 52 ? 58.750 41.539 30.606 1.00 24.96 55 GLU C C 1
ATOM 7803 O O . GLU C 1 52 ? 59.181 41.570 29.443 1.00 21.84 55 GLU C O 1
ATOM 7809 N N . GLU C 1 53 ? 59.456 41.933 31.666 1.00 21.46 56 GLU C N 1
ATOM 7810 C CA . GLU C 1 53 ? 60.835 42.414 31.535 1.00 22.31 56 GLU C CA 1
ATOM 7811 C C . GLU C 1 53 ? 61.801 41.293 31.245 1.00 21.92 56 GLU C C 1
ATOM 7812 O O . GLU C 1 53 ? 62.820 41.491 30.573 1.00 24.92 56 GLU C O 1
ATOM 7818 N N . TYR C 1 54 ? 61.425 40.077 31.627 1.00 20.05 57 TYR C N 1
ATOM 7819 C CA . TYR C 1 54 ? 62.166 38.867 31.300 1.00 20.93 57 TYR C CA 1
ATOM 7820 C C . TYR C 1 54 ? 63.634 38.969 31.778 1.00 20.33 57 TYR C C 1
ATOM 7821 O O . TYR C 1 54 ? 64.568 38.955 30.978 1.00 20.55 57 TYR C O 1
ATOM 7830 N N . PRO C 1 55 ? 63.833 39.017 33.103 1.00 19.55 58 PRO C N 1
ATOM 7831 C CA . PRO C 1 55 ? 65.221 39.053 33.600 1.00 19.02 58 PRO C CA 1
ATOM 7832 C C . PRO C 1 55 ? 66.022 37.788 33.235 1.00 20.68 58 PRO C C 1
ATOM 7833 O O . PRO C 1 55 ? 65.525 36.652 33.377 1.00 19.24 58 PRO C O 1
ATOM 7837 N N . ARG C 1 56 ? 67.266 37.997 32.801 1.00 19.74 59 ARG C N 1
ATOM 7838 C CA . ARG C 1 56 ? 68.180 36.937 32.411 1.00 22.66 59 ARG C CA 1
ATOM 7839 C C . ARG C 1 56 ? 69.225 36.681 33.475 1.00 20.97 59 ARG C C 1
ATOM 7840 O O . ARG C 1 56 ? 70.107 35.824 33.308 1.00 20.65 59 ARG C O 1
ATOM 7848 N N . ILE C 1 57 ? 69.111 37.396 34.594 1.00 20.72 60 ILE C N 1
ATOM 7849 C CA . ILE C 1 57 ? 69.887 37.062 35.783 1.00 20.45 60 ILE C CA 1
ATOM 7850 C C . ILE C 1 57 ? 69.003 37.354 36.983 1.00 20.21 60 ILE C C 1
ATOM 7851 O O . ILE C 1 57 ? 68.248 38.325 36.961 1.00 20.50 60 ILE C O 1
ATOM 7856 N N . ILE C 1 58 ? 69.065 36.504 37.990 1.00 18.54 61 ILE C N 1
ATOM 7857 C CA . ILE C 1 58 ? 68.320 36.707 39.245 1.00 20.13 61 ILE C CA 1
ATOM 7858 C C . ILE C 1 58 ? 69.147 37.598 40.190 1.00 21.77 61 ILE C C 1
ATOM 7859 O O . ILE C 1 58 ? 70.204 37.179 40.696 1.00 21.32 61 ILE C O 1
ATOM 7864 N N . GLU C 1 59 ? 68.700 38.843 40.365 1.00 22.46 62 GLU C N 1
ATOM 7865 C CA . GLU C 1 59 ? 69.349 39.774 41.305 1.00 24.85 62 GLU C CA 1
ATOM 7866 C C . GLU C 1 59 ? 68.547 39.981 42.575 1.00 21.71 62 GLU C C 1
ATOM 7867 O O . GLU C 1 59 ? 69.081 40.395 43.597 1.00 20.59 62 GLU C O 1
ATOM 7873 N N . GLU C 1 60 ? 67.261 39.698 42.525 1.00 20.15 63 GLU C N 1
ATOM 7874 C CA . GLU C 1 60 ? 66.431 39.754 43.740 1.00 22.84 63 GLU C CA 1
ATOM 7875 C C . GLU C 1 60 ? 65.360 38.656 43.616 1.00 22.37 63 GLU C C 1
ATOM 7876 O O . GLU C 1 60 ? 65.106 38.161 42.496 1.00 20.81 63 GLU C O 1
ATOM 7882 N N . PRO C 1 61 ? 64.717 38.284 44.736 1.00 22.94 64 PRO C N 1
ATOM 7883 C CA . PRO C 1 61 ? 63.778 37.134 44.655 1.00 20.42 64 PRO C CA 1
ATOM 7884 C C . PRO C 1 61 ? 62.637 37.267 43.635 1.00 18.44 64 PRO C C 1
ATOM 7885 O O . PRO C 1 61 ? 62.223 36.262 43.056 1.00 17.81 64 PRO C O 1
ATOM 7889 N N . LEU C 1 62 ? 62.156 38.488 43.400 1.00 16.96 65 LEU C N 1
ATOM 7890 C CA . LEU C 1 62 ? 61.112 38.713 42.400 1.00 17.84 65 LEU C CA 1
ATOM 7891 C C . LEU C 1 62 ? 61.525 38.252 40.974 1.00 15.29 65 LEU C C 1
ATOM 7892 O O . LEU C 1 62 ? 60.718 37.710 40.233 1.00 14.83 65 LEU C O 1
ATOM 7897 N N . ASP C 1 63 ? 62.806 38.386 40.650 1.00 15.29 66 ASP C N 1
ATOM 7898 C CA . ASP C 1 63 ? 63.358 37.864 39.366 1.00 16.87 66 ASP C CA 1
ATOM 7899 C C . ASP C 1 63 ? 63.135 36.357 39.255 1.00 15.68 66 ASP C C 1
ATOM 7900 O O . ASP C 1 63 ? 62.750 35.862 38.216 1.00 14.78 66 ASP C O 1
ATOM 7905 N N . PHE C 1 64 ? 63.471 35.662 40.338 1.00 18.82 67 PHE C N 1
ATOM 7906 C CA . PHE C 1 64 ? 63.311 34.181 40.440 1.00 17.82 67 PHE C CA 1
ATOM 7907 C C . PHE C 1 64 ? 61.865 33.770 40.244 1.00 17.70 67 PHE C C 1
ATOM 7908 O O . PHE C 1 64 ? 61.552 32.917 39.411 1.00 18.03 67 PHE C O 1
ATOM 7916 N N . VAL C 1 65 ? 60.982 34.388 41.026 1.00 18.11 68 VAL C N 1
ATOM 7917 C CA . VAL C 1 65 ? 59.576 34.067 40.965 1.00 17.76 68 VAL C CA 1
ATOM 7918 C C . VAL C 1 65 ? 59.055 34.292 39.525 1.00 16.69 68 VAL C C 1
ATOM 7919 O O . VAL C 1 65 ? 58.318 33.457 39.027 1.00 14.87 68 VAL C O 1
ATOM 7923 N N . ALA C 1 66 ? 59.409 35.428 38.917 1.00 15.00 69 ALA C N 1
ATOM 7924 C CA . ALA C 1 66 ? 58.946 35.734 37.563 1.00 15.34 69 ALA C CA 1
ATOM 7925 C C . ALA C 1 66 ? 59.367 34.675 36.555 1.00 15.00 69 ALA C C 1
ATOM 7926 O O . ALA C 1 66 ? 58.531 34.175 35.813 1.00 13.90 69 ALA C O 1
ATOM 7928 N N . ARG C 1 67 ? 60.636 34.282 36.593 1.00 14.54 70 ARG C N 1
ATOM 7929 C CA . ARG C 1 67 ? 61.127 33.252 35.683 1.00 15.46 70 ARG C CA 1
ATOM 7930 C C . ARG C 1 67 ? 60.574 31.888 35.977 1.00 14.56 70 ARG C C 1
ATOM 7931 O O . ARG C 1 67 ? 60.340 31.103 35.064 1.00 15.18 70 ARG C O 1
ATOM 7939 N N . LEU C 1 68 ? 60.395 31.555 37.239 1.00 14.82 71 LEU C N 1
ATOM 7940 C CA . LEU C 1 68 ? 59.788 30.235 37.585 1.00 16.67 71 LEU C CA 1
ATOM 7941 C C . LEU C 1 68 ? 58.340 30.155 37.037 1.00 16.97 71 LEU C C 1
ATOM 7942 O O . LEU C 1 68 ? 57.967 29.186 36.429 1.00 17.49 71 LEU C O 1
ATOM 7947 N N . VAL C 1 69 ? 57.545 31.200 37.264 1.00 18.26 72 VAL C N 1
ATOM 7948 C CA . VAL C 1 69 ? 56.166 31.188 36.753 1.00 18.15 72 VAL C CA 1
ATOM 7949 C C . VAL C 1 69 ? 56.178 31.058 35.245 1.00 18.44 72 VAL C C 1
ATOM 7950 O O . VAL C 1 69 ? 55.393 30.312 34.669 1.00 17.93 72 VAL C O 1
ATOM 7954 N N . HIS C 1 70 ? 57.079 31.777 34.590 1.00 19.70 73 HIS C N 1
ATOM 7955 C CA . HIS C 1 70 ? 57.218 31.655 33.122 1.00 19.80 73 HIS C CA 1
ATOM 7956 C C . HIS C 1 70 ? 57.484 30.202 32.663 1.00 18.54 73 HIS C C 1
ATOM 7957 O O . HIS C 1 70 ? 56.905 29.739 31.676 1.00 16.56 73 HIS C O 1
ATOM 7964 N N . SER C 1 71 ? 58.357 29.516 33.395 1.00 18.31 74 SER C N 1
ATOM 7965 C CA . SER C 1 71 ? 58.756 28.146 33.069 1.00 18.05 74 SER C CA 1
ATOM 7966 C C . SER C 1 71 ? 57.549 27.219 33.284 1.00 17.84 74 SER C C 1
ATOM 7967 O O . SER C 1 71 ? 57.202 26.442 32.410 1.00 17.57 74 SER C O 1
ATOM 7970 N N . ILE C 1 72 ? 56.865 27.362 34.399 1.00 20.00 75 ILE C N 1
ATOM 7971 C CA . ILE C 1 72 ? 55.595 26.619 34.635 1.00 19.93 75 ILE C CA 1
ATOM 7972 C C . ILE C 1 72 ? 54.512 26.872 33.586 1.00 20.80 75 ILE C C 1
ATOM 7973 O O . ILE C 1 72 ? 53.946 25.933 32.991 1.00 19.18 75 ILE C O 1
ATOM 7978 N N . LYS C 1 73 ? 54.316 28.143 33.268 1.00 20.60 76 LYS C N 1
ATOM 7979 C CA . LYS C 1 73 ? 53.271 28.549 32.336 1.00 22.96 76 LYS C CA 1
ATOM 7980 C C . LYS C 1 73 ? 53.519 28.105 30.892 1.00 23.25 76 LYS C C 1
ATOM 7981 O O . LYS C 1 73 ? 52.624 27.616 30.226 1.00 24.29 76 LYS C O 1
ATOM 7987 N N . THR C 1 74 ? 54.761 28.224 30.420 1.00 21.81 77 THR C N 1
ATOM 7988 C CA . THR C 1 74 ? 55.126 27.781 29.075 1.00 20.75 77 THR C CA 1
ATOM 7989 C C . THR C 1 74 ? 55.497 26.304 29.043 1.00 19.95 77 THR C C 1
ATOM 7990 O O . THR C 1 74 ? 55.578 25.731 27.980 1.00 18.46 77 THR C O 1
ATOM 7994 N N . GLY C 1 75 ? 55.720 25.697 30.209 1.00 19.70 78 GLY C N 1
ATOM 7995 C CA . GLY C 1 75 ? 56.067 24.313 30.273 1.00 20.88 78 GLY C CA 1
ATOM 7996 C C . GLY C 1 75 ? 57.444 24.005 29.729 1.00 23.02 78 GLY C C 1
ATOM 7997 O O . GLY C 1 75 ? 57.664 22.890 29.273 1.00 25.02 78 GLY C O 1
ATOM 7998 N N . LYS C 1 76 ? 58.374 24.965 29.830 1.00 24.01 79 LYS C N 1
ATOM 7999 C CA . LYS C 1 76 ? 59.721 24.851 29.240 1.00 24.20 79 LYS C CA 1
ATOM 8000 C C . LYS C 1 76 ? 60.818 24.995 30.292 1.00 20.26 79 LYS C C 1
ATOM 8001 O O . LYS C 1 76 ? 60.732 25.889 31.140 1.00 19.44 79 LYS C O 1
ATOM 8007 N N . PRO C 1 77 ? 61.814 24.097 30.260 1.00 16.87 80 PRO C N 1
ATOM 8008 C CA . PRO C 1 77 ? 62.930 24.182 31.194 1.00 18.32 80 PRO C CA 1
ATOM 8009 C C . PRO C 1 77 ? 63.726 25.462 30.980 1.00 17.02 80 PRO C C 1
ATOM 8010 O O . PRO C 1 77 ? 63.762 25.968 29.885 1.00 17.94 80 PRO C O 1
ATOM 8014 N N . ALA C 1 78 ? 64.366 25.939 32.033 1.00 16.21 81 ALA C N 1
ATOM 8015 C CA . ALA C 1 78 ? 65.309 27.032 31.938 1.00 16.12 81 ALA C CA 1
ATOM 8016 C C . ALA C 1 78 ? 66.359 26.909 33.032 1.00 16.91 81 ALA C C 1
ATOM 8017 O O . ALA C 1 78 ? 66.119 26.273 34.091 1.00 16.40 81 ALA C O 1
ATOM 8019 N N . GLU C 1 79 ? 67.517 27.532 32.782 1.00 16.85 82 GLU C N 1
ATOM 8020 C CA . GLU C 1 79 ? 68.587 27.670 33.776 1.00 14.89 82 GLU C CA 1
ATOM 8021 C C . GLU C 1 79 ? 69.011 29.158 33.806 1.00 14.41 82 GLU C C 1
ATOM 8022 O O . GLU C 1 79 ? 69.432 29.733 32.780 1.00 14.72 82 GLU C O 1
ATOM 8028 N N . VAL C 1 80 ? 68.852 29.800 34.960 1.00 14.81 83 VAL C N 1
ATOM 8029 C CA . VAL C 1 80 ? 69.081 31.234 35.081 1.00 15.74 83 VAL C CA 1
ATOM 8030 C C . VAL C 1 80 ? 70.075 31.485 36.191 1.00 17.16 83 VAL C C 1
ATOM 8031 O O . VAL C 1 80 ? 69.852 31.036 37.337 1.00 17.65 83 VAL C O 1
ATOM 8035 N N . PRO C 1 81 ? 71.185 32.196 35.886 1.00 16.45 84 PRO C N 1
ATOM 8036 C CA . PRO C 1 81 ? 72.143 32.467 36.992 1.00 17.84 84 PRO C CA 1
ATOM 8037 C C . PRO C 1 81 ? 71.672 33.466 38.071 1.00 19.06 84 PRO C C 1
ATOM 8038 O O . PRO C 1 81 ? 70.815 34.306 37.839 1.00 16.48 84 PRO C O 1
ATOM 8042 N N . ILE C 1 82 ? 72.254 33.319 39.257 1.00 19.86 85 ILE C N 1
ATOM 8043 C CA . ILE C 1 82 ? 72.013 34.156 40.383 1.00 22.58 85 ILE C CA 1
ATOM 8044 C C . ILE C 1 82 ? 73.286 34.978 40.707 1.00 24.16 85 ILE C C 1
ATOM 8045 O O . ILE C 1 82 ? 74.402 34.490 40.542 1.00 24.53 85 ILE C O 1
ATOM 8050 N N . LYS C 1 83 ? 73.095 36.260 41.055 1.00 26.66 86 LYS C N 1
ATOM 8051 C CA . LYS C 1 83 ? 74.166 37.108 41.599 1.00 30.55 86 LYS C CA 1
ATOM 8052 C C . LYS C 1 83 ? 74.562 36.582 42.996 1.00 32.11 86 LYS C C 1
ATOM 8053 O O . LYS C 1 83 ? 73.764 35.980 43.725 1.00 31.71 86 LYS C O 1
ATOM 8056 N N . ASP C 1 84 ? 75.808 36.831 43.361 1.00 38.55 87 ASP C N 1
ATOM 8057 C CA . ASP C 1 84 ? 76.350 36.528 44.668 1.00 45.75 87 ASP C CA 1
ATOM 8058 C C . ASP C 1 84 ? 76.037 37.773 45.516 1.00 44.12 87 ASP C C 1
ATOM 8059 O O . ASP C 1 84 ? 76.615 38.868 45.314 1.00 50.05 87 ASP C O 1
ATOM 8064 N N . ASP C 1 85 ? 75.086 37.611 46.420 1.00 39.25 88 ASP C N 1
ATOM 8065 C CA . ASP C 1 85 ? 74.665 38.678 47.313 1.00 40.25 88 ASP C CA 1
ATOM 8066 C C . ASP C 1 85 ? 74.135 37.970 48.545 1.00 37.83 88 ASP C C 1
ATOM 8067 O O . ASP C 1 85 ? 73.427 37.011 48.386 1.00 36.45 88 ASP C O 1
ATOM 8072 N N . LYS C 1 86 ? 74.495 38.424 49.740 1.00 38.01 89 LYS C N 1
ATOM 8073 C CA . LYS C 1 86 ? 74.087 37.762 51.003 1.00 40.96 89 LYS C CA 1
ATOM 8074 C C . LYS C 1 86 ? 72.534 37.696 51.168 1.00 39.32 89 LYS C C 1
ATOM 8075 O O . LYS C 1 86 ? 71.964 36.617 51.392 1.00 39.99 89 LYS C O 1
ATOM 8077 N N . LYS C 1 87 ? 71.886 38.848 50.991 1.00 38.88 90 LYS C N 1
ATOM 8078 C CA . LYS C 1 87 ? 70.448 38.985 51.144 1.00 45.24 90 LYS C CA 1
ATOM 8079 C C . LYS C 1 87 ? 69.662 38.003 50.259 1.00 45.50 90 LYS C C 1
ATOM 8080 O O . LYS C 1 87 ? 68.730 37.350 50.725 1.00 45.70 90 LYS C O 1
ATOM 8086 N N . LEU C 1 88 ? 70.110 37.852 49.015 1.00 44.85 91 LEU C N 1
ATOM 8087 C CA . LEU C 1 88 ? 69.543 36.911 48.062 1.00 44.49 91 LEU C CA 1
ATOM 8088 C C . LEU C 1 88 ? 69.771 35.448 48.438 1.00 47.26 91 LEU C C 1
ATOM 8089 O O . LEU C 1 88 ? 68.835 34.624 48.409 1.00 45.98 91 LEU C O 1
ATOM 8094 N N . HIS C 1 89 ? 71.030 35.125 48.695 1.00 47.50 92 HIS C N 1
ATOM 8095 C CA . HIS C 1 89 ? 71.439 33.810 49.152 1.00 48.31 92 HIS C CA 1
ATOM 8096 C C . HIS C 1 89 ? 70.601 33.297 50.372 1.00 47.80 92 HIS C C 1
ATOM 8097 O O . HIS C 1 89 ? 70.147 32.136 50.403 1.00 54.21 92 HIS C O 1
ATOM 8104 N N . GLU C 1 90 ? 70.414 34.171 51.346 1.00 47.17 93 GLU C N 1
ATOM 8105 C CA . GLU C 1 90 ? 69.627 33.870 52.547 1.00 56.27 93 GLU C CA 1
ATOM 8106 C C . GLU C 1 90 ? 68.150 33.641 52.268 1.00 56.47 93 GLU C C 1
ATOM 8107 O O . GLU C 1 90 ? 67.548 32.717 52.829 1.00 63.81 93 GLU C O 1
ATOM 8113 N N . TRP C 1 91 ? 67.583 34.430 51.355 1.00 49.40 94 TRP C N 1
ATOM 8114 C CA . TRP C 1 91 ? 66.203 34.205 50.942 1.00 41.26 94 TRP C CA 1
ATOM 8115 C C . TRP C 1 91 ? 66.031 32.779 50.340 1.00 39.44 94 TRP C C 1
ATOM 8116 O O . TRP C 1 91 ? 65.072 32.051 50.646 1.00 43.02 94 TRP C O 1
ATOM 8127 N N . PHE C 1 92 ? 67.002 32.359 49.529 1.00 39.60 95 PHE C N 1
ATOM 8128 C CA . PHE C 1 92 ? 67.021 31.008 48.955 1.00 42.86 95 PHE C CA 1
ATOM 8129 C C . PHE C 1 92 ? 67.269 29.847 49.957 1.00 52.54 95 PHE C C 1
ATOM 8130 O O . PHE C 1 92 ? 66.788 28.708 49.711 1.00 52.96 95 PHE C O 1
ATOM 8138 N N . ASP C 1 93 ? 68.023 30.124 51.037 1.00 59.90 96 ASP C N 1
ATOM 8139 C CA . ASP C 1 93 ? 68.237 29.151 52.147 1.00 60.84 96 ASP C CA 1
ATOM 8140 C C . ASP C 1 93 ? 66.979 28.867 52.936 1.00 58.77 96 ASP C C 1
ATOM 8141 O O . ASP C 1 93 ? 66.826 27.749 53.392 1.00 73.45 96 ASP C O 1
ATOM 8146 N N . ARG C 1 94 ? 66.099 29.858 53.109 1.00 50.84 97 ARG C N 1
ATOM 8147 C CA . ARG C 1 94 ? 64.772 29.651 53.719 1.00 47.00 97 ARG C CA 1
ATOM 8148 C C . ARG C 1 94 ? 63.906 28.562 53.040 1.00 44.04 97 ARG C C 1
ATOM 8149 O O . ARG C 1 94 ? 62.941 28.056 53.634 1.00 43.14 97 ARG C O 1
ATOM 8151 N N . ILE C 1 95 ? 64.218 28.227 51.789 1.00 35.65 98 ILE C N 1
ATOM 8152 C CA . ILE C 1 95 ? 63.447 27.238 51.043 1.00 31.77 98 ILE C CA 1
ATOM 8153 C C . ILE C 1 95 ? 63.839 25.872 51.552 1.00 28.50 98 ILE C C 1
ATOM 8154 O O . ILE C 1 95 ? 65.004 25.621 51.801 1.00 28.12 98 ILE C O 1
ATOM 8159 N N . LYS C 1 96 ? 62.849 25.007 51.703 1.00 26.96 99 LYS C N 1
ATOM 8160 C CA . LYS C 1 96 ? 63.049 23.635 52.167 1.00 28.66 99 LYS C CA 1
ATOM 8161 C C . LYS C 1 96 ? 63.211 22.670 50.962 1.00 25.88 99 LYS C C 1
ATOM 8162 O O . LYS C 1 96 ? 62.294 22.469 50.201 1.00 26.17 99 LYS C O 1
ATOM 8168 N N . TYR C 1 97 ? 64.386 22.105 50.790 1.00 25.10 100 TYR C N 1
ATOM 8169 C CA . TYR C 1 97 ? 64.655 21.203 49.666 1.00 25.50 100 TYR C CA 1
ATOM 8170 C C . TYR C 1 97 ? 64.353 19.779 50.073 1.00 24.86 100 TYR C C 1
ATOM 8171 O O . TYR C 1 97 ? 64.514 19.436 51.206 1.00 24.47 100 TYR C O 1
ATOM 8180 N N . ASP C 1 98 ? 63.947 18.950 49.150 1.00 21.09 101 ASP C N 1
ATOM 8181 C CA . ASP C 1 98 ? 63.577 17.623 49.464 1.00 23.70 101 ASP C CA 1
ATOM 8182 C C . ASP C 1 98 ? 64.762 16.643 49.405 1.00 25.05 101 ASP C C 1
ATOM 8183 O O . ASP C 1 98 ? 64.758 15.639 50.113 1.00 26.29 101 ASP C O 1
ATOM 8188 N N . GLU C 1 99 ? 65.722 16.880 48.520 1.00 22.51 102 GLU C N 1
ATOM 8189 C CA . GLU C 1 99 ? 66.899 15.993 48.406 1.00 22.94 102 GLU C CA 1
ATOM 8190 C C . GLU C 1 99 ? 68.092 16.739 47.813 1.00 21.76 102 GLU C C 1
ATOM 8191 O O . GLU C 1 99 ? 67.933 17.817 47.233 1.00 23.28 102 GLU C O 1
ATOM 8197 N N . GLU C 1 100 ? 69.267 16.198 48.073 1.00 20.26 103 GLU C N 1
ATOM 8198 C CA . GLU C 1 100 ? 70.511 16.651 47.504 1.00 21.86 103 GLU C CA 1
ATOM 8199 C C . GLU C 1 100 ? 71.087 15.509 46.724 1.00 19.90 103 GLU C C 1
ATOM 8200 O O . GLU C 1 100 ? 71.066 14.395 47.192 1.00 17.57 103 GLU C O 1
ATOM 8206 N N . ARG C 1 101 ? 71.510 15.769 45.487 1.00 19.99 104 ARG C N 1
ATOM 8207 C CA . ARG C 1 101 ? 72.153 14.738 44.658 1.00 20.16 104 ARG C CA 1
ATOM 8208 C C . ARG C 1 101 ? 73.200 15.313 43.751 1.00 17.65 104 ARG C C 1
ATOM 8209 O O . ARG C 1 101 ? 73.371 16.521 43.686 1.00 15.74 104 ARG C O 1
ATOM 8217 N N . MET C 1 102 ? 73.967 14.427 43.138 1.00 16.66 105 MET C N 1
ATOM 8218 C CA . MET C 1 102 ? 74.995 14.842 42.227 1.00 17.96 105 MET C CA 1
ATOM 8219 C C . MET C 1 102 ? 74.375 15.639 41.091 1.00 17.01 105 MET C C 1
ATOM 8220 O O . MET C 1 102 ? 73.373 15.242 40.542 1.00 15.85 105 MET C O 1
ATOM 8225 N N . GLY C 1 103 ? 74.958 16.797 40.813 1.00 16.38 106 GLY C N 1
ATOM 8226 C CA . GLY C 1 103 ? 74.537 17.652 39.706 1.00 16.70 106 GLY C CA 1
ATOM 8227 C C . GLY C 1 103 ? 75.711 17.997 38.842 1.00 16.10 106 GLY C C 1
ATOM 8228 O O . GLY C 1 103 ? 76.866 17.734 39.212 1.00 16.68 106 GLY C O 1
ATOM 8229 N N . GLY C 1 104 ? 75.402 18.567 37.687 1.00 15.52 107 GLY C N 1
ATOM 8230 C CA . GLY C 1 104 ? 76.409 18.946 36.679 1.00 14.19 107 GLY C CA 1
ATOM 8231 C C . GLY C 1 104 ? 76.620 17.778 35.736 1.00 13.17 107 GLY C C 1
ATOM 8232 O O . GLY C 1 104 ? 76.631 16.621 36.136 1.00 12.07 107 GLY C O 1
ATOM 8233 N N . GLN C 1 105 ? 76.793 18.097 34.468 1.00 12.64 108 GLN C N 1
ATOM 8234 C CA . GLN C 1 105 ? 76.968 17.085 33.430 1.00 13.87 108 GLN C CA 1
ATOM 8235 C C . GLN C 1 105 ? 78.040 16.079 33.746 1.00 13.62 108 GLN C C 1
ATOM 8236 O O . GLN C 1 105 ? 77.826 14.879 33.679 1.00 14.43 108 GLN C O 1
ATOM 8242 N N . ALA C 1 106 ? 79.220 16.550 34.086 1.00 13.48 109 ALA C N 1
ATOM 8243 C CA . ALA C 1 106 ? 80.304 15.625 34.310 1.00 13.45 109 ALA C CA 1
ATOM 8244 C C . ALA C 1 106 ? 80.053 14.744 35.559 1.00 14.20 109 ALA C C 1
ATOM 8245 O O . ALA C 1 106 ? 80.453 13.574 35.575 1.00 15.51 109 ALA C O 1
ATOM 8247 N N . GLY C 1 107 ? 79.376 15.265 36.573 1.00 13.46 110 GLY C N 1
ATOM 8248 C CA . GLY C 1 107 ? 79.025 14.453 37.780 1.00 14.61 110 GLY C CA 1
ATOM 8249 C C . GLY C 1 107 ? 77.959 13.388 37.479 1.00 16.32 110 GLY C C 1
ATOM 8250 O O . GLY C 1 107 ? 78.128 12.230 37.850 1.00 15.69 110 GLY C O 1
ATOM 8251 N N . ILE C 1 108 ? 76.900 13.796 36.753 1.00 14.87 111 ILE C N 1
ATOM 8252 C CA . ILE C 1 108 ? 75.797 12.921 36.426 1.00 15.37 111 ILE C CA 1
ATOM 8253 C C . ILE C 1 108 ? 76.260 11.820 35.467 1.00 15.29 111 ILE C C 1
ATOM 8254 O O . ILE C 1 108 ? 76.016 10.643 35.697 1.00 13.93 111 ILE C O 1
ATOM 8259 N N . VAL C 1 109 ? 76.997 12.207 34.433 1.00 15.00 112 VAL C N 1
ATOM 8260 C CA . VAL C 1 109 ? 77.500 11.254 33.450 1.00 15.94 112 VAL C CA 1
ATOM 8261 C C . VAL C 1 109 ? 78.507 10.268 34.064 1.00 16.03 112 VAL C C 1
ATOM 8262 O O . VAL C 1 109 ? 78.441 9.070 33.806 1.00 14.88 112 VAL C O 1
ATOM 8266 N N . SER C 1 110 ? 79.418 10.774 34.877 1.00 17.87 113 SER C N 1
ATOM 8267 C CA . SER C 1 110 ? 80.358 9.902 35.631 1.00 18.84 113 SER C CA 1
ATOM 8268 C C . SER C 1 110 ? 79.685 8.840 36.440 1.00 17.59 113 SER C C 1
ATOM 8269 O O . SER C 1 110 ? 80.021 7.669 36.368 1.00 18.25 113 SER C O 1
ATOM 8272 N N . ASN C 1 111 ? 78.741 9.295 37.257 1.00 17.76 114 ASN C N 1
ATOM 8273 C CA . ASN C 1 111 ? 77.943 8.372 38.074 1.00 17.47 114 ASN C CA 1
ATOM 8274 C C . ASN C 1 111 ? 77.204 7.329 37.254 1.00 17.12 114 ASN C C 1
ATOM 8275 O O . ASN C 1 111 ? 77.232 6.139 37.590 1.00 17.79 114 ASN C O 1
ATOM 8280 N N . LEU C 1 112 ? 76.580 7.782 36.189 1.00 16.91 115 LEU C N 1
ATOM 8281 C CA . LEU C 1 112 ? 75.852 6.872 35.320 1.00 17.04 115 LEU C CA 1
ATOM 8282 C C . LEU C 1 112 ? 76.748 5.768 34.738 1.00 17.27 115 LEU C C 1
ATOM 8283 O O . LEU C 1 112 ? 76.433 4.568 34.802 1.00 18.09 115 LEU C O 1
ATOM 8288 N N . MET C 1 113 ? 77.848 6.177 34.140 1.00 16.36 116 MET C N 1
ATOM 8289 C CA . MET C 1 113 ? 78.754 5.242 33.538 1.00 15.91 116 MET C CA 1
ATOM 8290 C C . MET C 1 113 ? 79.442 4.308 34.555 1.00 16.42 116 MET C C 1
ATOM 8291 O O . MET C 1 113 ? 79.753 3.162 34.196 1.00 15.83 116 MET C O 1
ATOM 8296 N N . ALA C 1 114 ? 79.667 4.787 35.789 1.00 15.21 117 ALA C N 1
ATOM 8297 C CA . ALA C 1 114 ? 80.112 3.909 36.851 1.00 15.33 117 ALA C CA 1
ATOM 8298 C C . ALA C 1 114 ? 79.077 2.885 37.182 1.00 15.77 117 ALA C C 1
ATOM 8299 O O . ALA C 1 114 ? 79.404 1.716 37.347 1.00 16.63 117 ALA C O 1
ATOM 8301 N N . THR C 1 115 ? 77.836 3.324 37.328 1.00 15.72 118 THR C N 1
ATOM 8302 C CA . THR C 1 115 ? 76.736 2.427 37.586 1.00 17.25 118 THR C CA 1
ATOM 8303 C C . THR C 1 115 ? 76.570 1.375 36.499 1.00 18.28 118 THR C C 1
ATOM 8304 O O . THR C 1 115 ? 76.314 0.202 36.793 1.00 15.67 118 THR C O 1
ATOM 8308 N N . LEU C 1 116 ? 76.731 1.789 35.240 1.00 16.68 119 LEU C N 1
ATOM 8309 C CA . LEU C 1 116 ? 76.700 0.837 34.145 1.00 17.20 119 LEU C CA 1
ATOM 8310 C C . LEU C 1 116 ? 77.956 -0.020 33.999 1.00 17.22 119 LEU C C 1
ATOM 8311 O O . LEU C 1 116 ? 77.993 -0.870 33.100 1.00 19.04 119 LEU C O 1
ATOM 8316 N N . GLN C 1 117 ? 79.005 0.232 34.781 1.00 17.17 120 GLN C N 1
ATOM 8317 C CA . GLN C 1 117 ? 80.185 -0.631 34.884 1.00 18.48 120 GLN C CA 1
ATOM 8318 C C . GLN C 1 117 ? 81.073 -0.683 33.648 1.00 20.11 120 GLN C C 1
ATOM 8319 O O . GLN C 1 117 ? 81.661 -1.730 33.323 1.00 18.90 120 GLN C O 1
ATOM 8325 N N . ILE C 1 118 ? 81.209 0.465 32.973 1.00 20.15 121 ILE C N 1
ATOM 8326 C CA . ILE C 1 118 ? 82.167 0.553 31.883 1.00 19.33 121 ILE C CA 1
ATOM 8327 C C . ILE C 1 118 ? 83.593 0.534 32.458 1.00 20.12 121 ILE C C 1
ATOM 8328 O O . ILE C 1 118 ? 83.820 0.708 33.675 1.00 20.61 121 ILE C O 1
ATOM 8333 N N . ASP C 1 119 ? 84.536 0.242 31.586 1.00 21.05 122 ASP C N 1
ATOM 8334 C CA . ASP C 1 119 ? 85.909 -0.087 31.966 1.00 23.15 122 ASP C CA 1
ATOM 8335 C C . ASP C 1 119 ? 86.614 1.003 32.759 1.00 22.00 122 ASP C C 1
ATOM 8336 O O . ASP C 1 119 ? 87.280 0.721 33.739 1.00 19.76 122 ASP C O 1
ATOM 8341 N N . LYS C 1 120 ? 86.448 2.249 32.325 1.00 20.79 123 LYS C N 1
ATOM 8342 C CA . LYS C 1 120 ? 87.129 3.317 33.000 1.00 22.52 123 LYS C CA 1
ATOM 8343 C C . LYS C 1 120 ? 86.414 4.618 32.799 1.00 20.70 123 LYS C C 1
ATOM 8344 O O . LYS C 1 120 ? 85.982 4.944 31.660 1.00 17.39 123 LYS C O 1
ATOM 8350 N N . ILE C 1 121 ? 86.300 5.363 33.896 1.00 17.68 124 ILE C N 1
ATOM 8351 C CA . ILE C 1 121 ? 85.797 6.757 33.816 1.00 18.48 124 ILE C CA 1
ATOM 8352 C C . ILE C 1 121 ? 86.787 7.689 34.504 1.00 17.93 124 ILE C C 1
ATOM 8353 O O . ILE C 1 121 ? 87.153 7.442 35.675 1.00 17.91 124 ILE C O 1
ATOM 8358 N N . ILE C 1 122 ? 87.202 8.755 33.813 1.00 14.95 125 ILE C N 1
ATOM 8359 C CA . ILE C 1 122 ? 88.055 9.743 34.416 1.00 15.14 125 ILE C CA 1
ATOM 8360 C C . ILE C 1 122 ? 87.263 11.031 34.436 1.00 14.51 125 ILE C C 1
ATOM 8361 O O . ILE C 1 122 ? 86.879 11.529 33.390 1.00 13.08 125 ILE C O 1
ATOM 8366 N N . VAL C 1 123 ? 87.036 11.564 35.623 1.00 13.37 126 VAL C N 1
ATOM 8367 C CA . VAL C 1 123 ? 86.257 12.807 35.788 1.00 14.76 126 VAL C CA 1
ATOM 8368 C C . VAL C 1 123 ? 87.166 13.925 36.263 1.00 15.64 126 VAL C C 1
ATOM 8369 O O . VAL C 1 123 ? 87.997 13.703 37.147 1.00 16.55 126 VAL C O 1
ATOM 8373 N N . TYR C 1 124 ? 87.014 15.118 35.689 1.00 15.75 127 TYR C N 1
ATOM 8374 C CA . TYR C 1 124 ? 87.723 16.276 36.203 1.00 16.77 127 TYR C CA 1
ATOM 8375 C C . TYR C 1 124 ? 86.751 17.421 36.488 1.00 17.29 127 TYR C C 1
ATOM 8376 O O . TYR C 1 124 ? 85.936 17.803 35.650 1.00 15.49 127 TYR C O 1
ATOM 8385 N N . THR C 1 125 ? 86.927 17.979 37.678 1.00 15.99 128 THR C N 1
ATOM 8386 C CA . THR C 1 125 ? 86.242 19.156 38.072 1.00 16.04 128 THR C CA 1
ATOM 8387 C C . THR C 1 125 ? 87.139 19.891 39.047 1.00 15.24 128 THR C C 1
ATOM 8388 O O . THR C 1 125 ? 87.888 19.255 39.741 1.00 15.27 128 THR C O 1
ATOM 8392 N N . PRO C 1 126 ? 87.128 21.234 39.051 1.00 16.56 129 PRO C N 1
ATOM 8393 C CA . PRO C 1 126 ? 88.093 21.918 39.919 1.00 16.39 129 PRO C CA 1
ATOM 8394 C C . PRO C 1 126 ? 87.854 21.785 41.408 1.00 17.17 129 PRO C C 1
ATOM 8395 O O . PRO C 1 126 ? 88.786 21.679 42.104 1.00 16.37 129 PRO C O 1
ATOM 8399 N N . PHE C 1 127 ? 86.605 21.866 41.878 1.00 17.31 130 PHE C N 1
ATOM 8400 C CA . PHE C 1 127 ? 86.314 21.745 43.306 1.00 18.43 130 PHE C CA 1
ATOM 8401 C C . PHE C 1 127 ? 85.855 20.331 43.700 1.00 17.85 130 PHE C C 1
ATOM 8402 O O . PHE C 1 127 ? 84.874 19.815 43.127 1.00 16.69 130 PHE C O 1
ATOM 8410 N N . LEU C 1 128 ? 86.563 19.724 44.641 1.00 15.80 131 LEU C N 1
ATOM 8411 C CA . LEU C 1 128 ? 86.258 18.389 45.046 1.00 17.06 131 LEU C CA 1
ATOM 8412 C C . LEU C 1 128 ? 86.394 18.309 46.555 1.00 16.13 131 LEU C C 1
ATOM 8413 O O . LEU C 1 128 ? 87.317 17.726 47.070 1.00 14.57 131 LEU C O 1
ATOM 8418 N N . SER C 1 129 ? 85.423 18.909 47.243 1.00 15.79 132 SER C N 1
ATOM 8419 C CA . SER C 1 129 ? 85.297 18.772 48.689 1.00 16.49 132 SER C CA 1
ATOM 8420 C C . SER C 1 129 ? 84.884 17.344 49.018 1.00 16.59 132 SER C C 1
ATOM 8421 O O . SER C 1 129 ? 84.399 16.602 48.163 1.00 14.69 132 SER C O 1
ATOM 8424 N N . LYS C 1 130 ? 85.054 16.979 50.286 1.00 16.36 133 LYS C N 1
ATOM 8425 C CA . LYS C 1 130 ? 84.673 15.664 50.749 1.00 16.43 133 LYS C CA 1
ATOM 8426 C C . LYS C 1 130 ? 83.191 15.412 50.507 1.00 16.42 133 LYS C C 1
ATOM 8427 O O . LYS C 1 130 ? 82.797 14.353 50.037 1.00 16.02 133 LYS C O 1
ATOM 8433 N N . LYS C 1 131 ? 82.338 16.363 50.866 1.00 17.81 134 LYS C N 1
ATOM 8434 C CA . LYS C 1 131 ? 80.883 16.178 50.657 1.00 19.42 134 LYS C CA 1
ATOM 8435 C C . LYS C 1 131 ? 80.568 15.919 49.172 1.00 18.17 134 LYS C C 1
ATOM 8436 O O . LYS C 1 131 ? 79.715 15.086 48.825 1.00 18.02 134 LYS C O 1
ATOM 8442 N N . GLN C 1 132 ? 81.213 16.683 48.297 1.00 17.32 135 GLN C N 1
ATOM 8443 C CA . GLN C 1 132 ? 81.004 16.533 46.843 1.00 16.80 135 GLN C CA 1
ATOM 8444 C C . GLN C 1 132 ? 81.504 15.184 46.383 1.00 16.00 135 GLN C C 1
ATOM 8445 O O . GLN C 1 132 ? 80.828 14.523 45.602 1.00 14.78 135 GLN C O 1
ATOM 8451 N N . ALA C 1 133 ? 82.698 14.778 46.859 1.00 15.61 136 ALA C N 1
ATOM 8452 C CA . ALA C 1 133 ? 83.318 13.532 46.392 1.00 15.74 136 ALA C CA 1
ATOM 8453 C C . ALA C 1 133 ? 82.485 12.353 46.822 1.00 16.21 136 ALA C C 1
ATOM 8454 O O . ALA C 1 133 ? 82.336 11.378 46.088 1.00 18.49 136 ALA C O 1
ATOM 8456 N N . GLU C 1 134 ? 81.859 12.461 47.986 1.00 17.92 137 GLU C N 1
ATOM 8457 C CA . GLU C 1 134 ? 81.020 11.349 48.467 1.00 18.01 137 GLU C CA 1
ATOM 8458 C C . GLU C 1 134 ? 79.638 11.240 47.828 1.00 18.01 137 GLU C C 1
ATOM 8459 O O . GLU C 1 134 ? 78.920 10.307 48.127 1.00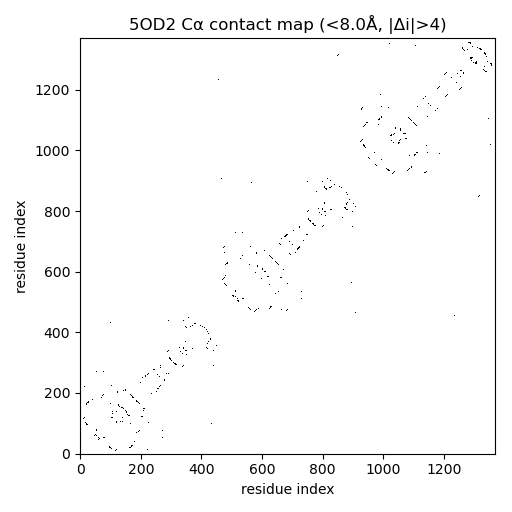 17.69 137 GLU C O 1
ATOM 8465 N N . MET C 1 135 ? 79.276 12.151 46.933 1.00 17.92 138 MET C N 1
ATOM 8466 C CA . MET C 1 135 ? 78.104 11.984 46.105 1.00 17.84 138 MET C CA 1
ATOM 8467 C C . MET C 1 135 ? 78.417 11.247 44.798 1.00 18.14 138 MET C C 1
ATOM 8468 O O . MET C 1 135 ? 77.517 11.002 44.003 1.00 19.55 138 MET C O 1
ATOM 8473 N N . PHE C 1 136 ? 79.671 10.904 44.566 1.00 17.88 139 PHE C N 1
ATOM 8474 C CA . PHE C 1 136 ? 80.038 10.020 43.469 1.00 16.23 139 PHE C CA 1
ATOM 8475 C C . PHE C 1 136 ? 79.750 8.570 43.812 1.00 17.47 139 PHE C C 1
ATOM 8476 O O . PHE C 1 136 ? 79.792 8.170 44.968 1.00 15.36 139 PHE C O 1
ATOM 8484 N N . VAL C 1 137 ? 79.455 7.789 42.778 1.00 17.75 140 VAL C N 1
ATOM 8485 C CA . VAL C 1 137 ? 79.205 6.334 42.921 1.00 16.78 140 VAL C CA 1
ATOM 8486 C C . VAL C 1 137 ? 80.501 5.671 43.336 1.00 17.99 140 VAL C C 1
ATOM 8487 O O . VAL C 1 137 ? 81.598 6.127 42.981 1.00 16.62 140 VAL C O 1
ATOM 8491 N N . ASP C 1 138 ? 80.366 4.647 44.183 1.00 20.40 141 ASP C N 1
ATOM 8492 C CA . ASP C 1 138 ? 81.486 3.887 44.687 1.00 20.53 141 ASP C CA 1
ATOM 8493 C C . ASP C 1 138 ? 81.877 2.855 43.642 1.00 19.52 141 ASP C C 1
ATOM 8494 O O . ASP C 1 138 ? 81.217 1.874 43.464 1.00 18.28 141 ASP C O 1
ATOM 8499 N N . TYR C 1 139 ? 82.947 3.133 42.901 1.00 19.50 142 TYR C N 1
ATOM 8500 C CA . TYR C 1 139 ? 83.377 2.257 41.798 1.00 17.63 142 TYR C CA 1
ATOM 8501 C C . TYR C 1 139 ? 84.845 2.434 41.619 1.00 17.97 142 TYR C C 1
ATOM 8502 O O . TYR C 1 139 ? 85.329 3.594 41.464 1.00 17.24 142 TYR C O 1
ATOM 8511 N N . ASP C 1 140 ? 85.589 1.346 41.678 1.00 16.48 143 ASP C N 1
ATOM 8512 C CA . ASP C 1 140 ? 87.051 1.450 41.669 1.00 19.34 143 ASP C CA 1
ATOM 8513 C C . ASP C 1 140 ? 87.627 2.072 40.397 1.00 17.77 143 ASP C C 1
ATOM 8514 O O . ASP C 1 140 ? 88.656 2.690 40.437 1.00 19.41 143 ASP C O 1
ATOM 8519 N N . ASN C 1 141 ? 86.926 1.985 39.285 1.00 18.71 144 ASN C N 1
ATOM 8520 C CA . ASN C 1 141 ? 87.405 2.586 38.041 1.00 20.26 144 ASN C CA 1
ATOM 8521 C C . ASN C 1 141 ? 86.732 3.915 37.648 1.00 17.41 144 ASN C C 1
ATOM 8522 O O . ASN C 1 141 ? 86.733 4.296 36.468 1.00 14.36 144 ASN C O 1
ATOM 8527 N N . LEU C 1 142 ? 86.180 4.594 38.640 1.00 15.74 145 LEU C N 1
ATOM 8528 C CA . LEU C 1 142 ? 85.778 6.009 38.526 1.00 17.11 145 LEU C CA 1
ATOM 8529 C C . LEU C 1 142 ? 86.831 6.854 39.208 1.00 16.26 145 LEU C C 1
ATOM 8530 O O . LEU C 1 142 ? 86.917 6.889 40.441 1.00 16.83 145 LEU C O 1
ATOM 8535 N N . LEU C 1 143 ? 87.645 7.510 38.393 1.00 15.36 146 LEU C N 1
ATOM 8536 C CA . LEU C 1 143 ? 88.928 8.070 38.755 1.00 16.33 146 LEU C CA 1
ATOM 8537 C C . LEU C 1 143 ? 89.035 9.586 38.509 1.00 16.64 146 LEU C C 1
ATOM 8538 O O . LEU C 1 143 ? 88.342 10.149 37.666 1.00 15.23 146 LEU C O 1
ATOM 8543 N N . TYR C 1 144 ? 89.822 10.227 39.358 1.00 16.31 147 TYR C N 1
ATOM 8544 C CA . TYR C 1 144 ? 90.041 11.662 39.339 1.00 16.96 147 TYR C CA 1
ATOM 8545 C C . TYR C 1 144 ? 91.553 11.908 39.210 1.00 17.82 147 TYR C C 1
ATOM 8546 O O . TYR C 1 144 ? 92.341 11.239 39.892 1.00 19.34 147 TYR C O 1
ATOM 8555 N N . PRO C 1 145 ? 91.969 12.817 38.302 1.00 18.90 148 PRO C N 1
ATOM 8556 C CA . PRO C 1 145 ? 93.410 13.034 38.069 1.00 19.84 148 PRO C CA 1
ATOM 8557 C C . PRO C 1 145 ? 94.002 13.998 39.064 1.00 18.71 148 PRO C C 1
ATOM 8558 O O . PRO C 1 145 ? 93.434 15.083 39.302 1.00 21.39 148 PRO C O 1
ATOM 8562 N N . LEU C 1 146 ? 95.081 13.577 39.693 1.00 19.90 149 LEU C N 1
ATOM 8563 C CA . LEU C 1 146 ? 95.852 14.369 40.683 1.00 23.26 149 LEU C CA 1
ATOM 8564 C C . LEU C 1 146 ? 97.335 14.403 40.197 1.00 23.76 149 LEU C C 1
ATOM 8565 O O . LEU C 1 146 ? 97.767 13.522 39.462 1.00 23.01 149 LEU C O 1
ATOM 8570 N N . VAL C 1 147 ? 98.068 15.427 40.591 1.00 23.68 150 VAL C N 1
ATOM 8571 C CA . VAL C 1 147 ? 99.519 15.464 40.384 1.00 26.41 150 VAL C CA 1
ATOM 8572 C C . VAL C 1 147 ? 100.245 15.353 41.733 1.00 26.07 150 VAL C C 1
ATOM 8573 O O . VAL C 1 147 ? 100.113 16.222 42.599 1.00 28.38 150 VAL C O 1
ATOM 8577 N N . GLU C 1 148 ? 100.976 14.255 41.892 1.00 27.85 151 GLU C N 1
ATOM 8578 C CA . GLU C 1 148 ? 101.716 13.946 43.110 1.00 29.92 151 GLU C CA 1
ATOM 8579 C C . GLU C 1 148 ? 103.156 13.664 42.708 1.00 28.68 151 GLU C C 1
ATOM 8580 O O . GLU C 1 148 ? 103.429 12.735 41.947 1.00 26.91 151 GLU C O 1
ATOM 8586 N N . ASN C 1 149 ? 104.058 14.480 43.242 1.00 31.35 152 ASN C N 1
ATOM 8587 C CA . ASN C 1 149 ? 105.520 14.355 43.001 1.00 34.89 152 ASN C CA 1
ATOM 8588 C C . ASN C 1 149 ? 105.791 14.324 41.531 1.00 31.42 152 ASN C C 1
ATOM 8589 O O . ASN C 1 149 ? 106.505 13.469 41.026 1.00 28.53 152 ASN C O 1
ATOM 8594 N N . GLY C 1 150 ? 105.191 15.300 40.849 1.00 31.59 153 GLY C N 1
ATOM 8595 C CA . GLY C 1 150 ? 105.390 15.479 39.410 1.00 30.29 153 GLY C CA 1
ATOM 8596 C C . GLY C 1 150 ? 104.837 14.396 38.518 1.00 30.68 153 GLY C C 1
ATOM 8597 O O . GLY C 1 150 ? 105.128 14.421 37.358 1.00 32.82 153 GLY C O 1
ATOM 8598 N N . ASN C 1 151 ? 104.027 13.469 39.036 1.00 30.30 154 ASN C N 1
ATOM 8599 C CA . ASN C 1 151 ? 103.417 12.407 38.219 1.00 29.45 154 ASN C CA 1
ATOM 8600 C C . ASN C 1 151 ? 101.868 12.516 38.306 1.00 26.51 154 ASN C C 1
ATOM 8601 O O . ASN C 1 151 ? 101.293 12.844 39.373 1.00 24.38 154 ASN C O 1
ATOM 8606 N N . LEU C 1 152 ? 101.249 12.172 37.191 1.00 23.39 155 LEU C N 1
ATOM 8607 C CA . LEU C 1 152 ? 99.841 11.946 37.108 1.00 24.42 155 LEU C CA 1
ATOM 8608 C C . LEU C 1 152 ? 99.425 10.698 37.878 1.00 23.52 155 LEU C C 1
ATOM 8609 O O . LEU C 1 152 ? 99.939 9.601 37.628 1.00 25.24 155 LEU C O 1
ATOM 8614 N N . VAL C 1 153 ? 98.496 10.879 38.809 1.00 23.49 156 VAL C N 1
ATOM 8615 C CA . VAL C 1 153 ? 97.883 9.790 39.558 1.00 23.86 156 VAL C CA 1
ATOM 8616 C C . VAL C 1 153 ? 96.369 9.881 39.320 1.00 22.53 156 VAL C C 1
ATOM 8617 O O . VAL C 1 153 ? 95.754 10.946 39.518 1.00 20.46 156 VAL C O 1
ATOM 8621 N N . LEU C 1 154 ? 95.802 8.747 38.954 1.00 19.86 157 LEU C N 1
ATOM 8622 C CA . LEU C 1 154 ? 94.374 8.584 38.785 1.00 20.68 157 LEU C CA 1
ATOM 8623 C C . LEU C 1 154 ? 93.916 7.854 40.009 1.00 20.54 157 LEU C C 1
ATOM 8624 O O . LEU C 1 154 ? 94.292 6.712 40.247 1.00 18.76 157 LEU C O 1
ATOM 8629 N N . LYS C 1 155 ? 93.159 8.577 40.831 1.00 21.11 158 LYS C N 1
ATOM 8630 C CA . LYS C 1 155 ? 92.726 8.087 42.125 1.00 20.80 158 LYS C CA 1
ATOM 8631 C C . LYS C 1 155 ? 91.185 7.951 42.149 1.00 19.94 158 LYS C C 1
ATOM 8632 O O . LYS C 1 155 ? 90.464 8.819 41.606 1.00 18.53 158 LYS C O 1
ATOM 8638 N N . LYS C 1 156 ? 90.708 6.901 42.816 1.00 16.60 159 LYS C N 1
ATOM 8639 C CA . LYS C 1 156 ? 89.298 6.657 42.980 1.00 17.54 159 LYS C CA 1
ATOM 8640 C C . LYS C 1 156 ? 88.632 7.950 43.508 1.00 16.40 159 LYS C C 1
ATOM 8641 O O . LYS C 1 156 ? 89.061 8.510 44.537 1.00 15.28 159 LYS C O 1
ATOM 8647 N N . VAL C 1 157 ? 87.653 8.462 42.772 1.00 15.25 160 VAL C N 1
ATOM 8648 C CA . VAL C 1 157 ? 87.209 9.855 42.959 1.00 15.26 160 VAL C CA 1
ATOM 8649 C C . VAL C 1 157 ? 86.754 10.102 44.394 1.00 16.02 160 VAL C C 1
ATOM 8650 O O . VAL C 1 157 ? 87.043 11.158 44.982 1.00 15.60 160 VAL C O 1
ATOM 8654 N N . ARG C 1 158 ? 86.099 9.120 44.980 1.00 16.87 161 ARG C N 1
ATOM 8655 C CA . ARG C 1 158 ? 85.608 9.268 46.368 1.00 18.75 161 ARG C CA 1
ATOM 8656 C C . ARG C 1 158 ? 86.722 9.498 47.421 1.00 19.89 161 ARG C C 1
ATOM 8657 O O . ARG C 1 158 ? 86.432 9.965 48.527 1.00 21.74 161 ARG C O 1
ATOM 8665 N N . GLU C 1 159 ? 87.967 9.109 47.120 1.00 20.11 162 GLU C N 1
ATOM 8666 C CA . GLU C 1 159 ? 89.087 9.252 48.032 1.00 21.18 162 GLU C CA 1
ATOM 8667 C C . GLU C 1 159 ? 90.014 10.406 47.631 1.00 20.74 162 GLU C C 1
ATOM 8668 O O . GLU C 1 159 ? 91.003 10.661 48.305 1.00 20.59 162 GLU C O 1
ATOM 8674 N N . ALA C 1 160 ? 89.688 11.111 46.565 1.00 18.91 163 ALA C N 1
ATOM 8675 C CA . ALA C 1 160 ? 90.571 12.154 46.024 1.00 18.44 163 ALA C CA 1
ATOM 8676 C C . ALA C 1 160 ? 90.273 13.592 46.521 1.00 18.68 163 ALA C C 1
ATOM 8677 O O . ALA C 1 160 ? 90.755 14.569 45.965 1.00 20.26 163 ALA C O 1
ATOM 8679 N N . TYR C 1 161 ? 89.418 13.737 47.518 1.00 20.50 164 TYR C N 1
ATOM 8680 C CA . TYR C 1 161 ? 88.899 15.055 47.883 1.00 21.46 164 TYR C CA 1
ATOM 8681 C C . TYR C 1 161 ? 89.974 15.900 48.568 1.00 20.92 164 TYR C C 1
ATOM 8682 O O . TYR C 1 161 ? 90.98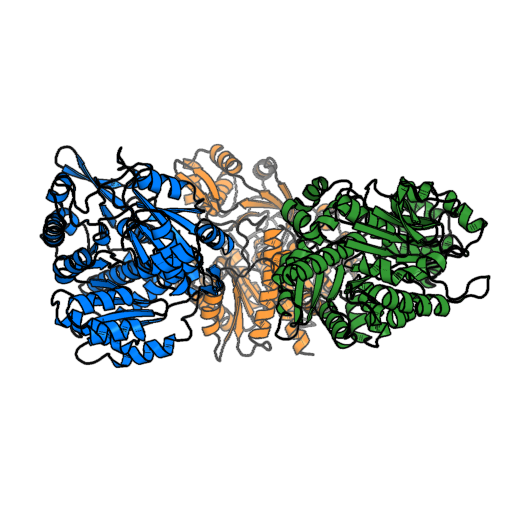4 15.404 49.028 1.00 17.01 164 TYR C O 1
ATOM 8691 N N . ARG C 1 162 ? 89.687 17.185 48.675 1.00 21.95 165 ARG C N 1
ATOM 8692 C CA . ARG C 1 162 ? 90.582 18.099 49.320 1.00 20.31 165 ARG C CA 1
ATOM 8693 C C . ARG C 1 162 ? 89.730 19.235 49.868 1.00 19.66 165 ARG C C 1
ATOM 8694 O O . ARG C 1 162 ? 88.468 19.152 49.845 1.00 16.48 165 ARG C O 1
ATOM 8702 N N . ASP C 1 163 ? 90.395 20.280 50.367 1.00 17.46 166 ASP C N 1
ATOM 8703 C CA . ASP C 1 163 ? 89.735 21.310 51.152 1.00 19.20 166 ASP C CA 1
ATOM 8704 C C . ASP C 1 163 ? 89.183 22.423 50.268 1.00 19.02 166 ASP C C 1
ATOM 8705 O O . ASP C 1 163 ? 89.564 23.570 50.422 1.00 19.50 166 ASP C O 1
ATOM 8710 N N . ASP C 1 164 ? 88.247 22.062 49.395 1.00 18.74 167 ASP C N 1
ATOM 8711 C CA . ASP C 1 164 ? 87.753 22.966 48.401 1.00 17.60 167 ASP C CA 1
ATOM 8712 C C . ASP C 1 164 ? 86.392 23.449 48.871 1.00 18.30 167 ASP C C 1
ATOM 8713 O O . ASP C 1 164 ? 85.705 22.785 49.680 1.00 17.36 167 ASP C O 1
ATOM 8718 N N . PRO C 1 165 ? 85.969 24.591 48.362 1.00 17.31 168 PRO C N 1
ATOM 8719 C CA . PRO C 1 165 ? 84.559 24.979 48.570 1.00 18.48 168 PRO C CA 1
ATOM 8720 C C . PRO C 1 165 ? 83.580 24.050 47.864 1.00 18.54 168 PRO C C 1
ATOM 8721 O O . PRO C 1 165 ? 83.973 23.201 47.038 1.00 17.64 168 PRO C O 1
ATOM 8725 N N . ILE C 1 166 ? 82.312 24.276 48.110 1.00 21.22 169 ILE C N 1
ATOM 8726 C CA . ILE C 1 166 ? 81.261 23.522 47.499 1.00 23.82 169 ILE C CA 1
ATOM 8727 C C . ILE C 1 166 ? 80.355 24.416 46.671 1.00 21.03 169 ILE C C 1
ATOM 8728 O O . ILE C 1 166 ? 80.119 25.535 47.090 1.00 19.67 169 ILE C O 1
ATOM 8733 N N . LYS C 1 167 ? 79.913 23.920 45.494 1.00 18.85 170 LYS C N 1
ATOM 8734 C CA . LYS C 1 167 ? 78.919 24.603 44.657 1.00 18.08 170 LYS C CA 1
ATOM 8735 C C . LYS C 1 167 ? 77.555 23.942 44.787 1.00 17.85 170 LYS C C 1
ATOM 8736 O O . LYS C 1 167 ? 77.461 22.715 44.680 1.00 15.73 170 LYS C O 1
ATOM 8742 N N . ILE C 1 168 ? 76.513 24.748 45.010 1.00 17.25 171 ILE C N 1
ATOM 8743 C CA . ILE C 1 168 ? 75.148 24.242 45.120 1.00 17.00 171 ILE C CA 1
ATOM 8744 C C . ILE C 1 168 ? 74.239 24.947 44.089 1.00 17.43 171 ILE C C 1
ATOM 8745 O O . ILE C 1 168 ? 74.130 26.172 44.083 1.00 18.30 171 ILE C O 1
ATOM 8750 N N . ASN C 1 169 ? 73.581 24.161 43.238 1.00 15.53 172 ASN C N 1
ATOM 8751 C CA . ASN C 1 169 ? 72.492 24.679 42.398 1.00 16.99 172 ASN C CA 1
ATOM 8752 C C . ASN C 1 169 ? 71.155 24.226 42.910 1.00 18.37 172 ASN C C 1
ATOM 8753 O O . ASN C 1 169 ? 71.034 23.156 43.545 1.00 16.17 172 ASN C O 1
ATOM 8758 N N . ARG C 1 170 ? 70.132 25.023 42.576 1.00 18.92 173 ARG C N 1
ATOM 8759 C CA . ARG C 1 170 ? 68.796 24.785 43.129 1.00 19.36 173 ARG C CA 1
ATOM 8760 C C . ARG C 1 170 ? 67.828 24.464 42.014 1.00 17.62 173 ARG C C 1
ATOM 8761 O O . ARG C 1 170 ? 67.738 25.201 41.029 1.00 16.34 173 ARG C O 1
ATOM 8769 N N . ILE C 1 171 ? 67.207 23.300 42.134 1.00 15.81 174 ILE C N 1
ATOM 8770 C CA . ILE C 1 171 ? 66.410 22.712 41.084 1.00 16.25 174 ILE C CA 1
ATOM 8771 C C . ILE C 1 171 ? 64.982 22.697 41.514 1.00 16.64 174 ILE C C 1
ATOM 8772 O O . ILE C 1 171 ? 64.661 22.105 42.561 1.00 15.78 174 ILE C O 1
ATOM 8777 N N . PHE C 1 172 ? 64.116 23.314 40.716 1.00 14.86 175 PHE C N 1
ATOM 8778 C CA . PHE C 1 172 ? 62.700 23.406 41.052 1.00 14.49 175 PHE C CA 1
ATOM 8779 C C . PHE C 1 172 ? 61.912 22.559 40.091 1.00 15.35 175 PHE C C 1
ATOM 8780 O O . PHE C 1 172 ? 61.740 22.933 38.929 1.00 15.66 175 PHE C O 1
ATOM 8788 N N . GLU C 1 173 ? 61.557 21.369 40.555 1.00 15.36 176 GLU C N 1
ATOM 8789 C CA . GLU C 1 173 ? 60.891 20.364 39.736 1.00 17.71 176 GLU C CA 1
ATOM 8790 C C . GLU C 1 173 ? 59.379 20.571 39.862 1.00 19.16 176 GLU C C 1
ATOM 8791 O O . GLU C 1 173 ? 58.853 20.674 40.960 1.00 17.28 176 GLU C O 1
ATOM 8797 N N . PHE C 1 174 ? 58.685 20.543 38.731 1.00 20.22 177 PHE C N 1
ATOM 8798 C CA . PHE C 1 174 ? 57.227 20.494 38.779 1.00 21.09 177 PHE C CA 1
ATOM 8799 C C . PHE C 1 174 ? 56.679 19.513 37.790 1.00 22.74 177 PHE C C 1
ATOM 8800 O O . PHE C 1 174 ? 57.314 19.188 36.799 1.00 22.78 177 PHE C O 1
ATOM 8808 N N . LYS C 1 175 ? 55.471 19.048 38.074 1.00 25.78 178 LYS C N 1
ATOM 8809 C CA . LYS C 1 175 ? 54.785 18.071 37.264 1.00 25.93 178 LYS C CA 1
ATOM 8810 C C . LYS C 1 175 ? 53.609 18.692 36.511 1.00 26.58 178 LYS C C 1
ATOM 8811 O O . LYS C 1 175 ? 52.951 19.606 37.015 1.00 25.10 178 LYS C O 1
ATOM 8817 N N . LYS C 1 176 ? 53.328 18.140 35.338 1.00 23.63 179 LYS C N 1
ATOM 8818 C CA . LYS C 1 176 ? 52.042 18.320 34.648 1.00 25.97 179 LYS C CA 1
ATOM 8819 C C . LYS C 1 176 ? 50.879 18.221 35.626 1.00 24.56 179 LYS C C 1
ATOM 8820 O O . LYS C 1 176 ? 50.803 17.266 36.385 1.00 24.56 179 LYS C O 1
ATOM 8826 N N . GLY C 1 177 ? 50.002 19.226 35.626 1.00 27.39 180 GLY C N 1
ATOM 8827 C CA . GLY C 1 177 ? 48.851 19.269 36.527 1.00 26.53 180 GLY C CA 1
ATOM 8828 C C . GLY C 1 177 ? 49.025 20.154 37.736 1.00 26.73 180 GLY C C 1
ATOM 8829 O O . GLY C 1 177 ? 48.039 20.505 38.382 1.00 26.63 180 GLY C O 1
ATOM 8830 N N . LEU C 1 178 ? 50.264 20.532 38.061 1.00 26.06 181 LEU C N 1
ATOM 8831 C CA . LEU C 1 178 ? 50.491 21.494 39.120 1.00 25.23 181 LEU C CA 1
ATOM 8832 C C . LEU C 1 178 ? 49.693 22.751 38.776 1.00 24.91 181 LEU C C 1
ATOM 8833 O O . LEU C 1 178 ? 49.663 23.175 37.608 1.00 23.10 181 LEU C O 1
ATOM 8838 N N . LYS C 1 179 ? 49.075 23.357 39.789 1.00 25.90 182 LYS C N 1
ATOM 8839 C CA . LYS C 1 179 ? 48.298 24.586 39.573 1.00 27.58 182 LYS C CA 1
ATOM 8840 C C . LYS C 1 179 ? 48.297 25.554 40.727 1.00 24.33 182 LYS C C 1
ATOM 8841 O O . LYS C 1 179 ? 48.494 25.211 41.883 1.00 21.23 182 LYS C O 1
ATOM 8847 N N . PHE C 1 180 ? 48.080 26.803 40.370 1.00 23.05 183 PHE C N 1
ATOM 8848 C CA . PHE C 1 180 ? 48.105 27.889 41.319 1.00 23.15 183 PHE C CA 1
ATOM 8849 C C . PHE C 1 180 ? 47.406 29.105 40.672 1.00 24.61 183 PHE C C 1
ATOM 8850 O O . PHE C 1 180 ? 47.082 29.104 39.472 1.00 24.50 183 PHE C O 1
ATOM 8858 N N . LYS C 1 181 ? 47.208 30.127 41.468 1.00 27.02 184 LYS C N 1
ATOM 8859 C CA . LYS C 1 181 ? 46.492 31.324 41.045 1.00 30.29 184 LYS C CA 1
ATOM 8860 C C . LYS C 1 181 ? 47.398 32.580 41.078 1.00 26.56 184 LYS C C 1
ATOM 8861 O O . LYS C 1 181 ? 48.136 32.827 42.022 1.00 27.93 184 LYS C O 1
ATOM 8867 N N . LEU C 1 182 ? 47.476 33.283 39.945 1.00 24.80 185 LEU C N 1
ATOM 8868 C CA . LEU C 1 182 ? 48.307 34.488 39.814 1.00 22.17 185 LEU C CA 1
ATOM 8869 C C . LEU C 1 182 ? 47.493 35.623 39.120 1.00 21.61 185 LEU C C 1
ATOM 8870 O O . LEU C 1 182 ? 47.115 35.541 37.947 1.00 17.23 185 LEU C O 1
ATOM 8875 N N . ASN C 1 183 ? 47.209 36.650 39.892 1.00 23.65 186 ASN C N 1
ATOM 8876 C CA . ASN C 1 183 ? 46.497 37.831 39.459 1.00 26.37 186 ASN C CA 1
ATOM 8877 C C . ASN C 1 183 ? 45.130 37.474 38.876 1.00 26.33 186 ASN C C 1
ATOM 8878 O O . ASN C 1 183 ? 44.755 37.920 37.782 1.00 29.13 186 ASN C O 1
ATOM 8883 N N . GLY C 1 184 ? 44.431 36.592 39.565 1.00 29.07 187 GLY C N 1
ATOM 8884 C CA . GLY C 1 184 ? 43.113 36.125 39.114 1.00 33.18 187 GLY C CA 1
ATOM 8885 C C . GLY C 1 184 ? 43.058 34.973 38.120 1.00 35.01 187 GLY C C 1
ATOM 8886 O O . GLY C 1 184 ? 41.978 34.380 37.937 1.00 35.81 187 GLY C O 1
ATOM 8887 N N . GLU C 1 185 ? 44.188 34.630 37.490 1.00 30.24 188 GLU C N 1
ATOM 8888 C CA . GLU C 1 185 ? 44.229 33.540 36.515 1.00 32.73 188 GLU C CA 1
ATOM 8889 C C . GLU C 1 185 ? 44.743 32.276 37.209 1.00 29.64 188 GLU C C 1
ATOM 8890 O O . GLU C 1 185 ? 45.799 32.264 37.877 1.00 26.55 188 GLU C O 1
ATOM 8896 N N . GLU C 1 186 ? 44.039 31.174 36.996 1.00 30.33 189 GLU C N 1
ATOM 8897 C CA . GLU C 1 186 ? 44.561 29.877 37.407 1.00 30.33 189 GLU C CA 1
ATOM 8898 C C . GLU C 1 186 ? 45.532 29.397 36.322 1.00 29.02 189 GLU C C 1
ATOM 8899 O O . GLU C 1 186 ? 45.178 29.294 35.151 1.00 24.89 189 GLU C O 1
ATOM 8905 N N . ILE C 1 187 ? 46.772 29.127 36.728 1.00 28.52 190 ILE C N 1
ATOM 8906 C CA . ILE C 1 187 ? 47.804 28.609 35.826 1.00 26.12 190 ILE C CA 1
ATOM 8907 C C . ILE C 1 187 ? 48.002 27.127 36.130 1.00 26.79 190 ILE C C 1
ATOM 8908 O O . ILE C 1 187 ? 48.148 26.733 37.279 1.00 22.59 190 ILE C O 1
ATOM 8913 N N . THR C 1 188 ? 47.999 26.317 35.069 1.00 27.12 191 THR C N 1
ATOM 8914 C CA . THR C 1 188 ? 48.184 24.885 35.184 1.00 31.20 191 THR C CA 1
ATOM 8915 C C . THR C 1 188 ? 49.401 24.468 34.342 1.00 28.76 191 THR C C 1
ATOM 8916 O O . THR C 1 188 ? 49.503 24.821 33.170 1.00 26.68 191 THR C O 1
ATOM 8920 N N . ALA C 1 189 ? 50.341 23.758 34.966 1.00 27.92 192 ALA C N 1
ATOM 8921 C CA . ALA C 1 189 ? 51.465 23.158 34.215 1.00 27.03 192 ALA C CA 1
ATOM 8922 C C . ALA C 1 189 ? 50.949 22.115 33.205 1.00 26.03 192 ALA C C 1
ATOM 8923 O O . ALA C 1 189 ? 50.271 21.158 33.576 1.00 28.26 192 ALA C O 1
ATOM 8925 N N . LYS C 1 190 ? 51.319 22.288 31.952 1.00 27.22 193 LYS C N 1
ATOM 8926 C CA . LYS C 1 190 ? 51.020 21.330 30.865 1.00 30.25 193 LYS C CA 1
ATOM 8927 C C . LYS C 1 190 ? 52.155 20.290 30.622 1.00 29.54 193 LYS C C 1
ATOM 8928 O O . LYS C 1 190 ? 51.965 19.293 29.889 1.00 28.74 193 LYS C O 1
ATOM 8934 N N . GLN C 1 191 ? 53.331 20.526 31.216 1.00 26.01 194 GLN C N 1
ATOM 8935 C CA . GLN C 1 191 ? 54.483 19.593 31.121 1.00 25.77 194 GLN C CA 1
ATOM 8936 C C . GLN C 1 191 ? 55.152 19.432 32.481 1.00 24.43 194 GLN C C 1
ATOM 8937 O O . GLN C 1 191 ? 55.089 20.330 33.316 1.00 22.57 194 GLN C O 1
ATOM 8943 N N . SER C 1 192 ? 55.855 18.323 32.647 1.00 20.35 195 SER C N 1
ATOM 8944 C CA . SER C 1 192 ? 56.722 18.094 33.777 1.00 20.48 195 SER C CA 1
ATOM 8945 C C . SER C 1 192 ? 58.131 18.488 33.362 1.00 19.18 195 SER C C 1
ATOM 8946 O O . SER C 1 192 ? 58.666 17.930 32.415 1.00 18.87 195 SER C O 1
ATOM 8949 N N . THR C 1 193 ? 58.731 19.441 34.054 1.00 18.75 196 THR C N 1
ATOM 8950 C CA . THR C 1 193 ? 60.105 19.832 33.758 1.00 18.08 196 THR C CA 1
ATOM 8951 C C . THR C 1 193 ? 60.663 20.522 34.979 1.00 17.30 196 THR C C 1
ATOM 8952 O O . THR C 1 193 ? 60.120 20.337 36.095 1.00 17.49 196 THR C O 1
ATOM 8956 N N . ARG C 1 194 ? 61.747 21.276 34.821 1.00 15.38 197 ARG C N 1
ATOM 8957 C CA . ARG C 1 194 ? 62.441 21.861 35.963 1.00 14.86 197 ARG C CA 1
ATOM 8958 C C . ARG C 1 194 ? 63.041 23.196 35.612 1.00 15.63 197 ARG C C 1
ATOM 8959 O O . ARG C 1 194 ? 63.464 23.410 34.451 1.00 13.54 197 ARG C O 1
ATOM 8967 N N . PHE C 1 195 ? 63.105 24.072 36.634 1.00 15.22 198 PHE C N 1
ATOM 8968 C CA . PHE C 1 195 ? 63.725 25.392 36.521 1.00 15.61 198 PHE C CA 1
ATOM 8969 C C . PHE C 1 195 ? 64.979 25.380 37.432 1.00 15.71 198 PHE C C 1
ATOM 8970 O O . PHE C 1 195 ? 64.886 24.996 38.603 1.00 15.75 198 PHE C O 1
ATOM 8978 N N . ILE C 1 196 ? 66.113 25.765 36.869 1.00 15.46 199 ILE C N 1
ATOM 8979 C CA . ILE C 1 196 ? 67.378 25.694 37.554 1.00 16.12 199 ILE C CA 1
ATOM 8980 C C . ILE C 1 196 ? 67.873 27.088 37.885 1.00 16.16 199 ILE C C 1
ATOM 8981 O O . ILE C 1 196 ? 68.014 27.955 37.020 1.00 16.00 199 ILE C O 1
ATOM 8986 N N . VAL C 1 197 ? 68.159 27.291 39.146 1.00 14.88 200 VAL C N 1
ATOM 8987 C CA . VAL C 1 197 ? 68.835 28.474 39.608 1.00 16.20 200 VAL C CA 1
ATOM 8988 C C . VAL C 1 197 ? 70.316 28.110 39.652 1.00 16.50 200 VAL C C 1
ATOM 8989 O O . VAL C 1 197 ? 70.754 27.328 40.530 1.00 16.45 200 VAL C O 1
ATOM 8993 N N . ALA C 1 198 ? 71.089 28.780 38.818 1.00 15.76 201 ALA C N 1
ATOM 8994 C CA . ALA C 1 198 ? 72.484 28.414 38.624 1.00 17.36 201 ALA C CA 1
ATOM 8995 C C . ALA C 1 198 ? 73.433 29.318 39.385 1.00 17.95 201 ALA C C 1
ATOM 8996 O O . ALA C 1 198 ? 73.430 30.558 39.218 1.00 19.56 201 ALA C O 1
ATOM 8998 N N . SER C 1 199 ? 74.219 28.697 40.246 1.00 15.80 202 SER C N 1
ATOM 8999 C CA . SER C 1 199 ? 75.221 29.387 40.951 1.00 16.93 202 SER C CA 1
ATOM 9000 C C . SER C 1 199 ? 76.431 29.467 40.022 1.00 16.00 202 SER C C 1
ATOM 9001 O O . SER C 1 199 ? 76.709 28.534 39.283 1.00 16.22 202 SER C O 1
ATOM 9004 N N . ARG C 1 200 ? 77.133 30.601 40.042 1.00 16.02 203 ARG C N 1
ATOM 9005 C CA . ARG C 1 200 ? 78.392 30.767 39.299 1.00 16.73 203 ARG C CA 1
ATOM 9006 C C . ARG C 1 200 ? 79.427 31.374 40.289 1.00 17.01 203 ARG C C 1
ATOM 9007 O O . ARG C 1 200 ? 79.759 32.548 40.216 1.00 14.48 203 ARG C O 1
ATOM 9015 N N . PRO C 1 201 ? 79.932 30.558 41.205 1.00 17.46 204 PRO C N 1
ATOM 9016 C CA . PRO C 1 201 ? 80.780 31.190 42.241 1.00 18.30 204 PRO C CA 1
ATOM 9017 C C . PRO C 1 201 ? 82.005 31.800 41.630 1.00 17.58 204 PRO C C 1
ATOM 9018 O O . PRO C 1 201 ? 82.617 31.217 40.725 1.00 18.78 204 PRO C O 1
ATOM 9022 N N . GLU C 1 202 ? 82.376 32.966 42.128 1.00 20.79 205 GLU C N 1
ATOM 9023 C CA . GLU C 1 202 ? 83.480 33.717 41.594 1.00 19.94 205 GLU C CA 1
ATOM 9024 C C . GLU C 1 202 ? 84.809 32.870 41.482 1.00 19.99 205 GLU C C 1
ATOM 9025 O O . GLU C 1 202 ? 85.468 32.914 40.446 1.00 19.15 205 GLU C O 1
ATOM 9031 N N . ALA C 1 203 ? 85.155 32.123 42.519 1.00 18.39 206 ALA C N 1
ATOM 9032 C CA . ALA C 1 203 ? 86.388 31.384 42.569 1.00 18.56 206 ALA C CA 1
ATOM 9033 C C . ALA C 1 203 ? 86.438 30.097 41.686 1.00 19.82 206 ALA C C 1
ATOM 9034 O O . ALA C 1 203 ? 87.528 29.567 41.434 1.00 21.96 206 ALA C O 1
ATOM 9036 N N . LEU C 1 204 ? 85.291 29.643 41.146 1.00 18.34 207 LEU C N 1
ATOM 9037 C CA . LEU C 1 204 ? 85.230 28.405 40.398 1.00 17.61 207 LEU C CA 1
ATOM 9038 C C . LEU C 1 204 ? 85.266 28.686 38.896 1.00 17.00 207 LEU C C 1
ATOM 9039 O O . LEU C 1 204 ? 84.353 29.274 38.334 1.00 19.86 207 LEU C O 1
ATOM 9044 N N . ARG C 1 205 ? 86.311 28.199 38.238 1.00 17.03 208 ARG C N 1
ATOM 9045 C CA . ARG C 1 205 ? 86.513 28.427 36.825 1.00 17.18 208 ARG C CA 1
ATOM 9046 C C . ARG C 1 205 ? 86.256 27.167 36.007 1.00 17.39 208 ARG C C 1
ATOM 9047 O O . ARG C 1 205 ? 86.504 26.018 36.435 1.00 17.38 208 ARG C O 1
ATOM 9055 N N . ILE C 1 206 ? 85.764 27.395 34.792 1.00 18.73 209 ILE C N 1
ATOM 9056 C CA . ILE C 1 206 ? 85.495 26.309 33.908 1.00 17.14 209 ILE C CA 1
ATOM 9057 C C . ILE C 1 206 ? 86.816 26.058 33.188 1.00 17.20 209 ILE C C 1
ATOM 9058 O O . ILE C 1 206 ? 87.089 26.668 32.132 1.00 18.37 209 ILE C O 1
ATOM 9063 N N . GLU C 1 207 ? 87.659 25.213 33.792 1.00 16.11 210 GLU C N 1
ATOM 9064 C CA . GLU C 1 207 ? 89.015 24.969 33.305 1.00 17.23 210 GLU C CA 1
ATOM 9065 C C . GLU C 1 207 ? 89.595 23.728 33.876 1.00 17.26 210 GLU C C 1
ATOM 9066 O O . GLU C 1 207 ? 89.116 23.243 34.868 1.00 19.38 210 GLU C O 1
ATOM 9072 N N . ILE C 1 208 ? 90.669 23.236 33.260 1.00 19.08 211 ILE C N 1
ATOM 9073 C CA . ILE C 1 208 ? 91.572 22.277 33.866 1.00 16.78 211 ILE C CA 1
ATOM 9074 C C . ILE C 1 208 ? 92.716 23.079 34.460 1.00 18.47 211 ILE C C 1
ATOM 9075 O O . ILE C 1 208 ? 93.371 23.849 33.764 1.00 18.24 211 ILE C O 1
ATOM 9080 N N . LYS C 1 209 ? 93.006 22.881 35.737 1.00 21.55 212 LYS C N 1
ATOM 9081 C CA . LYS C 1 209 ? 94.093 23.617 36.396 1.00 24.79 212 LYS C CA 1
ATOM 9082 C C . LYS C 1 209 ? 95.448 23.183 35.826 1.00 23.53 212 LYS C C 1
ATOM 9083 O O . LYS C 1 209 ? 95.582 22.053 35.375 1.00 23.80 212 LYS C O 1
ATOM 9089 N N . ASP C 1 210 ? 96.427 24.093 35.863 1.00 23.09 213 ASP C N 1
ATOM 9090 C CA . ASP C 1 210 ? 97.737 23.913 35.237 1.00 25.12 213 ASP C CA 1
ATOM 9091 C C . ASP C 1 210 ? 98.398 22.553 35.524 1.00 24.59 213 ASP C C 1
ATOM 9092 O O . ASP C 1 210 ? 99.014 21.972 34.643 1.00 23.55 213 ASP C O 1
ATOM 9097 N N . ASP C 1 211 ? 98.338 22.114 36.778 1.00 24.66 214 ASP C N 1
ATOM 9098 C CA . ASP C 1 211 ? 99.069 20.917 37.158 1.00 26.30 214 ASP C CA 1
ATOM 9099 C C . ASP C 1 211 ? 98.597 19.747 36.322 1.00 24.24 214 ASP C C 1
ATOM 9100 O O . ASP C 1 211 ? 99.378 19.069 35.701 1.00 21.96 214 ASP C O 1
ATOM 9105 N N . VAL C 1 212 ? 97.282 19.542 36.274 1.00 21.70 215 VAL C N 1
ATOM 9106 C CA . VAL C 1 212 ? 96.718 18.418 35.565 1.00 19.36 215 VAL C CA 1
ATOM 9107 C C . VAL C 1 212 ? 96.730 18.678 34.079 1.00 19.30 215 VAL C C 1
ATOM 9108 O O . VAL C 1 212 ? 96.943 17.740 33.255 1.00 17.22 215 VAL C O 1
ATOM 9112 N N . ARG C 1 213 ? 96.546 19.942 33.705 1.00 18.70 216 ARG C N 1
ATOM 9113 C CA . ARG C 1 213 ? 96.457 20.264 32.278 1.00 21.32 216 ARG C CA 1
ATOM 9114 C C . ARG C 1 213 ? 97.664 19.793 31.436 1.00 21.16 216 ARG C C 1
ATOM 9115 O O . ARG C 1 213 ? 97.516 19.427 30.266 1.00 17.85 216 ARG C O 1
ATOM 9123 N N . LYS C 1 214 ? 98.847 19.874 32.016 1.00 23.45 217 LYS C N 1
ATOM 9124 C CA . LYS C 1 214 ? 100.104 19.302 31.420 1.00 27.18 217 LYS C CA 1
ATOM 9125 C C . LYS C 1 214 ? 99.940 17.845 30.958 1.00 24.85 217 LYS C C 1
ATOM 9126 O O . LYS C 1 214 ? 100.533 17.390 29.976 1.00 23.38 217 LYS C O 1
ATOM 9132 N N . PHE C 1 215 ? 99.121 17.097 31.674 1.00 25.11 218 PHE C N 1
ATOM 9133 C CA . PHE C 1 215 ? 98.870 15.691 31.332 1.00 24.64 218 PHE C CA 1
ATOM 9134 C C . PHE C 1 215 ? 97.637 15.383 30.480 1.00 23.34 218 PHE C C 1
ATOM 9135 O O . PHE C 1 215 ? 97.302 14.197 30.270 1.00 22.05 218 PHE C O 1
ATOM 9143 N N . LEU C 1 216 ? 96.943 16.409 29.985 1.00 22.36 219 LEU C N 1
ATOM 9144 C CA . LEU C 1 216 ? 95.715 16.113 29.192 1.00 22.77 219 LEU C CA 1
ATOM 9145 C C . LEU C 1 216 ? 95.941 15.165 28.048 1.00 21.07 219 LEU C C 1
ATOM 9146 O O . LEU C 1 216 ? 95.114 14.264 27.832 1.00 22.07 219 LEU C O 1
ATOM 9151 N N . PRO C 1 217 ? 97.037 15.360 27.270 1.00 21.54 220 PRO C N 1
ATOM 9152 C CA . PRO C 1 217 ? 97.315 14.356 26.209 1.00 22.18 220 PRO C CA 1
ATOM 9153 C C . PRO C 1 217 ? 97.335 12.901 26.676 1.00 22.88 220 PRO C C 1
ATOM 9154 O O . PRO C 1 217 ? 96.830 12.023 25.970 1.00 20.43 220 PRO C O 1
ATOM 9158 N N . LYS C 1 218 ? 97.910 12.665 27.847 1.00 24.08 221 LYS C N 1
ATOM 9159 C CA . LYS C 1 218 ? 98.018 11.312 28.391 1.00 26.81 221 LYS C CA 1
ATOM 9160 C C . LYS C 1 218 ? 96.665 10.813 28.859 1.00 24.68 221 LYS C C 1
ATOM 9161 O O . LYS C 1 218 ? 96.360 9.633 28.737 1.00 22.74 221 LYS C O 1
ATOM 9167 N N . ILE C 1 219 ? 95.882 11.712 29.440 1.00 22.19 222 ILE C N 1
ATOM 9168 C CA . ILE C 1 219 ? 94.495 11.384 29.821 1.00 20.97 222 ILE C CA 1
ATOM 9169 C C . ILE C 1 219 ? 93.671 10.970 28.574 1.00 20.40 222 ILE C C 1
ATOM 9170 O O . ILE C 1 219 ? 92.975 9.965 28.603 1.00 22.24 222 ILE C O 1
ATOM 9175 N N . GLY C 1 220 ? 93.797 11.729 27.491 1.00 21.53 223 GLY C N 1
ATOM 9176 C CA . GLY C 1 220 ? 93.209 11.349 26.215 1.00 22.95 223 GLY C CA 1
ATOM 9177 C C . GLY C 1 220 ? 93.582 9.953 25.726 1.00 24.45 223 GLY C C 1
ATOM 9178 O O . GLY C 1 220 ? 92.720 9.180 25.252 1.00 22.53 223 GLY C O 1
ATOM 9179 N N . GLU C 1 221 ? 94.869 9.619 25.819 1.00 23.63 224 GLU C N 1
ATOM 9180 C CA . GLU C 1 221 ? 95.319 8.280 25.449 1.00 26.42 224 GLU C CA 1
ATOM 9181 C C . GLU C 1 221 ? 94.730 7.204 26.329 1.00 24.68 224 GLU C C 1
ATOM 9182 O O . GLU C 1 221 ? 94.615 6.078 25.887 1.00 24.71 224 GLU C O 1
ATOM 9188 N N . ALA C 1 222 ? 94.474 7.520 27.597 1.00 22.75 225 ALA C N 1
ATOM 9189 C CA . ALA C 1 222 ? 93.859 6.546 28.508 1.00 22.29 225 ALA C CA 1
ATOM 9190 C C . ALA C 1 222 ? 92.366 6.252 28.250 1.00 22.61 225 ALA C C 1
ATOM 9191 O O . ALA C 1 222 ? 91.828 5.331 28.843 1.00 21.78 225 ALA C O 1
ATOM 9193 N N . VAL C 1 223 ? 91.694 7.023 27.395 1.00 21.85 226 VAL C N 1
ATOM 9194 C CA . VAL C 1 223 ? 90.252 6.857 27.167 1.00 20.42 226 VAL C CA 1
ATOM 9195 C C . VAL C 1 223 ? 89.932 6.704 25.687 1.00 19.72 226 VAL C C 1
ATOM 9196 O O . VAL C 1 223 ? 90.817 6.744 24.832 1.00 20.48 226 VAL C O 1
ATOM 9200 N N . ASP C 1 224 ? 88.653 6.458 25.402 1.00 18.53 227 ASP C N 1
ATOM 9201 C CA . ASP C 1 224 ? 88.144 6.326 24.043 1.00 18.49 227 ASP C CA 1
ATOM 9202 C C . ASP C 1 224 ? 87.364 7.534 23.603 1.00 17.25 227 ASP C C 1
ATOM 9203 O O . ASP C 1 224 ? 87.252 7.799 22.403 1.00 15.80 227 ASP C O 1
ATOM 9208 N N . CYS C 1 225 ? 86.856 8.305 24.549 1.00 15.63 228 CYS C N 1
ATOM 9209 C CA . CYS C 1 225 ? 85.997 9.405 24.202 1.00 15.72 228 CYS C CA 1
ATOM 9210 C C . CYS C 1 225 ? 85.908 10.375 25.357 1.00 15.51 228 CYS C C 1
ATOM 9211 O O . CYS C 1 225 ? 86.278 10.038 26.503 1.00 14.77 228 CYS C O 1
ATOM 9214 N N . ALA C 1 226 ? 85.388 11.552 25.071 1.00 14.19 229 ALA C N 1
ATOM 9215 C CA . ALA C 1 226 ? 85.171 12.545 26.097 1.00 14.91 229 ALA C CA 1
ATOM 9216 C C . ALA C 1 226 ? 83.769 13.162 26.014 1.00 14.71 229 ALA C C 1
ATOM 9217 O O . ALA C 1 226 ? 83.318 13.495 24.902 1.00 15.36 229 ALA C O 1
ATOM 9219 N N . PHE C 1 227 ? 83.131 13.381 27.169 1.00 13.58 230 PHE C N 1
ATOM 9220 C CA . PHE C 1 227 ? 81.835 14.073 27.270 1.00 13.59 230 PHE C CA 1
ATOM 9221 C C . PHE C 1 227 ? 82.092 15.393 28.031 1.00 16.14 230 PHE C C 1
ATOM 9222 O O . PHE C 1 227 ? 82.450 15.371 29.229 1.00 16.89 230 PHE C O 1
ATOM 9230 N N . LEU C 1 228 ? 81.912 16.528 27.329 1.00 15.33 231 LEU C N 1
ATOM 9231 C CA . LEU C 1 228 ? 82.260 17.844 27.797 1.00 15.34 231 LEU C CA 1
ATOM 9232 C C . LEU C 1 228 ? 81.069 18.777 27.928 1.00 15.72 231 LEU C C 1
ATOM 9233 O O . LEU C 1 228 ? 80.274 18.959 26.955 1.00 16.28 231 LEU C O 1
ATOM 9238 N N . SER C 1 229 ? 80.973 19.433 29.086 1.00 14.51 232 SER C N 1
ATOM 9239 C CA . SER C 1 229 ? 79.990 20.496 29.283 1.00 13.75 232 SER C CA 1
ATOM 9240 C C . SER C 1 229 ? 80.413 21.369 30.447 1.00 13.24 232 SER C C 1
ATOM 9241 O O . SER C 1 229 ? 81.542 21.268 30.908 1.00 11.47 232 SER C O 1
ATOM 9244 N N . GLY C 1 230 ? 79.540 22.293 30.850 1.00 11.72 233 GLY C N 1
ATOM 9245 C CA . GLY C 1 230 ? 79.861 23.231 31.887 1.00 11.79 233 GLY C CA 1
ATOM 9246 C C . GLY C 1 230 ? 80.103 24.665 31.393 1.00 11.79 233 GLY C C 1
ATOM 9247 O O . GLY C 1 230 ? 80.084 25.621 32.177 1.00 11.63 233 GLY C O 1
ATOM 9248 N N . TYR C 1 231 ? 80.245 24.824 30.086 1.00 12.36 234 TYR C N 1
ATOM 9249 C CA . TYR C 1 231 ? 80.535 26.153 29.478 1.00 12.32 234 TYR C CA 1
ATOM 9250 C C . TYR C 1 231 ? 79.447 27.162 29.843 1.00 13.07 234 TYR C C 1
ATOM 9251 O O . TYR C 1 231 ? 79.667 28.395 29.859 1.00 13.82 234 TYR C O 1
ATOM 9260 N N . GLN C 1 232 ? 78.237 26.644 30.069 1.00 14.05 235 GLN C N 1
ATOM 9261 C CA . GLN C 1 232 ? 77.091 27.457 30.456 1.00 13.57 235 GLN C CA 1
ATOM 9262 C C . GLN C 1 232 ? 77.269 28.327 31.702 1.00 13.87 235 GLN C C 1
ATOM 9263 O O . GLN C 1 232 ? 76.532 29.351 31.873 1.00 15.04 235 GLN C O 1
ATOM 9269 N N . ALA C 1 233 ? 78.183 27.960 32.577 1.00 11.96 236 ALA C N 1
ATOM 9270 C CA . ALA C 1 233 ? 78.433 28.784 33.766 1.00 13.06 236 ALA C CA 1
ATOM 9271 C C . ALA C 1 233 ? 79.554 29.830 33.584 1.00 13.51 236 ALA C C 1
ATOM 9272 O O . ALA C 1 233 ? 79.810 30.582 34.503 1.00 12.61 236 ALA C O 1
ATOM 9274 N N . ILE C 1 234 ? 80.190 29.890 32.412 1.00 16.03 237 ILE C N 1
ATOM 9275 C CA . ILE C 1 234 ? 81.271 30.880 32.211 1.00 17.30 237 ILE C CA 1
ATOM 9276 C C . ILE C 1 234 ? 80.643 32.288 32.250 1.00 20.09 237 ILE C C 1
ATOM 9277 O O . ILE C 1 234 ? 79.621 32.523 31.578 1.00 20.94 237 ILE C O 1
ATOM 9282 N N . LYS C 1 235 ? 81.244 33.188 33.025 1.00 19.94 238 LYS C N 1
ATOM 9283 C CA . LYS C 1 235 ? 80.813 34.596 33.079 1.00 22.95 238 LYS C CA 1
ATOM 9284 C C . LYS C 1 235 ? 81.643 35.424 32.115 1.00 22.32 238 LYS C C 1
ATOM 9285 O O . LYS C 1 235 ? 82.770 35.047 31.777 1.00 21.44 238 LYS C O 1
ATOM 9291 N N . GLU C 1 236 ? 81.052 36.528 31.660 1.00 23.26 239 GLU C N 1
ATOM 9292 C CA . GLU C 1 236 ? 81.755 37.499 30.800 1.00 25.22 239 GLU C CA 1
ATOM 9293 C C . GLU C 1 236 ? 82.967 38.109 31.505 1.00 22.08 239 GLU C C 1
ATOM 9294 O O . GLU C 1 236 ? 84.020 38.140 30.895 1.00 22.48 239 GLU C O 1
ATOM 9300 N N . GLU C 1 237 ? 82.823 38.510 32.775 1.00 20.42 240 GLU C N 1
ATOM 9301 C CA . GLU C 1 237 ? 83.955 39.085 33.607 1.00 25.05 240 GLU C CA 1
ATOM 9302 C C . GLU C 1 237 ? 83.995 38.575 35.099 1.00 23.07 240 GLU C C 1
ATOM 9303 O O . GLU C 1 237 ? 82.982 38.532 35.807 1.00 23.20 240 GLU C O 1
ATOM 9309 N N . TYR C 1 238 ? 85.195 38.228 35.545 1.00 21.20 241 TYR C N 1
ATOM 9310 C CA . TYR C 1 238 ? 85.460 37.802 36.932 1.00 22.09 241 TYR C CA 1
ATOM 9311 C C . TYR C 1 238 ? 86.073 38.972 37.732 1.00 23.64 241 TYR C C 1
ATOM 9312 O O . TYR C 1 238 ? 86.635 39.881 37.126 1.00 24.23 241 TYR C O 1
ATOM 9321 N N . ARG C 1 239 ? 85.883 38.959 39.049 1.00 25.75 242 ARG C N 1
ATOM 9322 C CA . ARG C 1 239 ? 86.325 40.032 39.914 1.00 28.73 242 ARG C CA 1
ATOM 9323 C C . ARG C 1 239 ? 87.849 40.186 39.938 1.00 26.82 242 ARG C C 1
ATOM 9324 O O . ARG C 1 239 ? 88.323 41.220 40.321 1.00 26.94 242 ARG C O 1
ATOM 9332 N N . ASP C 1 240 ? 88.607 39.187 39.482 1.00 25.34 243 ASP C N 1
ATOM 9333 C CA . ASP C 1 240 ? 90.071 39.286 39.285 1.00 24.24 243 ASP C CA 1
ATOM 9334 C C . ASP C 1 240 ? 90.486 39.776 37.899 1.00 24.81 243 ASP C C 1
ATOM 9335 O O . ASP C 1 240 ? 91.672 39.775 37.574 1.00 27.10 243 ASP C O 1
ATOM 9340 N N . GLY C 1 241 ? 89.504 40.128 37.055 1.00 27.05 244 GLY C N 1
ATOM 9341 C CA . GLY C 1 241 ? 89.755 40.654 35.715 1.00 27.10 244 GLY C CA 1
ATOM 9342 C C . GLY C 1 241 ? 89.747 39.646 34.591 1.00 24.56 244 GLY C C 1
ATOM 9343 O O . GLY C 1 241 ? 89.845 40.040 33.447 1.00 28.00 244 GLY C O 1
ATOM 9344 N N . LYS C 1 242 ? 89.733 38.347 34.888 1.00 22.30 245 LYS C N 1
ATOM 9345 C CA . LYS C 1 242 ? 89.649 37.294 33.831 1.00 22.71 245 LYS C CA 1
ATOM 9346 C C . LYS C 1 242 ? 88.317 37.415 33.140 1.00 20.59 245 LYS C C 1
ATOM 9347 O O . LYS C 1 242 ? 87.359 37.885 33.760 1.00 18.64 245 LYS C O 1
ATOM 9353 N N . THR C 1 243 ? 88.264 36.978 31.881 1.00 22.22 246 THR C N 1
ATOM 9354 C CA . THR C 1 243 ? 87.051 37.059 31.085 1.00 20.71 246 THR C CA 1
ATOM 9355 C C . THR C 1 243 ? 86.635 35.722 30.441 1.00 19.24 246 THR C C 1
ATOM 9356 O O . THR C 1 243 ? 87.394 34.748 30.398 1.00 16.85 246 THR C O 1
ATOM 9360 N N . ALA C 1 244 ? 85.407 35.706 29.898 1.00 19.25 247 ALA C N 1
ATOM 9361 C CA . ALA C 1 244 ? 84.925 34.543 29.169 1.00 19.67 247 ALA C CA 1
ATOM 9362 C C . ALA C 1 244 ? 85.917 34.069 28.110 1.00 20.02 247 ALA C C 1
ATOM 9363 O O . ALA C 1 244 ? 86.247 32.856 27.955 1.00 20.43 247 ALA C O 1
ATOM 9365 N N . LYS C 1 245 ? 86.377 35.014 27.307 1.00 21.55 248 LYS C N 1
ATOM 9366 C CA . LYS C 1 245 ? 87.232 34.668 26.189 1.00 24.21 248 LYS C CA 1
ATOM 9367 C C . LYS C 1 245 ? 88.465 33.867 26.617 1.00 21.00 248 LYS C C 1
ATOM 9368 O O . LYS C 1 245 ? 88.907 32.977 25.904 1.00 18.67 248 LYS C O 1
ATOM 9374 N N . TYR C 1 246 ? 89.056 34.241 27.754 1.00 19.45 249 TYR C N 1
ATOM 9375 C CA . TYR C 1 246 ? 90.236 33.544 28.251 1.00 19.41 249 TYR C CA 1
ATOM 9376 C C . TYR C 1 246 ? 89.911 32.066 28.475 1.00 18.37 249 TYR C C 1
ATOM 9377 O O . TYR C 1 246 ? 90.698 31.191 28.104 1.00 14.38 249 TYR C O 1
ATOM 9386 N N . TYR C 1 247 ? 88.773 31.801 29.138 1.00 16.52 250 TYR C N 1
ATOM 9387 C CA . TYR C 1 247 ? 88.367 30.379 29.413 1.00 17.43 250 TYR C CA 1
ATOM 9388 C C . TYR C 1 247 ? 87.954 29.631 28.160 1.00 16.20 250 TYR C C 1
ATOM 9389 O O . TYR C 1 247 ? 88.243 28.434 28.016 1.00 16.83 250 TYR C O 1
ATOM 9398 N N . PHE C 1 248 ? 87.304 30.319 27.224 1.00 16.77 251 PHE C N 1
ATOM 9399 C CA . PHE C 1 248 ? 86.963 29.648 25.958 1.00 16.91 251 PHE C CA 1
ATOM 9400 C C . PHE C 1 248 ? 88.156 29.290 25.086 1.00 17.23 251 PHE C C 1
ATOM 9401 O O . PHE C 1 248 ? 88.224 28.194 24.515 1.00 15.77 251 PHE C O 1
ATOM 9409 N N . GLU C 1 249 ? 89.115 30.206 24.993 1.00 17.84 252 GLU C N 1
ATOM 9410 C CA . GLU C 1 249 ? 90.359 29.900 24.253 1.00 18.61 252 GLU C CA 1
ATOM 9411 C C . GLU C 1 249 ? 91.061 28.694 24.876 1.00 17.85 252 GLU C C 1
ATOM 9412 O O . GLU C 1 249 ? 91.583 27.816 24.179 1.00 17.13 252 GLU C O 1
ATOM 9418 N N . ARG C 1 250 ? 91.128 28.702 26.197 1.00 17.13 253 ARG C N 1
ATOM 9419 C CA . ARG C 1 250 ? 91.771 27.629 26.929 1.00 19.57 253 ARG C CA 1
ATOM 9420 C C . ARG C 1 250 ? 91.029 26.282 26.748 1.00 18.62 253 ARG C C 1
ATOM 9421 O O . ARG C 1 250 ? 91.650 25.217 26.620 1.00 17.85 253 ARG C O 1
ATOM 9429 N N . ALA C 1 251 ? 89.705 26.343 26.765 1.00 16.66 254 ALA C N 1
ATOM 9430 C CA . ALA C 1 251 ? 88.843 25.130 26.602 1.00 16.90 254 ALA C CA 1
ATOM 9431 C C . ALA C 1 251 ? 88.934 24.530 25.201 1.00 16.28 254 ALA C C 1
ATOM 9432 O O . ALA C 1 251 ? 88.910 23.297 25.044 1.00 15.85 254 ALA C O 1
ATOM 9434 N N . GLU C 1 252 ? 89.080 25.385 24.194 1.00 14.82 255 GLU C N 1
ATOM 9435 C CA . GLU C 1 252 ? 89.333 24.923 22.814 1.00 16.32 255 GLU C CA 1
ATOM 9436 C C . GLU C 1 252 ? 90.649 24.147 22.762 1.00 17.45 255 GLU C C 1
ATOM 9437 O O . GLU C 1 252 ? 90.748 23.082 22.147 1.00 17.81 255 GLU C O 1
ATOM 9443 N N . GLU C 1 253 ? 91.658 24.732 23.383 1.00 20.19 256 GLU C N 1
ATOM 9444 C CA . GLU C 1 253 ? 92.953 24.106 23.460 1.00 21.46 256 GLU C CA 1
ATOM 9445 C C . GLU C 1 253 ? 92.882 22.789 24.225 1.00 19.68 256 GLU C C 1
ATOM 9446 O O . GLU C 1 253 ? 93.540 21.850 23.850 1.00 19.22 256 GLU C O 1
ATOM 9452 N N . ASP C 1 254 ? 92.037 22.705 25.241 1.00 18.79 257 ASP C N 1
ATOM 9453 C CA . ASP C 1 254 ? 91.842 21.438 25.989 1.00 19.55 257 ASP C CA 1
ATOM 9454 C C . ASP C 1 254 ? 91.425 20.305 25.107 1.00 17.92 257 ASP C C 1
ATOM 9455 O O . ASP C 1 254 ? 91.921 19.157 25.214 1.00 19.06 257 ASP C O 1
ATOM 9460 N N . ILE C 1 255 ? 90.544 20.613 24.186 1.00 17.71 258 ILE C N 1
ATOM 9461 C CA . ILE C 1 255 ? 90.056 19.633 23.255 1.00 18.20 258 ILE C CA 1
ATOM 9462 C C . ILE C 1 255 ? 91.205 19.135 22.337 1.00 20.49 258 ILE C C 1
ATOM 9463 O O . ILE C 1 255 ? 91.364 17.910 22.093 1.00 17.14 258 ILE C O 1
ATOM 9468 N N . LYS C 1 256 ? 92.006 20.069 21.846 1.00 21.46 259 LYS C N 1
ATOM 9469 C CA . LYS C 1 256 ? 93.183 19.659 21.023 1.00 25.00 259 LYS C CA 1
ATOM 9470 C C . LYS C 1 256 ? 94.173 18.849 21.815 1.00 21.96 259 LYS C C 1
ATOM 9471 O O . LYS C 1 256 ? 94.739 17.892 21.304 1.00 20.30 259 LYS C O 1
ATOM 9477 N N . LEU C 1 257 ? 94.394 19.243 23.068 1.00 22.05 260 LEU C N 1
ATOM 9478 C CA . LEU C 1 257 ? 95.292 18.502 23.937 1.00 21.92 260 LEU C CA 1
ATOM 9479 C C . LEU C 1 257 ? 94.806 17.085 24.164 1.00 20.71 260 LEU C C 1
ATOM 9480 O O . LEU C 1 257 ? 95.573 16.100 24.121 1.00 20.67 260 LEU C O 1
ATOM 9485 N N . LEU C 1 258 ? 93.505 16.941 24.373 1.00 20.58 261 LEU C N 1
ATOM 9486 C CA . LEU C 1 258 ? 92.915 15.597 24.564 1.00 20.79 261 LEU C CA 1
ATOM 9487 C C . LEU C 1 258 ? 93.092 14.698 23.362 1.00 20.59 261 LEU C C 1
ATOM 9488 O O . LEU C 1 258 ? 93.228 13.491 23.499 1.00 19.94 261 LEU C O 1
ATOM 9493 N N . LYS C 1 259 ? 93.039 15.297 22.189 1.00 21.84 262 LYS C N 1
ATOM 9494 C CA . LYS C 1 259 ? 93.206 14.574 20.940 1.00 23.27 262 LYS C CA 1
ATOM 9495 C C . LYS C 1 259 ? 94.645 14.478 20.460 1.00 25.00 262 LYS C C 1
ATOM 9496 O O . LYS C 1 259 ? 94.889 13.929 19.389 1.00 21.80 262 LYS C O 1
ATOM 9502 N N . LYS C 1 260 ? 95.580 14.978 21.245 1.00 25.79 263 LYS C N 1
ATOM 9503 C CA . LYS C 1 260 ? 96.936 15.161 20.773 1.00 32.62 263 LYS C CA 1
ATOM 9504 C C . LYS C 1 260 ? 97.642 13.848 20.443 1.00 31.22 263 LYS C C 1
ATOM 9505 O O . LYS C 1 260 ? 98.351 13.757 19.435 1.00 27.41 263 LYS C O 1
ATOM 9511 N N . ASN C 1 261 ? 97.485 12.843 21.286 1.00 32.84 264 ASN C N 1
ATOM 9512 C CA . ASN C 1 261 ? 98.180 11.555 21.077 1.00 32.73 264 ASN C CA 1
ATOM 9513 C C . ASN C 1 261 ? 97.266 10.447 20.635 1.00 35.14 264 ASN C C 1
ATOM 9514 O O . ASN C 1 261 ? 97.750 9.383 20.256 1.00 34.61 264 ASN C O 1
ATOM 9519 N N . LYS C 1 262 ? 95.954 10.656 20.746 1.00 33.92 265 LYS C N 1
ATOM 9520 C CA . LYS C 1 262 ? 94.970 9.664 20.301 1.00 33.18 265 LYS C CA 1
ATOM 9521 C C . LYS C 1 262 ? 93.778 10.454 19.826 1.00 35.80 265 LYS C C 1
ATOM 9522 O O . LYS C 1 262 ? 93.341 11.366 20.521 1.00 37.65 265 LYS C O 1
ATOM 9528 N N . ASN C 1 263 ? 93.227 10.114 18.671 1.00 37.12 266 ASN C N 1
ATOM 9529 C CA . ASN C 1 263 ? 92.084 10.861 18.202 1.00 40.77 266 ASN C CA 1
ATOM 9530 C C . ASN C 1 263 ? 90.783 10.233 18.742 1.00 37.25 266 ASN C C 1
ATOM 9531 O O . ASN C 1 263 ? 90.060 9.469 18.072 1.00 43.03 266 ASN C O 1
ATOM 9536 N N . ILE C 1 264 ? 90.547 10.529 20.014 1.00 33.13 267 ILE C N 1
ATOM 9537 C CA . ILE C 1 264 ? 89.344 10.131 20.714 1.00 26.68 267 ILE C CA 1
ATOM 9538 C C . ILE C 1 264 ? 88.158 10.926 20.183 1.00 23.74 267 ILE C C 1
ATOM 9539 O O . ILE C 1 264 ? 88.340 12.060 19.667 1.00 23.19 267 ILE C O 1
ATOM 9544 N N . LYS C 1 265 ? 86.955 10.376 20.387 1.00 19.50 268 LYS C N 1
ATOM 9545 C CA . LYS C 1 265 ? 85.718 11.107 20.028 1.00 17.92 268 LYS C CA 1
ATOM 9546 C C . LYS C 1 265 ? 85.332 12.028 21.151 1.00 17.13 268 LYS C C 1
ATOM 9547 O O . LYS C 1 265 ? 85.401 11.658 22.328 1.00 16.26 268 LYS C O 1
ATOM 9553 N N . THR C 1 266 ? 84.944 13.246 20.810 1.00 16.58 269 THR C N 1
ATOM 9554 C CA . THR C 1 266 ? 84.537 14.245 21.802 1.00 16.57 269 THR C CA 1
ATOM 9555 C C . THR C 1 266 ? 83.106 14.695 21.534 1.00 16.08 269 THR C C 1
ATOM 9556 O O . THR C 1 266 ? 82.671 14.830 20.351 1.00 16.32 269 THR C O 1
ATOM 9560 N N . HIS C 1 267 ? 82.394 14.970 22.623 1.00 14.20 270 HIS C N 1
ATOM 9561 C CA . HIS C 1 267 ? 80.976 15.301 22.589 1.00 13.09 270 HIS C CA 1
ATOM 9562 C C . HIS C 1 267 ? 80.766 16.580 23.399 1.00 13.11 270 HIS C C 1
ATOM 9563 O O . HIS C 1 267 ? 81.265 16.690 24.551 1.00 12.01 270 HIS C O 1
ATOM 9570 N N . LEU C 1 268 ? 80.047 17.526 22.808 1.00 12.02 271 LEU C N 1
ATOM 9571 C CA . LEU C 1 268 ? 79.603 18.736 23.497 1.00 13.21 271 LEU C CA 1
ATOM 9572 C C . LEU C 1 268 ? 78.149 18.557 23.912 1.00 13.53 271 LEU C C 1
ATOM 9573 O O . LEU C 1 268 ? 77.300 18.339 23.068 1.00 12.90 271 LEU C O 1
ATOM 9578 N N . GLU C 1 269 ? 77.847 18.724 25.189 1.00 13.22 272 GLU C N 1
ATOM 9579 C CA . GLU C 1 269 ? 76.480 18.777 25.609 1.00 14.51 272 GLU C CA 1
ATOM 9580 C C . GLU C 1 269 ? 76.074 20.214 25.892 1.00 14.40 272 GLU C C 1
ATOM 9581 O O . GLU C 1 269 ? 76.650 20.878 26.729 1.00 14.48 272 GLU C O 1
ATOM 9587 N N . PHE C 1 270 ? 75.134 20.693 25.118 1.00 14.56 273 PHE C N 1
ATOM 9588 C CA . PHE C 1 270 ? 74.588 22.042 25.273 1.00 15.87 273 PHE C CA 1
ATOM 9589 C C . PHE C 1 270 ? 73.751 22.112 26.532 1.00 15.04 273 PHE C C 1
ATOM 9590 O O . PHE C 1 270 ? 73.419 21.106 27.124 1.00 14.33 273 PHE C O 1
ATOM 9598 N N . ALA C 1 271 ? 73.382 23.333 26.896 1.00 14.77 274 ALA C N 1
ATOM 9599 C CA . ALA C 1 271 ? 72.526 23.562 28.020 1.00 15.29 274 ALA C CA 1
ATOM 9600 C C . ALA C 1 271 ? 71.832 24.889 27.823 1.00 16.11 274 ALA C C 1
ATOM 9601 O O . ALA C 1 271 ? 71.963 25.528 26.761 1.00 18.12 274 ALA C O 1
ATOM 9603 N N . SER C 1 272 ? 70.952 25.222 28.745 1.00 14.76 275 SER C N 1
ATOM 9604 C CA . SER C 1 272 ? 70.224 26.517 28.642 1.00 18.04 275 SER C CA 1
ATOM 9605 C C . SER C 1 272 ? 71.253 27.586 29.083 1.00 17.27 275 SER C C 1
ATOM 9606 O O . SER C 1 272 ? 71.683 27.578 30.218 1.00 18.48 275 SER C O 1
ATOM 9609 N N . ILE C 1 273 ? 71.646 28.438 28.146 1.00 18.05 276 ILE C N 1
ATOM 9610 C CA . ILE C 1 273 ? 72.639 29.480 28.372 1.00 20.24 276 ILE C CA 1
ATOM 9611 C C . ILE C 1 273 ? 71.909 30.826 28.299 1.00 19.49 276 ILE C C 1
ATOM 9612 O O . ILE C 1 273 ? 71.552 31.272 27.200 1.00 19.98 276 ILE C O 1
ATOM 9617 N N . SER C 1 274 ? 71.742 31.459 29.463 1.00 18.69 277 SER C N 1
ATOM 9618 C CA . SER C 1 274 ? 70.969 32.699 29.572 1.00 20.19 277 SER C CA 1
ATOM 9619 C C . SER C 1 274 ? 71.602 33.876 28.802 1.00 20.85 277 SER C C 1
ATOM 9620 O O . SER C 1 274 ? 70.869 34.713 28.286 1.00 20.22 277 SER C O 1
ATOM 9623 N N . ASN C 1 275 ? 72.946 33.931 28.725 1.00 20.42 278 ASN C N 1
ATOM 9624 C CA . ASN C 1 275 ? 73.645 35.030 28.058 1.00 19.31 278 ASN C CA 1
ATOM 9625 C C . ASN C 1 275 ? 73.971 34.619 26.636 1.00 20.18 278 ASN C C 1
ATOM 9626 O O . ASN C 1 275 ? 74.816 33.730 26.437 1.00 20.20 278 ASN C O 1
ATOM 9631 N N . ILE C 1 276 ? 73.311 35.253 25.670 1.00 18.22 279 ILE C N 1
ATOM 9632 C CA . ILE C 1 276 ? 73.572 34.997 24.241 1.00 20.71 279 ILE C CA 1
ATOM 9633 C C . ILE C 1 276 ? 75.075 35.136 23.809 1.00 20.69 279 ILE C C 1
ATOM 9634 O O . ILE C 1 276 ? 75.504 34.469 22.908 1.00 16.74 279 ILE C O 1
ATOM 9639 N N . GLU C 1 277 ? 75.846 36.016 24.455 1.00 22.22 280 GLU C N 1
ATOM 9640 C CA . GLU C 1 277 ? 77.262 36.141 24.140 1.00 22.32 280 GLU C CA 1
ATOM 9641 C C . GLU C 1 277 ? 78.084 34.908 24.526 1.00 18.76 280 GLU C C 1
ATOM 9642 O O . GLU C 1 277 ? 78.980 34.485 23.798 1.00 19.84 280 GLU C O 1
ATOM 9648 N N . ILE C 1 278 ? 77.811 34.355 25.683 1.00 17.83 281 ILE C N 1
ATOM 9649 C CA . ILE C 1 278 ? 78.439 33.080 26.097 1.00 16.70 281 ILE C CA 1
ATOM 9650 C C . ILE C 1 278 ? 78.013 31.976 25.139 1.00 17.32 281 ILE C C 1
ATOM 9651 O O . ILE C 1 278 ? 78.820 31.094 24.745 1.00 16.03 281 ILE C O 1
ATOM 9656 N N . ARG C 1 279 ? 76.724 31.968 24.798 1.00 17.39 282 ARG C N 1
ATOM 9657 C CA . ARG C 1 279 ? 76.186 30.943 23.872 1.00 18.92 282 ARG C CA 1
ATOM 9658 C C . ARG C 1 279 ? 76.921 30.963 22.519 1.00 19.51 282 ARG C C 1
ATOM 9659 O O . ARG C 1 279 ? 77.244 29.926 21.977 1.00 18.67 282 ARG C O 1
ATOM 9667 N N . LYS C 1 280 ? 77.158 32.171 22.006 1.00 17.66 283 LYS C N 1
ATOM 9668 C CA . LYS C 1 280 ? 77.929 32.406 20.778 1.00 18.82 283 LYS C CA 1
ATOM 9669 C C . LYS C 1 280 ? 79.315 31.833 20.898 1.00 16.39 283 LYS C C 1
ATOM 9670 O O . LYS C 1 280 ? 79.800 31.160 19.957 1.00 15.63 283 LYS C O 1
ATOM 9676 N N . MET C 1 281 ? 79.933 32.035 22.063 1.00 15.19 284 MET C N 1
ATOM 9677 C CA . MET C 1 281 ? 81.298 31.519 22.268 1.00 16.30 284 MET C CA 1
ATOM 9678 C C . MET C 1 281 ? 81.343 29.969 22.305 1.00 15.15 284 MET C C 1
ATOM 9679 O O . MET C 1 281 ? 82.289 29.353 21.796 1.00 16.78 284 MET C O 1
ATOM 9684 N N . VAL C 1 282 ? 80.303 29.337 22.835 1.00 15.14 285 VAL C N 1
ATOM 9685 C CA . VAL C 1 282 ? 80.238 27.878 22.833 1.00 13.78 285 VAL C CA 1
ATOM 9686 C C . VAL C 1 282 ? 80.284 27.402 21.360 1.00 13.83 285 VAL C C 1
ATOM 9687 O O . VAL C 1 282 ? 81.002 26.450 21.003 1.00 15.19 285 VAL C O 1
ATOM 9691 N N . VAL C 1 283 ? 79.459 28.022 20.519 1.00 14.70 286 VAL C N 1
ATOM 9692 C CA . VAL C 1 283 ? 79.408 27.675 19.060 1.00 15.71 286 VAL C CA 1
ATOM 9693 C C . VAL C 1 283 ? 80.761 27.894 18.371 1.00 18.08 286 VAL C C 1
ATOM 9694 O O . VAL C 1 283 ? 81.292 26.964 17.754 1.00 17.20 286 VAL C O 1
ATOM 9698 N N . ASP C 1 284 ? 81.368 29.049 18.600 1.00 21.12 287 ASP C N 1
ATOM 9699 C CA . ASP C 1 284 ? 82.642 29.378 17.920 1.00 26.11 287 ASP C CA 1
ATOM 9700 C C . ASP C 1 284 ? 83.831 28.551 18.352 1.00 22.09 287 ASP C C 1
ATOM 9701 O O . ASP C 1 284 ? 84.655 28.197 17.521 1.00 21.37 287 ASP C O 1
ATOM 9706 N N . TYR C 1 285 ? 83.936 28.347 19.650 1.00 19.90 288 TYR C N 1
ATOM 9707 C CA . TYR C 1 285 ? 85.133 27.782 20.230 1.00 18.25 288 TYR C CA 1
ATOM 9708 C C . TYR C 1 285 ? 85.006 26.282 20.455 1.00 17.86 288 TYR C C 1
ATOM 9709 O O . TYR C 1 285 ? 85.990 25.585 20.343 1.00 18.45 288 TYR C O 1
ATOM 9718 N N . ILE C 1 286 ? 83.819 25.779 20.806 1.00 15.83 289 ILE C N 1
ATOM 9719 C CA . ILE C 1 286 ? 83.692 24.360 21.198 1.00 15.92 289 ILE C CA 1
ATOM 9720 C C . ILE C 1 286 ? 83.013 23.527 20.111 1.00 16.17 289 ILE C C 1
ATOM 9721 O O . ILE C 1 286 ? 83.507 22.460 19.691 1.00 17.70 289 ILE C O 1
ATOM 9726 N N . LEU C 1 287 ? 81.833 23.922 19.692 1.00 17.68 290 LEU C N 1
ATOM 9727 C CA . LEU C 1 287 ? 81.081 23.119 18.693 1.00 17.97 290 LEU C CA 1
ATOM 9728 C C . LEU C 1 287 ? 81.899 22.846 17.436 1.00 18.15 290 LEU C C 1
ATOM 9729 O O . LEU C 1 287 ? 81.732 21.789 16.818 1.00 17.47 290 LEU C O 1
ATOM 9734 N N . SER C 1 288 ? 82.720 23.835 17.049 1.00 18.29 291 SER C N 1
ATOM 9735 C CA . SER C 1 288 ? 83.613 23.733 15.884 1.00 21.69 291 SER C CA 1
ATOM 9736 C C . SER C 1 288 ? 84.767 22.726 16.041 1.00 20.42 291 SER C C 1
ATOM 9737 O O . SER C 1 288 ? 85.438 22.458 15.075 1.00 21.23 291 SER C O 1
ATOM 9740 N N . ASN C 1 289 ? 84.951 22.165 17.228 1.00 19.62 292 ASN C N 1
ATOM 9741 C CA . ASN C 1 289 ? 86.010 21.248 17.483 1.00 19.86 292 ASN C CA 1
ATOM 9742 C C . ASN C 1 289 ? 85.607 19.873 17.940 1.00 19.52 292 ASN C C 1
ATOM 9743 O O . ASN C 1 289 ? 86.475 19.037 18.166 1.00 20.28 292 ASN C O 1
ATOM 9748 N N . VAL C 1 290 ? 84.325 19.596 18.082 1.00 18.22 293 VAL C N 1
ATOM 9749 C CA . VAL C 1 290 ? 83.877 18.270 18.557 1.00 16.75 293 VAL C CA 1
ATOM 9750 C C . VAL C 1 290 ? 83.346 17.341 17.425 1.00 15.99 293 VAL C C 1
ATOM 9751 O O . VAL C 1 290 ? 83.040 17.770 16.323 1.00 16.65 293 VAL C O 1
ATOM 9755 N N . GLU C 1 291 ? 83.185 16.062 17.749 1.00 15.83 294 GLU C N 1
ATOM 9756 C CA . GLU C 1 291 ? 82.648 15.070 16.836 1.00 16.41 294 GLU C CA 1
ATOM 9757 C C . GLU C 1 291 ? 81.157 14.774 17.061 1.00 16.31 294 GLU C C 1
ATOM 9758 O O . GLU C 1 291 ? 80.461 14.275 16.144 1.00 15.68 294 GLU C O 1
ATOM 9764 N N . SER C 1 292 ? 80.653 15.078 18.266 1.00 14.90 295 SER C N 1
ATOM 9765 C CA . SER C 1 292 ? 79.274 14.845 18.582 1.00 13.99 295 SER C CA 1
ATOM 9766 C C . SER C 1 292 ? 78.732 16.040 19.343 1.00 15.65 295 SER C C 1
ATOM 9767 O O . SER C 1 292 ? 79.469 16.649 20.143 1.00 16.65 295 SER C O 1
ATOM 9770 N N . VAL C 1 293 ? 77.449 16.336 19.160 1.00 14.25 296 VAL C N 1
ATOM 9771 C CA . VAL C 1 293 ? 76.787 17.376 19.913 1.00 15.32 296 VAL C CA 1
ATOM 9772 C C . VAL C 1 293 ? 75.417 16.891 20.331 1.00 16.94 296 VAL C C 1
ATOM 9773 O O . VAL C 1 293 ? 74.709 16.214 19.554 1.00 18.30 296 VAL C O 1
ATOM 9777 N N . GLY C 1 294 ? 75.050 17.221 21.598 1.00 16.30 297 GLY C N 1
ATOM 9778 C CA . GLY C 1 294 ? 73.769 16.887 22.164 1.00 15.27 297 GLY C CA 1
ATOM 9779 C C . GLY C 1 294 ? 73.045 18.165 22.504 1.00 15.39 297 GLY C C 1
ATOM 9780 O O . GLY C 1 294 ? 73.577 19.020 23.209 1.00 12.62 297 GLY C O 1
ATOM 9781 N N . MET C 1 295 ? 71.793 18.269 22.038 1.00 15.79 298 MET C N 1
ATOM 9782 C CA . MET C 1 295 ? 70.928 19.474 22.263 1.00 16.57 298 MET C CA 1
ATOM 9783 C C . MET C 1 295 ? 69.500 19.055 22.460 1.00 16.52 298 MET C C 1
ATOM 9784 O O . MET C 1 295 ? 69.085 18.051 21.883 1.00 16.51 298 MET C O 1
ATOM 9789 N N . ASP C 1 296 ? 68.718 19.854 23.184 1.00 18.96 299 ASP C N 1
ATOM 9790 C CA . ASP C 1 296 ? 67.292 19.789 23.038 1.00 19.25 299 ASP C CA 1
ATOM 9791 C C . ASP C 1 296 ? 66.837 20.641 21.849 1.00 20.87 299 ASP C C 1
ATOM 9792 O O . ASP C 1 296 ? 67.660 21.237 21.156 1.00 17.81 299 ASP C O 1
ATOM 9797 N N . GLU C 1 297 ? 65.529 20.734 21.635 1.00 17.97 300 GLU C N 1
ATOM 9798 C CA . GLU C 1 297 ? 65.016 21.449 20.496 1.00 20.14 300 GLU C CA 1
ATOM 9799 C C . GLU C 1 297 ? 65.297 22.937 20.550 1.00 17.07 300 GLU C C 1
ATOM 9800 O O . GLU C 1 297 ? 65.596 23.564 19.539 1.00 16.61 300 GLU C O 1
ATOM 9806 N N . THR C 1 298 ? 65.146 23.518 21.714 1.00 15.95 301 THR C N 1
ATOM 9807 C CA . THR C 1 298 ? 65.409 24.935 21.888 1.00 16.24 301 THR C CA 1
ATOM 9808 C C . THR C 1 298 ? 66.872 25.227 21.648 1.00 14.99 301 THR C C 1
ATOM 9809 O O . THR C 1 298 ? 67.201 26.260 21.069 1.00 17.16 301 THR C O 1
ATOM 9813 N N . GLU C 1 299 ? 67.740 24.322 22.098 1.00 14.83 302 GLU C N 1
ATOM 9814 C CA . GLU C 1 299 ? 69.190 24.520 21.955 1.00 13.79 302 GLU C CA 1
ATOM 9815 C C . GLU C 1 299 ? 69.597 24.506 20.498 1.00 14.14 302 GLU C C 1
ATOM 9816 O O . GLU C 1 299 ? 70.310 25.399 20.062 1.00 14.99 302 GLU C O 1
ATOM 9822 N N . ILE C 1 300 ? 69.086 23.565 19.714 1.00 13.99 303 ILE C N 1
ATOM 9823 C CA . ILE C 1 300 ? 69.394 23.568 18.260 1.00 14.11 303 ILE C CA 1
ATOM 9824 C C . ILE C 1 300 ? 68.833 24.806 17.557 1.00 13.36 303 ILE C C 1
ATOM 9825 O O . ILE C 1 300 ? 69.505 25.408 16.747 1.00 13.19 303 ILE C O 1
ATOM 9830 N N . ALA C 1 301 ? 67.622 25.246 17.932 1.00 15.37 304 ALA C N 1
ATOM 9831 C CA . ALA C 1 301 ? 67.078 26.503 17.387 1.00 14.63 304 ALA C CA 1
ATOM 9832 C C . ALA C 1 301 ? 68.012 27.662 17.659 1.00 14.98 304 ALA C C 1
ATOM 9833 O O . ALA C 1 301 ? 68.356 28.437 16.785 1.00 15.47 304 ALA C O 1
ATOM 9835 N N . ASN C 1 302 ? 68.456 27.766 18.895 1.00 15.04 305 ASN C N 1
ATOM 9836 C CA . ASN C 1 302 ? 69.418 28.795 19.285 1.00 17.35 305 ASN C CA 1
ATOM 9837 C C . ASN C 1 302 ? 70.736 28.765 18.513 1.00 16.63 305 ASN C C 1
ATOM 9838 O O . ASN C 1 302 ? 71.299 29.814 18.184 1.00 15.55 305 ASN C O 1
ATOM 9843 N N . VAL C 1 303 ? 71.265 27.567 18.325 1.00 15.15 306 VAL C N 1
ATOM 9844 C CA . VAL C 1 303 ? 72.512 27.418 17.550 1.00 15.99 306 VAL C CA 1
ATOM 9845 C C . VAL C 1 303 ? 72.269 27.852 16.114 1.00 16.21 306 VAL C C 1
ATOM 9846 O O . VAL C 1 303 ? 73.128 28.542 15.478 1.00 17.96 306 VAL C O 1
ATOM 9850 N N . LEU C 1 304 ? 71.117 27.452 15.582 1.00 17.80 307 LEU C N 1
ATOM 9851 C CA . LEU C 1 304 ? 70.762 27.786 14.164 1.00 17.09 307 LEU C CA 1
ATOM 9852 C C . LEU C 1 304 ? 70.647 29.307 13.962 1.00 17.42 307 LEU C C 1
ATOM 9853 O O . LEU C 1 304 ? 71.168 29.831 12.979 1.00 15.48 307 LEU C O 1
ATOM 9858 N N . HIS C 1 305 ? 70.079 29.996 14.951 1.00 16.80 308 HIS C N 1
ATOM 9859 C CA . HIS C 1 305 ? 70.034 31.450 14.939 1.00 19.72 308 HIS C CA 1
ATOM 9860 C C . HIS C 1 305 ? 71.482 32.039 14.916 1.00 21.19 308 HIS C C 1
ATOM 9861 O O . HIS C 1 305 ? 71.748 32.962 14.168 1.00 20.95 308 HIS C O 1
ATOM 9868 N N . ILE C 1 306 ? 72.344 31.571 15.819 1.00 22.08 309 ILE C N 1
ATOM 9869 C CA . ILE C 1 306 ? 73.757 32.030 15.872 1.00 23.86 309 ILE C CA 1
ATOM 9870 C C . ILE C 1 306 ? 74.460 31.824 14.515 1.00 23.83 309 ILE C C 1
ATOM 9871 O O . ILE C 1 306 ? 75.220 32.677 14.111 1.00 21.38 309 ILE C O 1
ATOM 9876 N N . LEU C 1 307 ? 74.097 30.770 13.794 1.00 22.37 310 LEU C N 1
ATOM 9877 C CA . LEU C 1 307 ? 74.590 30.534 12.445 1.00 24.14 310 LEU C CA 1
ATOM 9878 C C . LEU C 1 307 ? 73.839 31.245 11.281 1.00 25.56 310 LEU C C 1
ATOM 9879 O O . LEU C 1 307 ? 74.158 31.045 10.112 1.00 23.45 310 LEU C O 1
ATOM 9884 N N . GLY C 1 308 ? 72.820 32.048 11.609 1.00 24.69 311 GLY C N 1
ATOM 9885 C CA . GLY C 1 308 ? 72.153 32.870 10.651 1.00 26.61 311 GLY C CA 1
ATOM 9886 C C . GLY C 1 308 ? 70.941 32.268 10.017 1.00 26.86 311 GLY C C 1
ATOM 9887 O O . GLY C 1 308 ? 70.410 32.916 9.138 1.00 29.08 311 GLY C O 1
ATOM 9888 N N . TYR C 1 309 ? 70.461 31.102 10.504 1.00 25.26 312 TYR C N 1
ATOM 9889 C CA . TYR C 1 309 ? 69.262 30.434 9.974 1.00 23.84 312 TYR C CA 1
ATOM 9890 C C . TYR C 1 309 ? 68.027 30.750 10.800 1.00 24.33 312 TYR C C 1
ATOM 9891 O O . TYR C 1 309 ? 67.474 29.928 11.540 1.00 21.95 312 TYR C O 1
ATOM 9900 N N . ASP C 1 310 ? 67.620 32.010 10.671 1.00 24.67 313 ASP C N 1
ATOM 9901 C CA . ASP C 1 310 ? 66.634 32.608 11.538 1.00 23.60 313 ASP C CA 1
ATOM 9902 C C . ASP C 1 310 ? 65.272 32.032 11.288 1.00 24.21 313 ASP C C 1
ATOM 9903 O O . ASP C 1 310 ? 64.536 31.783 12.228 1.00 21.99 313 ASP C O 1
ATOM 9908 N N . GLU C 1 311 ? 64.912 31.883 10.024 1.00 24.51 314 GLU C N 1
ATOM 9909 C CA . GLU C 1 311 ? 63.575 31.455 9.744 1.00 27.58 314 GLU C CA 1
ATOM 9910 C C . GLU C 1 311 ? 63.368 30.023 10.241 1.00 25.10 314 GLU C C 1
ATOM 9911 O O . GLU C 1 311 ? 62.354 29.704 10.862 1.00 21.80 314 GLU C O 1
ATOM 9917 N N . LEU C 1 312 ? 64.377 29.188 10.018 1.00 22.07 315 LEU C N 1
ATOM 9918 C CA . LEU C 1 312 ? 64.279 27.800 10.420 1.00 20.51 315 LEU C CA 1
ATOM 9919 C C . LEU C 1 312 ? 64.290 27.680 11.931 1.00 19.44 315 LEU C C 1
ATOM 9920 O O . LEU C 1 312 ? 63.474 26.978 12.503 1.00 17.79 315 LEU C O 1
ATOM 9925 N N . SER C 1 313 ? 65.158 28.438 12.569 1.00 19.42 316 SER C N 1
ATOM 9926 C CA . SER C 1 313 ? 65.135 28.510 14.017 1.00 19.37 316 SER C CA 1
ATOM 9927 C C . SER C 1 313 ? 63.771 28.870 14.606 1.00 18.98 316 SER C C 1
ATOM 9928 O O . SER C 1 313 ? 63.331 28.218 15.541 1.00 19.48 316 SER C O 1
ATOM 9931 N N . ASN C 1 314 ? 63.174 29.947 14.108 1.00 20.10 317 ASN C N 1
ATOM 9932 C CA . ASN C 1 314 ? 61.891 30.405 14.619 1.00 20.60 317 ASN C CA 1
ATOM 9933 C C . ASN C 1 314 ? 60.807 29.386 14.335 1.00 20.48 317 ASN C C 1
ATOM 9934 O O . ASN C 1 314 ? 60.004 29.134 15.189 1.00 20.25 317 ASN C O 1
ATOM 9939 N N . ASN C 1 315 ? 60.849 28.745 13.167 1.00 20.41 318 ASN C N 1
ATOM 9940 C CA . ASN C 1 315 ? 59.907 27.651 12.902 1.00 24.36 318 ASN C CA 1
ATOM 9941 C C . ASN C 1 315 ? 60.024 26.518 13.885 1.00 23.56 318 ASN C C 1
ATOM 9942 O O . ASN C 1 315 ? 59.022 25.981 14.363 1.00 25.74 318 ASN C O 1
ATOM 9947 N N . ILE C 1 316 ? 61.256 26.149 14.203 1.00 21.93 319 ILE C N 1
ATOM 9948 C CA . ILE C 1 316 ? 61.480 25.072 15.188 1.00 20.84 319 ILE C CA 1
ATOM 9949 C C . ILE C 1 316 ? 60.857 25.450 16.518 1.00 21.62 319 ILE C C 1
ATOM 9950 O O . ILE C 1 316 ? 60.139 24.656 17.112 1.00 20.10 319 ILE C O 1
ATOM 9955 N N . LEU C 1 317 ? 61.163 26.657 16.987 1.00 22.65 320 LEU C N 1
ATOM 9956 C CA . LEU C 1 317 ? 60.587 27.187 18.245 1.00 24.96 320 LEU C CA 1
ATOM 9957 C C . LEU C 1 317 ? 59.067 27.240 18.229 1.00 25.83 320 LEU C C 1
ATOM 9958 O O . LEU C 1 317 ? 58.432 26.880 19.190 1.00 27.51 320 LEU C O 1
ATOM 9963 N N . LYS C 1 318 ? 58.510 27.675 17.113 1.00 29.20 321 LYS C N 1
ATOM 9964 C CA . LYS C 1 318 ? 57.055 27.796 16.945 1.00 34.04 321 LYS C CA 1
ATOM 9965 C C . LYS C 1 318 ? 56.312 26.444 16.888 1.00 34.18 321 LYS C C 1
ATOM 9966 O O . LYS C 1 318 ? 55.329 26.254 17.597 1.00 31.54 321 LYS C O 1
ATOM 9972 N N . ASP C 1 319 ? 56.776 25.524 16.044 1.00 34.47 322 ASP C N 1
ATOM 9973 C CA . ASP C 1 319 ? 56.009 24.312 15.704 1.00 35.85 322 ASP C CA 1
ATOM 9974 C C . ASP C 1 319 ? 56.619 22.966 16.081 1.00 36.84 322 ASP C C 1
ATOM 9975 O O . ASP C 1 319 ? 55.926 21.955 15.995 1.00 39.01 322 ASP C O 1
ATOM 9980 N N . SER C 1 320 ? 57.884 22.936 16.507 1.00 33.38 323 SER C N 1
ATOM 9981 C CA . SER C 1 320 ? 58.576 21.671 16.781 1.00 37.64 323 SER C CA 1
ATOM 9982 C C . SER C 1 320 ? 58.348 20.563 15.741 1.00 34.26 323 SER C C 1
ATOM 9983 O O . SER C 1 320 ? 58.185 19.433 16.118 1.00 37.04 323 SER C O 1
ATOM 9986 N N . PHE C 1 321 ? 58.374 20.875 14.462 1.00 33.91 324 PHE C N 1
ATOM 9987 C CA . PHE C 1 321 ? 58.288 19.833 13.452 1.00 34.36 324 PHE C CA 1
ATOM 9988 C C . PHE C 1 321 ? 59.614 19.079 13.339 1.00 35.22 324 PHE C C 1
ATOM 9989 O O . PHE C 1 321 ? 60.678 19.674 13.136 1.00 28.40 324 PHE C O 1
ATOM 9997 N N . ILE C 1 322 ? 59.511 17.754 13.387 1.00 34.63 325 ILE C N 1
ATOM 9998 C CA . ILE C 1 322 ? 60.663 16.888 13.286 1.00 32.19 325 ILE C CA 1
ATOM 9999 C C . ILE C 1 322 ? 61.393 17.137 11.982 1.00 28.95 325 ILE C C 1
ATOM 10000 O O . ILE C 1 322 ? 62.639 17.141 11.953 1.00 27.98 325 ILE C O 1
ATOM 10005 N N . GLU C 1 323 ? 60.647 17.424 10.916 1.00 25.95 326 GLU C N 1
ATOM 10006 C CA . GLU C 1 323 ? 61.248 17.785 9.603 1.00 27.61 326 GLU C CA 1
ATOM 10007 C C . GLU C 1 323 ? 62.188 18.979 9.682 1.00 24.47 326 GLU C C 1
ATOM 10008 O O . GLU C 1 323 ? 63.256 19.002 9.071 1.00 25.73 326 GLU C O 1
ATOM 10014 N N . ASP C 1 324 ? 61.781 19.980 10.438 1.00 22.15 327 ASP C N 1
ATOM 10015 C CA . ASP C 1 324 ? 62.619 21.168 10.585 1.00 23.06 327 ASP C CA 1
ATOM 10016 C C . ASP C 1 324 ? 63.852 20.910 11.448 1.00 20.66 327 ASP C C 1
ATOM 10017 O O . ASP C 1 324 ? 64.930 21.421 11.150 1.00 22.86 327 ASP C O 1
ATOM 10022 N N . VAL C 1 325 ? 63.693 20.105 12.503 1.00 21.03 328 VAL C N 1
ATOM 10023 C CA . VAL C 1 325 ? 64.847 19.689 13.366 1.00 21.67 328 VAL C CA 1
ATOM 10024 C C . VAL C 1 325 ? 65.891 18.936 12.518 1.00 22.25 328 VAL C C 1
ATOM 10025 O O . VAL C 1 325 ? 67.115 19.223 12.553 1.00 21.77 328 VAL C O 1
ATOM 10029 N N . ILE C 1 326 ? 65.403 18.030 11.697 1.00 22.33 329 ILE C N 1
ATOM 10030 C CA . ILE C 1 326 ? 66.300 17.281 10.790 1.00 24.16 329 ILE C CA 1
ATOM 10031 C C . ILE C 1 326 ? 67.011 18.224 9.858 1.00 22.77 329 ILE C C 1
ATOM 10032 O O . ILE C 1 326 ? 68.236 18.136 9.695 1.00 20.24 329 ILE C O 1
ATOM 10037 N N . GLU C 1 327 ? 66.270 19.145 9.247 1.00 26.25 330 GLU C N 1
ATOM 10038 C CA . GLU C 1 327 ? 66.919 20.130 8.350 1.00 26.44 330 GLU C CA 1
ATOM 10039 C C . GLU C 1 327 ? 68.029 20.855 9.093 1.00 23.15 330 GLU C C 1
ATOM 10040 O O . GLU C 1 327 ? 69.129 21.102 8.544 1.00 24.36 330 GLU C O 1
ATOM 10046 N N . GLY C 1 328 ? 67.747 21.254 10.335 1.00 20.30 331 GLY C N 1
ATOM 10047 C CA . GLY C 1 328 ? 68.759 21.953 11.107 1.00 20.09 331 GLY C CA 1
ATOM 10048 C C . GLY C 1 328 ? 70.019 21.129 11.367 1.00 19.96 331 GLY C C 1
ATOM 10049 O O . GLY C 1 328 ? 71.155 21.621 11.278 1.00 18.03 331 GLY C O 1
ATOM 10050 N N . ALA C 1 329 ? 69.805 19.848 11.670 1.00 21.12 332 ALA C N 1
ATOM 10051 C CA . ALA C 1 329 ? 70.932 18.934 11.919 1.00 20.23 332 ALA C CA 1
ATOM 10052 C C . ALA C 1 329 ? 71.814 18.844 10.728 1.00 20.92 332 ALA C C 1
ATOM 10053 O O . ALA C 1 329 ? 73.055 18.876 10.825 1.00 19.00 332 ALA C O 1
ATOM 10055 N N . LYS C 1 330 ? 71.177 18.743 9.548 1.00 21.11 333 LYS C N 1
ATOM 10056 C CA . LYS C 1 330 ? 71.921 18.693 8.302 1.00 21.16 333 LYS C CA 1
ATOM 10057 C C . LYS C 1 330 ? 72.739 19.939 8.089 1.00 18.77 333 LYS C C 1
ATOM 10058 O O . LYS C 1 330 ? 73.883 19.873 7.594 1.00 21.71 333 LYS C O 1
ATOM 10064 N N . ILE C 1 331 ? 72.171 21.085 8.426 1.00 18.35 334 ILE C N 1
ATOM 10065 C CA . ILE C 1 331 ? 72.929 22.344 8.284 1.00 19.05 334 ILE C CA 1
ATOM 10066 C C . ILE C 1 331 ? 74.178 22.300 9.152 1.00 17.86 334 ILE C C 1
ATOM 10067 O O . ILE C 1 331 ? 75.269 22.692 8.724 1.00 17.01 334 ILE C O 1
ATOM 10072 N N . LEU C 1 332 ? 74.023 21.790 10.372 1.00 18.55 335 LEU C N 1
ATOM 10073 C CA . LEU C 1 332 ? 75.210 21.639 11.255 1.00 20.17 335 LEU C CA 1
ATOM 10074 C C . LEU C 1 332 ? 76.247 20.711 10.709 1.00 17.58 335 LEU C C 1
ATOM 10075 O O . LEU C 1 332 ? 77.450 21.051 10.700 1.00 17.49 335 LEU C O 1
ATOM 10080 N N . LEU C 1 333 ? 75.821 19.546 10.249 1.00 17.30 336 LEU C N 1
ATOM 10081 C CA . LEU C 1 333 ? 76.768 18.612 9.571 1.00 18.58 336 LEU C CA 1
ATOM 10082 C C . LEU C 1 333 ? 77.489 19.275 8.384 1.00 19.86 336 LEU C C 1
ATOM 10083 O O . LEU C 1 333 ? 78.657 19.044 8.163 1.00 20.72 336 LEU C O 1
ATOM 10088 N N . ASP C 1 334 ? 76.748 20.048 7.587 1.00 22.45 337 ASP C N 1
ATOM 10089 C CA . ASP C 1 334 ? 77.357 20.681 6.402 1.00 24.08 337 ASP C CA 1
ATOM 10090 C C . ASP C 1 334 ? 78.306 21.810 6.802 1.00 25.28 337 ASP C C 1
ATOM 10091 O O . ASP C 1 334 ? 79.357 21.949 6.227 1.00 22.67 337 ASP C O 1
ATOM 10096 N N . LYS C 1 335 ? 77.950 22.534 7.851 1.00 26.63 338 LYS C N 1
ATOM 10097 C CA . LYS C 1 335 ? 78.798 23.605 8.360 1.00 31.72 338 LYS C CA 1
ATOM 10098 C C . LYS C 1 335 ? 80.065 23.152 9.103 1.00 27.74 338 LYS C C 1
ATOM 10099 O O . LYS C 1 335 ? 81.141 23.740 8.936 1.00 28.01 338 LYS C O 1
ATOM 10105 N N . PHE C 1 336 ? 79.918 22.120 9.955 1.00 23.25 339 PHE C N 1
ATOM 10106 C CA . PHE C 1 336 ? 81.018 21.615 10.795 1.00 21.39 339 PHE C CA 1
ATOM 10107 C C . PHE C 1 336 ? 81.464 20.222 10.291 1.00 22.35 339 PHE C C 1
ATOM 10108 O O . PHE C 1 336 ? 80.921 19.184 10.678 1.00 22.88 339 PHE C O 1
ATOM 10116 N N . LYS C 1 337 ? 82.497 20.219 9.468 1.00 24.40 340 LYS C N 1
ATOM 10117 C CA . LYS C 1 337 ? 83.091 19.029 8.895 1.00 26.28 340 LYS C CA 1
ATOM 10118 C C . LYS C 1 337 ? 83.626 18.034 9.927 1.00 25.13 340 LYS C C 1
ATOM 10119 O O . LYS C 1 337 ? 83.634 16.847 9.647 1.00 26.36 340 LYS C O 1
ATOM 10125 N N . ASN C 1 338 ? 84.090 18.496 11.090 1.00 25.32 341 ASN C N 1
ATOM 10126 C CA . ASN C 1 338 ? 84.551 17.609 12.204 1.00 28.07 341 ASN C CA 1
ATOM 10127 C C . ASN C 1 338 ? 83.409 16.833 12.839 1.00 20.52 341 ASN C C 1
ATOM 10128 O O . ASN C 1 338 ? 83.606 15.811 13.451 1.00 21.08 341 ASN C O 1
ATOM 10133 N N . LEU C 1 339 ? 82.231 17.415 12.807 1.00 18.51 342 LEU C N 1
ATOM 10134 C CA . LEU C 1 339 ? 81.080 16.805 13.394 1.00 18.48 342 LEU C CA 1
ATOM 10135 C C . LEU C 1 339 ? 80.746 15.528 12.627 1.00 20.11 342 LEU C C 1
ATOM 10136 O O . LEU C 1 339 ? 80.713 15.569 11.404 1.00 21.68 342 LEU C O 1
ATOM 10141 N N . GLU C 1 340 ? 80.526 14.428 13.338 1.00 18.13 343 GLU C N 1
ATOM 10142 C CA . GLU C 1 340 ? 80.069 13.166 12.782 1.00 18.61 343 GLU C CA 1
ATOM 10143 C C . GLU C 1 340 ? 78.627 12.858 13.129 1.00 17.75 343 GLU C C 1
ATOM 10144 O O . GLU C 1 340 ? 77.976 12.114 12.401 1.00 17.14 343 GLU C O 1
ATOM 10150 N N . VAL C 1 341 ? 78.134 13.361 14.269 1.00 17.35 344 VAL C N 1
ATOM 10151 C CA . VAL C 1 341 ? 76.762 13.052 14.645 1.00 16.28 344 VAL C CA 1
ATOM 10152 C C . VAL C 1 341 ? 76.118 14.249 15.325 1.00 14.67 344 VAL C C 1
ATOM 10153 O O . VAL C 1 341 ? 76.682 14.839 16.233 1.00 16.50 344 VAL C O 1
ATOM 10157 N N . VAL C 1 342 ? 74.917 14.561 14.907 1.00 14.23 345 VAL C N 1
ATOM 10158 C CA . VAL C 1 342 ? 74.103 15.557 15.560 1.00 14.91 345 VAL C CA 1
ATOM 10159 C C . VAL C 1 342 ? 73.020 14.824 16.297 1.00 15.07 345 VAL C C 1
ATOM 10160 O O . VAL C 1 342 ? 72.229 14.067 15.689 1.00 14.99 345 VAL C O 1
ATOM 10164 N N . GLN C 1 343 ? 72.921 15.087 17.602 1.00 15.05 346 GLN C N 1
ATOM 10165 C CA . GLN C 1 343 ? 71.891 14.469 18.417 1.00 13.64 346 GLN C CA 1
ATOM 10166 C C . GLN C 1 343 ? 70.953 15.511 19.015 1.00 14.97 346 GLN C C 1
ATOM 10167 O O . GLN C 1 343 ? 71.411 16.456 19.720 1.00 13.96 346 GLN C O 1
ATOM 10173 N N . VAL C 1 344 ? 69.646 15.293 18.802 1.00 15.28 347 VAL C N 1
ATOM 10174 C CA . VAL C 1 344 ? 68.632 16.124 19.394 1.00 16.26 347 VAL C CA 1
ATOM 10175 C C . VAL C 1 344 ? 67.670 15.265 20.231 1.00 16.04 347 VAL C C 1
ATOM 10176 O O . VAL C 1 344 ? 67.230 14.260 19.782 1.00 17.29 347 VAL C O 1
ATOM 10180 N N . HIS C 1 345 ? 67.371 15.696 21.463 1.00 16.06 348 HIS C N 1
ATOM 10181 C CA . HIS C 1 345 ? 66.443 14.995 22.315 1.00 15.92 348 HIS C CA 1
ATOM 10182 C C . HIS C 1 345 ? 65.311 15.927 22.749 1.00 17.69 348 HIS C C 1
ATOM 10183 O O . HIS C 1 345 ? 65.542 17.074 23.056 1.00 18.72 348 HIS C O 1
ATOM 10190 N N . THR C 1 346 ? 64.085 15.425 22.735 1.00 16.52 349 THR C N 1
ATOM 10191 C CA . THR C 1 346 ? 62.942 16.162 23.256 1.00 15.48 349 THR C CA 1
ATOM 10192 C C . THR C 1 346 ? 62.237 15.212 24.156 1.00 15.82 349 THR C C 1
ATOM 10193 O O . THR C 1 346 ? 62.598 14.033 24.232 1.00 14.13 349 THR C O 1
ATOM 10197 N N . ILE C 1 347 ? 61.156 15.662 24.788 1.00 17.35 350 ILE C N 1
ATOM 10198 C CA . ILE C 1 347 ? 60.364 14.738 25.626 1.00 19.85 350 ILE C CA 1
ATOM 10199 C C . ILE C 1 347 ? 59.748 13.568 24.830 1.00 19.31 350 ILE C C 1
ATOM 10200 O O . ILE C 1 347 ? 59.346 12.567 25.417 1.00 20.20 350 ILE C O 1
ATOM 10205 N N . TYR C 1 348 ? 59.665 13.701 23.510 1.00 18.56 351 TYR C N 1
ATOM 10206 C CA . TYR C 1 348 ? 59.037 12.700 22.634 1.00 20.86 351 TYR C CA 1
ATOM 10207 C C . TYR C 1 348 ? 59.981 11.734 21.926 1.00 18.44 351 TYR C C 1
ATOM 10208 O O . TYR C 1 348 ? 59.538 10.680 21.431 1.00 16.76 351 TYR C O 1
ATOM 10217 N N . TYR C 1 349 ? 61.252 12.108 21.790 1.00 17.08 352 TYR C N 1
ATOM 10218 C CA . TYR C 1 349 ? 62.170 11.315 20.993 1.00 15.38 352 TYR C CA 1
ATOM 10219 C C . TYR C 1 349 ? 63.616 11.710 21.225 1.00 16.05 352 TYR C C 1
ATOM 10220 O O . TYR C 1 349 ? 63.897 12.804 21.746 1.00 16.31 352 TYR C O 1
ATOM 10229 N N . ILE C 1 350 ? 64.507 10.822 20.800 1.00 16.42 353 ILE C N 1
ATOM 10230 C CA . ILE C 1 350 ? 65.925 11.187 20.561 1.00 15.93 353 ILE C CA 1
ATOM 10231 C C . ILE C 1 350 ? 66.215 10.842 19.110 1.00 15.71 353 ILE C C 1
ATOM 10232 O O . ILE C 1 350 ? 65.743 9.817 18.610 1.00 15.92 353 ILE C O 1
ATOM 10237 N N . LEU C 1 351 ? 66.965 11.739 18.462 1.00 14.94 354 LEU C N 1
ATOM 10238 C CA . LEU C 1 351 ? 67.300 11.708 17.032 1.00 15.08 354 LEU C CA 1
ATOM 10239 C C . LEU C 1 351 ? 68.793 11.756 16.827 1.00 14.90 354 LEU C C 1
ATOM 10240 O O . LEU C 1 351 ? 69.445 12.567 17.511 1.00 13.79 354 LEU C O 1
ATOM 10245 N N . PHE C 1 352 ? 69.329 10.864 15.971 1.00 14.64 355 PHE C N 1
ATOM 10246 C CA . PHE C 1 352 ? 70.653 11.008 15.398 1.00 14.23 355 PHE C CA 1
ATOM 10247 C C . PHE C 1 352 ? 70.536 11.363 13.902 1.00 15.74 355 PHE C C 1
ATOM 10248 O O . PHE C 1 352 ? 69.763 10.759 13.143 1.00 14.94 355 PHE C O 1
ATOM 10256 N N . VAL C 1 353 ? 71.373 12.308 13.488 1.00 14.28 356 VAL C N 1
ATOM 10257 C CA . VAL C 1 353 ? 71.590 12.625 12.093 1.00 14.26 356 VAL C CA 1
ATOM 10258 C C . VAL C 1 353 ? 73.091 12.521 11.811 1.00 14.05 356 VAL C C 1
ATOM 10259 O O . VAL C 1 353 ? 73.922 13.132 12.493 1.00 15.25 356 VAL C O 1
ATOM 10263 N N . CYS C 1 354 ? 73.425 11.703 10.827 1.00 16.27 357 CYS C N 1
ATOM 10264 C CA . CYS C 1 354 ? 74.801 11.409 10.429 1.00 15.62 357 CYS C CA 1
ATOM 10265 C C . CYS C 1 354 ? 74.914 11.542 8.910 1.00 16.24 357 CYS C C 1
ATOM 10266 O O . CYS C 1 354 ? 73.925 11.548 8.193 1.00 16.03 357 CYS C O 1
ATOM 10269 N N . ARG C 1 355 ? 76.131 11.603 8.413 1.00 17.98 358 ARG C N 1
ATOM 10270 C CA . ARG C 1 355 ? 76.374 11.509 6.955 1.00 17.73 358 ARG C CA 1
ATOM 10271 C C . ARG C 1 355 ? 76.289 10.032 6.559 1.00 17.57 358 ARG C C 1
ATOM 10272 O O . ARG C 1 355 ? 76.509 9.112 7.383 1.00 17.34 358 ARG C O 1
ATOM 10280 N N . ALA C 1 356 ? 76.010 9.806 5.288 1.00 16.21 359 ALA C N 1
ATOM 10281 C CA . ALA C 1 356 ? 75.995 8.440 4.735 1.00 16.44 359 ALA C CA 1
ATOM 10282 C C . ALA C 1 356 ? 77.335 7.701 4.872 1.00 15.46 359 ALA C C 1
ATOM 10283 O O . ALA C 1 356 ? 77.382 6.496 5.073 1.00 14.85 359 ALA C O 1
ATOM 10285 N N . ASP C 1 357 ? 78.420 8.437 4.803 1.00 16.83 360 ASP C N 1
ATOM 10286 C CA . ASP C 1 357 ? 79.753 7.887 4.950 1.00 17.50 360 ASP C CA 1
ATOM 10287 C C . ASP C 1 357 ? 80.127 7.504 6.385 1.00 18.31 360 ASP C C 1
ATOM 10288 O O . ASP C 1 357 ? 81.197 6.973 6.601 1.00 15.72 360 ASP C O 1
ATOM 10293 N N . ASN C 1 358 ? 79.237 7.727 7.364 1.00 19.72 361 ASN C N 1
ATOM 10294 C CA . ASN C 1 358 ? 79.495 7.220 8.733 1.00 18.19 361 ASN C CA 1
ATOM 10295 C C . ASN C 1 358 ? 79.752 5.703 8.683 1.00 18.73 361 ASN C C 1
ATOM 10296 O O . ASN C 1 358 ? 79.068 5.019 7.942 1.00 17.25 361 ASN C O 1
ATOM 10301 N N . PRO C 1 359 ? 80.717 5.178 9.466 1.00 19.40 362 PRO C N 1
ATOM 10302 C CA . PRO C 1 359 ? 80.920 3.715 9.473 1.00 18.97 362 PRO C CA 1
ATOM 10303 C C . PRO C 1 359 ? 79.733 2.913 9.957 1.00 19.67 362 PRO C C 1
ATOM 10304 O O . PRO C 1 359 ? 79.582 1.759 9.570 1.00 19.74 362 PRO C O 1
ATOM 10308 N N . LEU C 1 360 ? 78.850 3.499 10.771 1.00 20.24 363 LEU C N 1
ATOM 10309 C CA . LEU C 1 360 ? 77.695 2.715 11.289 1.00 20.31 363 LEU C CA 1
ATOM 10310 C C . LEU C 1 360 ? 76.544 2.707 10.314 1.00 19.40 363 LEU C C 1
ATOM 10311 O O . LEU C 1 360 ? 76.299 3.683 9.591 1.00 20.43 363 LEU C O 1
ATOM 10316 N N . SER C 1 361 ? 75.789 1.613 10.325 1.00 19.20 364 SER C N 1
ATOM 10317 C CA . SER C 1 361 ? 74.535 1.560 9.590 1.00 19.59 364 SER C CA 1
ATOM 10318 C C . SER C 1 361 ? 73.433 2.316 10.320 1.00 18.73 364 SER C C 1
ATOM 10319 O O . SER C 1 361 ? 73.511 2.547 11.537 1.00 16.76 364 SER C O 1
ATOM 10322 N N . LYS C 1 362 ? 72.346 2.603 9.626 1.00 19.40 365 LYS C N 1
ATOM 10323 C CA . LYS C 1 362 ? 71.156 3.115 10.306 1.00 22.43 365 LYS C CA 1
ATOM 10324 C C . LYS C 1 362 ? 70.672 2.236 11.459 1.00 20.64 365 LYS C C 1
ATOM 10325 O O . LYS C 1 362 ? 70.283 2.764 12.495 1.00 18.75 365 LYS C O 1
ATOM 10331 N N . GLU C 1 363 ? 70.691 0.916 11.297 1.00 20.60 366 GLU C N 1
ATOM 10332 C CA . GLU C 1 363 ? 70.265 -0.011 12.370 1.00 21.66 366 GLU C CA 1
ATOM 10333 C C . GLU C 1 363 ? 71.182 0.071 13.597 1.00 20.17 366 GLU C C 1
ATOM 10334 O O . GLU C 1 363 ? 70.736 -0.015 14.745 1.00 20.57 366 GLU C O 1
ATOM 10340 N N . GLU C 1 364 ? 72.472 0.256 13.381 1.00 19.21 367 GLU C N 1
ATOM 10341 C CA . GLU C 1 364 ? 73.393 0.429 14.506 1.00 18.94 367 GLU C CA 1
ATOM 10342 C C . GLU C 1 364 ? 73.161 1.775 15.221 1.00 17.12 367 GLU C C 1
ATOM 10343 O O . GLU C 1 364 ? 73.230 1.862 16.447 1.00 14.51 367 GLU C O 1
ATOM 10349 N N . LEU C 1 365 ? 72.893 2.826 14.454 1.00 15.70 368 LEU C N 1
ATOM 10350 C CA . LEU C 1 365 ? 72.555 4.085 15.069 1.00 17.21 368 LEU C CA 1
ATOM 10351 C C . LEU C 1 365 ? 71.313 3.914 15.915 1.00 18.45 368 LEU C C 1
ATOM 10352 O O . LEU C 1 365 ? 71.244 4.447 17.046 1.00 17.40 368 LEU C O 1
ATOM 10357 N N . GLU C 1 366 ? 70.335 3.148 15.406 1.00 18.62 369 GLU C N 1
ATOM 10358 C CA . GLU C 1 366 ? 69.091 2.909 16.149 1.00 20.33 369 GLU C CA 1
ATOM 10359 C C . GLU C 1 366 ? 69.339 2.228 17.465 1.00 21.04 369 GLU C C 1
ATOM 10360 O O . GLU C 1 366 ? 68.688 2.551 18.448 1.00 20.29 369 GLU C O 1
ATOM 10366 N N . GLU C 1 367 ? 70.238 1.266 17.466 1.00 19.03 370 GLU C N 1
ATOM 10367 C CA . GLU C 1 367 ? 70.544 0.530 18.674 1.00 20.31 370 GLU C CA 1
ATOM 10368 C C . GLU C 1 367 ? 71.098 1.452 19.750 1.00 18.36 370 GLU C C 1
ATOM 10369 O O . GLU C 1 367 ? 70.727 1.347 20.919 1.00 20.01 370 GLU C O 1
ATOM 10375 N N . CYS C 1 368 ? 71.924 2.415 19.368 1.00 17.65 371 CYS C N 1
ATOM 10376 C CA . CYS C 1 368 ? 72.392 3.452 20.302 1.00 17.80 371 CYS C CA 1
ATOM 10377 C C . CYS C 1 368 ? 71.236 4.173 20.977 1.00 18.02 371 CYS C C 1
ATOM 10378 O O . CYS C 1 368 ? 71.227 4.394 22.162 1.00 19.38 371 CYS C O 1
ATOM 10381 N N . LEU C 1 369 ? 70.281 4.569 20.179 1.00 17.85 372 LEU C N 1
ATOM 10382 C CA . LEU C 1 369 ? 69.152 5.365 20.665 1.00 17.29 372 LEU C CA 1
ATOM 10383 C C . LEU C 1 369 ? 68.167 4.571 21.483 1.00 17.11 372 LEU C C 1
ATOM 10384 O O . LEU C 1 369 ? 67.690 5.071 22.494 1.00 16.12 372 LEU C O 1
ATOM 10389 N N . GLU C 1 370 ? 67.922 3.335 21.077 1.00 17.93 373 GLU C N 1
ATOM 10390 C CA . GLU C 1 370 ? 67.132 2.392 21.886 1.00 19.68 373 GLU C CA 1
ATOM 10391 C C . GLU C 1 370 ? 67.728 2.182 23.253 1.00 17.86 373 GLU C C 1
ATOM 10392 O O . GLU C 1 370 ? 67.033 2.305 24.265 1.00 16.15 373 GLU C O 1
ATOM 10398 N N . PHE C 1 371 ? 69.043 1.990 23.312 1.00 17.22 374 PHE C N 1
ATOM 10399 C CA . PHE C 1 371 ? 69.715 1.921 24.606 1.00 17.25 374 PHE C CA 1
ATOM 10400 C C . PHE C 1 371 ? 69.488 3.189 25.442 1.00 16.12 374 PHE C C 1
ATOM 10401 O O . PHE C 1 371 ? 69.138 3.122 26.634 1.00 15.98 374 PHE C O 1
ATOM 10409 N N . SER C 1 372 ? 69.667 4.339 24.811 1.00 17.06 375 SER C N 1
ATOM 10410 C CA . SER C 1 372 ? 69.626 5.579 25.516 1.00 16.33 375 SER C CA 1
ATOM 10411 C C . SER C 1 372 ? 68.251 5.818 26.110 1.00 18.30 375 SER C C 1
ATOM 10412 O O . SER C 1 372 ? 68.134 6.265 27.259 1.00 16.57 375 SER C O 1
ATOM 10415 N N . THR C 1 373 ? 67.217 5.493 25.334 1.00 19.03 376 THR C N 1
ATOM 10416 C CA . THR C 1 373 ? 65.842 5.670 25.769 1.00 19.39 376 THR C CA 1
ATOM 10417 C C . THR C 1 373 ? 65.510 4.793 27.007 1.00 18.86 376 THR C C 1
ATOM 10418 O O . THR C 1 373 ? 64.845 5.257 27.923 1.00 18.09 376 THR C O 1
ATOM 10422 N N . ILE C 1 374 ? 66.057 3.562 27.073 1.00 17.74 377 ILE C N 1
ATOM 10423 C CA . ILE C 1 374 ? 65.916 2.741 28.281 1.00 17.63 377 ILE C CA 1
ATOM 10424 C C . ILE C 1 374 ? 66.520 3.402 29.537 1.00 16.94 377 ILE C C 1
ATOM 10425 O O . ILE C 1 374 ? 65.912 3.404 30.618 1.00 17.17 377 ILE C O 1
ATOM 10430 N N . LEU C 1 375 ? 67.680 4.023 29.373 1.00 16.23 378 LEU C N 1
ATOM 10431 C CA . LEU C 1 375 ? 68.271 4.722 30.474 1.00 16.74 378 LEU C CA 1
ATOM 10432 C C . LEU C 1 375 ? 67.406 5.889 30.921 1.00 16.51 378 LEU C C 1
ATOM 10433 O O . LEU C 1 375 ? 67.119 6.067 32.094 1.00 17.20 378 LEU C O 1
ATOM 10438 N N . ALA C 1 376 ? 67.024 6.714 29.964 1.00 16.10 379 ALA C N 1
ATOM 10439 C CA . ALA C 1 376 ? 66.252 7.917 30.268 1.00 16.94 379 ALA C CA 1
ATOM 10440 C C . ALA C 1 376 ? 64.893 7.563 30.916 1.00 17.83 379 ALA C C 1
ATOM 10441 O O . ALA C 1 376 ? 64.529 8.174 31.929 1.00 18.24 379 ALA C O 1
ATOM 10443 N N . SER C 1 377 ? 64.149 6.598 30.362 1.00 19.81 380 SER C N 1
ATOM 10444 C CA . SER C 1 377 ? 62.868 6.250 30.988 1.00 22.75 380 SER C CA 1
ATOM 10445 C C . SER C 1 377 ? 63.022 5.668 32.365 1.00 20.05 380 SER C C 1
ATOM 10446 O O . SER C 1 377 ? 62.188 5.952 33.213 1.00 20.66 380 SER C O 1
ATOM 10449 N N . THR C 1 378 ? 64.042 4.839 32.595 1.00 19.83 381 THR C N 1
ATOM 10450 C CA . THR C 1 378 ? 64.330 4.321 33.928 1.00 18.65 381 THR C CA 1
ATOM 10451 C C . THR C 1 378 ? 64.549 5.495 34.915 1.00 20.42 381 THR C C 1
ATOM 10452 O O . THR C 1 378 ? 63.969 5.529 36.013 1.00 18.64 381 THR C O 1
ATOM 10456 N N . LYS C 1 379 ? 65.383 6.454 34.518 1.00 19.43 382 LYS C N 1
ATOM 10457 C CA . LYS C 1 379 ? 65.665 7.587 35.375 1.00 20.38 382 LYS C CA 1
ATOM 10458 C C . LYS C 1 379 ? 64.414 8.446 35.605 1.00 19.04 382 LYS C C 1
ATOM 10459 O O . LYS C 1 379 ? 64.185 8.868 36.708 1.00 19.91 382 LYS C O 1
ATOM 10465 N N . ALA C 1 380 ? 63.591 8.671 34.590 1.00 19.43 383 ALA C N 1
ATOM 10466 C CA . ALA C 1 380 ? 62.342 9.399 34.776 1.00 19.35 383 ALA C CA 1
ATOM 10467 C C . ALA C 1 380 ? 61.412 8.725 35.814 1.00 23.46 383 ALA C C 1
ATOM 10468 O O . ALA C 1 380 ? 60.732 9.389 36.605 1.00 22.78 383 ALA C O 1
ATOM 10470 N N . LYS C 1 381 ? 61.364 7.398 35.783 1.00 26.87 384 LYS C N 1
ATOM 10471 C CA . LYS C 1 381 ? 60.495 6.618 36.684 1.00 29.00 384 LYS C CA 1
ATOM 10472 C C . LYS C 1 381 ? 61.013 6.680 38.111 1.00 29.86 384 LYS C C 1
ATOM 10473 O O . LYS C 1 381 ? 60.279 7.035 39.017 1.00 32.86 384 LYS C O 1
ATOM 10479 N N . LEU C 1 382 ? 62.283 6.356 38.295 1.00 27.46 385 LEU C N 1
ATOM 10480 C CA . LEU C 1 382 ? 62.868 6.200 39.614 1.00 28.77 385 LEU C CA 1
ATOM 10481 C C . LEU C 1 382 ? 63.520 7.443 40.153 1.00 29.40 385 LEU C C 1
ATOM 10482 O O . LEU C 1 382 ? 63.775 7.499 41.311 1.00 28.89 385 LEU C O 1
ATOM 10487 N N . GLY C 1 383 ? 63.803 8.434 39.320 1.00 27.17 386 GLY C N 1
ATOM 10488 C CA . GLY C 1 383 ? 64.576 9.570 39.755 1.00 29.38 386 GLY C CA 1
ATOM 10489 C C . GLY C 1 383 ? 66.087 9.407 39.637 1.00 28.18 386 GLY C C 1
ATOM 10490 O O . GLY C 1 383 ? 66.794 10.387 39.382 1.00 28.81 386 GLY C O 1
ATOM 10491 N N . ASN C 1 384 ? 66.585 8.197 39.792 1.00 28.63 387 ASN C N 1
ATOM 10492 C CA . ASN C 1 384 ? 68.019 7.890 39.715 1.00 31.95 387 ASN C CA 1
ATOM 10493 C C . ASN C 1 384 ? 68.190 6.467 39.224 1.00 29.32 387 ASN C C 1
ATOM 10494 O O . ASN C 1 384 ? 67.300 5.625 39.438 1.00 33.96 387 ASN C O 1
ATOM 10499 N N . ILE C 1 385 ? 69.306 6.192 38.541 1.00 26.59 388 ILE C N 1
ATOM 10500 C CA . ILE C 1 385 ? 69.673 4.795 38.145 1.00 24.48 388 ILE C CA 1
ATOM 10501 C C . ILE C 1 385 ? 70.753 4.374 39.126 1.00 25.00 388 ILE C C 1
ATOM 10502 O O . ILE C 1 385 ? 71.830 4.926 39.091 1.00 23.43 388 ILE C O 1
ATOM 10507 N N . ARG C 1 386 ? 70.425 3.434 40.007 1.00 25.39 389 ARG C N 1
ATOM 10508 C CA . ARG C 1 386 ? 71.313 3.016 41.088 1.00 25.96 389 ARG C CA 1
ATOM 10509 C C . ARG C 1 386 ? 71.964 1.662 40.750 1.00 22.90 389 ARG C C 1
ATOM 10510 O O . ARG C 1 386 ? 73.056 1.399 41.166 1.00 17.52 389 ARG C O 1
ATOM 10512 N N . ALA C 1 387 ? 71.294 0.829 39.949 1.00 22.56 390 ALA C N 1
ATOM 10513 C CA . ALA C 1 387 ? 71.862 -0.445 39.511 1.00 24.39 390 ALA C CA 1
ATOM 10514 C C . ALA C 1 387 ? 71.373 -0.811 38.109 1.00 22.63 390 ALA C C 1
ATOM 10515 O O . ALA C 1 387 ? 70.315 -0.393 37.668 1.00 20.48 390 ALA C O 1
ATOM 10517 N N . ILE C 1 388 ? 72.182 -1.598 37.415 1.00 23.40 391 ILE C N 1
ATOM 10518 C CA . ILE C 1 388 ? 71.855 -2.082 36.042 1.00 22.83 391 ILE C CA 1
ATOM 10519 C C . ILE C 1 388 ? 70.477 -2.748 36.030 1.00 22.88 391 ILE C C 1
ATOM 10520 O O . ILE C 1 388 ? 69.698 -2.611 35.073 1.00 18.24 391 ILE C O 1
ATOM 10525 N N . ASP C 1 389 ? 70.190 -3.488 37.111 1.00 23.08 392 ASP C N 1
ATOM 10526 C CA . ASP C 1 389 ? 68.919 -4.138 37.239 1.00 25.91 392 ASP C CA 1
ATOM 10527 C C . ASP C 1 389 ? 67.708 -3.176 37.170 1.00 24.41 392 ASP C C 1
ATOM 10528 O O . ASP C 1 389 ? 66.628 -3.549 36.695 1.00 20.89 392 ASP C O 1
ATOM 10533 N N . ASP C 1 390 ? 67.899 -1.933 37.615 1.00 24.27 393 ASP C N 1
ATOM 10534 C CA . ASP C 1 390 ? 66.841 -0.908 37.469 1.00 23.02 393 ASP C CA 1
ATOM 10535 C C . ASP C 1 390 ? 66.349 -0.700 36.030 1.00 22.59 393 ASP C C 1
ATOM 10536 O O . ASP C 1 390 ? 65.258 -0.200 35.832 1.00 21.91 393 ASP C O 1
ATOM 10541 N N . LEU C 1 391 ? 67.184 -0.996 35.031 1.00 21.75 394 LEU C N 1
ATOM 10542 C CA . LEU C 1 391 ? 66.847 -0.725 33.634 1.00 21.38 394 LEU C CA 1
ATOM 10543 C C . LEU C 1 391 ? 65.637 -1.494 33.162 1.00 22.47 394 LEU C C 1
ATOM 10544 O O . LEU C 1 391 ? 65.023 -1.120 32.167 1.00 20.78 394 LEU C O 1
ATOM 10549 N N . HIS C 1 392 ? 65.300 -2.586 33.873 1.00 21.25 395 HIS C N 1
ATOM 10550 C CA . HIS C 1 392 ? 64.032 -3.283 33.635 1.00 22.97 395 HIS C CA 1
ATOM 10551 C C . HIS C 1 392 ? 62.827 -2.380 33.766 1.00 22.56 395 HIS C C 1
ATOM 10552 O O . HIS C 1 392 ? 61.872 -2.599 33.065 1.00 24.45 395 HIS C O 1
ATOM 10559 N N . GLU C 1 393 ? 62.898 -1.337 34.590 1.00 23.16 396 GLU C N 1
ATOM 10560 C CA . GLU C 1 393 ? 61.799 -0.365 34.693 1.00 25.38 396 GLU C CA 1
ATOM 10561 C C . GLU C 1 393 ? 61.560 0.342 33.390 1.00 25.45 396 GLU C C 1
ATOM 10562 O O . GLU C 1 393 ? 60.429 0.396 32.897 1.00 25.44 396 GLU C O 1
ATOM 10568 N N . GLY C 1 394 ? 62.641 0.837 32.792 1.00 27.24 397 GLY C N 1
ATOM 10569 C CA . GLY C 1 394 ? 62.532 1.522 31.536 1.00 24.69 397 GLY C CA 1
ATOM 10570 C C . GLY C 1 394 ? 62.012 0.604 30.438 1.00 27.06 397 GLY C C 1
ATOM 10571 O O . GLY C 1 394 ? 61.253 1.042 29.564 1.00 25.85 397 GLY C O 1
ATOM 10572 N N . LEU C 1 395 ? 62.471 -0.647 30.432 1.00 27.28 398 LEU C N 1
ATOM 10573 C CA . LEU C 1 395 ? 62.033 -1.639 29.437 1.00 31.36 398 LEU C CA 1
ATOM 10574 C C . LEU C 1 395 ? 60.553 -1.941 29.471 1.00 29.83 398 LEU C C 1
ATOM 10575 O O . LEU C 1 395 ? 60.010 -2.300 28.479 1.00 31.70 398 LEU C O 1
ATOM 10580 N N . LYS C 1 396 ? 59.946 -1.867 30.640 1.00 34.27 399 LYS C N 1
ATOM 10581 C CA . LYS C 1 396 ? 58.484 -2.010 30.821 1.00 36.82 399 LYS C CA 1
ATOM 10582 C C . LYS C 1 396 ? 57.682 -0.924 30.111 1.00 37.49 399 LYS C C 1
ATOM 10583 O O . LYS C 1 396 ? 56.518 -1.126 29.828 1.00 38.39 399 LYS C O 1
ATOM 10589 N N . ILE C 1 397 ? 58.246 0.283 29.980 1.00 36.89 400 ILE C N 1
ATOM 10590 C CA . ILE C 1 397 ? 57.458 1.434 29.547 1.00 35.42 400 ILE C CA 1
ATOM 10591 C C . ILE C 1 397 ? 57.429 1.384 28.047 1.00 36.78 400 ILE C C 1
ATOM 10592 O O . ILE C 1 397 ? 58.469 1.392 27.424 1.00 34.77 400 ILE C O 1
ATOM 10597 N N . PRO C 1 398 ? 56.232 1.363 27.447 1.00 37.12 401 PRO C N 1
ATOM 10598 C CA . PRO C 1 398 ? 56.210 1.325 25.991 1.00 36.81 401 PRO C CA 1
ATOM 10599 C C . PRO C 1 398 ? 56.602 2.663 25.332 1.00 37.56 401 PRO C C 1
ATOM 10600 O O . PRO C 1 398 ? 56.487 3.737 25.956 1.00 32.52 401 PRO C O 1
ATOM 10604 N N . HIS C 1 399 ? 57.061 2.567 24.087 1.00 34.57 402 HIS C N 1
ATOM 10605 C CA . HIS C 1 399 ? 57.329 3.742 23.241 1.00 36.50 402 HIS C CA 1
ATOM 10606 C C . HIS C 1 399 ? 56.096 4.600 23.192 1.00 37.07 402 HIS C C 1
ATOM 10607 O O . HIS C 1 399 ? 54.985 4.073 23.130 1.00 37.00 402 HIS C O 1
ATOM 10614 N N . ASN C 1 400 ? 56.259 5.916 23.288 1.00 34.96 403 ASN C N 1
ATOM 10615 C CA . ASN C 1 400 ? 55.094 6.780 23.383 1.00 38.01 403 ASN C CA 1
ATOM 10616 C C . ASN C 1 400 ? 54.244 6.661 22.108 1.00 45.75 403 ASN C C 1
ATOM 10617 O O . ASN C 1 400 ? 54.698 6.192 21.074 1.00 53.24 403 ASN C O 1
ATOM 10622 N N . LYS C 1 401 ? 53.016 7.135 22.200 1.00 48.96 404 LYS C N 1
ATOM 10623 C CA . LYS C 1 401 ? 52.021 6.912 21.184 1.00 55.05 404 LYS C CA 1
ATOM 10624 C C . LYS C 1 401 ? 52.349 7.536 19.845 1.00 50.03 404 LYS C C 1
ATOM 10625 O O . LYS C 1 401 ? 51.888 7.075 18.804 1.00 59.11 404 LYS C O 1
ATOM 10631 N N . TYR C 1 402 ? 53.136 8.600 19.859 1.00 48.01 405 TYR C N 1
ATOM 10632 C CA . TYR C 1 402 ? 53.511 9.321 18.643 1.00 50.05 405 TYR C CA 1
ATOM 10633 C C . TYR C 1 402 ? 54.677 8.644 17.915 1.00 59.26 405 TYR C C 1
ATOM 10634 O O . TYR C 1 402 ? 55.137 9.163 16.887 1.00 64.58 405 TYR C O 1
ATOM 10643 N N . GLY C 1 403 ? 55.149 7.499 18.428 1.00 56.20 406 GLY C N 1
ATOM 10644 C CA . GLY C 1 403 ? 56.439 6.955 18.066 1.00 57.34 406 GLY C CA 1
ATOM 10645 C C . GLY C 1 403 ? 56.524 6.464 16.653 1.00 55.68 406 GLY C C 1
ATOM 10646 O O . GLY C 1 403 ? 57.255 7.021 15.827 1.00 61.88 406 GLY C O 1
ATOM 10647 N N . ASP C 1 404 ? 55.695 5.486 16.326 1.00 52.40 407 ASP C N 1
ATOM 10648 C CA . ASP C 1 404 ? 55.722 4.955 14.950 1.00 57.17 407 ASP C CA 1
ATOM 10649 C C . ASP C 1 404 ? 55.648 6.114 13.957 1.00 47.07 407 ASP C C 1
ATOM 10650 O O . ASP C 1 404 ? 56.235 6.048 12.895 1.00 47.04 407 ASP C O 1
ATOM 10655 N N . LEU C 1 405 ? 54.892 7.150 14.333 1.00 43.56 408 LEU C N 1
ATOM 10656 C CA . LEU C 1 405 ? 54.610 8.290 13.482 1.00 41.60 408 LEU C CA 1
ATOM 10657 C C . LEU C 1 405 ? 55.852 9.163 13.298 1.00 35.39 408 LEU C C 1
ATOM 10658 O O . LEU C 1 405 ? 56.294 9.386 12.190 1.00 29.81 408 LEU C O 1
ATOM 10663 N N . LEU C 1 406 ? 56.427 9.614 14.391 1.00 33.90 409 LEU C N 1
ATOM 10664 C CA . LEU C 1 406 ? 57.723 10.331 14.368 1.00 36.03 409 LEU C CA 1
ATOM 10665 C C . LEU C 1 406 ? 58.870 9.567 13.668 1.00 30.20 409 LEU C C 1
ATOM 10666 O O . LEU C 1 406 ? 59.584 10.087 12.838 1.00 28.46 409 LEU C O 1
ATOM 10671 N N . LYS C 1 407 ? 58.955 8.295 13.984 1.00 29.36 410 LYS C N 1
ATOM 10672 C CA . LYS C 1 407 ? 59.920 7.401 13.393 1.00 29.03 410 LYS C CA 1
ATOM 10673 C C . LYS C 1 407 ? 59.749 7.270 11.876 1.00 29.49 410 LYS C C 1
ATOM 10674 O O . LYS C 1 407 ? 60.725 7.334 11.119 1.00 25.91 410 LYS C O 1
ATOM 10680 N N . GLU C 1 408 ? 58.497 7.026 11.456 1.00 28.35 411 GLU C N 1
ATOM 10681 C CA . GLU C 1 408 ? 58.107 6.944 10.032 1.00 29.56 411 GLU C CA 1
ATOM 10682 C C . GLU C 1 408 ? 58.524 8.241 9.328 1.00 27.16 411 GLU C C 1
ATOM 10683 O O . GLU C 1 408 ? 59.147 8.186 8.267 1.00 26.09 411 GLU C O 1
ATOM 10689 N N . ILE C 1 409 ? 58.226 9.400 9.931 1.00 25.98 412 ILE C N 1
ATOM 10690 C CA . ILE C 1 409 ? 58.575 10.692 9.285 1.00 29.00 412 ILE C CA 1
ATOM 10691 C C . ILE C 1 409 ? 60.093 10.830 9.116 1.00 27.63 412 ILE C C 1
ATOM 10692 O O . ILE C 1 409 ? 60.610 11.121 8.051 1.00 26.37 412 ILE C O 1
ATOM 10697 N N . ALA C 1 410 ? 60.791 10.619 10.204 1.00 30.32 413 ALA C N 1
ATOM 10698 C CA . ALA C 1 410 ? 62.233 10.816 10.207 1.00 34.04 413 ALA C CA 1
ATOM 10699 C C . ALA C 1 410 ? 62.941 9.861 9.269 1.00 30.48 413 ALA C C 1
ATOM 10700 O O . ALA C 1 410 ? 63.855 10.250 8.543 1.00 29.85 413 ALA C O 1
ATOM 10702 N N . GLU C 1 411 ? 62.465 8.628 9.267 1.00 33.93 414 GLU C N 1
ATOM 10703 C CA . GLU C 1 411 ? 63.058 7.557 8.480 1.00 41.29 414 GLU C CA 1
ATOM 10704 C C . GLU C 1 411 ? 63.068 7.844 6.970 1.00 36.46 414 GLU C C 1
ATOM 10705 O O . GLU C 1 411 ? 64.001 7.466 6.259 1.00 31.89 414 GLU C O 1
ATOM 10711 N N . LYS C 1 412 ? 62.027 8.520 6.507 1.00 34.05 415 LYS C N 1
ATOM 10712 C CA . LYS C 1 412 ? 61.968 8.989 5.125 1.00 36.87 415 LYS C CA 1
ATOM 10713 C C . LYS C 1 412 ? 63.069 9.990 4.728 1.00 32.18 415 LYS C C 1
ATOM 10714 O O . LYS C 1 412 ? 63.275 10.196 3.560 1.00 30.60 415 LYS C O 1
ATOM 10720 N N . PHE C 1 413 ? 63.807 10.568 5.675 1.00 31.18 416 PHE C N 1
ATOM 10721 C CA . PHE C 1 413 ? 64.999 11.404 5.358 1.00 30.13 416 PHE C CA 1
ATOM 10722 C C . PHE C 1 413 ? 66.326 10.646 5.235 1.00 26.58 416 PHE C C 1
ATOM 10723 O O . PHE C 1 413 ? 67.386 11.264 5.018 1.00 28.97 416 PHE C O 1
ATOM 10731 N N . ASN C 1 414 ? 66.310 9.324 5.425 1.00 26.41 417 ASN C N 1
ATOM 10732 C CA . ASN C 1 414 ? 67.454 8.483 5.015 1.00 24.44 417 ASN C CA 1
ATOM 10733 C C . ASN C 1 414 ? 67.598 8.518 3.541 1.00 26.45 417 ASN C C 1
ATOM 10734 O O . ASN C 1 414 ? 66.676 8.183 2.846 1.00 27.77 417 ASN C O 1
ATOM 10739 N N . ASP C 1 415 ? 68.756 8.877 3.038 1.00 26.62 418 ASP C N 1
ATOM 10740 C CA . ASP C 1 415 ? 68.948 8.901 1.582 1.00 27.14 418 ASP C CA 1
ATOM 10741 C C . ASP C 1 415 ? 70.425 8.697 1.295 1.00 28.13 418 ASP C C 1
ATOM 10742 O O . ASP C 1 415 ? 71.163 8.293 2.190 1.00 25.63 418 ASP C O 1
ATOM 10747 N N . ASN C 1 416 ? 70.887 9.002 0.089 1.00 30.07 419 ASN C N 1
ATOM 10748 C CA . ASN C 1 416 ? 72.288 8.767 -0.258 1.00 34.03 419 ASN C CA 1
ATOM 10749 C C . ASN C 1 416 ? 73.279 9.606 0.489 1.00 28.12 419 ASN C C 1
ATOM 10750 O O . ASN C 1 416 ? 74.444 9.297 0.454 1.00 26.95 419 ASN C O 1
ATOM 10755 N N . ASN C 1 417 ? 72.836 10.683 1.113 1.00 23.38 420 ASN C N 1
ATOM 10756 C CA . ASN C 1 417 ? 73.734 11.620 1.763 1.00 21.01 420 ASN C CA 1
ATOM 10757 C C . ASN C 1 417 ? 73.674 11.602 3.302 1.00 20.62 420 ASN C C 1
ATOM 10758 O O . ASN C 1 417 ? 74.653 11.969 3.945 1.00 18.67 420 ASN C O 1
ATOM 10763 N N . TYR C 1 418 ? 72.550 11.188 3.897 1.00 19.05 421 TYR C N 1
ATOM 10764 C CA . TYR C 1 418 ? 72.387 11.239 5.345 1.00 19.14 421 TYR C CA 1
ATOM 10765 C C . TYR C 1 418 ? 71.797 9.937 5.868 1.00 20.46 421 TYR C C 1
ATOM 10766 O O . TYR C 1 418 ? 70.997 9.312 5.177 1.00 21.61 421 TYR C O 1
ATOM 10775 N N . LYS C 1 419 ? 72.198 9.547 7.075 1.00 18.22 422 LYS C N 1
ATOM 10776 C CA . LYS C 1 419 ? 71.639 8.447 7.821 1.00 18.32 422 LYS C CA 1
ATOM 10777 C C . LYS C 1 419 ? 70.920 9.036 9.048 1.00 18.68 422 LYS C C 1
ATOM 10778 O O . LYS C 1 419 ? 71.489 9.909 9.743 1.00 18.82 422 LYS C O 1
ATOM 10784 N N . ILE C 1 420 ? 69.653 8.648 9.229 1.00 18.27 423 ILE C N 1
ATOM 10785 C CA . ILE C 1 420 ? 68.801 9.171 10.275 1.00 19.36 423 ILE C CA 1
ATOM 10786 C C . ILE C 1 420 ? 68.214 8.035 11.090 1.00 20.03 423 ILE C C 1
ATOM 10787 O O . ILE C 1 420 ? 67.740 7.058 10.537 1.00 19.78 423 ILE C O 1
ATOM 10792 N N . ALA C 1 421 ? 68.290 8.180 12.420 1.00 18.57 424 ALA C N 1
ATOM 10793 C CA . ALA C 1 421 ? 67.686 7.219 13.353 1.00 17.08 424 ALA C CA 1
ATOM 10794 C C . ALA C 1 421 ? 66.944 7.992 14.383 1.00 16.40 424 ALA C C 1
ATOM 10795 O O . ALA C 1 421 ? 67.386 9.081 14.794 1.00 13.87 424 ALA C O 1
ATOM 10797 N N . LEU C 1 422 ? 65.803 7.456 14.785 1.00 17.88 425 LEU C N 1
ATOM 10798 C CA . LEU C 1 422 ? 64.957 8.075 15.802 1.00 18.30 425 LEU C CA 1
ATOM 10799 C C . LEU C 1 422 ? 64.408 7.029 16.709 1.00 20.24 425 LEU C C 1
ATOM 10800 O O . LEU C 1 422 ? 63.820 6.046 16.247 1.00 19.02 425 LEU C O 1
ATOM 10805 N N . SER C 1 423 ? 64.555 7.232 18.020 1.00 20.57 426 SER C N 1
ATOM 10806 C CA . SER C 1 423 ? 63.909 6.376 19.005 1.00 19.93 426 SER C CA 1
ATOM 10807 C C . SER C 1 423 ? 62.869 7.221 19.753 1.00 20.29 426 SER C C 1
ATOM 10808 O O . SER C 1 423 ? 63.200 8.169 20.428 1.00 17.51 426 SER C O 1
ATOM 10811 N N . PRO C 1 424 ? 61.586 6.820 19.671 1.00 21.96 427 PRO C N 1
ATOM 10812 C CA . PRO C 1 424 ? 60.566 7.466 20.501 1.00 20.77 427 PRO C CA 1
ATOM 10813 C C . PRO C 1 424 ? 60.831 7.293 21.966 1.00 17.64 427 PRO C C 1
ATOM 10814 O O . PRO C 1 424 ? 61.279 6.240 22.367 1.00 19.82 427 PRO C O 1
ATOM 10818 N N . SER C 1 425 ? 60.559 8.308 22.766 1.00 17.20 428 SER C N 1
ATOM 10819 C CA . SER C 1 425 ? 60.710 8.185 24.232 1.00 17.21 428 SER C CA 1
ATOM 10820 C C . SER C 1 425 ? 59.709 7.183 24.787 1.00 19.27 428 SER C C 1
ATOM 10821 O O . SER C 1 425 ? 58.654 6.927 24.191 1.00 17.80 428 SER C O 1
ATOM 10824 N N . ARG C 1 426 ? 60.077 6.609 25.922 1.00 19.89 429 ARG C N 1
ATOM 10825 C CA . ARG C 1 426 ? 59.239 5.711 26.675 1.00 20.94 429 ARG C CA 1
ATOM 10826 C C . ARG C 1 426 ? 58.706 6.495 27.854 1.00 21.44 429 ARG C C 1
ATOM 10827 O O . ARG C 1 426 ? 59.254 6.478 28.952 1.00 18.28 429 ARG C O 1
ATOM 10835 N N . TYR C 1 427 ? 57.645 7.234 27.569 1.00 24.18 430 TYR C N 1
ATOM 10836 C CA . TYR C 1 427 ? 57.212 8.369 28.365 1.00 26.37 430 TYR C CA 1
ATOM 10837 C C . TYR C 1 427 ? 56.426 7.912 29.584 1.00 27.13 430 TYR C C 1
ATOM 10838 O O . TYR C 1 427 ? 55.550 7.086 29.477 1.00 27.10 430 TYR C O 1
ATOM 10847 N N . VAL C 1 428 ? 56.749 8.504 30.725 1.00 30.35 431 VAL C N 1
ATOM 10848 C CA . VAL C 1 428 ? 56.168 8.203 32.036 1.00 32.92 431 VAL C CA 1
ATOM 10849 C C . VAL C 1 428 ? 55.337 9.441 32.393 1.00 35.01 431 VAL C C 1
ATOM 10850 O O . VAL C 1 428 ? 55.891 10.544 32.410 1.00 30.87 431 VAL C O 1
ATOM 10854 N N . GLU C 1 429 ? 54.027 9.279 32.650 1.00 33.33 432 GLU C N 1
ATOM 10855 C CA . GLU C 1 429 ? 53.158 10.431 32.949 1.00 36.19 432 GLU C CA 1
ATOM 10856 C C . GLU C 1 429 ? 53.538 11.237 34.187 1.00 37.77 432 GLU C C 1
ATOM 10857 O O . GLU C 1 429 ? 53.510 12.469 34.131 1.00 40.71 432 GLU C O 1
ATOM 10863 N N . LYS C 1 430 ? 53.884 10.574 35.286 1.00 36.22 433 LYS C N 1
ATOM 10864 C CA . LYS C 1 430 ? 54.224 11.297 36.531 1.00 38.27 433 LYS C CA 1
ATOM 10865 C C . LYS C 1 430 ? 55.705 10.976 36.846 1.00 31.77 433 LYS C C 1
ATOM 10866 O O . LYS C 1 430 ? 55.991 10.093 37.639 1.00 30.71 433 LYS C O 1
ATOM 10868 N N . PRO C 1 431 ? 56.654 11.660 36.165 1.00 26.97 434 PRO C N 1
ATOM 10869 C CA . PRO C 1 431 ? 58.056 11.293 36.421 1.00 25.37 434 PRO C CA 1
ATOM 10870 C C . PRO C 1 431 ? 58.478 11.737 37.801 1.00 24.85 434 PRO C C 1
ATOM 10871 O O . PRO C 1 431 ? 57.998 12.760 38.300 1.00 23.17 434 PRO C O 1
ATOM 10875 N N . LYS C 1 432 ? 59.342 10.968 38.443 1.00 24.45 435 LYS C N 1
ATOM 10876 C CA . LYS C 1 432 ? 59.856 11.379 39.746 1.00 26.82 435 LYS C CA 1
ATOM 10877 C C . LYS C 1 432 ? 60.631 12.699 39.661 1.00 26.83 435 LYS C C 1
ATOM 10878 O O . LYS C 1 432 ? 60.415 13.583 40.479 1.00 30.21 435 LYS C O 1
ATOM 10884 N N . SER C 1 433 ? 61.489 12.826 38.664 1.00 22.07 436 SER C N 1
ATOM 10885 C CA . SER C 1 433 ? 62.238 14.044 38.419 1.00 21.77 436 SER C CA 1
ATOM 10886 C C . SER C 1 433 ? 62.650 14.113 36.958 1.00 20.11 436 SER C C 1
ATOM 10887 O O . SER C 1 433 ? 62.557 13.130 36.251 1.00 23.20 436 SER C O 1
ATOM 10890 N N . THR C 1 434 ? 63.058 15.294 36.518 1.00 16.76 437 THR C N 1
ATOM 10891 C CA . THR C 1 434 ? 63.504 15.535 35.161 1.00 16.14 437 THR C CA 1
ATOM 10892 C C . THR C 1 434 ? 64.949 16.036 35.033 1.00 15.26 437 THR C C 1
ATOM 10893 O O . THR C 1 434 ? 65.512 15.886 33.983 1.00 16.53 437 THR C O 1
ATOM 10897 N N . VAL C 1 435 ? 65.503 16.654 36.045 1.00 14.60 438 VAL C N 1
ATOM 10898 C CA . VAL C 1 435 ? 66.860 17.172 35.961 1.00 16.39 438 VAL C CA 1
ATOM 10899 C C . VAL C 1 435 ? 67.842 16.027 35.644 1.00 15.92 438 VAL C C 1
ATOM 10900 O O . VAL C 1 435 ? 67.759 14.945 36.240 1.00 15.47 438 VAL C O 1
ATOM 10904 N N . GLY C 1 436 ? 68.694 16.246 34.655 1.00 14.80 439 GLY C N 1
ATOM 10905 C CA . GLY C 1 436 ? 69.669 15.247 34.234 1.00 13.46 439 GLY C CA 1
ATOM 10906 C C . GLY C 1 436 ? 69.196 14.193 33.253 1.00 13.70 439 GLY C C 1
ATOM 10907 O O . GLY C 1 436 ? 70.001 13.313 32.833 1.00 13.01 439 GLY C O 1
ATOM 10908 N N . LEU C 1 437 ? 67.928 14.258 32.807 1.00 13.79 440 LEU C N 1
ATOM 10909 C CA . LEU C 1 437 ? 67.450 13.267 31.864 1.00 14.65 440 LEU C CA 1
ATOM 10910 C C . LEU C 1 437 ? 68.180 13.403 30.511 1.00 14.17 440 LEU C C 1
ATOM 10911 O O . LEU C 1 437 ? 68.545 12.407 29.868 1.00 14.31 440 LEU C O 1
ATOM 10916 N N . GLY C 1 438 ? 68.414 14.627 30.097 1.00 14.22 441 GLY C N 1
ATOM 10917 C CA . GLY C 1 438 ? 69.153 14.874 28.848 1.00 15.22 441 GLY C CA 1
ATOM 10918 C C . GLY C 1 438 ? 70.587 14.380 28.943 1.00 15.10 441 GLY C C 1
ATOM 10919 O O . GLY C 1 438 ? 71.100 13.748 28.018 1.00 13.62 441 GLY C O 1
ATOM 10920 N N . ASP C 1 439 ? 71.220 14.621 30.079 1.00 15.00 442 ASP C N 1
ATOM 10921 C CA . ASP C 1 439 ? 72.599 14.182 30.211 1.00 16.48 442 ASP C CA 1
ATOM 10922 C C . ASP C 1 439 ? 72.677 12.670 30.089 1.00 17.55 442 ASP C C 1
ATOM 10923 O O . ASP C 1 439 ? 73.666 12.081 29.583 1.00 16.80 442 ASP C O 1
ATOM 10928 N N . THR C 1 440 ? 71.656 12.029 30.648 1.00 18.17 443 THR C N 1
ATOM 10929 C CA . THR C 1 440 ? 71.592 10.582 30.734 1.00 16.37 443 THR C CA 1
ATOM 10930 C C . THR C 1 440 ? 71.412 10.022 29.340 1.00 15.26 443 THR C C 1
ATOM 10931 O O . THR C 1 440 ? 72.123 9.106 28.943 1.00 14.46 443 THR C O 1
ATOM 10935 N N . ILE C 1 441 ? 70.451 10.575 28.613 1.00 15.75 444 ILE C N 1
ATOM 10936 C CA . ILE C 1 441 ? 70.189 10.119 27.255 1.00 15.60 444 ILE C CA 1
ATOM 10937 C C . ILE C 1 441 ? 71.340 10.461 26.290 1.00 14.96 444 ILE C C 1
ATOM 10938 O O . ILE C 1 441 ? 71.780 9.615 25.520 1.00 14.19 444 ILE C O 1
ATOM 10943 N N . SER C 1 442 ? 71.885 11.655 26.404 1.00 14.38 445 SER C N 1
ATOM 10944 C CA . SER C 1 442 ? 73.020 12.055 25.531 1.00 14.84 445 SER C CA 1
ATOM 10945 C C . SER C 1 442 ? 74.264 11.228 25.723 1.00 15.07 445 SER C C 1
ATOM 10946 O O . SER C 1 442 ? 74.870 10.780 24.751 1.00 15.46 445 SER C O 1
ATOM 10949 N N . SER C 1 443 ? 74.650 11.034 26.985 1.00 16.43 446 SER C N 1
ATOM 10950 C CA . SER C 1 443 ? 75.843 10.295 27.322 1.00 15.34 446 SER C CA 1
ATOM 10951 C C . SER C 1 443 ? 75.624 8.795 26.999 1.00 15.38 446 SER C C 1
ATOM 10952 O O . SER C 1 443 ? 76.541 8.109 26.535 1.00 17.37 446 SER C O 1
ATOM 10955 N N . GLY C 1 444 ? 74.426 8.269 27.206 1.00 13.96 447 GLY C N 1
ATOM 10956 C CA . GLY C 1 444 ? 74.167 6.864 26.825 1.00 14.09 447 GLY C CA 1
ATOM 10957 C C . GLY C 1 444 ? 74.315 6.636 25.308 1.00 15.20 447 GLY C C 1
ATOM 10958 O O . GLY C 1 444 ? 74.993 5.689 24.861 1.00 16.30 447 GLY C O 1
ATOM 10959 N N . ALA C 1 445 ? 73.701 7.514 24.526 1.00 15.14 448 ALA C N 1
ATOM 10960 C CA . ALA C 1 445 ? 73.696 7.378 23.098 1.00 14.53 448 ALA C CA 1
ATOM 10961 C C . ALA C 1 445 ? 75.102 7.535 22.572 1.00 14.39 448 ALA C C 1
ATOM 10962 O O . ALA C 1 445 ? 75.517 6.777 21.710 1.00 14.67 448 ALA C O 1
ATOM 10964 N N . PHE C 1 446 ? 75.834 8.520 23.091 1.00 14.69 449 PHE C N 1
ATOM 10965 C CA . PHE C 1 446 ? 77.224 8.784 22.662 1.00 15.59 449 PHE C CA 1
ATOM 10966 C C . PHE C 1 446 ? 78.190 7.641 22.986 1.00 15.30 449 PHE C C 1
ATOM 10967 O O . PHE C 1 446 ? 79.012 7.227 22.163 1.00 16.32 449 PHE C O 1
ATOM 10975 N N . VAL C 1 447 ? 78.126 7.152 24.209 1.00 15.52 450 VAL C N 1
ATOM 10976 C CA . VAL C 1 447 ? 79.002 6.040 24.608 1.00 16.74 450 VAL C CA 1
ATOM 10977 C C . VAL C 1 447 ? 78.690 4.797 23.768 1.00 16.83 450 VAL C C 1
ATOM 10978 O O . VAL C 1 447 ? 79.618 4.082 23.359 1.00 16.64 450 VAL C O 1
ATOM 10982 N N . TYR C 1 448 ? 77.405 4.535 23.541 1.00 15.07 451 TYR C N 1
ATOM 10983 C CA . TYR C 1 448 ? 77.043 3.400 22.730 1.00 15.30 451 TYR C CA 1
ATOM 10984 C C . TYR C 1 448 ? 77.572 3.613 21.279 1.00 15.81 451 TYR C C 1
ATOM 10985 O O . TYR C 1 448 ? 78.144 2.712 20.677 1.00 13.43 451 TYR C O 1
ATOM 10994 N N . TYR C 1 449 ? 77.372 4.824 20.736 1.00 15.89 452 TYR C N 1
ATOM 10995 C CA . TYR C 1 449 ? 77.928 5.183 19.401 1.00 15.70 452 TYR C CA 1
ATOM 10996 C C . TYR C 1 449 ? 79.468 4.893 19.354 1.00 15.21 452 TYR C C 1
ATOM 10997 O O . TYR C 1 449 ? 79.971 4.246 18.454 1.00 15.83 452 TYR C O 1
ATOM 11006 N N . VAL C 1 450 ? 80.207 5.381 20.334 1.00 15.32 453 VAL C N 1
ATOM 11007 C CA . VAL C 1 450 ? 81.680 5.181 20.359 1.00 15.14 453 VAL C CA 1
ATOM 11008 C C . VAL C 1 450 ? 82.005 3.694 20.469 1.00 16.46 453 VAL C C 1
ATOM 11009 O O . VAL C 1 450 ? 82.946 3.197 19.812 1.00 18.58 453 VAL C O 1
ATOM 11013 N N . SER C 1 451 ? 81.207 2.977 21.254 1.00 14.94 454 SER C N 1
ATOM 11014 C CA . SER C 1 451 ? 81.379 1.534 21.467 1.00 16.42 454 SER C CA 1
ATOM 11015 C C . SER C 1 451 ? 81.205 0.743 20.166 1.00 16.92 454 SER C C 1
ATOM 11016 O O . SER C 1 451 ? 82.097 -0.030 19.781 1.00 16.41 454 SER C O 1
ATOM 11019 N N . LEU C 1 452 ? 80.124 0.995 19.456 1.00 16.95 455 LEU C N 1
ATOM 11020 C CA . LEU C 1 452 ? 79.917 0.335 18.148 1.00 17.40 455 LEU C CA 1
ATOM 11021 C C . LEU C 1 452 ? 80.966 0.728 17.069 1.00 18.13 455 LEU C C 1
ATOM 11022 O O . LEU C 1 452 ? 81.397 -0.110 16.270 1.00 16.63 455 LEU C O 1
ATOM 11027 N N . LEU C 1 453 ? 81.370 1.986 17.034 1.00 18.56 456 LEU C N 1
ATOM 11028 C CA . LEU C 1 453 ? 82.469 2.351 16.118 1.00 20.69 456 LEU C CA 1
ATOM 11029 C C . LEU C 1 453 ? 83.733 1.504 16.340 1.00 21.57 456 LEU C C 1
ATOM 11030 O O . LEU C 1 453 ? 84.381 1.079 15.375 1.00 20.00 456 LEU C O 1
ATOM 11035 N N . ASN C 1 454 ? 84.130 1.379 17.606 1.00 21.48 457 ASN C N 1
ATOM 11036 C CA . ASN C 1 454 ? 85.357 0.716 17.943 1.00 26.04 457 ASN C CA 1
ATOM 11037 C C . ASN C 1 454 ? 85.252 -0.783 17.735 1.00 25.26 457 ASN C C 1
ATOM 11038 O O . ASN C 1 454 ? 86.182 -1.401 17.278 1.00 28.70 457 ASN C O 1
ATOM 11043 N N . LYS C 1 455 ? 84.089 -1.334 17.994 1.00 26.75 458 LYS C N 1
ATOM 11044 C CA . LYS C 1 455 ? 83.850 -2.725 17.722 1.00 31.69 458 LYS C CA 1
ATOM 11045 C C . LYS C 1 455 ? 83.996 -2.996 16.219 1.00 33.95 458 LYS C C 1
ATOM 11046 O O . LYS C 1 455 ? 84.634 -3.983 15.820 1.00 32.27 458 LYS C O 1
ATOM 11052 N N . LYS C 1 456 ? 83.423 -2.122 15.400 1.00 34.56 459 LYS C N 1
ATOM 11053 C CA . LYS C 1 456 ? 83.472 -2.293 13.953 1.00 40.58 459 LYS C CA 1
ATOM 11054 C C . LYS C 1 456 ? 84.890 -2.150 13.424 1.00 40.45 459 LYS C C 1
ATOM 11055 O O . LYS C 1 456 ? 85.347 -2.963 12.630 1.00 39.60 459 LYS C O 1
ATOM 11061 N N . ARG C 1 457 ? 85.602 -1.148 13.912 1.00 41.44 460 ARG C N 1
ATOM 11062 C CA . ARG C 1 457 ? 86.982 -0.935 13.522 1.00 44.01 460 ARG C CA 1
ATOM 11063 C C . ARG C 1 457 ? 87.902 -2.207 13.631 1.00 47.25 460 ARG C C 1
ATOM 11064 O O . ARG C 1 457 ? 88.844 -2.318 12.840 1.00 52.12 460 ARG C O 1
ATOM 11072 N N . MET C 1 458 ? 87.623 -3.156 14.537 1.00 49.45 461 MET C N 1
ATOM 11073 C CA . MET C 1 458 ? 88.431 -4.426 14.656 1.00 53.91 461 MET C CA 1
ATOM 11074 C C . MET C 1 458 ? 87.958 -5.690 13.899 1.00 51.60 461 MET C C 1
ATOM 11075 O O . MET C 1 458 ? 86.768 -5.966 13.748 1.00 50.05 461 MET C O 1
#

B-factor: mean 25.12, std 9.91, range [2.1, 87.82]

CATH classification: 3.40.1190.20 (+1 more: 3.30.1110.20)

Nearest PDB structures (foldseek):
  5od2-assembly2_B  TM=1.002E+00  e=2.475E-92  Methanocaldococcus jannaschii DSM 2661
  5k27-assembly2_B  TM=9.217E-01  e=1.993E-66  synthetic construct
  5kkg-assembly2_B  TM=9.223E-01  e=3.490E-66  synthetic construct
  5kkg-assembly1_A  TM=8.661E-01  e=1.138E-66  synthetic construct
  3drw-assembly1_B  TM=7.964E-01  e=6.464E-57  Pyrococcus horikoshii

Foldseek 3Di:
DLVVLLVLLAAAAEEEDDDKAKEQEAEDALVNLQVLCVVDDLVLLVVLLVVQDQAAEASSVVNNVVVVCQQVVHEAEGEYDDDDVRVVVVVVDDTDDIAMDDLLQQLLQLVQQSNHPAYEYYYPAFALVRLVRHDQHQRSWYWDADPLDTDTGRSNPVHDDGDGFYKYKYWYAFQHWYDRPRDIGTGRHTAIYIHGYQDLPGARADDPSCLVCLLVVLVVGQEYEYDDLLSAAQAHPVGDGSVVRLVRVLVSLCSSPVNPNHAYEYEDDRRSDLVSLLSCLVRPLLRGAEYEEEQLSLLSSCVSVPNPVLSVCCVVPVDLVSVLVSQVVSCVVRVSHAWYWYDDLWKIKIKGWLPDPDALVLLQVLQVQLLLQLQLCQAVVDDNHSVSSVNSVPQDFDPCFVVSQVVQCVPDDNTMRMYMGTHSHDNGGPGHRCSRSSSRSSSVSSVSSVVVVVVD/DVLLVVLLVLLAAAAEEEDDDKAKEQEAEDALVNLQVLCVVDDLVLLVVLLVVQDQEAEASSVVNNVVVVCQQVVHEAEGEYDDDDVRVVVVVPDDTDDMAMDDLLQQLLQLVQQSNHDAYEYYYDAFALVRLVRHDQHARSWYWDADPLDTDTGRSNPPHDHGDGFYKYKYWYAFQHWYDRPRDIGTGRHTAIYIYGYQDLPGARADDPSCLVCLLVVLVVGQEYEYEDLLSAAQAHPVGDGSVNRLVRVLVSLCSSPVNPNHAYEYEDDRRSDLVSLLSCLVRPLLRGAEYEEEQLSLLSSCVSVPNPVLSVCCVVPVDLVSVLVSQVVSCVVRVSHAWYWYDDLWKIKIKGWLPRPDALVLLQSLQVQLLLQLQLCQAPVGDNHSVSSVNSVPQDFDPCFVVSQVVQCVPDDNTMRMYMGTHSHDNRGPHHRCSRSSSRSSSVSSVSSVVVVVVD/DLVVLLVLLAAAAEEEDDDKAKEQEAEDALVNLQVLCVVDDLVLLVVLLVVQDQAAEASSVVNNVVVVCQQVVHEAEGEYDDDPNRVVVVVPDDTDDIAMDDLLQQLLQLVQQSNHDAYEYYYDAFALVRLVRHDQHQRSWYWDADPNDTDTGRSNPPHDDGDHFYKYKYWYAFQHWYDGPRDIGTGNHTAIYIHGYQDLPGARADDPSCLVCLLVVLVVGQEYEYDDLLSAAQAGPVGDGSVVRLQRVLVSLCSSPVNPNHAYEYEDDRRSDLVSLLSCLVRPLLRGAEYEEEQLNLLSSCVSVPNPVLSVCCVVPVDLVSVLVSQVVSCVVRVSHAWYWYDDLWKIKIKGWLPPPDALVLLQVLQVQLLLQLQLCQAVVGSNHSVSSVNSVPQDFDPCFVVSQVVQCVPDDNTMRMYMGTHSHDNGGPGHRCSSSSSVSSSVSSVSSVVVVVVD

Secondary structure (DSSP, 8-state):
-HHHHHHHHTT-EEEEES--EEEEEEE--HHHHHHHHHTS-HHHHHHHHHH--SSBSSHHHHHHHHHHHHHHT--EEEEB---HHHHHHHHTS--SEEEEESHHHHHHHHHHHTT-SEEEEE-S---HHHHTTS---TTEEEEEEETTEEEEEEGGG---S----EEEEEEE-TT-EEEETTEEEE-SS-EEEEEE---TT--SS--HHHHTTHHHHHHT-SEEEE--GGG--SB-TTS-BHHHHHHHHHHHHHHHTSSS--EEEEEP---S-HHHHHHIIIIIGGG-SEEEE-HHHHHHHHHHTT-HHHHHHHHHH--HHHHHHHHHHHHHH-TT--EEEEEETTEEEEEEETTSSS-HHHHHHHHHHHHHHHHHHHHHSS--SGGGHHHHHHSPPPTTHHHHHHHHHTT--SSEEEEEEE----SS-S--TTHHHHHHHHHHHHHHHHHHHHH-/-HHHHHHHHHHTT-EEEEES--EEEEEEE--HHHHHHHHHTS-HHHHHHHHHH--SSBSSHHHHHHHHHHHHHHT--EEEEB---HHHHHHHHTS--SEEEEESHHHHHHHHHHHTT-SEEEEE-S---HHHHTTS---TTEEEEEEETTEEEEEEGGG---S----EEEEEEE-TT-EEEETTEEEE-SS-EEEEEE---TT--SS--HHHHTTHHHHHHT-SEEEE--GGG--SB-TTS-BHHHHHHHHHHHHHHHTSSS--EEEEEP---S-HHHHHHIIIIIGGG-SEEEE-HHHHHHHHHHTT-HHHHHHHHHH--HHHHHHHHHHHHHH-TT--EEEEE-SSEEEEEEETTSSS-HHHHHHHHHHHHHHHHHHHHHSS--SGGGHHHHHHSPPPTTHHHHHHHHHTT--SSEEEEEEE----SS-S--TTHHHHHHHHHHHHHHHHHHHHH-/-HHHHHHHHTT-EEEEES--EEEEEEE--HHHHHHHHHTS-HHHHHHHHHH--SSBSSHHHHHHHHHHHHHHT--EEEEB---HHHHHHHHTS--SEEEEESHHHHHHHHHHHTT-SEEEE--S---HHHHTTS---TTEEEEEEETTEEEEEEGGG---S----EEEEEEE-TT-EEEETTEEEE-SS-EEEEEE---TT--SS--HHHHTTHHHHHHT-SEEEE--GGG--SB-TTS-BHHHHHHHHHHHHHHHTSSS--EEEEEP---S-HHHHHHIIIIIGGG-SEEEE-HHHHHHHHHHTT-HHHHHHHHHH--HHHHHHHHHHHHHH-TT--EEEEEETTEEEEEEETTSSS-HHHHHHHHHHHHHHHHHHHHHSS--SGGGHHHHHHSPPPTTHHHHHHHHHTT--SSEEEEEEE----SS-S--TTHHHHHHHHHHHHHHHHHHHHH-

Organism: Methanocaldococcus jannaschii (strain ATCC 43067 / DSM 2661 / JAL-1 / JCM 10045 / NBRC 100440) (NCBI:txid243232)

Solvent-accessible surface area: 55421 Å² total; per-residue (Å²): 106,13,128,93,5,20,128,33,0,100,46,8,53,0,2,0,0,6,21,7,3,0,6,6,0,26,42,11,128,52,100,27,0,46,147,20,0,86,105,41,95,41,46,63,0,56,95,50,38,134,113,81,21,103,57,0,107,76,28,20,9,0,0,0,15,1,0,60,1,0,94,67,8,96,55,10,28,0,8,12,42,83,70,144,174,3,89,90,52,0,79,84,26,168,55,86,49,90,24,15,0,12,23,0,0,22,0,0,22,11,0,2,14,0,85,0,66,48,0,0,0,6,4,6,27,0,6,104,86,5,0,80,44,7,50,95,42,100,61,1,20,2,1,24,46,83,149,52,92,48,50,60,72,43,1,70,101,4,89,100,158,31,77,80,19,68,10,12,1,0,7,4,84,108,44,12,96,6,113,6,93,75,86,86,6,45,2,129,50,10,12,46,0,13,0,8,17,32,37,34,69,20,27,13,22,2,86,107,78,6,42,152,36,1,19,47,2,0,88,28,0,20,0,0,0,2,0,1,2,28,16,0,30,80,130,11,205,92,58,74,56,5,115,82,3,0,86,33,1,43,70,2,1,105,32,2,42,142,83,75,124,4,56,0,1,0,6,6,9,40,6,16,38,102,90,2,35,98,32,2,0,69,42,0,0,33,21,0,17,2,0,0,0,32,24,48,16,0,1,24,0,0,90,47,39,56,84,67,139,17,1,75,56,0,74,159,56,51,108,5,75,25,0,0,89,0,0,46,27,0,2,102,106,26,190,77,0,33,1,0,2,0,23,31,72,89,7,0,0,3,0,0,56,36,118,12,89,0,42,40,116,39,0,44,43,0,0,46,1,0,3,0,0,15,4,0,15,11,92,63,0,67,19,83,46,41,57,29,2,31,28,0,30,74,25,100,74,20,170,92,1,124,100,26,65,125,52,0,76,82,63,38,78,142,95,29,41,1,1,5,6,6,20,23,65,18,102,170,8,94,3,17,8,9,39,21,11,1,16,1,0,0,0,3,0,0,1,0,6,11,17,67,145,99,86,196,46,38,74,6,62,115,20,20,93,36,0,109,56,8,45,0,2,0,1,7,21,8,3,0,6,6,0,26,43,12,70,52,118,31,0,47,148,21,1,87,103,44,90,41,110,65,0,53,91,50,35,135,116,78,20,108,75,0,114,77,25,20,8,0,0,0,16,1,0,60,2,0,94,68,6,106,52,11,28,0,5,11,48,82,67,150,169,2,88,75,23,0,78,170,26,168,55,83,48,91,23,12,0,12,24,0,0,21,0,0,22,10,0,2,12,0,81,0,69,46,0,0,0,6,4,3,27,0,6,106,86,6,0,80,46,7,47,94,42,101,62,0,20,1,1,24,46,82,150,56,94,48,48,58,73,42,0,69,100,4,88,94,158,32,76,78,20,64,9,10,0,0,7,3,84,109,43,12,94,6,113,6,65,76,86,90,6,40,1,129,54,10,12,44,0,12,0,8,18,34,36,35,70,22,26,14,22,2,85,107,76,5,34,154,15,1,19,126,2,0,82,30,0,19,0,0,0,2,0,1,3,27,16,0,30,80,132,11,205,92,59,74,57,6,123,85,4,0,94,31,2,44,84,2,1,120,36,2,41,141,80,68,124,4,56,0,1,0,5,6,10,40,6,17,38,102,87,2,38,90,30,2,1,71,38,0,0,31,20,0,16,3,0,0,0,33,25,49,17,0,1,25,0,0,89,44,37,55,85,67,140,17,1,75,55,0,88,156,45,53,86,5,75,24,0,0,88,0,0,44,28,0,2,105,108,25,94,76,0,35,1,0,2,0,24,32,73,90,7,0,0,4,0,0,57,34,118,11,86,0,41,40,116,38,0,36,68,0,0,43,0,0,2,3,0,16,4,0,15,11,84,59,0,63,19,82,45,42,63,27,0,14,15,0,20,75,25,98,70,20,56,47,1,96,46,26,60,124,50,0,76,79,64,39,78,136,94,30,40,1,2,5,2,5,19,30,67,18,100,169,9,92,3,18,8,10,38,19,10,1,15,1,0,0,0,4,0,1,0,1,6,10,16,34,147,102,172,174,133,10,165,149,24,14,121,34,0,79,58,8,44,0,2,0,0,5,21,7,3,0,6,7,0,26,42,11,63,54,110,28,0,47,146,21,0,84,105,44,88,41,144,70,0,58,88,44,29,145,100,68,21,143,56,0,108,77,24,22,8,0,0,0,16,1,0,58,2,0,81,69,6,110,53,11,27,0,8,17,46,115,63,74,164,1,88,111,46,0,88,82,24,167,60,85,48,91,23,13,0,12,22,0,0,20,0,0,23,10,0,2,12,0,87,0,62,45,0,0,0,5,3,4,27,0,13,108,97,4,0,81,45,4,49,99,43,101,62,0,19,0,0,26,46,81,150,56,96,48,49,55,74,44,0,64,103,4,88,94,156,33,76,62,19,73,9,22,0,0,7,3,86,88,44,12,95,7,120,2,80,64,85,107,5,60,1,150,51,10,12,45,0,12,0,8,20,41,40,29,67,21,27,14,22,2,86,106,76,5,43,158,27,0,18,120,0,0,72,30,0,19,0,0,0,2,0,1,2,28,15,0,39,89,129,4,190,88,49,81,57,3,121,88,6,0,83,35,2,43,69,2,1,105,30,2,41,140,77,75,124,4,57,0,1,1,5,8,12,42,8,25,42,68,72,1,38,76,34,1,2,96,47,0,0,36,22,0,18,3,0,0,0,32,24,52,18,0,0,30,0,0,80,36,37,55,84,69,134,16,5,91,52,0,90,152,36,52,22,5,38,19,0,0,88,0,0,45,28,0,1,94,105,26,186,83,0,34,1,0,2,0,23,30,74,80,8,0,0,3,0,0,56,34,120,12,86,0,41,40,113,38,0,36,65,0,0,40,0,0,2,4,0,15,6,0,15,11,91,63,0,65,19,85,46,42,101,32,2,98,47,0,68,144,23,100,70,18,52,41,0,102,7,15,59,91,28,1,72,147,62,39,80,142,93,31,41,1,2,5,1,4,19,29,60,18,116,75,10,95,3,17,8,9,39,20,10,1,14,1,0,0,0,3,0,1,2,1,6,10,16,34,148,101,173,174

Radius of gyration: 38.5 Å; Cα contacts (8 Å, |Δi|>4): 2872; chains: 3; bounding box: 108×100×88 Å

Sequence (1370 aa):
EIKKFIETIKGTKLFTAYNTNVDAIKYLKDEDVQKLVDEFNHKDIIERMEEYPRIIEEPLDFVARLVHSIKTGKPAEVPIKDDKKLHEWFDRIKYDEERMGGQAGIVSNLMATLQIDKIIVYTPFLSKKQAEMFVDYDNLLYPLVENGNLVLKKVREAYRDDPIKINRIFEFKKGLKFKLNGEEITAKQSTRFIVASRPEALRIEIKDDVRKFLPKIGEAVDCAFLSGYQAIKEEYRDGKTAKYYFERAEEDIKLLKKNKNIKTHLEFASISNIEIRKMVVDYILSNVESVGMDETEIANVLHILGYDELSNNILKDSFIEDVIEGAKILLDKFKNLEVVQVHTIYYILFVCRADNPLSKEELEECLEFSTILASTKAKLGNIRAIDDLHEGLKIPHNKYGDLLKEIAEKFNDNNYKIALSPSRYVEKPKSTVGLGDTISSGAFVYYVSLLNKKRMIMEIKKFIETIKGTKLFTAYNTNVDAIKYLKDEDVQKLVDEFNHKDIIERMEEYPRIIEEPLDFVARLVHSIKTGKPAEVPIKDDKKLHEWFDRIKYDEERMGGQAGIVSNLMATLQIDKIIVYTPFLSKKQAEMFVDYDNLLYPLVENGNLVLKKVREAYRDDPIKINRIFEFKKGLKFKLNGEEITAKQSTRFIVASRPEALRIEIKDDVRKFLPKIGEAVDCAFLSGYQAIKEEYRDGKTAKYYFERAEEDIKLLKKNKNIKTHLEFASISNIEIRKMVVDYILSNVESVGMDETEIANVLHILGYDELSNNILKDSFIEDVIEGAKILLDKFKNLEVVQVHTIYYILFVCRADNPLSKEELEECLEFSTILASTKAKLGNIRAIDDLHEGLKIPHNKYGDLLKEIAEKFNDNNYKIALSPSRYVEKPKSTVGLGDTISSGAFVYYVSLLNKKRMEIKKFIETIKGTKLFTAYNTNVDAIKYLKDEDVQKLVDEFNHKDIIERMEEYPRIIEEPLDFVARLVHSIKTGKPAEVPIKDDKKLHEWFDRIKYDEERMGGQAGIVSNLMATLQIDKIIVYTPFLSKKQAEMFVDYDNLLYPLVENGNLVLKKVREAYRDDPIKINRIFEFKKGLKFKLNGEEITAKQSTRFIVASRPEALRIEIKDDVRKFLPKIGEAVDCAFLSGYQAIKEEYRDGKTAKYYFERAEEDIKLLKKNKNIKTHLEFASISNIEIRKMVVDYILSNVESVGMDETEIANVLHILGYDELSNNILKDSFIEDVIEGAKILLDKFKNLEVVQVHTIYYILFVCRADNPLSKEELEECLEFSTILASTKAKLGNIRAIDDLHEGLKIPHNKYGDLLKEIAEKFNDNNYKIALSPSRYVEKPKSTVGLGDTISSGAFVYYVSLLNKKRM

InterPro domains:
  IPR007666 ADP-specific phosphofructokinase/glucokinase [PF04587] (18-451)
  IPR007666 ADP-specific phosphofructokinase/glucokinase [PS51255] (1-458)
  IPR007666 ADP-specific phosphofructokinase/glucokinase [PTHR21208] (12-454)
  IPR011790 ADP-specific phosphofructokinase, archaeal [MF_00561] (11-459)
  IPR011790 ADP-specific phosphofructokinase, archaeal [TIGR02045] (18-459)
  IPR015990 ADP-specific phosphofructokinase/glucokinase, archaeal [PIRSF015883] (7-459)
  IPR029056 Ribokinase-like [G3DSA:3.40.1190.20] (20-450)
  IPR029056 Ribokinase-like [SSF53613] (16-458)